Protein AF-A0A7X7K2G9-F1 (afdb_monomer_lite)

Radius of gyration: 39.32 Å; chains: 1; bounding box: 108×95×112 Å

Sequence (985 aa):
MSKYIATRAIRGANALVAEAEALLNRALAEKGPDTPVAFPNTAYHLPVTLGMLDLKVTTLGDLERSLAHAKRLLHPLPDDRLWVPYLGETLDSGMATLLAAEAIEGIRFAYGQQPEPYPGLELTGSTDYPDLADGGHLNGPIDDIQLRSWGIQLVDGRMPGFAAIVGAARSNEAAVSIVRELQRRNILIFLCGNVNGRCVIDQLREEGVEMGYDTYIVPFGRDTISAIYPMGFATRSALTFGGLKPGQWREILLYNKFRVFAFVLALGEVDDLKYAAAAGAISYGFPTIADTVIPEILPTGITRYEHVISMPWNEIEAENDTERAAKLVQRAIEVRGVKIKITEVPIPVAYGSAFEGEVVRRADMRVEFGGKNSRAFEYLHMAPMDQVEDNRIQIIGPDFDQVEDGGSMDLGIVIEVAGRKMQEDFEPVLERQVHYFVNGASGIQHIGQRDIAWIRISKAAAEKGFTLKHFGDILYARFHADFGAIVDKVQVKLITDPTLHAEWLAKARRAYDYRNQRLANLTDEAVDTFYDCTLCQSFAPTHVCVVSPQRLGLCGAYNWLDCKASHEINPTGPNQPIPKGKLIDPVKGYWEGTNETAVRNSQGTVQEVAMYSIMENPMTACGCFECIVMYIPEAEGVMVVSREDPSMTPAGMTFSTLAGMAGGGLQTPGVMGVGKYYLISPKFISADGGFKRIVWMSSFLKQSMADEFAAVAEREGIPDLIDRIADERSVTNVDELVAWMKEHDHPALHMGVMQAASGEVAVAAPAVQAAPAAPAAPKEAAPARPKEAQPPAPAPKAEAQPVQAPAESRAPGVQAAPAAPAPVKAAAAPADMDAVVQATADVVLGSIRRALEAALRELGGAVPTAPAAPAAPVAPAPVAETPIAAPVVEEAVEEAPVVTRPAPPAWSLEDEAGIEILKEKWTGKVREVTLGATAANGGTRTATVTVGGQNIMPFMQFEGALPHKPLIGIEIEDRRPDDWSPLLV

Structure (mmCIF, N/CA/C/O backbone):
data_AF-A0A7X7K2G9-F1
#
_entry.id   AF-A0A7X7K2G9-F1
#
loop_
_atom_site.group_PDB
_atom_site.id
_atom_site.type_symbol
_atom_site.label_atom_id
_atom_site.label_alt_id
_atom_site.label_comp_id
_atom_site.label_asym_id
_atom_site.label_entity_id
_atom_site.label_seq_id
_atom_site.pdbx_PDB_ins_code
_atom_site.Cartn_x
_atom_site.Cartn_y
_atom_site.Cartn_z
_atom_site.occupancy
_atom_site.B_iso_or_equiv
_atom_site.auth_seq_id
_atom_site.auth_comp_id
_atom_site.auth_asym_id
_atom_site.auth_atom_id
_atom_site.pdbx_PDB_model_num
ATOM 1 N N . MET A 1 1 ? 11.921 -15.738 -34.398 1.00 70.69 1 MET A N 1
ATOM 2 C CA . MET A 1 1 ? 12.848 -14.723 -33.845 1.00 70.69 1 MET A CA 1
ATOM 3 C C . MET A 1 1 ? 13.070 -13.685 -34.940 1.00 70.69 1 MET A C 1
ATOM 5 O O . MET A 1 1 ? 13.198 -14.102 -36.089 1.00 70.69 1 MET A O 1
ATOM 9 N N . SER A 1 2 ? 13.039 -12.383 -34.637 1.00 81.44 2 SER A N 1
ATOM 10 C CA . SER A 1 2 ? 13.100 -11.316 -35.654 1.00 81.44 2 SER A CA 1
ATOM 11 C C . SER A 1 2 ? 14.497 -10.694 -35.774 1.00 81.44 2 SER A C 1
ATOM 13 O O . SER A 1 2 ? 14.955 -10.032 -34.841 1.00 81.44 2 SER A O 1
ATOM 15 N N . LYS A 1 3 ? 15.153 -10.851 -36.940 1.00 86.44 3 LYS A N 1
ATOM 16 C CA . LYS A 1 3 ? 16.469 -10.230 -37.200 1.00 86.44 3 LYS A CA 1
ATOM 17 C C . LYS A 1 3 ? 16.363 -8.707 -37.117 1.00 86.44 3 LYS A C 1
ATOM 19 O O . LYS A 1 3 ? 17.243 -8.066 -36.561 1.00 86.44 3 LYS A O 1
ATOM 24 N N . TYR A 1 4 ? 15.271 -8.146 -37.638 1.00 89.75 4 TYR A N 1
ATOM 25 C CA . TYR A 1 4 ? 15.021 -6.708 -37.626 1.00 89.75 4 TYR A CA 1
ATOM 26 C C . TYR A 1 4 ? 15.063 -6.135 -36.203 1.00 89.75 4 TYR A C 1
ATOM 28 O O . TYR A 1 4 ? 15.768 -5.156 -35.970 1.00 89.75 4 TYR A O 1
ATOM 36 N N . ILE A 1 5 ? 14.379 -6.777 -35.245 1.00 90.81 5 ILE A N 1
ATOM 37 C CA . ILE A 1 5 ? 14.383 -6.328 -33.843 1.00 90.81 5 ILE A CA 1
ATOM 38 C C . ILE A 1 5 ? 15.795 -6.387 -33.266 1.00 90.81 5 ILE A C 1
ATOM 40 O O . ILE A 1 5 ? 16.246 -5.406 -32.687 1.00 90.81 5 ILE A O 1
ATOM 44 N N . ALA A 1 6 ? 16.513 -7.493 -33.470 1.00 91.06 6 ALA A N 1
ATOM 45 C CA . ALA A 1 6 ? 17.873 -7.644 -32.963 1.00 91.06 6 ALA A CA 1
ATOM 46 C C . ALA A 1 6 ? 18.832 -6.593 -33.533 1.00 91.06 6 ALA A C 1
ATOM 48 O O . ALA A 1 6 ? 19.530 -5.927 -32.776 1.00 91.06 6 ALA A O 1
ATOM 49 N N . THR A 1 7 ? 18.815 -6.361 -34.849 1.00 92.75 7 THR A N 1
ATOM 50 C CA . THR A 1 7 ? 19.620 -5.307 -35.478 1.00 92.75 7 THR A CA 1
ATOM 51 C C . THR A 1 7 ? 19.287 -3.921 -34.912 1.00 92.75 7 THR A C 1
ATOM 53 O O . THR A 1 7 ? 20.208 -3.156 -34.641 1.00 92.75 7 THR A O 1
ATOM 56 N N . ARG A 1 8 ? 18.003 -3.587 -34.703 1.00 94.62 8 ARG A N 1
ATOM 57 C CA . ARG A 1 8 ? 17.581 -2.285 -34.143 1.00 94.62 8 ARG A CA 1
ATOM 58 C C . ARG A 1 8 ? 18.002 -2.139 -32.675 1.00 94.62 8 ARG A C 1
ATOM 60 O O . ARG A 1 8 ? 18.602 -1.130 -32.324 1.00 94.62 8 ARG A O 1
ATOM 67 N N . ALA A 1 9 ? 17.756 -3.159 -31.852 1.00 94.88 9 ALA A N 1
ATOM 68 C CA . ALA A 1 9 ? 18.079 -3.170 -30.425 1.00 94.88 9 ALA A CA 1
ATOM 69 C C . ALA A 1 9 ? 19.593 -3.132 -30.164 1.00 94.88 9 ALA A C 1
ATOM 71 O O . ALA A 1 9 ? 20.058 -2.310 -29.381 1.00 94.88 9 ALA A O 1
ATOM 72 N N . ILE A 1 10 ? 20.380 -3.957 -30.863 1.00 95.44 10 ILE A N 1
ATOM 73 C CA . ILE A 1 10 ? 21.846 -3.969 -30.737 1.00 95.44 10 ILE A CA 1
ATOM 74 C C . ILE A 1 10 ? 22.432 -2.628 -31.212 1.00 95.44 10 ILE A C 1
ATOM 76 O O . ILE A 1 10 ? 23.343 -2.094 -30.577 1.00 95.44 10 ILE A O 1
ATOM 80 N N . ARG A 1 11 ? 21.891 -2.028 -32.285 1.00 96.31 11 ARG A N 1
ATOM 81 C CA . ARG A 1 11 ? 22.323 -0.701 -32.756 1.00 96.31 11 ARG A CA 1
ATOM 82 C C . ARG A 1 11 ? 21.995 0.408 -31.752 1.00 96.31 11 ARG A C 1
ATOM 84 O O . ARG A 1 11 ? 22.864 1.232 -31.479 1.00 96.31 11 ARG A O 1
ATOM 91 N N . GLY A 1 12 ? 20.791 0.396 -31.176 1.00 97.06 12 GLY A N 1
ATOM 92 C CA . GLY A 1 12 ? 20.381 1.329 -30.123 1.00 97.06 12 GLY A CA 1
ATOM 93 C C . GLY A 1 12 ? 21.234 1.204 -28.859 1.00 97.06 12 GLY A C 1
ATOM 94 O O . GLY A 1 12 ? 21.691 2.214 -28.333 1.00 97.06 12 GLY A O 1
ATOM 95 N N . ALA A 1 13 ? 21.538 -0.025 -28.433 1.00 97.69 13 ALA A N 1
ATOM 96 C CA . ALA A 1 13 ? 22.411 -0.301 -27.293 1.00 97.69 13 ALA A CA 1
ATOM 97 C C . ALA A 1 13 ? 23.830 0.253 -27.493 1.00 97.69 13 ALA A C 1
ATOM 99 O O . ALA A 1 13 ? 24.350 0.958 -26.630 1.00 97.69 13 ALA A O 1
ATOM 100 N N . ASN A 1 14 ? 24.442 -0.020 -28.653 1.00 97.25 14 ASN A N 1
ATOM 101 C CA . ASN A 1 14 ? 25.768 0.503 -28.996 1.00 97.25 14 ASN A CA 1
ATOM 102 C C . ASN A 1 14 ? 25.784 2.044 -29.001 1.00 97.25 14 ASN A C 1
ATOM 104 O O . ASN A 1 14 ? 26.723 2.646 -28.483 1.00 97.25 14 ASN A O 1
ATOM 108 N N . ALA A 1 15 ? 24.740 2.681 -29.545 1.00 97.81 15 ALA A N 1
ATOM 109 C CA . ALA A 1 15 ? 24.618 4.138 -29.559 1.00 97.81 15 ALA A CA 1
ATOM 110 C C . ALA A 1 15 ? 24.481 4.726 -28.142 1.00 97.81 15 ALA A C 1
ATOM 112 O O . ALA A 1 15 ? 25.234 5.634 -27.791 1.00 97.81 15 ALA A O 1
ATOM 113 N N . LEU A 1 16 ? 23.584 4.181 -27.309 1.00 98.19 16 LEU A N 1
ATOM 114 C CA . LEU A 1 16 ? 23.338 4.703 -25.960 1.00 98.19 16 LEU A CA 1
ATOM 115 C C . LEU A 1 16 ? 24.537 4.497 -25.022 1.00 98.19 16 LEU A C 1
ATOM 117 O O . LEU A 1 16 ? 24.853 5.386 -24.239 1.00 98.19 16 LEU A O 1
ATOM 121 N N . VAL A 1 17 ? 25.241 3.361 -25.105 1.00 98.31 17 VAL A N 1
ATOM 122 C CA . VAL A 1 17 ? 26.458 3.133 -24.301 1.00 98.31 17 VAL A CA 1
ATOM 123 C C . VAL A 1 17 ? 27.568 4.120 -24.686 1.00 98.31 17 VAL A C 1
ATOM 125 O O . VAL A 1 17 ? 28.258 4.629 -23.802 1.00 98.31 17 VAL A O 1
ATOM 128 N N . ALA A 1 18 ? 27.723 4.432 -25.977 1.00 97.94 18 ALA A N 1
ATOM 129 C CA . ALA A 1 18 ? 28.689 5.431 -26.439 1.00 97.94 18 ALA A CA 1
ATOM 130 C C . ALA A 1 18 ? 28.301 6.861 -26.013 1.00 97.94 18 ALA A C 1
ATOM 132 O O . ALA A 1 18 ? 29.167 7.649 -25.632 1.00 97.94 18 ALA A O 1
ATOM 133 N N . GLU A 1 19 ? 27.006 7.192 -26.022 1.00 98.00 19 GLU A N 1
ATOM 134 C CA . GLU A 1 19 ? 26.494 8.461 -25.495 1.00 98.00 19 GLU A CA 1
ATOM 135 C C . GLU A 1 19 ? 26.720 8.581 -23.981 1.00 98.00 19 GLU A C 1
ATOM 137 O O . GLU A 1 19 ? 27.249 9.594 -23.521 1.00 98.00 19 GLU A O 1
ATOM 142 N N . ALA A 1 20 ? 26.407 7.533 -23.212 1.00 98.06 20 ALA A N 1
ATOM 143 C CA . ALA A 1 20 ? 26.626 7.487 -21.768 1.00 98.06 20 ALA A CA 1
ATOM 144 C C . ALA A 1 20 ? 28.108 7.673 -21.405 1.00 98.06 20 ALA A C 1
ATOM 146 O O . ALA A 1 20 ? 28.427 8.408 -20.473 1.00 98.06 20 ALA A O 1
ATOM 147 N N . GLU A 1 21 ? 29.024 7.069 -22.168 1.00 97.81 21 GLU A N 1
ATOM 148 C CA . GLU A 1 21 ? 30.465 7.288 -22.015 1.00 97.81 21 GLU A CA 1
ATOM 149 C C . GLU A 1 21 ? 30.874 8.732 -22.339 1.00 97.81 21 GLU A C 1
ATOM 151 O O . GLU A 1 21 ? 31.622 9.346 -21.577 1.00 97.81 21 GLU A O 1
ATOM 156 N N . ALA A 1 22 ? 30.385 9.303 -23.442 1.00 98.19 22 ALA A N 1
ATOM 157 C CA . ALA A 1 22 ? 30.694 10.684 -23.811 1.00 98.19 22 ALA A CA 1
ATOM 158 C C . ALA A 1 22 ? 30.166 11.696 -22.775 1.00 98.19 22 ALA A C 1
ATOM 160 O O . ALA A 1 22 ? 30.837 12.691 -22.483 1.00 98.19 22 ALA A O 1
ATOM 161 N N . LEU A 1 23 ? 28.989 11.432 -22.198 1.00 97.81 23 LEU A N 1
ATOM 162 C CA . LEU A 1 23 ? 28.407 12.213 -21.108 1.00 97.81 23 LEU A CA 1
ATOM 163 C C . LEU A 1 23 ? 29.185 12.036 -19.801 1.00 97.81 23 LEU A C 1
ATOM 165 O O . LEU A 1 23 ? 29.468 13.037 -19.146 1.00 97.81 23 LEU A O 1
ATOM 169 N N . LEU A 1 24 ? 29.593 10.812 -19.447 1.00 98.12 24 LEU A N 1
ATOM 170 C CA . LEU A 1 24 ? 30.395 10.564 -18.248 1.00 98.12 24 LEU A CA 1
ATOM 171 C C . LEU A 1 24 ? 31.756 11.260 -18.338 1.00 98.12 24 LEU A C 1
ATOM 173 O O . LEU A 1 24 ? 32.126 11.989 -17.424 1.00 98.12 24 LEU A O 1
ATOM 177 N N . ASN A 1 25 ? 32.468 11.116 -19.457 1.00 98.00 25 ASN A N 1
ATOM 178 C CA . ASN A 1 25 ? 33.761 11.770 -19.673 1.00 98.00 25 ASN A CA 1
ATOM 179 C C . ASN A 1 25 ? 33.655 13.302 -19.569 1.00 98.00 25 ASN A C 1
ATOM 181 O O . ASN A 1 25 ? 34.541 13.949 -19.008 1.00 98.00 25 ASN A O 1
ATOM 185 N N . ARG A 1 26 ? 32.550 13.891 -20.052 1.00 98.06 26 ARG A N 1
ATOM 186 C CA . ARG A 1 26 ? 32.256 15.319 -19.865 1.00 98.06 26 ARG A CA 1
ATOM 187 C C . ARG A 1 26 ? 31.985 15.659 -18.397 1.00 98.06 26 ARG A C 1
ATOM 189 O O . ARG A 1 26 ? 32.577 16.602 -17.886 1.00 98.06 26 ARG A O 1
ATOM 196 N N . ALA A 1 27 ? 31.151 14.878 -17.713 1.00 97.44 27 ALA A N 1
ATOM 197 C CA . ALA A 1 27 ? 30.803 15.088 -16.309 1.00 97.44 27 ALA A CA 1
ATOM 198 C C . ALA A 1 27 ? 32.031 15.003 -15.384 1.00 97.44 27 ALA A C 1
ATOM 200 O O . ALA A 1 27 ? 32.219 15.859 -14.519 1.00 97.44 27 ALA A O 1
ATOM 201 N N . LEU A 1 28 ? 32.909 14.023 -15.619 1.00 97.69 28 LEU A N 1
ATOM 202 C CA . LEU A 1 28 ? 34.185 13.864 -14.920 1.00 97.69 28 LEU A CA 1
ATOM 203 C C . LEU A 1 28 ? 35.122 15.058 -15.155 1.00 97.69 28 LEU A C 1
ATOM 205 O O . LEU A 1 28 ? 35.773 15.506 -14.214 1.00 97.69 28 LEU A O 1
ATOM 209 N N . ALA A 1 29 ? 35.167 15.603 -16.374 1.00 97.31 29 ALA A N 1
ATOM 210 C CA . ALA A 1 29 ? 35.989 16.770 -16.699 1.00 97.31 29 ALA A CA 1
ATOM 211 C C . ALA A 1 29 ? 35.431 18.095 -16.141 1.00 97.31 29 ALA A C 1
ATOM 213 O O . ALA A 1 29 ? 36.207 18.969 -15.758 1.00 97.31 29 ALA A O 1
ATOM 214 N N . GLU A 1 30 ? 34.105 18.259 -16.101 1.00 97.50 30 GLU A N 1
ATOM 215 C CA . GLU A 1 30 ? 33.442 19.498 -15.666 1.00 97.50 30 GLU A CA 1
ATOM 216 C C . GLU A 1 30 ? 33.230 19.581 -14.149 1.00 97.50 30 GLU A C 1
ATOM 218 O O . GLU A 1 30 ? 33.365 20.664 -13.577 1.00 97.50 30 GLU A O 1
ATOM 223 N N . LYS A 1 31 ? 32.881 18.464 -13.495 1.00 95.81 31 LYS A N 1
ATOM 224 C CA . LYS A 1 31 ? 32.534 18.423 -12.062 1.00 95.81 31 LYS A CA 1
ATOM 225 C C . LYS A 1 31 ? 33.541 17.664 -11.194 1.00 95.81 31 LYS A C 1
ATOM 227 O O . LYS A 1 31 ? 33.632 17.933 -10.000 1.00 95.81 31 LYS A O 1
ATOM 232 N N . GLY A 1 32 ? 34.331 16.766 -11.783 1.00 96.81 32 GLY A N 1
ATOM 233 C CA . GLY A 1 32 ? 35.289 15.921 -11.069 1.00 96.81 32 GLY A CA 1
ATOM 234 C C . GLY A 1 32 ? 34.690 14.590 -10.582 1.00 96.81 32 GLY A C 1
ATOM 235 O O . GLY A 1 32 ? 33.474 14.487 -10.390 1.00 96.81 32 GLY A O 1
ATOM 236 N N . PRO A 1 33 ? 35.534 13.559 -10.370 1.00 96.62 33 PRO A N 1
ATOM 237 C CA . PRO A 1 33 ? 35.095 12.193 -10.076 1.00 96.62 33 PRO A CA 1
ATOM 238 C C . PRO A 1 33 ? 34.326 12.059 -8.761 1.00 96.62 33 PRO A C 1
ATOM 240 O O . PRO A 1 33 ? 33.377 11.283 -8.710 1.00 96.62 33 PRO A O 1
ATOM 243 N N . ASP A 1 34 ? 34.679 12.844 -7.740 1.00 97.12 34 ASP A N 1
ATOM 244 C CA . ASP A 1 34 ? 34.084 12.787 -6.396 1.00 97.12 34 ASP A CA 1
ATOM 245 C C . ASP A 1 34 ? 32.680 13.424 -6.305 1.00 97.12 34 ASP A C 1
ATOM 247 O O . ASP A 1 34 ? 32.084 13.468 -5.229 1.00 97.12 34 ASP A O 1
ATOM 251 N N . THR A 1 35 ? 32.138 13.942 -7.415 1.00 97.12 35 THR A N 1
ATOM 252 C CA . THR A 1 35 ? 30.792 14.536 -7.454 1.00 97.12 35 THR A CA 1
ATOM 253 C C . THR A 1 35 ? 29.742 13.490 -7.070 1.00 97.12 35 THR A C 1
ATOM 255 O O . THR A 1 35 ? 29.688 12.455 -7.740 1.00 97.12 35 THR A O 1
ATOM 258 N N . PRO A 1 36 ? 28.883 13.741 -6.062 1.00 92.62 36 PRO A N 1
ATOM 259 C CA . PRO A 1 36 ? 27.861 12.786 -5.649 1.00 92.62 36 PRO A CA 1
ATOM 260 C C . PRO A 1 36 ? 26.872 12.433 -6.765 1.00 92.62 36 PRO A C 1
ATOM 262 O O . PRO A 1 36 ? 26.419 13.299 -7.514 1.00 92.62 36 PRO A O 1
ATOM 265 N N . VAL A 1 37 ? 26.499 11.156 -6.823 1.00 92.94 37 VAL A N 1
ATOM 266 C CA . VAL A 1 37 ? 25.425 10.612 -7.662 1.00 92.94 37 VAL A CA 1
ATOM 267 C C . VAL A 1 37 ? 24.481 9.841 -6.748 1.00 92.94 37 VAL A C 1
ATOM 269 O O . VAL A 1 37 ? 24.882 8.861 -6.120 1.00 92.94 37 VAL A O 1
ATOM 272 N N . ALA A 1 38 ? 23.229 10.283 -6.672 1.00 87.12 38 ALA A N 1
ATOM 273 C CA . ALA A 1 38 ? 22.187 9.645 -5.880 1.00 87.12 38 ALA A CA 1
ATOM 274 C C . ALA A 1 38 ? 20.816 9.862 -6.529 1.00 87.12 38 ALA A C 1
ATOM 276 O O . ALA A 1 38 ? 20.551 10.923 -7.093 1.00 87.12 38 ALA A O 1
ATOM 277 N N . PHE A 1 39 ? 19.943 8.866 -6.406 1.00 87.56 39 PHE A N 1
ATOM 278 C CA . PHE A 1 39 ? 18.505 9.051 -6.574 1.00 87.56 39 PHE A CA 1
ATOM 279 C C . PHE A 1 39 ? 17.878 9.451 -5.222 1.00 87.56 39 PHE A C 1
ATOM 281 O O . PHE A 1 39 ? 18.406 9.074 -4.170 1.00 87.56 39 PHE A O 1
ATOM 288 N N . PRO A 1 40 ? 16.773 10.215 -5.223 1.00 77.50 40 PRO A N 1
ATOM 289 C CA . PRO A 1 40 ? 16.057 10.618 -4.012 1.00 77.50 40 PRO A CA 1
ATOM 290 C C . PRO A 1 40 ? 15.588 9.413 -3.191 1.00 77.50 40 PRO A C 1
ATOM 292 O O . PRO A 1 40 ? 15.119 8.418 -3.744 1.00 77.50 40 PRO A O 1
ATOM 295 N N . ASN A 1 41 ? 15.653 9.544 -1.863 1.00 75.12 41 ASN A N 1
ATOM 296 C CA . ASN A 1 41 ? 14.908 8.721 -0.903 1.00 75.12 41 ASN A CA 1
ATOM 297 C C . ASN A 1 41 ? 14.963 7.197 -1.159 1.00 75.12 41 ASN A C 1
ATOM 299 O O . ASN A 1 41 ? 13.980 6.481 -0.947 1.00 75.12 41 ASN A O 1
ATOM 303 N N . THR A 1 42 ? 16.121 6.687 -1.603 1.00 78.25 42 THR A N 1
ATOM 304 C CA . THR A 1 42 ? 16.354 5.254 -1.829 1.00 78.25 42 THR A CA 1
ATOM 305 C C . THR A 1 42 ? 17.622 4.747 -1.147 1.00 78.25 42 THR A C 1
ATOM 307 O O . THR A 1 42 ? 18.686 5.362 -1.212 1.00 78.25 42 THR A O 1
ATOM 310 N N . ALA A 1 43 ? 17.522 3.577 -0.516 1.00 75.88 43 ALA A N 1
ATOM 311 C CA . ALA A 1 43 ? 18.654 2.838 0.039 1.00 75.88 43 ALA A CA 1
ATOM 312 C C . ALA A 1 43 ? 19.397 2.004 -1.027 1.00 75.88 43 ALA A C 1
ATOM 314 O O . ALA A 1 43 ? 20.424 1.391 -0.733 1.00 75.88 43 ALA A O 1
ATOM 315 N N . TYR A 1 44 ? 18.885 1.965 -2.264 1.00 83.50 44 TYR A N 1
ATOM 316 C CA . TYR A 1 44 ? 19.359 1.086 -3.336 1.00 83.50 44 TYR A CA 1
ATOM 317 C C . TYR A 1 44 ? 20.238 1.788 -4.386 1.00 83.50 44 TYR A C 1
ATOM 319 O O . TYR A 1 44 ? 20.471 1.224 -5.453 1.00 83.50 44 TYR A O 1
ATOM 327 N N . HIS A 1 45 ? 20.782 2.972 -4.076 1.00 92.12 45 HIS A N 1
ATOM 328 C CA . HIS A 1 45 ? 21.697 3.721 -4.950 1.00 92.12 45 HIS A CA 1
ATOM 329 C C . HIS A 1 45 ? 21.104 3.935 -6.362 1.00 92.12 45 HIS A C 1
ATOM 331 O O . HIS A 1 45 ? 20.027 4.513 -6.492 1.00 92.12 45 HIS A O 1
ATOM 337 N N . LEU A 1 46 ? 21.793 3.456 -7.405 1.00 95.94 46 LEU A N 1
ATOM 338 C CA . LEU A 1 46 ? 21.255 3.247 -8.748 1.00 95.94 46 LEU A CA 1
ATOM 339 C C . LEU A 1 46 ? 20.744 1.792 -8.827 1.00 95.94 46 LEU A C 1
ATOM 341 O O . LEU A 1 46 ? 21.574 0.874 -8.854 1.00 95.94 46 LEU A O 1
ATOM 345 N N . PRO A 1 47 ? 19.420 1.536 -8.759 1.00 94.44 47 PRO A N 1
ATOM 346 C CA . PRO A 1 47 ? 18.938 0.217 -8.361 1.00 94.44 47 PRO A CA 1
ATOM 347 C C . PRO A 1 47 ? 19.167 -0.918 -9.358 1.00 94.44 47 PRO A C 1
ATOM 349 O O . PRO A 1 47 ? 19.382 -2.047 -8.914 1.00 94.44 47 PRO A O 1
ATOM 352 N N . VAL A 1 48 ? 19.139 -0.669 -10.670 1.00 97.69 48 VAL A N 1
ATOM 353 C CA . VAL A 1 48 ? 19.429 -1.696 -11.689 1.00 97.69 48 VAL A CA 1
ATOM 354 C C . VAL A 1 48 ? 20.908 -2.073 -11.637 1.00 97.69 48 VAL A C 1
ATOM 356 O O . VAL A 1 48 ? 21.242 -3.256 -11.580 1.00 97.69 48 VAL A O 1
ATOM 359 N N . THR A 1 49 ? 21.796 -1.086 -11.565 1.00 98.00 49 THR A N 1
ATOM 360 C CA . THR A 1 49 ? 23.246 -1.257 -11.414 1.00 98.00 49 THR A CA 1
ATOM 361 C C . THR A 1 49 ? 23.577 -2.021 -10.131 1.00 98.00 49 THR A C 1
ATOM 363 O O . THR A 1 49 ? 24.339 -2.989 -10.169 1.00 98.00 49 THR A O 1
ATOM 366 N N . LEU A 1 50 ? 22.957 -1.661 -9.002 1.00 96.38 50 LEU A N 1
ATOM 367 C CA . LEU A 1 50 ? 23.127 -2.372 -7.735 1.00 96.38 50 LEU A CA 1
ATOM 368 C C . LEU A 1 50 ? 22.593 -3.810 -7.815 1.00 96.38 50 LEU A C 1
ATOM 370 O O . LEU A 1 50 ? 23.301 -4.757 -7.472 1.00 96.38 50 LEU A O 1
ATOM 374 N N . GLY A 1 51 ? 21.356 -3.992 -8.283 1.00 95.38 51 GLY A N 1
ATOM 375 C CA . GLY A 1 51 ? 20.710 -5.301 -8.363 1.00 95.38 51 GLY A CA 1
ATOM 376 C C . GLY A 1 51 ? 21.451 -6.271 -9.281 1.00 95.38 51 GLY A C 1
ATOM 377 O O . GLY A 1 51 ? 21.682 -7.417 -8.901 1.00 95.38 51 GLY A O 1
ATOM 378 N N . MET A 1 52 ? 21.880 -5.812 -10.458 1.00 97.25 52 MET A N 1
ATOM 379 C CA . MET A 1 52 ? 22.562 -6.657 -11.440 1.00 97.25 52 MET A CA 1
ATOM 380 C C . MET A 1 52 ? 24.043 -6.899 -11.107 1.00 97.25 52 MET A C 1
ATOM 382 O O . MET A 1 52 ? 24.546 -7.982 -11.400 1.00 97.25 52 MET A O 1
ATOM 386 N N . LEU A 1 53 ? 24.753 -5.923 -10.519 1.00 97.12 53 LEU A N 1
ATOM 387 C CA . LEU A 1 53 ? 26.225 -5.945 -10.429 1.00 97.12 53 LEU A CA 1
ATOM 388 C C . LEU A 1 53 ? 26.812 -5.931 -9.002 1.00 97.12 53 LEU A C 1
ATOM 390 O O . LEU A 1 53 ? 28.031 -6.026 -8.882 1.00 97.12 53 LEU A O 1
ATOM 394 N N . ASP A 1 54 ? 26.000 -5.768 -7.948 1.00 96.56 54 ASP A N 1
ATOM 395 C CA . ASP A 1 54 ? 26.452 -5.414 -6.580 1.00 96.56 54 ASP A CA 1
ATOM 396 C C . ASP A 1 54 ? 27.366 -4.167 -6.553 1.00 96.56 54 ASP A C 1
ATOM 398 O O . ASP A 1 54 ? 28.298 -4.031 -5.759 1.00 96.56 54 ASP A O 1
ATOM 402 N N . LEU A 1 55 ? 27.115 -3.228 -7.472 1.00 96.50 55 LEU A N 1
ATOM 403 C CA . LEU A 1 55 ? 27.882 -1.994 -7.588 1.00 96.50 55 LEU A CA 1
ATOM 404 C C . LEU A 1 55 ? 27.117 -0.834 -6.944 1.00 96.50 55 LEU A C 1
ATOM 406 O O . LEU A 1 55 ? 26.169 -0.293 -7.510 1.00 96.50 55 LEU A O 1
ATOM 410 N N . LYS A 1 56 ? 27.575 -0.422 -5.760 1.00 93.94 56 LYS A N 1
ATOM 411 C CA . LYS A 1 56 ? 27.108 0.793 -5.085 1.00 93.94 56 LYS A CA 1
ATOM 412 C C . LYS A 1 56 ? 27.729 2.023 -5.739 1.00 93.94 56 LYS A C 1
ATOM 414 O O . LYS A 1 56 ? 28.859 2.384 -5.428 1.00 93.94 56 LYS A O 1
ATOM 419 N N . VAL A 1 57 ? 26.987 2.649 -6.645 1.00 94.44 57 VAL A N 1
ATOM 420 C CA . VAL A 1 57 ? 27.338 3.960 -7.202 1.00 94.44 57 VAL A CA 1
ATOM 421 C C . VAL A 1 57 ? 26.996 5.038 -6.176 1.00 94.44 57 VAL A C 1
ATOM 423 O O . VAL A 1 57 ? 25.870 5.095 -5.679 1.00 94.44 57 VAL A O 1
ATOM 426 N N . THR A 1 58 ? 27.973 5.878 -5.849 1.00 92.62 58 THR A N 1
ATOM 427 C CA . THR A 1 58 ? 27.796 7.059 -4.983 1.00 92.62 58 THR A CA 1
ATOM 428 C C . THR A 1 58 ? 28.377 8.337 -5.574 1.00 92.62 58 THR A C 1
ATOM 430 O O . THR A 1 58 ? 28.046 9.430 -5.119 1.00 92.62 58 THR A O 1
ATOM 433 N N . THR A 1 59 ? 29.235 8.210 -6.584 1.00 97.50 59 THR A N 1
ATOM 434 C CA . THR A 1 59 ? 29.956 9.306 -7.230 1.00 97.50 59 THR A CA 1
ATOM 435 C C . THR A 1 59 ? 29.965 9.138 -8.749 1.00 97.50 59 THR A C 1
ATOM 437 O O . THR A 1 59 ? 29.705 8.044 -9.261 1.00 97.50 59 THR A O 1
ATOM 440 N N . LEU A 1 60 ? 30.310 10.197 -9.489 1.00 97.31 60 LEU A N 1
ATOM 441 C CA . LEU A 1 60 ? 30.528 10.101 -10.938 1.00 97.31 60 LEU A CA 1
ATOM 442 C C . LEU A 1 60 ? 31.625 9.081 -11.282 1.00 97.31 60 LEU A C 1
ATOM 444 O O . LEU A 1 60 ? 31.461 8.322 -12.233 1.00 97.31 60 LEU A O 1
ATOM 448 N N . GLY A 1 61 ? 32.708 9.006 -10.501 1.00 96.06 61 GLY A N 1
ATOM 449 C CA . GLY A 1 61 ? 33.790 8.037 -10.727 1.00 96.06 61 GLY A CA 1
ATOM 450 C C . GLY A 1 61 ? 33.341 6.570 -10.653 1.00 96.06 61 GLY A C 1
ATOM 451 O O . GLY A 1 61 ? 33.863 5.723 -11.378 1.00 96.06 61 GLY A O 1
ATOM 452 N N . ASP A 1 62 ? 32.328 6.249 -9.842 1.00 96.44 62 ASP A N 1
ATOM 453 C CA . ASP A 1 62 ? 31.816 4.875 -9.728 1.00 96.44 62 ASP A CA 1
ATOM 454 C C . ASP A 1 62 ? 31.120 4.390 -11.019 1.00 96.44 62 ASP A C 1
ATOM 456 O O . ASP A 1 62 ? 31.110 3.186 -11.308 1.00 96.44 62 ASP A O 1
ATOM 460 N N . LEU A 1 63 ? 30.571 5.312 -11.826 1.00 97.31 63 LEU A N 1
ATOM 461 C CA . LEU A 1 63 ? 29.853 5.000 -13.070 1.00 97.31 63 LEU A CA 1
ATOM 462 C C . LEU A 1 63 ? 30.750 4.369 -14.142 1.00 97.31 63 LEU A C 1
ATOM 464 O O . LEU A 1 63 ? 30.253 3.579 -14.950 1.00 97.31 63 LEU A O 1
ATOM 468 N N . GLU A 1 64 ? 32.062 4.631 -14.119 1.00 97.19 64 GLU A N 1
ATOM 469 C CA . GLU A 1 64 ? 33.027 4.008 -15.037 1.00 97.19 64 GLU A CA 1
ATOM 470 C C . GLU A 1 64 ? 32.934 2.477 -14.993 1.00 97.19 64 GLU A C 1
ATOM 472 O O . GLU A 1 64 ? 33.006 1.808 -16.026 1.00 97.19 64 GLU A O 1
ATOM 477 N N . ARG A 1 65 ? 32.713 1.903 -13.802 1.00 96.69 65 ARG A N 1
ATOM 478 C CA . ARG A 1 65 ? 32.608 0.449 -13.605 1.00 96.69 65 ARG A CA 1
ATOM 479 C C . ARG A 1 65 ? 31.303 -0.119 -14.161 1.00 96.69 65 ARG A C 1
ATOM 481 O O . ARG A 1 65 ? 31.320 -1.229 -14.697 1.00 96.69 65 ARG A O 1
ATOM 488 N N . SER A 1 66 ? 30.204 0.635 -14.065 1.00 95.50 66 SER A N 1
ATOM 489 C CA . SER A 1 66 ? 28.910 0.250 -14.644 1.00 95.50 66 SER A CA 1
ATOM 490 C C . SER A 1 66 ? 28.982 0.267 -16.174 1.00 95.50 66 SER A C 1
ATOM 492 O O . SER A 1 66 ? 28.716 -0.750 -16.821 1.00 95.50 66 SER A O 1
ATOM 494 N N . LEU A 1 67 ? 29.486 1.358 -16.765 1.00 97.69 67 LEU A N 1
ATOM 495 C CA . LEU A 1 67 ? 29.654 1.466 -18.219 1.00 97.69 67 LEU A CA 1
ATOM 496 C C . LEU A 1 67 ? 30.686 0.472 -18.771 1.00 97.69 67 LEU A C 1
ATOM 498 O O . LEU A 1 67 ? 30.464 -0.116 -19.828 1.00 97.69 67 LEU A O 1
ATOM 502 N N . ALA A 1 68 ? 31.775 0.194 -18.047 1.00 97.81 68 ALA A N 1
ATOM 503 C CA . ALA A 1 68 ? 32.715 -0.864 -18.419 1.00 97.81 68 ALA A CA 1
ATOM 504 C C . ALA A 1 68 ? 32.073 -2.264 -18.405 1.00 97.81 68 ALA A C 1
ATOM 506 O O . ALA A 1 68 ? 32.501 -3.132 -19.166 1.00 97.81 68 ALA A O 1
ATOM 507 N N . HIS A 1 69 ? 31.048 -2.503 -17.576 1.00 97.19 69 HIS A N 1
ATOM 508 C CA . HIS A 1 69 ? 30.243 -3.720 -17.670 1.00 97.19 69 HIS A CA 1
ATOM 509 C C . HIS A 1 69 ? 29.308 -3.675 -18.883 1.00 97.19 69 HIS A C 1
ATOM 511 O O . HIS A 1 69 ? 29.318 -4.622 -19.666 1.00 97.19 69 HIS A O 1
ATOM 517 N N . ALA A 1 70 ? 28.573 -2.577 -19.087 1.00 97.44 70 ALA A N 1
ATOM 518 C CA . ALA A 1 70 ? 27.667 -2.407 -20.226 1.00 97.44 70 ALA A CA 1
ATOM 519 C C . ALA A 1 70 ? 28.373 -2.661 -21.572 1.00 97.44 70 ALA A C 1
ATOM 521 O O . ALA A 1 70 ? 27.878 -3.429 -22.392 1.00 97.44 70 ALA A O 1
ATOM 522 N N . LYS A 1 71 ? 29.590 -2.130 -21.761 1.00 97.75 71 LYS A N 1
ATOM 523 C CA . LYS A 1 71 ? 30.411 -2.376 -22.962 1.00 97.75 71 LYS A CA 1
ATOM 524 C C . LYS A 1 71 ? 30.736 -3.853 -23.213 1.00 97.75 71 LYS A C 1
ATOM 526 O O . LYS A 1 71 ? 30.853 -4.243 -24.368 1.00 97.75 71 LYS A O 1
ATOM 531 N N . ARG A 1 72 ? 30.890 -4.681 -22.170 1.00 97.38 72 ARG A N 1
ATOM 532 C CA . ARG A 1 72 ? 31.153 -6.131 -22.322 1.00 97.38 72 ARG A CA 1
ATOM 533 C C . ARG A 1 72 ? 29.923 -6.927 -22.759 1.00 97.38 72 ARG A C 1
ATOM 535 O O . ARG A 1 72 ? 30.082 -8.062 -23.191 1.00 97.38 72 ARG A O 1
ATOM 542 N N . LEU A 1 73 ? 28.732 -6.348 -22.619 1.00 96.19 73 LEU A N 1
ATOM 543 C CA . LEU A 1 73 ? 27.454 -6.927 -23.037 1.00 96.19 73 LEU A CA 1
ATOM 544 C C . LEU A 1 73 ? 27.020 -6.445 -24.436 1.00 96.19 73 LEU A C 1
ATOM 546 O O . LEU A 1 73 ? 25.978 -6.864 -24.933 1.00 96.19 73 LEU A O 1
ATOM 550 N N . LEU A 1 74 ? 27.796 -5.561 -25.076 1.00 95.56 74 LEU A N 1
ATOM 551 C CA . LEU A 1 74 ? 27.549 -5.142 -26.452 1.00 95.56 74 LEU A CA 1
ATOM 552 C C . LEU A 1 74 ? 28.012 -6.210 -27.442 1.00 95.56 74 LEU A C 1
ATOM 554 O O . LEU A 1 74 ? 29.138 -6.705 -27.375 1.00 95.56 74 LEU A O 1
ATOM 558 N N . HIS A 1 75 ? 27.152 -6.486 -28.416 1.00 92.38 75 HIS A N 1
ATOM 559 C CA . HIS A 1 75 ? 27.403 -7.434 -29.499 1.00 92.38 75 HIS A CA 1
ATOM 560 C C . HIS A 1 75 ? 27.465 -6.724 -30.864 1.00 92.38 75 HIS A C 1
ATOM 562 O O . HIS A 1 75 ? 26.956 -5.605 -31.004 1.00 92.38 75 HIS A O 1
ATOM 568 N N . PRO A 1 76 ? 28.097 -7.331 -31.888 1.00 89.69 76 PRO A N 1
ATOM 569 C CA . PRO A 1 76 ? 28.050 -6.826 -33.258 1.00 89.69 76 PRO A CA 1
ATOM 570 C C . PRO A 1 76 ? 26.646 -6.973 -33.869 1.00 89.69 76 PRO A C 1
ATOM 572 O O . PRO A 1 76 ? 25.833 -7.785 -33.432 1.00 89.69 76 PRO A O 1
ATOM 575 N N . LEU A 1 77 ? 26.357 -6.207 -34.925 1.00 89.31 77 LEU A N 1
ATOM 576 C CA . LEU A 1 77 ? 25.088 -6.336 -35.651 1.00 89.31 77 LEU A CA 1
ATOM 577 C C . LEU A 1 77 ? 25.003 -7.688 -36.397 1.00 89.31 77 LEU A C 1
ATOM 579 O O . LEU A 1 77 ? 25.998 -8.101 -36.995 1.00 89.31 77 LEU A O 1
ATOM 583 N N . PRO A 1 78 ? 23.824 -8.347 -36.446 1.00 86.06 78 PRO A N 1
ATOM 584 C CA . PRO A 1 78 ? 23.646 -9.599 -37.184 1.00 86.06 78 PRO A CA 1
ATOM 585 C C . PRO A 1 78 ? 23.930 -9.472 -38.691 1.00 86.06 78 PRO A C 1
ATOM 587 O O . PRO A 1 78 ? 23.344 -8.622 -39.365 1.00 86.06 78 PRO A O 1
ATOM 590 N N . ASP A 1 79 ? 24.765 -10.372 -39.222 1.00 81.38 79 ASP A N 1
ATOM 591 C CA . ASP A 1 79 ? 25.180 -10.435 -40.635 1.00 81.38 79 ASP A CA 1
ATOM 592 C C . ASP A 1 79 ? 23.998 -10.613 -41.617 1.00 81.38 79 ASP A C 1
ATOM 594 O O . ASP A 1 79 ? 22.929 -11.121 -41.266 1.00 81.38 79 ASP A O 1
ATOM 598 N N . ASP A 1 80 ? 24.171 -10.195 -42.874 1.00 77.81 80 ASP A N 1
ATOM 599 C CA . ASP A 1 80 ? 23.142 -10.243 -43.925 1.00 77.81 80 ASP A CA 1
ATOM 600 C C . ASP A 1 80 ? 22.938 -11.598 -44.607 1.00 77.81 80 ASP A C 1
ATOM 602 O O . ASP A 1 80 ? 21.926 -11.783 -45.286 1.00 77.81 80 ASP A O 1
ATOM 606 N N . ARG A 1 81 ? 23.844 -12.559 -44.425 1.00 71.88 81 ARG A N 1
ATOM 607 C CA . ARG A 1 81 ? 23.814 -13.855 -45.119 1.00 71.88 81 ARG A CA 1
ATOM 608 C C . ARG A 1 81 ? 23.810 -15.061 -44.192 1.00 71.88 81 ARG A C 1
ATOM 610 O O . ARG A 1 81 ? 23.178 -16.057 -44.535 1.00 71.88 81 ARG A O 1
ATOM 617 N N . LEU A 1 82 ? 24.516 -15.000 -43.065 1.00 64.38 82 LEU A N 1
ATOM 618 C CA . LEU A 1 82 ? 24.655 -16.123 -42.130 1.00 64.38 82 LEU A CA 1
ATOM 619 C C . LEU A 1 82 ? 24.591 -15.622 -40.682 1.00 64.38 82 LEU A C 1
ATOM 621 O O . LEU A 1 82 ? 25.617 -15.313 -40.083 1.00 64.38 82 LEU A O 1
ATOM 625 N N . TRP A 1 83 ? 23.387 -15.567 -40.110 1.00 59.91 83 TRP A N 1
ATOM 626 C CA . TRP A 1 83 ? 23.176 -15.197 -38.707 1.00 59.91 83 TRP A CA 1
ATOM 627 C C . TRP A 1 83 ? 22.734 -16.401 -37.858 1.00 59.91 83 TRP A C 1
ATOM 629 O O . TRP A 1 83 ? 21.943 -17.240 -38.290 1.00 59.91 83 TRP A O 1
ATOM 639 N N . VAL A 1 84 ? 23.254 -16.476 -36.633 1.00 60.12 84 VAL A N 1
ATOM 640 C CA . VAL A 1 84 ? 22.916 -17.486 -35.612 1.00 60.12 84 VAL A CA 1
ATOM 641 C C . VAL A 1 84 ? 21.767 -16.992 -34.707 1.00 60.12 84 VAL A C 1
ATOM 643 O O . VAL A 1 84 ? 21.314 -15.859 -34.879 1.00 60.12 84 VAL A O 1
ATOM 646 N N . PRO A 1 85 ? 21.222 -17.803 -33.774 1.00 59.59 85 PRO A N 1
ATOM 647 C CA . PRO A 1 85 ? 20.185 -17.344 -32.845 1.00 59.59 85 PRO A CA 1
ATOM 648 C C . PRO A 1 85 ? 20.696 -16.246 -31.893 1.00 59.59 85 PRO A C 1
ATOM 650 O O . PRO A 1 85 ? 21.423 -16.519 -30.945 1.00 59.59 85 PRO A O 1
ATOM 653 N N . TYR A 1 86 ? 20.256 -15.013 -32.129 1.00 70.69 86 TYR A N 1
ATOM 654 C CA . TYR A 1 86 ? 20.760 -13.778 -31.508 1.00 70.69 86 TYR A CA 1
ATOM 655 C C . TYR A 1 86 ? 19.952 -13.298 -30.288 1.00 70.69 86 TYR A C 1
ATOM 657 O O . TYR A 1 86 ? 20.160 -12.177 -29.830 1.00 70.69 86 TYR A O 1
ATOM 665 N N . LEU A 1 87 ? 18.990 -14.070 -29.756 1.00 82.06 87 LEU A N 1
ATOM 666 C CA . LEU A 1 87 ? 18.178 -13.590 -28.622 1.00 82.06 87 LEU A CA 1
ATOM 667 C C . LEU A 1 87 ? 19.051 -13.303 -27.393 1.00 82.06 87 LEU A C 1
ATOM 669 O O . LEU A 1 87 ? 18.873 -12.256 -26.794 1.00 82.06 87 LEU A O 1
ATOM 673 N N . GLY A 1 88 ? 20.024 -14.163 -27.068 1.00 87.50 88 GLY A N 1
ATOM 674 C CA . GLY A 1 88 ? 20.985 -13.888 -25.990 1.00 87.50 88 GLY A CA 1
ATOM 675 C C . GLY A 1 88 ? 21.731 -12.569 -26.214 1.00 87.50 88 GLY A C 1
ATOM 676 O O . GLY A 1 88 ? 21.639 -11.671 -25.392 1.00 87.50 88 GLY A O 1
ATOM 677 N N . GLU A 1 89 ? 22.340 -12.404 -27.389 1.00 91.31 89 GLU A N 1
ATOM 678 C CA . GLU A 1 89 ? 23.081 -11.195 -27.792 1.00 91.31 89 GLU A CA 1
ATOM 679 C C . GLU A 1 89 ? 22.212 -9.918 -27.762 1.00 91.31 89 GLU A C 1
ATOM 681 O O . GLU A 1 89 ? 22.667 -8.829 -27.401 1.00 91.31 89 GLU A O 1
ATOM 686 N N . THR A 1 90 ? 20.927 -10.057 -28.105 1.00 92.25 90 THR A N 1
ATOM 687 C CA . THR A 1 90 ? 19.928 -8.979 -28.060 1.00 92.25 90 THR A CA 1
ATOM 688 C C . THR A 1 90 ? 19.555 -8.616 -26.622 1.00 92.25 90 THR A C 1
ATOM 690 O O . THR A 1 90 ? 19.416 -7.436 -26.316 1.00 92.25 90 THR A O 1
ATOM 693 N N . LEU A 1 91 ? 19.406 -9.606 -25.735 1.00 93.75 91 LEU A N 1
ATOM 694 C CA . LEU A 1 91 ? 19.078 -9.405 -24.318 1.00 93.75 91 LEU A CA 1
ATOM 695 C C . LEU A 1 91 ? 20.272 -8.871 -23.514 1.00 93.75 91 LEU A C 1
ATOM 697 O O . LEU A 1 91 ? 20.076 -8.001 -22.666 1.00 93.75 91 LEU A O 1
ATOM 701 N N . ASP A 1 92 ? 21.493 -9.313 -23.827 1.00 95.38 92 ASP A N 1
ATOM 702 C CA . ASP A 1 92 ? 22.743 -8.741 -23.310 1.00 95.38 92 ASP A CA 1
ATOM 703 C C . ASP A 1 92 ? 22.844 -7.259 -23.698 1.00 95.38 92 ASP A C 1
ATOM 705 O O . ASP A 1 92 ? 23.012 -6.395 -22.837 1.00 95.38 92 ASP A O 1
ATOM 709 N N . SER A 1 93 ? 22.625 -6.941 -24.980 1.00 96.69 93 SER A N 1
ATOM 710 C CA . SER A 1 93 ? 22.593 -5.556 -25.473 1.00 96.69 93 SER A CA 1
ATOM 711 C C . SER A 1 93 ? 21.455 -4.745 -24.831 1.00 96.69 93 SER A C 1
ATOM 713 O O . SER A 1 93 ? 21.620 -3.566 -24.514 1.00 96.69 93 SER A O 1
ATOM 715 N N . GLY A 1 94 ? 20.309 -5.373 -24.560 1.00 96.94 94 GLY A N 1
ATOM 716 C CA . GLY A 1 94 ? 19.222 -4.782 -23.779 1.00 96.94 94 GLY A CA 1
ATOM 717 C C . GLY A 1 94 ? 19.640 -4.448 -22.344 1.00 96.94 94 GLY A C 1
ATOM 718 O O . GLY A 1 94 ? 19.370 -3.352 -21.862 1.00 96.94 94 GLY A O 1
ATOM 719 N N . MET A 1 95 ? 20.373 -5.339 -21.673 1.00 97.88 95 MET A N 1
ATOM 720 C CA . MET A 1 95 ? 20.920 -5.083 -20.336 1.00 97.88 95 MET A CA 1
ATOM 721 C C . MET A 1 95 ? 22.003 -3.991 -20.353 1.00 97.88 95 MET A C 1
ATOM 723 O O . MET A 1 95 ? 22.008 -3.124 -19.479 1.00 97.88 95 MET A O 1
ATOM 727 N N . ALA A 1 96 ? 22.860 -3.958 -21.380 1.00 98.19 96 ALA A N 1
ATOM 728 C CA . ALA A 1 96 ? 23.801 -2.858 -21.612 1.00 98.19 96 ALA A CA 1
ATOM 729 C C . ALA A 1 96 ? 23.077 -1.505 -21.730 1.00 98.19 96 ALA A C 1
ATOM 731 O O . ALA A 1 96 ? 23.527 -0.507 -21.169 1.00 98.19 96 ALA A O 1
ATOM 732 N N . THR A 1 97 ? 21.926 -1.496 -22.410 1.00 98.50 97 THR A N 1
ATOM 733 C CA . THR A 1 97 ? 21.065 -0.313 -22.565 1.00 98.50 97 THR A CA 1
ATOM 734 C C . THR A 1 97 ? 20.507 0.152 -21.223 1.00 98.50 97 THR A C 1
ATOM 736 O O . THR A 1 97 ? 20.539 1.347 -20.948 1.00 98.50 97 THR A O 1
ATOM 739 N N . LEU A 1 98 ? 20.051 -0.762 -20.356 1.00 98.38 98 LEU A N 1
ATOM 740 C CA . LEU A 1 98 ? 19.556 -0.395 -19.023 1.00 98.38 98 LEU A CA 1
ATOM 741 C C . LEU A 1 98 ? 20.663 0.203 -18.140 1.00 98.38 98 LEU A C 1
ATOM 743 O O . LEU A 1 98 ? 20.452 1.246 -17.526 1.00 98.38 98 LEU A O 1
ATOM 747 N N . LEU A 1 99 ? 21.854 -0.405 -18.118 1.00 98.44 99 LEU A N 1
ATOM 748 C CA . LEU A 1 99 ? 23.002 0.120 -17.364 1.00 98.44 99 LEU A CA 1
ATOM 749 C C . LEU A 1 99 ? 23.445 1.504 -17.875 1.00 98.44 99 LEU A C 1
ATOM 751 O O . LEU A 1 99 ? 23.751 2.389 -17.077 1.00 98.44 99 LEU A O 1
ATOM 755 N N . ALA A 1 100 ? 23.443 1.716 -19.196 1.00 98.56 100 ALA A N 1
ATOM 756 C CA . ALA A 1 100 ? 23.741 3.018 -19.794 1.00 98.56 100 ALA A CA 1
ATOM 757 C C . ALA A 1 100 ? 22.660 4.067 -19.490 1.00 98.56 100 ALA A C 1
ATOM 759 O O . ALA A 1 100 ? 22.995 5.198 -19.147 1.00 98.56 100 ALA A O 1
ATOM 760 N N . ALA A 1 101 ? 21.379 3.696 -19.561 1.00 98.44 101 ALA A N 1
ATOM 761 C CA . ALA A 1 101 ? 20.270 4.588 -19.237 1.00 98.44 101 ALA A CA 1
ATOM 762 C C . ALA A 1 101 ? 20.310 5.043 -17.770 1.00 98.44 101 ALA A C 1
ATOM 764 O O . ALA A 1 101 ? 20.161 6.231 -17.490 1.00 98.44 101 ALA A O 1
ATOM 765 N N . GLU A 1 102 ? 20.586 4.129 -16.836 1.00 98.25 102 GLU A N 1
ATOM 766 C CA . GLU A 1 102 ? 20.692 4.473 -15.414 1.00 98.25 102 GLU A CA 1
ATOM 767 C C . GLU A 1 102 ? 21.901 5.364 -15.117 1.00 98.25 102 GLU A C 1
ATOM 769 O O . GLU A 1 102 ? 21.799 6.297 -14.321 1.00 98.25 102 GLU A O 1
ATOM 774 N N . ALA A 1 103 ? 23.027 5.130 -15.798 1.00 98.31 103 ALA A N 1
ATOM 775 C CA . ALA A 1 103 ? 24.191 6.005 -15.715 1.00 98.31 103 ALA A CA 1
ATOM 776 C C . ALA A 1 103 ? 23.887 7.416 -16.251 1.00 98.31 103 ALA A C 1
ATOM 778 O O . ALA A 1 103 ? 24.287 8.397 -15.625 1.00 98.31 103 ALA A O 1
ATOM 779 N N . ILE A 1 104 ? 23.150 7.537 -17.364 1.00 98.50 104 ILE A N 1
ATOM 780 C CA . ILE A 1 104 ? 22.734 8.836 -17.920 1.00 98.50 104 ILE A CA 1
ATOM 781 C C . ILE A 1 104 ? 21.803 9.576 -16.953 1.00 98.50 104 ILE A C 1
ATOM 783 O O . ILE A 1 104 ? 22.038 10.755 -16.691 1.00 98.50 104 ILE A O 1
ATOM 787 N N . GLU A 1 105 ? 20.792 8.918 -16.380 1.00 97.94 105 GLU A N 1
ATOM 788 C CA . GLU A 1 105 ? 19.914 9.569 -15.395 1.00 97.94 105 GLU A CA 1
ATOM 789 C C . GLU A 1 105 ? 20.678 9.930 -14.108 1.00 97.94 105 GLU A C 1
ATOM 791 O O . GLU A 1 105 ? 20.498 11.026 -13.583 1.00 97.94 105 GLU A O 1
ATOM 796 N N . GLY A 1 106 ? 21.615 9.092 -13.645 1.00 96.69 106 GLY A N 1
ATOM 797 C CA . GLY A 1 106 ? 22.517 9.424 -12.533 1.00 96.69 106 GLY A CA 1
ATOM 798 C C . GLY A 1 106 ? 23.381 10.665 -12.803 1.00 96.69 106 GLY A C 1
ATOM 799 O O . GLY A 1 106 ? 23.515 11.531 -11.935 1.00 96.69 106 GLY A O 1
ATOM 800 N N . ILE A 1 107 ? 23.908 10.809 -14.025 1.00 98.06 107 ILE A N 1
ATOM 801 C CA . ILE A 1 107 ? 24.613 12.024 -14.469 1.00 98.06 107 ILE A CA 1
ATOM 802 C C . ILE A 1 107 ? 23.651 13.220 -14.486 1.00 98.06 107 ILE A C 1
ATOM 804 O O . ILE A 1 107 ? 23.986 14.276 -13.953 1.00 98.06 107 ILE A O 1
ATOM 808 N N . ARG A 1 108 ? 22.442 13.076 -15.041 1.00 97.12 108 ARG A N 1
ATOM 809 C CA . ARG A 1 108 ? 21.430 14.149 -15.082 1.00 97.12 108 ARG A CA 1
ATOM 810 C C . ARG A 1 108 ? 21.036 14.630 -13.684 1.00 97.12 108 ARG A C 1
ATOM 812 O O . ARG A 1 108 ? 20.962 15.841 -13.477 1.00 97.12 108 ARG A O 1
ATOM 819 N N . PHE A 1 109 ? 20.883 13.727 -12.714 1.00 93.44 109 PHE A N 1
ATOM 820 C CA . PHE A 1 109 ? 20.714 14.076 -11.298 1.00 93.44 109 PHE A CA 1
ATOM 821 C C . PHE A 1 109 ? 21.914 14.864 -10.756 1.00 93.44 109 PHE A C 1
ATOM 823 O O . PHE A 1 109 ? 21.727 15.940 -10.192 1.00 93.44 109 PHE A O 1
ATOM 830 N N . ALA A 1 110 ? 23.150 14.426 -11.020 1.00 94.38 110 ALA A N 1
ATOM 831 C CA . ALA A 1 110 ? 24.350 15.186 -10.649 1.00 94.38 110 ALA A CA 1
ATOM 832 C C . ALA A 1 110 ? 24.436 16.572 -11.331 1.00 94.38 110 ALA A C 1
ATOM 834 O O . ALA A 1 110 ? 25.123 17.467 -10.831 1.00 94.38 110 ALA A O 1
ATOM 835 N N . TYR A 1 111 ? 23.740 16.794 -12.454 1.00 95.00 111 TYR A N 1
ATOM 836 C CA . TYR A 1 111 ? 23.575 18.101 -13.107 1.00 95.00 111 TYR A CA 1
ATOM 837 C C . TYR A 1 111 ? 22.339 18.905 -12.660 1.00 95.00 111 TYR A C 1
ATOM 839 O O . TYR A 1 111 ? 22.223 20.054 -13.083 1.00 95.00 111 TYR A O 1
ATOM 847 N N . GLY A 1 112 ? 21.452 18.364 -11.817 1.00 91.25 112 GLY A N 1
ATOM 848 C CA . GLY A 1 112 ? 20.181 19.010 -11.456 1.00 91.25 112 GLY A CA 1
ATOM 849 C C . GLY A 1 112 ? 19.177 19.082 -12.616 1.00 91.25 112 GLY A C 1
ATOM 850 O O . GLY A 1 112 ? 18.349 19.984 -12.666 1.00 91.25 112 GLY A O 1
ATOM 851 N N . GLN A 1 113 ? 19.291 18.168 -13.586 1.00 93.06 113 GLN A N 1
ATOM 852 C CA . GLN A 1 113 ? 18.396 18.044 -14.747 1.00 93.06 113 GLN A CA 1
ATOM 853 C C . GLN A 1 113 ? 17.233 17.070 -14.496 1.00 93.06 113 GLN A C 1
ATOM 855 O O . GLN A 1 113 ? 16.297 17.024 -15.289 1.00 93.06 113 GLN A O 1
ATOM 860 N N . GLN A 1 114 ? 17.316 16.288 -13.417 1.00 91.38 114 GLN A N 1
ATOM 861 C CA . GLN A 1 114 ? 16.273 15.391 -12.929 1.00 91.38 114 GLN A CA 1
ATOM 862 C C . GLN A 1 114 ? 15.957 15.733 -11.456 1.00 91.38 114 GLN A C 1
ATOM 864 O O . GLN A 1 114 ? 16.890 16.106 -10.736 1.00 91.38 114 GLN A O 1
ATOM 869 N N . PRO A 1 115 ? 14.695 15.612 -10.992 1.00 91.44 115 PRO A N 1
ATOM 870 C CA . PRO A 1 115 ? 13.503 15.238 -11.762 1.00 91.44 115 PRO A CA 1
ATOM 871 C C . PRO A 1 115 ? 13.195 16.253 -12.870 1.00 91.44 115 PRO A C 1
ATOM 873 O O . PRO A 1 115 ? 13.424 17.449 -12.695 1.00 91.44 115 PRO A O 1
ATOM 876 N N . GLU A 1 116 ? 12.727 15.778 -14.026 1.00 93.19 116 GLU A N 1
ATOM 877 C CA . GLU A 1 116 ? 12.554 16.619 -15.213 1.00 93.19 116 GLU A CA 1
ATOM 878 C C . GLU A 1 116 ? 11.587 17.789 -14.919 1.00 93.19 116 GLU A C 1
ATOM 880 O O . GLU A 1 116 ? 10.409 17.545 -14.627 1.00 93.19 116 GLU A O 1
ATOM 885 N N . PRO A 1 117 ? 12.037 19.060 -15.007 1.00 92.19 117 PRO A N 1
ATOM 886 C CA . PRO A 1 117 ? 11.174 20.208 -14.755 1.00 92.19 117 PRO A CA 1
ATOM 887 C C . PRO A 1 117 ? 10.064 20.294 -15.800 1.00 92.19 117 PRO A C 1
ATOM 889 O O . PRO A 1 117 ? 10.322 20.291 -17.008 1.00 92.19 117 PRO A O 1
ATOM 892 N N . TYR A 1 118 ? 8.821 20.416 -15.344 1.00 91.81 118 TYR A N 1
ATOM 893 C CA . TYR A 1 118 ? 7.653 20.393 -16.215 1.00 91.81 118 TYR A CA 1
ATOM 894 C C . TYR A 1 118 ? 6.615 21.423 -15.724 1.00 91.81 118 TYR A C 1
ATOM 896 O O . TYR A 1 118 ? 5.727 21.102 -14.931 1.00 91.81 118 TYR A O 1
ATOM 904 N N . PRO A 1 119 ? 6.749 22.696 -16.158 1.00 89.94 119 PRO A N 1
ATOM 905 C CA . PRO A 1 119 ? 6.047 23.815 -15.539 1.00 89.94 119 PRO A CA 1
ATOM 906 C C . PRO A 1 119 ? 4.518 23.728 -15.569 1.00 89.94 119 PRO A C 1
ATOM 908 O O . PRO A 1 119 ? 3.911 23.554 -16.633 1.00 89.94 119 PRO A O 1
ATOM 911 N N . GLY A 1 120 ? 3.895 23.937 -14.407 1.00 84.56 120 GLY A N 1
ATOM 912 C CA . GLY A 1 120 ? 2.439 23.960 -14.233 1.00 84.56 120 GLY A CA 1
ATOM 913 C C . GLY A 1 120 ? 1.774 22.582 -14.317 1.00 84.56 120 GLY A C 1
ATOM 914 O O . GLY A 1 120 ? 0.665 22.474 -14.845 1.00 84.56 120 GLY A O 1
ATOM 915 N N . LEU A 1 121 ? 2.474 21.533 -13.885 1.00 88.06 121 LEU A N 1
ATOM 916 C CA . LEU A 1 121 ? 1.899 20.230 -13.555 1.00 88.06 121 LEU A CA 1
ATOM 917 C C . LEU A 1 121 ? 1.909 20.069 -12.034 1.00 88.06 121 LEU A C 1
ATOM 919 O O . LEU A 1 121 ? 2.944 20.265 -11.400 1.00 88.06 121 LEU A O 1
ATOM 923 N N . GLU A 1 122 ? 0.761 19.693 -11.484 1.00 86.56 122 GLU A N 1
ATOM 924 C CA . GLU A 1 122 ? 0.578 19.330 -10.080 1.00 86.56 122 GLU A CA 1
ATOM 925 C C . GLU A 1 122 ? 0.298 17.822 -10.025 1.00 86.56 122 GLU A C 1
ATOM 927 O O . GLU A 1 122 ? -0.442 17.304 -10.866 1.00 86.56 122 GLU A O 1
ATOM 932 N N . LEU A 1 123 ? 0.928 17.111 -9.084 1.00 87.69 123 LEU A N 1
ATOM 933 C CA . LEU A 1 123 ? 0.802 15.659 -8.932 1.00 87.69 123 LEU A CA 1
ATOM 934 C C . LEU A 1 123 ? 0.082 15.304 -7.627 1.00 87.69 123 LEU A C 1
ATOM 936 O O . LEU A 1 123 ? 0.374 15.863 -6.570 1.00 87.69 123 LEU A O 1
ATOM 940 N N . THR A 1 124 ? -0.822 14.327 -7.693 1.00 81.56 124 THR A N 1
ATOM 941 C CA . THR A 1 124 ? -1.498 13.722 -6.532 1.00 81.56 124 THR A CA 1
ATOM 942 C C . THR A 1 124 ? -0.580 12.720 -5.844 1.00 81.56 124 THR A C 1
ATOM 944 O O . THR A 1 124 ? -0.659 11.510 -6.056 1.00 81.56 124 THR A O 1
ATOM 947 N N . GLY A 1 125 ? 0.383 13.254 -5.095 1.00 80.62 125 GLY A N 1
ATOM 948 C CA . GLY A 1 125 ? 1.489 12.486 -4.537 1.00 80.62 125 GLY A CA 1
ATOM 949 C C . GLY A 1 125 ? 2.577 12.207 -5.578 1.00 80.62 125 GLY A C 1
ATOM 950 O O . GLY A 1 125 ? 2.305 11.833 -6.723 1.00 80.62 125 GLY A O 1
ATOM 951 N N . SER A 1 126 ? 3.825 12.398 -5.168 1.00 87.38 126 SER A N 1
ATOM 952 C CA . SER A 1 126 ? 5.027 12.144 -5.961 1.00 87.38 126 SER A CA 1
ATOM 953 C C . SER A 1 126 ? 6.202 11.830 -5.041 1.00 87.38 126 SER A C 1
ATOM 955 O O . SER A 1 126 ? 6.102 11.987 -3.822 1.00 87.38 126 SER A O 1
ATOM 957 N N . THR A 1 127 ? 7.341 11.445 -5.617 1.00 84.50 127 THR A N 1
ATOM 958 C CA . THR A 1 127 ? 8.618 11.487 -4.894 1.00 84.50 127 THR A CA 1
ATOM 959 C C . THR A 1 127 ? 8.833 12.904 -4.351 1.00 84.50 127 THR A C 1
ATOM 961 O O . THR A 1 127 ? 8.643 13.876 -5.086 1.00 84.50 127 THR A O 1
ATOM 964 N N . ASP A 1 128 ? 9.215 13.013 -3.078 1.00 78.38 128 ASP A N 1
ATOM 965 C CA . ASP A 1 128 ? 9.527 14.291 -2.431 1.00 78.38 128 ASP A CA 1
ATOM 966 C C . ASP A 1 128 ? 10.950 14.765 -2.780 1.00 78.38 128 ASP A C 1
ATOM 968 O O . ASP A 1 128 ? 11.910 13.987 -2.730 1.00 78.38 128 ASP A O 1
ATOM 972 N N . TYR A 1 129 ? 11.073 16.049 -3.120 1.00 82.44 129 TYR A N 1
ATOM 973 C CA . TYR A 1 129 ? 12.303 16.713 -3.556 1.00 82.44 129 TYR A CA 1
ATOM 974 C C . TYR A 1 129 ? 12.458 18.066 -2.835 1.00 82.44 129 TYR A C 1
ATOM 976 O O . TYR A 1 129 ? 12.189 19.111 -3.430 1.00 82.44 129 TYR A O 1
ATOM 984 N N . PRO A 1 130 ? 12.919 18.084 -1.570 1.00 70.25 130 PRO A N 1
ATOM 985 C CA . PRO A 1 130 ? 12.905 19.287 -0.729 1.00 70.25 130 PRO A CA 1
ATOM 986 C C . PRO A 1 130 ? 13.789 20.444 -1.230 1.00 70.25 130 PRO A C 1
ATOM 988 O O . PRO A 1 130 ? 13.579 21.586 -0.829 1.00 70.25 130 PRO A O 1
ATOM 991 N N . ASP A 1 131 ? 14.761 20.168 -2.105 1.00 72.00 131 ASP A N 1
ATOM 992 C CA . ASP A 1 131 ? 15.659 21.170 -2.701 1.00 72.00 131 ASP A CA 1
ATOM 993 C C . ASP A 1 131 ? 15.173 21.704 -4.070 1.00 72.00 131 ASP A C 1
ATOM 995 O O . ASP A 1 131 ? 15.861 22.514 -4.702 1.00 72.00 131 ASP A O 1
ATOM 999 N N . LEU A 1 132 ? 14.017 21.248 -4.570 1.00 76.19 132 LEU A N 1
ATOM 1000 C CA . LEU A 1 132 ? 13.482 21.658 -5.871 1.00 76.19 132 LEU A CA 1
ATOM 1001 C C . LEU A 1 132 ? 12.654 22.949 -5.750 1.00 76.19 132 LEU A C 1
ATOM 1003 O O . LEU A 1 132 ? 11.850 23.110 -4.838 1.00 76.19 132 LEU A O 1
ATOM 1007 N N . ALA A 1 133 ? 12.836 23.880 -6.687 1.00 65.94 133 ALA A N 1
ATOM 1008 C CA . ALA A 1 133 ? 12.092 25.139 -6.693 1.00 65.94 133 ALA A CA 1
ATOM 1009 C C . ALA A 1 133 ? 10.635 24.956 -7.163 1.00 65.94 133 ALA A C 1
ATOM 1011 O O . ALA A 1 133 ? 10.377 24.210 -8.111 1.00 65.94 133 ALA A O 1
ATOM 1012 N N . ASP A 1 134 ? 9.710 25.711 -6.560 1.00 64.00 134 ASP A N 1
ATOM 1013 C CA . ASP A 1 134 ? 8.293 25.742 -6.941 1.00 64.00 134 ASP A CA 1
ATOM 1014 C C . ASP A 1 134 ? 8.115 26.012 -8.447 1.00 64.00 134 ASP A C 1
ATOM 1016 O O . ASP A 1 134 ? 8.546 27.041 -8.977 1.00 64.00 134 ASP A O 1
ATOM 1020 N N . GLY A 1 135 ? 7.450 25.088 -9.147 1.00 70.56 135 GLY A N 1
ATOM 1021 C CA . GLY A 1 135 ? 7.233 25.200 -10.592 1.00 70.56 135 GLY A CA 1
ATOM 1022 C C . GLY A 1 135 ? 6.530 24.016 -11.260 1.00 70.56 135 GLY A C 1
ATOM 1023 O O . GLY A 1 135 ? 5.884 24.214 -12.288 1.00 70.56 135 GLY A O 1
ATOM 1024 N N . GLY A 1 136 ? 6.603 22.817 -10.674 1.00 85.38 136 GLY A N 1
ATOM 1025 C CA . GLY A 1 136 ? 6.055 21.578 -11.239 1.00 85.38 136 GLY A CA 1
ATOM 1026 C C . GLY A 1 136 ? 7.118 20.742 -11.962 1.00 85.38 136 GLY A C 1
ATOM 1027 O O . GLY A 1 136 ? 7.996 21.269 -12.652 1.00 85.38 136 GLY A O 1
ATOM 1028 N N . HIS A 1 137 ? 7.057 19.425 -11.777 1.00 92.69 137 HIS A N 1
ATOM 1029 C CA . HIS A 1 137 ? 8.052 18.465 -12.256 1.00 92.69 137 HIS A CA 1
ATOM 1030 C C . HIS A 1 137 ? 7.412 17.110 -12.571 1.00 92.69 137 HIS A C 1
ATOM 1032 O O . HIS A 1 137 ? 6.297 16.815 -12.140 1.00 92.69 137 HIS A O 1
ATOM 1038 N N . LEU A 1 138 ? 8.126 16.276 -13.325 1.00 94.69 138 LEU A N 1
ATOM 1039 C CA . LEU A 1 138 ? 7.798 14.855 -13.470 1.00 94.69 138 LEU A CA 1
ATOM 1040 C C . LEU A 1 138 ? 8.322 14.074 -12.257 1.00 94.69 138 LEU A C 1
ATOM 1042 O O . LEU A 1 138 ? 9.172 14.561 -11.514 1.00 94.69 138 LEU A O 1
ATOM 1046 N N . ASN A 1 139 ? 7.821 12.865 -12.013 1.00 94.19 139 ASN A N 1
ATOM 1047 C CA . ASN A 1 139 ? 8.111 12.148 -10.770 1.00 94.19 139 ASN A CA 1
ATOM 1048 C C . ASN A 1 139 ? 9.593 11.761 -10.624 1.00 94.19 139 ASN A C 1
ATOM 1050 O O . ASN A 1 139 ? 10.106 11.705 -9.507 1.00 94.19 139 ASN A O 1
ATOM 1054 N N . GLY A 1 140 ? 10.280 11.449 -11.730 1.00 92.19 140 GLY A N 1
ATOM 1055 C CA . GLY A 1 140 ? 11.567 10.755 -11.665 1.00 92.19 140 GLY A CA 1
ATOM 1056 C C . GLY A 1 140 ? 11.442 9.409 -10.921 1.00 92.19 140 GLY A C 1
ATOM 1057 O O . GLY A 1 140 ? 10.338 8.864 -10.816 1.00 92.19 140 GLY A O 1
ATOM 1058 N N . PRO A 1 141 ? 12.533 8.834 -10.389 1.00 91.69 141 PRO A N 1
ATOM 1059 C CA . PRO A 1 141 ? 12.479 7.554 -9.691 1.00 91.69 141 PRO A CA 1
ATOM 1060 C C . PRO A 1 141 ? 11.548 7.629 -8.471 1.00 91.69 141 PRO A C 1
ATOM 1062 O O . PRO A 1 141 ? 11.688 8.509 -7.625 1.00 91.69 141 PRO A O 1
ATOM 1065 N N . ILE A 1 142 ? 10.619 6.671 -8.371 1.00 90.62 142 ILE A N 1
ATOM 1066 C CA . ILE A 1 142 ? 9.773 6.465 -7.182 1.00 90.62 142 ILE A CA 1
ATOM 1067 C C . ILE A 1 142 ? 10.679 6.215 -5.972 1.00 90.62 142 ILE A C 1
ATOM 1069 O O . ILE A 1 142 ? 11.607 5.410 -6.077 1.00 90.62 142 ILE A O 1
ATOM 1073 N N . ASP A 1 143 ? 10.423 6.854 -4.839 1.00 81.94 143 ASP A N 1
ATOM 1074 C CA . ASP A 1 143 ? 11.144 6.638 -3.580 1.00 81.94 143 ASP A CA 1
ATOM 1075 C C . ASP A 1 143 ? 10.881 5.249 -2.953 1.00 81.94 143 ASP A C 1
ATOM 1077 O O . ASP A 1 143 ? 9.973 4.507 -3.340 1.00 81.94 143 ASP A O 1
ATOM 1081 N N . ASP A 1 144 ? 11.697 4.851 -1.974 1.00 75.25 144 ASP A N 1
ATOM 1082 C CA . ASP A 1 144 ? 11.535 3.540 -1.332 1.00 75.25 144 ASP A CA 1
ATOM 1083 C C . ASP A 1 144 ? 10.315 3.457 -0.396 1.00 75.25 144 ASP A C 1
ATOM 1085 O O . ASP A 1 144 ? 9.868 2.346 -0.100 1.00 75.25 144 ASP A O 1
ATOM 1089 N N . ILE A 1 145 ? 9.770 4.581 0.082 1.00 73.19 145 ILE A N 1
ATOM 1090 C CA . ILE A 1 145 ? 8.620 4.599 1.002 1.00 73.19 145 ILE A CA 1
ATOM 1091 C C . ILE A 1 145 ? 7.357 4.231 0.217 1.00 73.19 145 ILE A C 1
ATOM 1093 O O . ILE A 1 145 ? 6.640 3.297 0.595 1.00 73.19 145 ILE A O 1
ATOM 1097 N N . GLN A 1 146 ? 7.137 4.881 -0.927 1.00 80.88 146 GLN A N 1
ATOM 1098 C CA . GLN A 1 146 ? 6.023 4.590 -1.822 1.00 80.88 146 GLN A CA 1
ATOM 1099 C C . GLN A 1 146 ? 6.121 3.185 -2.426 1.00 80.88 146 GLN A C 1
ATOM 1101 O O . GLN A 1 146 ? 5.120 2.466 -2.482 1.00 80.88 146 GLN A O 1
ATOM 1106 N N . LEU A 1 147 ? 7.328 2.745 -2.808 1.00 80.50 147 LEU A N 1
ATOM 1107 C CA . LEU A 1 147 ? 7.568 1.366 -3.247 1.00 80.50 147 LEU A CA 1
ATOM 1108 C C . LEU A 1 147 ? 7.034 0.352 -2.224 1.00 80.50 147 LEU A C 1
ATOM 1110 O O . LEU A 1 147 ? 6.358 -0.603 -2.604 1.00 80.50 147 LEU A O 1
ATOM 1114 N N . ARG A 1 148 ? 7.331 0.544 -0.933 1.00 70.00 148 ARG A N 1
ATOM 1115 C CA . ARG A 1 148 ? 6.893 -0.361 0.144 1.00 70.00 148 ARG A CA 1
ATOM 1116 C C . ARG A 1 148 ? 5.390 -0.276 0.402 1.00 70.00 148 ARG A C 1
ATOM 1118 O O . ARG A 1 148 ? 4.781 -1.322 0.610 1.00 70.00 148 ARG A O 1
ATOM 1125 N N . SER A 1 149 ? 4.798 0.917 0.302 1.00 71.94 149 SER A N 1
ATOM 1126 C CA . SER A 1 149 ? 3.342 1.125 0.374 1.00 71.94 149 SER A CA 1
ATOM 1127 C C . SER A 1 149 ? 2.586 0.286 -0.672 1.00 71.94 149 SER A C 1
ATOM 1129 O O . SER A 1 149 ? 1.678 -0.479 -0.337 1.00 71.94 149 SER A O 1
ATOM 1131 N N . TRP A 1 150 ? 3.016 0.326 -1.939 1.00 77.12 150 TRP A N 1
ATOM 1132 C CA . TRP A 1 150 ? 2.425 -0.502 -3.003 1.00 77.12 150 TRP A CA 1
ATOM 1133 C C . TRP A 1 150 ? 2.863 -1.970 -2.979 1.00 77.12 150 TRP A C 1
ATOM 1135 O O . TRP A 1 150 ? 2.144 -2.832 -3.483 1.00 77.12 150 TRP A O 1
ATOM 1145 N N . GLY A 1 151 ? 4.011 -2.284 -2.375 1.00 62.50 151 GLY A N 1
ATOM 1146 C CA . GLY A 1 151 ? 4.557 -3.640 -2.296 1.00 62.50 151 GLY A CA 1
ATOM 1147 C C . GLY A 1 151 ? 3.587 -4.671 -1.725 1.00 62.50 151 GLY A C 1
ATOM 1148 O O . GLY A 1 151 ? 3.484 -5.778 -2.249 1.00 62.50 151 GLY A O 1
ATOM 1149 N N . ILE A 1 152 ? 2.817 -4.289 -0.704 1.00 64.25 152 ILE A N 1
ATOM 1150 C CA . ILE A 1 152 ? 1.791 -5.151 -0.097 1.00 64.25 152 ILE A CA 1
ATOM 1151 C C . I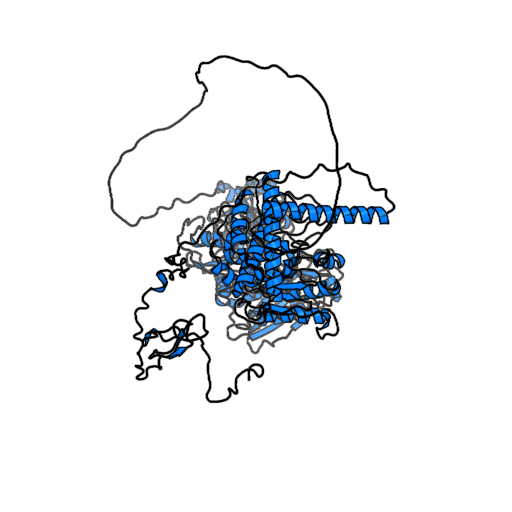LE A 1 152 ? 0.691 -5.484 -1.114 1.00 64.25 152 ILE A C 1
ATOM 1153 O O . ILE A 1 152 ? 0.312 -6.645 -1.244 1.00 64.25 152 ILE A O 1
ATOM 1157 N N . GLN A 1 153 ? 0.248 -4.494 -1.892 1.00 70.19 153 GLN A N 1
ATOM 1158 C CA . GLN A 1 153 ? -0.812 -4.644 -2.896 1.00 70.19 153 GLN A CA 1
ATOM 1159 C C . GLN A 1 153 ? -0.367 -5.477 -4.109 1.00 70.19 153 GLN A C 1
ATOM 1161 O O . GLN A 1 153 ? -1.172 -6.184 -4.716 1.00 70.19 153 GLN A O 1
ATOM 1166 N N . LEU A 1 154 ? 0.924 -5.411 -4.454 1.00 68.38 154 LEU A N 1
ATOM 1167 C CA . LEU A 1 154 ? 1.550 -6.260 -5.475 1.00 68.38 154 LEU A CA 1
ATOM 1168 C C . LEU A 1 154 ? 1.683 -7.723 -5.014 1.00 68.38 154 LEU A C 1
ATOM 1170 O O . LEU A 1 154 ? 1.662 -8.633 -5.842 1.00 68.38 154 LEU A O 1
ATOM 1174 N N . VAL A 1 155 ? 1.832 -7.960 -3.705 1.00 58.53 155 VAL A N 1
ATOM 1175 C CA . VAL A 1 155 ? 1.975 -9.306 -3.122 1.00 58.53 155 VAL A CA 1
ATOM 1176 C C . VAL A 1 155 ? 0.621 -9.965 -2.845 1.00 58.53 155 VAL A C 1
ATOM 1178 O 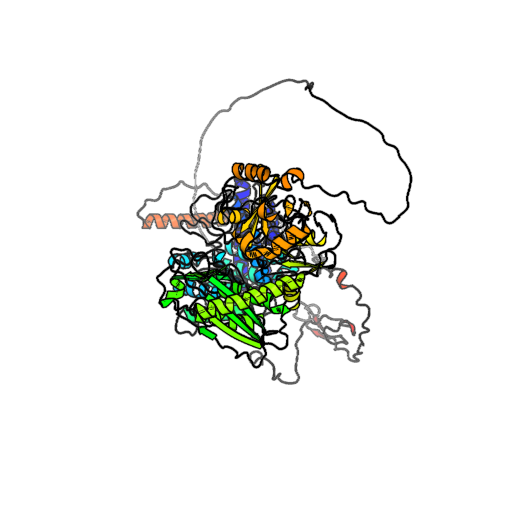O . VAL A 1 155 ? 0.477 -11.157 -3.125 1.00 58.53 155 VAL A O 1
ATOM 1181 N N . ASP A 1 156 ? -0.367 -9.223 -2.330 1.00 58.81 156 ASP A N 1
ATOM 1182 C CA . ASP A 1 156 ? -1.720 -9.742 -2.065 1.00 58.81 156 ASP A CA 1
ATOM 1183 C C . ASP A 1 156 ? -2.614 -9.797 -3.322 1.00 58.81 156 ASP A C 1
ATOM 1185 O O . ASP A 1 156 ? -3.603 -10.533 -3.360 1.00 58.81 156 ASP A O 1
ATOM 1189 N N . GLY A 1 157 ? -2.213 -9.092 -4.385 1.00 63.06 157 GLY A N 1
ATOM 1190 C CA . GLY A 1 157 ? -2.844 -9.118 -5.700 1.00 63.06 157 GLY A CA 1
ATOM 1191 C C . GLY A 1 157 ? -3.947 -8.081 -5.913 1.00 63.06 157 GLY A C 1
ATOM 1192 O O . GLY A 1 157 ? -4.587 -8.130 -6.967 1.00 63.06 157 GLY A O 1
ATOM 1193 N N . ARG A 1 158 ? -4.168 -7.139 -4.979 1.00 67.00 158 ARG A N 1
ATOM 1194 C CA . ARG A 1 158 ? -5.046 -5.969 -5.210 1.00 67.00 158 ARG A CA 1
ATOM 1195 C C . ARG A 1 158 ? -4.562 -5.117 -6.377 1.00 67.00 158 ARG A C 1
ATOM 1197 O O . ARG A 1 158 ? -5.380 -4.646 -7.162 1.00 67.00 158 ARG A O 1
ATOM 1204 N N . MET A 1 159 ? -3.242 -4.976 -6.497 1.00 76.56 159 MET A N 1
ATOM 1205 C CA . MET A 1 159 ? -2.548 -4.364 -7.624 1.00 76.56 159 MET A CA 1
ATOM 1206 C C . MET A 1 159 ? -1.918 -5.493 -8.454 1.00 76.56 159 MET A C 1
ATOM 1208 O O . MET A 1 159 ? -0.868 -6.011 -8.074 1.00 76.56 159 MET A O 1
ATOM 1212 N N . PRO A 1 160 ? -2.524 -5.934 -9.576 1.00 74.25 160 PRO A N 1
ATOM 1213 C CA . PRO A 1 160 ? -2.078 -7.151 -10.256 1.00 74.25 160 PRO A CA 1
ATOM 1214 C C . PRO A 1 160 ? -0.673 -7.054 -10.863 1.00 74.25 160 PRO A C 1
ATOM 1216 O O . PRO A 1 160 ? -0.063 -8.084 -11.132 1.00 74.25 160 PRO A O 1
ATOM 1219 N N . GLY A 1 161 ? -0.178 -5.840 -11.116 1.00 85.81 161 GLY A N 1
ATOM 1220 C CA . GLY A 1 161 ? 1.100 -5.545 -11.760 1.00 85.81 161 GLY A CA 1
ATOM 1221 C C . GLY A 1 161 ? 1.150 -4.091 -12.235 1.00 85.81 161 GLY A C 1
ATOM 1222 O O . GLY A 1 161 ? 0.349 -3.268 -11.788 1.00 85.81 161 GLY A O 1
ATOM 1223 N N . PHE A 1 162 ? 2.059 -3.781 -13.166 1.00 93.19 162 PHE A N 1
ATOM 1224 C CA . PHE A 1 162 ? 2.170 -2.444 -13.761 1.00 93.19 162 PHE A CA 1
ATOM 1225 C C . PHE A 1 162 ? 2.281 -2.459 -15.295 1.00 93.19 162 PHE A C 1
ATOM 1227 O O . PHE A 1 162 ? 2.784 -3.410 -15.890 1.00 93.19 162 PHE A O 1
ATOM 1234 N N . ALA A 1 163 ? 1.846 -1.382 -15.941 1.00 96.38 163 ALA A N 1
ATOM 1235 C CA . ALA A 1 163 ? 1.985 -1.146 -17.372 1.00 96.38 163 ALA A CA 1
ATOM 1236 C C . ALA A 1 163 ? 2.939 0.031 -17.611 1.00 96.38 163 ALA A C 1
ATOM 1238 O O . ALA A 1 163 ? 2.665 1.151 -17.183 1.00 96.38 163 ALA A O 1
ATOM 1239 N N . ALA A 1 164 ? 4.049 -0.215 -18.308 1.00 97.06 164 ALA A N 1
ATOM 1240 C CA . ALA A 1 164 ? 4.956 0.836 -18.762 1.00 97.06 164 ALA A CA 1
ATOM 1241 C C . ALA A 1 164 ? 4.532 1.311 -20.158 1.00 97.06 164 ALA A C 1
ATOM 1243 O O . ALA A 1 164 ? 4.733 0.604 -21.145 1.00 97.06 164 ALA A O 1
ATOM 1244 N N . ILE A 1 165 ? 3.921 2.491 -20.240 1.00 97.75 165 ILE A N 1
ATOM 1245 C CA . ILE A 1 165 ? 3.523 3.134 -21.492 1.00 97.75 165 ILE A CA 1
ATOM 1246 C C . ILE A 1 165 ? 4.699 3.974 -21.993 1.00 97.75 165 ILE A C 1
ATOM 1248 O O . ILE A 1 165 ? 5.117 4.913 -21.317 1.00 97.75 165 ILE A O 1
ATOM 1252 N N . VAL A 1 166 ? 5.223 3.632 -23.172 1.00 96.81 166 VAL A N 1
ATOM 1253 C CA . VAL A 1 166 ? 6.415 4.253 -23.766 1.00 96.81 166 VAL A CA 1
ATOM 1254 C C . VAL A 1 166 ? 6.055 4.922 -25.092 1.00 96.81 166 VAL A C 1
ATOM 1256 O O . VAL A 1 166 ? 5.794 4.229 -26.075 1.00 96.81 166 VAL A O 1
ATOM 1259 N N . GLY A 1 167 ? 6.092 6.256 -25.149 1.00 96.06 167 GLY A N 1
ATOM 1260 C CA . GLY A 1 167 ? 5.827 7.037 -26.363 1.00 96.06 167 GLY A CA 1
ATOM 1261 C C . GLY A 1 167 ? 4.555 7.885 -26.286 1.00 96.06 167 GLY A C 1
ATOM 1262 O O . GLY A 1 167 ? 4.311 8.562 -25.289 1.00 96.06 167 GLY A O 1
ATOM 1263 N N . ALA A 1 168 ? 3.764 7.892 -27.360 1.00 96.56 168 ALA A N 1
ATOM 1264 C CA . ALA A 1 168 ? 2.527 8.670 -27.458 1.00 96.56 168 ALA A CA 1
ATOM 1265 C C . ALA A 1 168 ? 1.445 7.896 -28.217 1.00 96.56 168 ALA A C 1
ATOM 1267 O O . ALA A 1 168 ? 1.717 7.310 -29.265 1.00 96.56 168 ALA A O 1
ATOM 1268 N N . ALA A 1 169 ? 0.214 7.927 -27.706 1.00 95.31 169 ALA A N 1
ATOM 1269 C CA . ALA A 1 169 ? -0.941 7.359 -28.393 1.00 95.31 169 ALA A CA 1
ATOM 1270 C C . ALA A 1 169 ? -1.302 8.202 -29.626 1.00 95.31 169 ALA A C 1
ATOM 1272 O O . ALA A 1 169 ? -1.015 9.401 -29.680 1.00 95.31 169 ALA A O 1
ATOM 1273 N N . ARG A 1 170 ? -2.023 7.615 -30.590 1.00 91.69 170 ARG A N 1
ATOM 1274 C CA . ARG A 1 170 ? -2.429 8.318 -31.824 1.00 91.69 170 ARG A CA 1
ATOM 1275 C C . ARG A 1 170 ? -3.224 9.617 -31.604 1.00 91.69 170 ARG A C 1
ATOM 1277 O O . ARG A 1 170 ? -3.219 10.482 -32.474 1.00 91.69 170 ARG A O 1
ATOM 1284 N N . SER A 1 171 ? -3.938 9.728 -30.483 1.00 93.69 171 SER A N 1
ATOM 1285 C CA . SER A 1 171 ? -4.732 10.894 -30.082 1.00 93.69 171 SER A CA 1
ATOM 1286 C C . SER A 1 171 ? -4.880 10.938 -28.558 1.00 93.69 171 SER A C 1
ATOM 1288 O O . SER A 1 171 ? -4.545 9.970 -27.866 1.00 93.69 171 SER A O 1
ATOM 1290 N N . ASN A 1 172 ? -5.368 12.057 -28.026 1.00 94.75 172 ASN A N 1
ATOM 1291 C CA . ASN A 1 172 ? -5.533 12.232 -26.584 1.00 94.75 172 ASN A CA 1
ATOM 1292 C C . ASN A 1 172 ? -6.636 11.327 -26.023 1.00 94.75 172 ASN A C 1
ATOM 1294 O O . ASN A 1 172 ? -6.451 10.688 -24.991 1.00 94.75 172 ASN A O 1
ATOM 1298 N N . GLU A 1 173 ? -7.745 11.181 -26.744 1.00 92.50 173 GLU A N 1
ATOM 1299 C CA . GLU A 1 173 ? -8.871 10.325 -26.365 1.00 92.50 173 GLU A CA 1
ATOM 1300 C C . GLU A 1 173 ? -8.446 8.852 -26.280 1.00 92.50 173 GLU A C 1
ATOM 1302 O O . GLU A 1 173 ? -8.882 8.125 -25.383 1.00 92.50 173 GLU A O 1
ATOM 1307 N N . ALA A 1 174 ? -7.543 8.418 -27.168 1.00 93.88 174 ALA A N 1
ATOM 1308 C CA . ALA A 1 174 ? -6.923 7.098 -27.108 1.00 93.88 174 ALA A CA 1
ATOM 1309 C C . ALA A 1 174 ? -6.017 6.950 -25.870 1.00 93.88 174 ALA A C 1
ATOM 1311 O O . ALA A 1 174 ? -6.138 5.954 -25.157 1.00 93.88 174 ALA A O 1
ATOM 1312 N N . ALA A 1 175 ? -5.172 7.945 -25.564 1.00 95.25 175 ALA A N 1
ATOM 1313 C CA . ALA A 1 175 ? -4.334 7.947 -24.358 1.00 95.25 175 ALA A CA 1
ATOM 1314 C C . ALA A 1 175 ? -5.173 7.831 -23.073 1.00 95.25 175 ALA A C 1
ATOM 1316 O O . ALA A 1 175 ? -4.932 6.940 -22.254 1.00 95.25 175 ALA A O 1
ATOM 1317 N N . VAL A 1 176 ? -6.204 8.673 -22.929 1.00 93.94 176 VAL A N 1
ATOM 1318 C CA . VAL A 1 176 ? -7.135 8.632 -21.790 1.00 93.94 176 VAL A CA 1
ATOM 1319 C C . VAL A 1 176 ? -7.835 7.275 -21.713 1.00 93.94 176 VAL A C 1
ATOM 1321 O O . VAL A 1 176 ? -7.900 6.685 -20.637 1.00 93.94 176 VAL A O 1
ATOM 1324 N N . SER A 1 177 ? -8.313 6.737 -22.839 1.00 93.06 177 SER A N 1
ATOM 1325 C CA . SER A 1 177 ? -9.014 5.446 -22.868 1.00 93.06 177 SER A CA 1
ATOM 1326 C C . SER A 1 177 ? -8.134 4.278 -22.408 1.00 93.06 177 SER A C 1
ATOM 1328 O O . SER A 1 177 ? -8.590 3.461 -21.608 1.00 93.06 177 SER A O 1
ATOM 1330 N N . ILE A 1 178 ? -6.871 4.214 -22.851 1.00 96.12 178 ILE A N 1
ATOM 1331 C CA . ILE A 1 178 ? -5.899 3.194 -22.410 1.00 96.12 178 ILE A CA 1
ATOM 1332 C C . ILE A 1 178 ? -5.664 3.304 -20.899 1.00 96.12 178 ILE A C 1
ATOM 1334 O O . ILE A 1 178 ? -5.737 2.307 -20.181 1.00 96.12 178 ILE A O 1
ATOM 1338 N N . VAL A 1 179 ? -5.418 4.520 -20.405 1.00 94.00 179 VAL A N 1
ATOM 1339 C CA . VAL A 1 179 ? -5.112 4.776 -18.991 1.00 94.00 179 VAL A CA 1
ATOM 1340 C C . VAL A 1 179 ? -6.297 4.449 -18.084 1.00 94.00 179 VAL A C 1
ATOM 1342 O O . VAL A 1 179 ? -6.130 3.726 -17.102 1.00 94.00 179 VAL A O 1
ATOM 1345 N N . ARG A 1 180 ? -7.512 4.899 -18.423 1.00 88.12 180 ARG A N 1
ATOM 1346 C CA . ARG A 1 180 ? -8.713 4.591 -17.627 1.00 88.12 180 ARG A CA 1
ATOM 1347 C C . ARG A 1 180 ? -9.026 3.094 -17.606 1.00 88.12 180 ARG A C 1
ATOM 1349 O O . ARG A 1 180 ? -9.481 2.590 -16.583 1.00 88.12 180 ARG A O 1
ATOM 1356 N N . GLU A 1 181 ? -8.761 2.369 -18.690 1.00 89.06 181 GLU A N 1
ATOM 1357 C CA . GLU A 1 181 ? -8.961 0.918 -18.732 1.00 89.06 181 GLU A CA 1
ATOM 1358 C C . GLU A 1 181 ? -7.947 0.145 -17.872 1.00 89.06 181 GLU A C 1
ATOM 1360 O O . GLU A 1 181 ? -8.314 -0.827 -17.209 1.00 89.06 181 GLU A O 1
ATOM 1365 N N . LEU A 1 182 ? -6.691 0.595 -17.822 1.00 91.06 182 LEU A N 1
ATOM 1366 C CA . LEU A 1 182 ? -5.682 0.052 -16.907 1.00 91.06 182 LEU A CA 1
ATOM 1367 C C . LEU A 1 182 ? -6.042 0.337 -15.435 1.00 91.06 182 LEU A C 1
ATOM 1369 O O . LEU A 1 182 ? -5.976 -0.575 -14.607 1.00 91.06 182 LEU A O 1
ATOM 1373 N N . GLN A 1 183 ? -6.515 1.551 -15.120 1.00 85.06 183 GLN A N 1
ATOM 1374 C CA . GLN A 1 183 ? -6.974 1.921 -13.771 1.00 85.06 183 GLN A CA 1
ATOM 1375 C C . GLN A 1 183 ? -8.169 1.081 -13.295 1.00 85.06 183 GLN A C 1
ATOM 1377 O O . GLN A 1 183 ? -8.138 0.576 -12.177 1.00 85.06 183 GLN A O 1
ATOM 1382 N N . ARG A 1 184 ? -9.189 0.850 -14.141 1.00 81.62 184 ARG A N 1
ATOM 1383 C CA . ARG A 1 184 ? -10.337 -0.043 -13.834 1.00 81.62 184 ARG A CA 1
ATOM 1384 C C . ARG A 1 184 ? -9.924 -1.460 -13.432 1.00 81.62 184 ARG A C 1
ATOM 1386 O O . ARG A 1 184 ? -10.701 -2.194 -12.831 1.00 81.62 184 ARG A O 1
ATOM 1393 N N . ARG A 1 185 ? -8.716 -1.864 -13.817 1.00 80.44 185 ARG A N 1
ATOM 1394 C CA . ARG A 1 185 ? -8.131 -3.183 -13.577 1.00 80.44 185 ARG A CA 1
ATOM 1395 C C . ARG A 1 185 ? -7.107 -3.173 -12.431 1.00 80.44 185 ARG A C 1
ATOM 1397 O O . ARG A 1 185 ? -6.419 -4.173 -12.239 1.00 80.44 185 ARG A O 1
ATOM 1404 N N . ASN A 1 186 ? -7.012 -2.061 -11.691 1.00 81.19 186 ASN A N 1
ATOM 1405 C CA . ASN A 1 186 ? -6.031 -1.772 -10.636 1.00 81.19 186 ASN A CA 1
ATOM 1406 C C . ASN A 1 186 ? -4.566 -1.975 -11.076 1.00 81.19 186 ASN A C 1
ATOM 1408 O O . ASN A 1 186 ? -3.705 -2.317 -10.265 1.00 81.19 186 ASN A O 1
ATOM 1412 N N . ILE A 1 187 ? -4.265 -1.797 -12.368 1.00 89.38 187 ILE A N 1
ATOM 1413 C CA . ILE A 1 187 ? -2.896 -1.896 -12.890 1.00 89.38 187 ILE A CA 1
ATOM 1414 C C . ILE A 1 187 ? -2.213 -0.543 -12.694 1.00 89.38 187 ILE A C 1
ATOM 1416 O O . ILE A 1 187 ? -2.729 0.476 -13.146 1.00 89.38 187 ILE A O 1
ATOM 1420 N N . LEU A 1 188 ? -1.046 -0.542 -12.048 1.00 92.12 188 LEU A N 1
ATOM 1421 C CA . LEU A 1 188 ? -0.221 0.653 -11.853 1.00 92.12 188 LEU A CA 1
ATOM 1422 C C . LEU A 1 188 ? 0.359 1.128 -13.193 1.00 92.12 188 LEU A C 1
ATOM 1424 O O . LEU A 1 188 ? 0.809 0.313 -13.995 1.00 92.12 188 LEU A O 1
ATOM 1428 N N . ILE A 1 189 ? 0.344 2.429 -13.469 1.00 96.81 189 ILE A N 1
ATOM 1429 C CA . ILE A 1 189 ? 0.654 2.972 -14.797 1.00 96.81 189 ILE A CA 1
ATOM 1430 C C . ILE A 1 189 ? 1.894 3.851 -14.713 1.00 96.81 189 ILE A C 1
ATOM 1432 O O . ILE A 1 189 ? 1.954 4.808 -13.946 1.00 96.81 189 ILE A O 1
ATOM 1436 N N . PHE A 1 190 ? 2.879 3.530 -15.541 1.00 97.44 190 PHE A N 1
ATOM 1437 C CA . PHE A 1 190 ? 4.153 4.227 -15.632 1.00 97.44 190 PHE A CA 1
ATOM 1438 C C . PHE A 1 190 ? 4.280 4.856 -17.016 1.00 97.44 190 PHE A C 1
ATOM 1440 O O . PHE A 1 190 ? 4.233 4.141 -18.015 1.00 97.44 190 PHE A O 1
ATOM 1447 N N . LEU A 1 191 ? 4.426 6.178 -17.090 1.00 97.75 191 LEU A N 1
ATOM 1448 C CA . LEU A 1 191 ? 4.445 6.915 -18.356 1.00 97.75 191 LEU A CA 1
ATOM 1449 C C . LEU A 1 191 ? 5.847 7.438 -18.662 1.00 97.75 191 LEU A C 1
ATOM 1451 O O . LEU A 1 191 ? 6.392 8.215 -17.876 1.00 97.75 191 LEU A O 1
ATOM 1455 N N . CYS A 1 192 ? 6.413 7.074 -19.809 1.00 95.88 192 CYS A N 1
ATOM 1456 C CA . CYS A 1 192 ? 7.665 7.653 -20.295 1.00 95.88 192 CYS A CA 1
ATOM 1457 C C . CYS A 1 192 ? 7.760 7.664 -21.829 1.00 95.88 192 CYS A C 1
ATOM 1459 O O . CYS A 1 192 ? 6.846 7.226 -22.526 1.00 95.88 192 CYS A O 1
ATOM 1461 N N . GLY A 1 193 ? 8.873 8.158 -22.378 1.00 93.62 193 GLY A N 1
ATOM 1462 C CA . GLY A 1 193 ? 9.121 8.162 -23.821 1.00 93.62 193 GLY A CA 1
ATOM 1463 C C . GLY A 1 193 ? 8.302 9.186 -24.605 1.00 93.62 193 GLY A C 1
ATOM 1464 O O . GLY A 1 193 ? 7.252 9.650 -24.179 1.00 93.62 193 GLY A O 1
ATOM 1465 N N . ASN A 1 194 ? 8.768 9.506 -25.811 1.00 94.88 194 ASN A N 1
ATOM 1466 C CA . ASN A 1 194 ? 8.043 10.349 -26.762 1.00 94.88 194 ASN A CA 1
ATOM 1467 C C . ASN A 1 194 ? 8.109 9.773 -28.180 1.00 94.88 194 ASN A C 1
ATOM 1469 O O . ASN A 1 194 ? 8.897 8.871 -28.487 1.00 94.88 194 ASN A O 1
ATOM 1473 N N . VAL A 1 195 ? 7.279 10.329 -29.053 1.00 92.81 195 VAL A N 1
ATOM 1474 C CA . VAL A 1 195 ? 7.340 10.155 -30.502 1.00 92.81 195 VAL A CA 1
ATOM 1475 C C . VAL A 1 195 ? 7.405 11.550 -31.107 1.00 92.81 195 VAL A C 1
ATOM 1477 O O . VAL A 1 195 ? 6.479 12.343 -30.951 1.00 92.81 195 VAL A O 1
ATOM 1480 N N . ASN A 1 196 ? 8.523 11.868 -31.766 1.00 87.81 196 ASN A N 1
ATOM 1481 C CA . ASN A 1 196 ? 8.769 13.174 -32.387 1.00 87.81 196 ASN A CA 1
ATOM 1482 C C . ASN A 1 196 ? 8.528 14.373 -31.439 1.00 87.81 196 ASN A C 1
ATOM 1484 O O . ASN A 1 196 ? 8.020 15.412 -31.854 1.00 87.81 196 ASN A O 1
ATOM 1488 N N . GLY A 1 197 ? 8.888 14.225 -30.156 1.00 88.12 197 GLY A N 1
ATOM 1489 C CA . GLY A 1 197 ? 8.777 15.277 -29.140 1.00 88.12 197 GLY A CA 1
ATOM 1490 C C . GLY A 1 197 ? 7.422 15.397 -28.430 1.00 88.12 197 GLY A C 1
ATOM 1491 O O . GLY A 1 197 ? 7.322 16.210 -27.517 1.00 88.12 197 GLY A O 1
ATOM 1492 N N . ARG A 1 198 ? 6.406 14.596 -28.788 1.00 93.06 198 ARG A N 1
ATOM 1493 C CA . ARG A 1 198 ? 5.130 14.489 -28.048 1.00 93.06 198 ARG A CA 1
ATOM 1494 C C . ARG A 1 198 ? 5.112 13.198 -27.230 1.00 93.06 198 ARG A C 1
ATOM 1496 O O . ARG A 1 198 ? 5.473 12.147 -27.762 1.00 93.06 198 ARG A O 1
ATOM 1503 N N . CYS A 1 199 ? 4.694 13.257 -25.968 1.00 93.94 199 CYS A N 1
ATOM 1504 C CA . CYS A 1 199 ? 4.564 12.081 -25.098 1.00 93.94 199 CYS A CA 1
ATOM 1505 C C . CYS A 1 199 ? 3.140 11.911 -24.557 1.00 93.94 199 CYS A C 1
ATOM 1507 O O . CYS A 1 199 ? 2.344 12.849 -24.553 1.00 93.94 199 CYS A O 1
ATOM 1509 N N . VAL A 1 200 ? 2.829 10.718 -24.047 1.00 95.88 200 VAL A N 1
ATOM 1510 C CA . VAL A 1 200 ? 1.536 10.422 -23.410 1.00 95.88 200 VAL A CA 1
ATOM 1511 C C . VAL A 1 200 ? 1.251 11.313 -22.186 1.00 95.88 200 VAL A C 1
ATOM 1513 O O . VAL A 1 200 ? 0.093 11.611 -21.914 1.00 95.88 200 VAL A O 1
ATOM 1516 N N . ILE A 1 201 ? 2.283 11.810 -21.490 1.00 96.56 201 ILE A N 1
ATOM 1517 C CA . ILE A 1 201 ? 2.132 12.737 -20.351 1.00 96.56 201 ILE A CA 1
ATOM 1518 C C . ILE A 1 201 ? 1.524 14.070 -20.821 1.00 96.56 201 ILE A C 1
ATOM 1520 O O . ILE A 1 201 ? 0.605 14.581 -20.181 1.00 96.56 201 ILE A O 1
ATOM 1524 N N . ASP A 1 202 ? 1.972 14.596 -21.970 1.00 95.31 202 ASP A N 1
ATOM 1525 C CA . ASP A 1 202 ? 1.391 15.806 -22.568 1.00 95.31 202 ASP A CA 1
ATOM 1526 C C . ASP A 1 202 ? -0.086 15.573 -22.924 1.00 95.31 202 ASP A C 1
ATOM 1528 O O . ASP A 1 202 ? -0.938 16.399 -22.610 1.00 95.31 202 ASP A O 1
ATOM 1532 N N . GLN A 1 203 ? -0.402 14.414 -23.516 1.00 95.69 203 GLN A N 1
ATOM 1533 C CA . GLN A 1 203 ? -1.765 14.055 -23.932 1.00 95.69 203 GLN A CA 1
ATOM 1534 C C . GLN A 1 203 ? -2.739 13.971 -22.753 1.00 95.69 203 GLN A C 1
ATOM 1536 O O . GLN A 1 203 ? -3.862 14.448 -22.850 1.00 95.69 203 GLN A O 1
ATOM 1541 N N . LEU A 1 204 ? -2.319 13.379 -21.633 1.00 95.12 204 LEU A N 1
ATOM 1542 C CA . LEU A 1 204 ? -3.154 13.269 -20.434 1.00 95.12 204 LEU A CA 1
ATOM 1543 C C . LEU A 1 204 ? -3.348 14.624 -19.747 1.00 95.12 204 LEU A C 1
ATOM 1545 O O . LEU A 1 204 ? -4.452 14.926 -19.292 1.00 95.12 204 LEU A O 1
ATOM 1549 N N . ARG A 1 205 ? -2.307 15.466 -19.718 1.00 92.62 205 ARG A N 1
ATOM 1550 C CA . ARG A 1 205 ? -2.402 16.830 -19.186 1.00 92.62 205 ARG A CA 1
ATOM 1551 C C . ARG A 1 205 ? -3.317 17.722 -20.020 1.00 92.62 205 ARG A C 1
ATOM 1553 O O . ARG A 1 205 ? -4.078 18.490 -19.439 1.00 92.62 205 ARG A O 1
ATOM 1560 N N . GLU A 1 206 ? -3.243 17.640 -21.349 1.00 92.88 206 GLU A N 1
ATOM 1561 C CA . GLU A 1 206 ? -4.123 18.390 -22.259 1.00 92.88 206 GLU A CA 1
ATOM 1562 C C . GLU A 1 206 ? -5.614 18.096 -21.977 1.00 92.88 206 GLU A C 1
ATOM 1564 O O . GLU A 1 206 ? -6.431 19.012 -22.030 1.00 92.88 206 GLU A O 1
ATOM 1569 N N . GLU A 1 207 ? -5.950 16.863 -21.576 1.00 90.88 207 GLU A N 1
ATOM 1570 C CA . GLU A 1 207 ? -7.310 16.433 -21.195 1.00 90.88 207 GLU A CA 1
ATOM 1571 C C . GLU A 1 207 ? -7.645 16.625 -19.701 1.00 90.88 207 GLU A C 1
ATOM 1573 O O . GLU A 1 207 ? -8.689 16.167 -19.232 1.00 90.88 207 GLU A O 1
ATOM 1578 N N . GLY A 1 208 ? -6.766 17.262 -18.919 1.00 86.75 208 GLY A N 1
ATOM 1579 C CA . GLY A 1 208 ? -6.979 17.482 -17.484 1.00 86.75 208 GLY A CA 1
ATOM 1580 C C . GLY A 1 208 ? -7.016 16.198 -16.645 1.00 86.75 208 GLY A C 1
ATOM 1581 O O . GLY A 1 208 ? -7.662 16.166 -15.598 1.00 86.75 208 GLY A O 1
ATOM 1582 N N . VAL A 1 209 ? -6.355 15.123 -17.090 1.00 88.25 209 VAL A N 1
ATOM 1583 C CA . VAL A 1 209 ? -6.219 13.900 -16.291 1.00 88.25 209 VAL A CA 1
ATOM 1584 C C . VAL A 1 209 ? -5.231 14.139 -15.156 1.00 88.25 209 VAL A C 1
ATOM 1586 O O . VAL A 1 209 ? -4.041 14.353 -15.374 1.00 88.25 209 VAL A O 1
ATOM 1589 N N . GLU A 1 210 ? -5.750 14.052 -13.938 1.00 86.06 210 GLU A N 1
ATOM 1590 C CA . GLU A 1 210 ? -4.978 14.031 -12.702 1.00 86.06 210 GLU A CA 1
ATOM 1591 C C . GLU A 1 210 ? -4.027 12.821 -12.672 1.00 86.06 210 GLU A C 1
ATOM 1593 O O . GLU A 1 210 ? -4.418 11.698 -13.005 1.00 86.06 210 GLU A O 1
ATOM 1598 N N . MET A 1 211 ? -2.766 13.074 -12.313 1.00 92.75 211 MET A N 1
ATOM 1599 C CA . MET A 1 211 ? -1.661 12.110 -12.306 1.00 92.75 211 MET A CA 1
ATOM 1600 C C . MET A 1 211 ? -0.926 12.184 -10.967 1.00 92.75 211 MET A C 1
ATOM 1602 O O . MET A 1 211 ? -0.921 13.235 -10.330 1.00 92.75 211 MET A O 1
ATOM 1606 N N . GLY A 1 212 ? -0.307 11.089 -10.540 1.00 90.56 212 GLY A N 1
ATOM 1607 C CA . GLY A 1 212 ? 0.371 10.971 -9.253 1.00 90.56 212 GLY A CA 1
ATOM 1608 C C . GLY A 1 212 ? 0.265 9.571 -8.652 1.00 90.56 212 GLY A C 1
ATOM 1609 O O . GLY A 1 212 ? -0.212 8.619 -9.282 1.00 90.56 212 GLY A O 1
ATOM 1610 N N . TYR A 1 213 ? 0.729 9.449 -7.414 1.00 87.00 213 TYR A N 1
ATOM 1611 C CA . TYR A 1 213 ? 0.660 8.224 -6.626 1.00 87.00 213 TYR A CA 1
ATOM 1612 C C . TYR A 1 213 ? -0.778 7.835 -6.262 1.00 87.00 213 TYR A C 1
ATOM 1614 O O . TYR A 1 213 ? -1.122 6.660 -6.386 1.00 87.00 213 TYR A O 1
ATOM 1622 N N . ASP A 1 214 ? -1.636 8.787 -5.898 1.00 79.19 214 ASP A N 1
ATOM 1623 C CA . ASP A 1 214 ? -3.015 8.497 -5.471 1.00 79.19 214 ASP A CA 1
ATOM 1624 C C . ASP A 1 214 ? -3.866 7.949 -6.629 1.00 79.19 214 ASP A C 1
ATOM 1626 O O . ASP A 1 214 ? -4.760 7.131 -6.437 1.00 79.19 214 ASP A O 1
ATOM 1630 N N . THR A 1 215 ? -3.542 8.340 -7.865 1.00 81.19 215 THR A N 1
ATOM 1631 C CA . THR A 1 215 ? -4.244 7.908 -9.086 1.00 81.19 215 THR A CA 1
ATOM 1632 C C . THR A 1 215 ? -3.612 6.689 -9.773 1.00 81.19 215 THR A C 1
ATOM 1634 O O . THR A 1 215 ? -4.143 6.218 -10.780 1.00 81.19 215 THR A O 1
ATOM 1637 N N . TYR A 1 216 ? -2.489 6.165 -9.267 1.00 89.75 216 TYR A N 1
ATOM 1638 C CA . TYR A 1 216 ? -1.657 5.135 -9.921 1.00 89.75 216 TYR A CA 1
ATOM 1639 C C . TYR A 1 216 ? -1.172 5.512 -11.338 1.00 89.75 216 TYR A C 1
ATOM 1641 O O . TYR A 1 216 ? -0.861 4.625 -12.136 1.00 89.75 216 TYR A O 1
ATOM 1649 N N . ILE A 1 217 ? -1.085 6.802 -11.676 1.00 95.31 217 ILE A N 1
ATOM 1650 C CA . ILE A 1 217 ? -0.554 7.272 -12.965 1.00 95.31 217 ILE A CA 1
ATOM 1651 C C . ILE A 1 217 ? 0.730 8.052 -12.692 1.00 95.31 217 ILE A C 1
ATOM 1653 O O . ILE A 1 217 ? 0.678 9.241 -12.400 1.00 95.31 217 ILE A O 1
ATOM 1657 N N . VAL A 1 218 ? 1.887 7.395 -12.786 1.00 96.62 218 VAL A N 1
ATOM 1658 C CA . VAL A 1 218 ? 3.192 7.995 -12.466 1.00 96.62 218 VAL A CA 1
ATOM 1659 C C . VAL A 1 218 ? 3.874 8.505 -13.745 1.00 96.62 218 VAL A C 1
ATOM 1661 O O . VAL A 1 218 ? 4.297 7.690 -14.575 1.00 96.62 218 VAL A O 1
ATOM 1664 N N . PRO A 1 219 ? 4.016 9.831 -13.935 1.00 96.62 219 PRO A N 1
ATOM 1665 C CA . PRO A 1 219 ? 4.718 10.393 -15.080 1.00 96.62 219 PRO A CA 1
ATOM 1666 C C . PRO A 1 219 ? 6.222 10.448 -14.798 1.00 96.62 219 PRO A C 1
ATOM 1668 O O . PRO A 1 219 ? 6.678 11.237 -13.977 1.00 96.62 219 PRO A O 1
ATOM 1671 N N . PHE A 1 220 ? 7.003 9.595 -15.459 1.00 95.88 220 PHE A N 1
ATOM 1672 C CA . PHE A 1 220 ? 8.420 9.403 -15.139 1.00 95.88 220 PHE A CA 1
ATOM 1673 C C . PHE A 1 220 ? 9.361 10.419 -15.792 1.00 95.88 220 PHE A C 1
ATOM 1675 O O . PHE A 1 220 ? 10.258 10.926 -15.122 1.00 95.88 220 PHE A O 1
ATOM 1682 N N . GLY A 1 221 ? 9.175 10.686 -17.084 1.00 94.62 221 GLY A N 1
ATOM 1683 C CA . GLY A 1 221 ? 10.068 11.510 -17.903 1.00 94.62 221 GLY A CA 1
ATOM 1684 C C . GLY A 1 221 ? 9.645 11.477 -19.370 1.00 94.62 221 GLY A C 1
ATOM 1685 O O . GLY A 1 221 ? 9.040 10.499 -19.810 1.00 94.62 221 GLY A O 1
ATOM 1686 N N . ARG A 1 222 ? 9.923 12.523 -20.151 1.00 94.88 222 ARG A N 1
ATOM 1687 C CA . ARG A 1 222 ? 9.451 12.611 -21.551 1.00 94.88 222 ARG A CA 1
ATOM 1688 C C . ARG A 1 222 ? 10.286 11.828 -22.553 1.00 94.88 222 ARG A C 1
ATOM 1690 O O . ARG A 1 222 ? 9.883 11.699 -23.707 1.00 94.88 222 ARG A O 1
ATOM 1697 N N . ASP A 1 223 ? 11.454 11.328 -22.173 1.00 94.12 223 ASP A N 1
ATOM 1698 C CA . ASP A 1 223 ? 12.300 10.534 -23.061 1.00 94.12 223 ASP A CA 1
ATOM 1699 C C . ASP A 1 223 ? 12.266 9.034 -22.737 1.00 94.12 223 ASP A C 1
ATOM 1701 O O . ASP A 1 223 ? 11.696 8.579 -21.743 1.00 94.12 223 ASP A O 1
ATOM 1705 N N . THR A 1 224 ? 12.814 8.243 -23.658 1.00 94.44 224 THR A N 1
ATOM 1706 C CA . THR A 1 224 ? 12.860 6.780 -23.541 1.00 94.44 224 THR A CA 1
ATOM 1707 C C . THR A 1 224 ? 13.898 6.322 -22.508 1.00 94.44 224 THR A C 1
ATOM 1709 O O . THR A 1 224 ? 13.820 5.190 -22.041 1.00 94.44 224 THR A O 1
ATOM 1712 N N . ILE A 1 225 ? 14.854 7.174 -22.115 1.00 96.56 225 ILE A N 1
ATOM 1713 C CA . ILE A 1 225 ? 15.876 6.849 -21.107 1.00 96.56 225 ILE A CA 1
ATOM 1714 C C . ILE A 1 225 ? 15.205 6.699 -19.738 1.00 96.56 225 ILE A C 1
ATOM 1716 O O . ILE A 1 225 ? 15.474 5.726 -19.033 1.00 96.56 225 ILE A O 1
ATOM 1720 N N . SER A 1 226 ? 14.213 7.541 -19.431 1.00 95.75 226 SER A N 1
ATOM 1721 C CA . SER A 1 226 ? 13.388 7.437 -18.218 1.00 95.75 226 SER A CA 1
ATOM 1722 C C . SER A 1 226 ? 12.560 6.139 -18.110 1.00 95.75 226 SER A C 1
ATOM 1724 O O . SER A 1 226 ? 11.999 5.854 -17.050 1.00 95.75 226 SER A O 1
ATOM 1726 N N . ALA A 1 227 ? 12.535 5.278 -19.141 1.00 95.25 227 ALA A N 1
ATOM 1727 C CA . ALA A 1 227 ? 12.075 3.886 -19.018 1.00 95.25 227 ALA A CA 1
ATOM 1728 C C . ALA A 1 227 ? 12.956 3.026 -18.087 1.00 95.25 227 ALA A C 1
ATOM 1730 O O . ALA A 1 227 ? 12.558 1.918 -17.720 1.00 95.25 227 ALA A O 1
ATOM 1731 N N . ILE A 1 228 ? 14.106 3.537 -17.636 1.00 97.31 228 ILE A N 1
ATOM 1732 C CA . ILE A 1 228 ? 14.901 2.914 -16.577 1.00 97.31 228 ILE A CA 1
ATOM 1733 C C . ILE A 1 228 ? 14.208 2.935 -15.209 1.00 97.31 228 ILE A C 1
ATOM 1735 O O . ILE A 1 228 ? 14.359 1.983 -14.446 1.00 97.31 228 ILE A O 1
ATOM 1739 N N . TYR A 1 229 ? 13.399 3.952 -14.889 1.00 96.75 229 TYR A N 1
ATOM 1740 C CA . TYR A 1 229 ? 12.748 4.049 -13.577 1.00 96.75 229 TYR A CA 1
ATOM 1741 C C . TYR A 1 229 ? 11.735 2.910 -13.302 1.00 96.75 229 TYR A C 1
ATOM 1743 O O . TYR A 1 229 ? 11.807 2.333 -12.212 1.00 96.75 229 TYR A O 1
ATOM 1751 N N . PRO A 1 230 ? 10.886 2.472 -14.263 1.00 95.12 230 PRO A N 1
ATOM 1752 C CA . PRO A 1 230 ? 10.146 1.205 -14.180 1.00 95.12 230 PRO A CA 1
ATOM 1753 C C . PRO A 1 230 ? 11.019 -0.018 -13.857 1.00 95.12 230 PRO A C 1
ATOM 1755 O O . PRO A 1 230 ? 10.644 -0.859 -13.037 1.00 95.12 230 PRO A O 1
ATOM 1758 N N . MET A 1 231 ? 12.203 -0.119 -14.469 1.00 96.75 231 MET A N 1
ATOM 1759 C CA . MET A 1 231 ? 13.121 -1.247 -14.266 1.00 96.75 231 MET A CA 1
ATOM 1760 C C . MET A 1 231 ? 13.816 -1.177 -12.899 1.00 96.75 231 MET A C 1
ATOM 1762 O O . MET A 1 231 ? 14.008 -2.204 -12.245 1.00 96.75 231 MET A O 1
ATOM 1766 N N . GLY A 1 232 ? 14.120 0.029 -12.413 1.00 94.88 232 GLY A N 1
ATOM 1767 C CA . GLY A 1 232 ? 14.599 0.276 -11.053 1.00 94.88 232 GLY A CA 1
ATOM 1768 C C . GLY A 1 232 ? 13.534 -0.001 -9.986 1.00 94.88 232 GLY A C 1
ATOM 1769 O O . GLY A 1 232 ? 13.861 -0.507 -8.914 1.00 94.88 232 GLY A O 1
ATOM 1770 N N . PHE A 1 233 ? 12.253 0.259 -10.268 1.00 93.44 233 PHE A N 1
ATOM 1771 C CA . PHE A 1 233 ? 11.129 -0.153 -9.414 1.00 93.44 233 PHE A CA 1
ATOM 1772 C C . PHE A 1 233 ? 11.022 -1.685 -9.346 1.00 93.44 233 PHE A C 1
ATOM 1774 O O . PHE A 1 233 ? 11.061 -2.262 -8.262 1.00 93.44 233 PHE A O 1
ATOM 1781 N N . ALA A 1 234 ? 11.001 -2.359 -10.500 1.00 92.75 234 ALA A N 1
ATOM 1782 C CA . ALA A 1 234 ? 10.986 -3.821 -10.610 1.00 92.75 234 ALA A CA 1
ATOM 1783 C C . ALA A 1 234 ? 12.182 -4.496 -9.902 1.00 92.75 234 ALA A C 1
ATOM 1785 O O . ALA A 1 234 ? 12.030 -5.486 -9.181 1.00 92.75 234 ALA A O 1
ATOM 1786 N N . THR A 1 235 ? 13.383 -3.932 -10.049 1.00 94.00 235 THR A N 1
ATOM 1787 C CA . THR A 1 235 ? 14.589 -4.424 -9.366 1.00 94.00 235 THR A CA 1
ATOM 1788 C C . THR A 1 235 ? 14.462 -4.297 -7.852 1.00 94.00 235 THR A C 1
ATOM 1790 O O . THR A 1 235 ? 14.688 -5.275 -7.137 1.00 94.00 235 THR A O 1
ATOM 1793 N N . ARG A 1 236 ? 14.026 -3.136 -7.344 1.00 89.62 236 ARG A N 1
ATOM 1794 C CA . ARG A 1 236 ? 13.833 -2.946 -5.900 1.00 89.62 236 ARG A CA 1
ATOM 1795 C C . ARG A 1 236 ? 12.712 -3.810 -5.339 1.00 89.62 236 ARG A C 1
ATOM 1797 O O . ARG A 1 236 ? 12.883 -4.319 -4.243 1.00 89.62 236 ARG A O 1
ATOM 1804 N N . SER A 1 237 ? 11.637 -4.092 -6.075 1.00 83.25 237 SER A N 1
ATOM 1805 C CA . SER A 1 237 ? 10.619 -5.058 -5.627 1.00 83.25 237 SER A CA 1
ATOM 1806 C C . SER A 1 237 ? 11.216 -6.437 -5.306 1.00 83.25 237 SER A C 1
ATOM 1808 O O . SER A 1 237 ? 10.835 -7.068 -4.320 1.00 83.25 237 SER A O 1
ATOM 1810 N N . ALA A 1 238 ? 12.205 -6.887 -6.084 1.00 82.50 238 ALA A N 1
ATOM 1811 C CA . ALA A 1 238 ? 12.911 -8.143 -5.833 1.00 82.50 238 ALA A CA 1
ATOM 1812 C C . ALA A 1 238 ? 13.873 -8.071 -4.629 1.00 82.50 238 ALA A C 1
ATOM 1814 O O . ALA A 1 238 ? 13.970 -9.032 -3.863 1.00 82.50 238 ALA A O 1
ATOM 1815 N N . LEU A 1 239 ? 14.556 -6.938 -4.437 1.00 78.75 239 LEU A N 1
ATOM 1816 C CA . LEU A 1 239 ? 15.461 -6.715 -3.300 1.00 78.75 239 LEU A CA 1
ATOM 1817 C C . LEU A 1 239 ? 14.693 -6.529 -1.974 1.00 78.75 239 LEU A C 1
ATOM 1819 O O . LEU A 1 239 ? 15.083 -7.086 -0.952 1.00 78.75 239 LEU A O 1
ATOM 1823 N N . THR A 1 240 ? 13.586 -5.782 -1.994 1.00 74.50 240 THR A N 1
ATOM 1824 C CA . THR A 1 240 ? 12.768 -5.439 -0.820 1.00 74.50 240 THR A CA 1
ATOM 1825 C C . THR A 1 240 ? 11.836 -6.581 -0.413 1.00 74.50 240 THR A C 1
ATOM 1827 O O . THR A 1 240 ? 11.884 -7.028 0.728 1.00 74.50 240 THR A O 1
ATOM 1830 N N . PHE A 1 241 ? 10.993 -7.082 -1.327 1.00 75.44 241 PHE A N 1
ATOM 1831 C CA . PHE A 1 241 ? 9.956 -8.079 -0.999 1.00 75.44 241 PHE A CA 1
ATOM 1832 C C . PHE A 1 241 ? 10.388 -9.513 -1.312 1.00 75.44 241 PHE A C 1
ATOM 1834 O O . PHE A 1 241 ? 9.896 -10.460 -0.703 1.00 75.44 241 PHE A O 1
ATOM 1841 N N . GLY A 1 242 ? 11.307 -9.694 -2.264 1.00 65.19 242 GLY A N 1
ATOM 1842 C CA . GLY A 1 242 ? 11.932 -10.991 -2.535 1.00 65.19 242 GLY A CA 1
ATOM 1843 C C . GLY A 1 242 ? 13.059 -11.356 -1.567 1.00 65.19 242 GLY A C 1
ATOM 1844 O O . GLY A 1 242 ? 13.495 -12.505 -1.574 1.00 65.19 242 GLY A O 1
ATOM 1845 N N . GLY A 1 243 ? 13.539 -10.405 -0.754 1.00 70.94 243 GLY A N 1
ATOM 1846 C CA . GLY A 1 243 ? 14.669 -10.602 0.162 1.00 70.94 243 GLY A CA 1
ATOM 1847 C C . GLY A 1 243 ? 15.991 -10.929 -0.543 1.00 70.94 243 GLY A C 1
ATOM 1848 O O . GLY A 1 243 ? 16.904 -11.477 0.080 1.00 70.94 243 GLY A O 1
ATOM 1849 N N . LEU A 1 244 ? 16.086 -10.646 -1.847 1.00 74.00 244 LEU A N 1
ATOM 1850 C CA . LEU A 1 244 ? 17.266 -10.941 -2.651 1.00 74.00 244 LEU A CA 1
ATOM 1851 C C . LEU A 1 244 ? 18.377 -9.927 -2.386 1.00 74.00 244 LEU A C 1
ATOM 1853 O O . LEU A 1 244 ? 18.135 -8.755 -2.096 1.00 74.00 244 LEU A O 1
ATOM 1857 N N . LYS A 1 245 ? 19.619 -10.385 -2.507 1.00 79.69 245 LYS A N 1
ATOM 1858 C CA . LYS A 1 245 ? 20.809 -9.555 -2.331 1.00 79.69 245 LYS A CA 1
ATOM 1859 C C . LYS A 1 245 ? 21.232 -8.934 -3.670 1.00 79.69 245 LYS A C 1
ATOM 1861 O O . LYS A 1 245 ? 21.061 -9.571 -4.712 1.00 79.69 245 LYS A O 1
ATOM 1866 N N . PRO A 1 246 ? 21.830 -7.731 -3.656 1.00 89.19 246 PRO A N 1
ATOM 1867 C CA . PRO A 1 246 ? 22.541 -7.179 -4.807 1.00 89.19 246 PRO A CA 1
ATOM 1868 C C . PRO A 1 246 ? 23.488 -8.198 -5.464 1.00 89.19 246 PRO A C 1
ATOM 1870 O O . PRO A 1 246 ? 24.059 -9.055 -4.789 1.00 89.19 246 PRO A O 1
ATOM 1873 N N . GLY A 1 247 ? 23.614 -8.142 -6.791 1.00 91.75 247 GLY A N 1
ATOM 1874 C CA . GLY A 1 247 ? 24.431 -9.072 -7.579 1.00 91.75 247 GLY A CA 1
ATOM 1875 C C . GLY A 1 247 ? 23.803 -10.450 -7.831 1.00 91.75 247 GLY A C 1
ATOM 1876 O O . GLY A 1 247 ? 24.292 -11.182 -8.693 1.00 91.75 247 GLY A O 1
ATOM 1877 N N . GLN A 1 248 ? 22.691 -10.810 -7.171 1.00 91.62 248 GLN A N 1
ATOM 1878 C CA . GLN A 1 248 ? 21.895 -12.012 -7.485 1.00 91.62 248 GLN A CA 1
ATOM 1879 C C . GLN A 1 248 ? 21.017 -11.788 -8.731 1.00 91.62 248 GLN A C 1
ATOM 1881 O O . GLN A 1 248 ? 19.794 -11.941 -8.706 1.00 91.62 248 GLN A O 1
ATOM 1886 N N . TRP A 1 249 ? 21.644 -11.359 -9.830 1.00 95.06 249 TRP A N 1
ATOM 1887 C CA . TRP A 1 249 ? 20.973 -10.891 -11.046 1.00 95.06 249 TRP A CA 1
ATOM 1888 C C . TRP A 1 249 ? 19.983 -11.921 -11.600 1.00 95.06 249 TRP A C 1
ATOM 1890 O O . TRP A 1 249 ? 18.863 -11.573 -11.965 1.00 95.06 249 TRP A O 1
ATOM 1900 N N . ARG A 1 250 ? 20.351 -13.208 -11.609 1.00 94.38 250 ARG A N 1
ATOM 1901 C CA . ARG A 1 250 ? 19.508 -14.282 -12.145 1.00 94.38 250 ARG A CA 1
ATOM 1902 C C . ARG A 1 250 ? 18.246 -14.457 -11.308 1.00 94.38 250 ARG A C 1
ATOM 1904 O O . ARG A 1 250 ? 17.152 -14.562 -11.858 1.00 94.38 250 ARG A O 1
ATOM 1911 N N . GLU A 1 251 ? 18.394 -14.477 -9.991 1.00 90.38 251 GLU A N 1
ATOM 1912 C CA . GLU A 1 251 ? 17.299 -14.598 -9.034 1.00 90.38 251 GLU A CA 1
ATOM 1913 C C . GLU A 1 251 ? 16.378 -13.372 -9.107 1.00 90.38 251 GLU A C 1
ATOM 1915 O O . GLU A 1 251 ? 15.160 -13.534 -9.085 1.00 90.38 251 GLU A O 1
ATOM 1920 N N . ILE A 1 252 ? 16.931 -12.167 -9.288 1.00 89.19 252 ILE A N 1
ATOM 1921 C CA . ILE A 1 252 ? 16.174 -10.912 -9.445 1.00 89.19 252 ILE A CA 1
ATOM 1922 C C . ILE A 1 252 ? 15.345 -10.911 -10.738 1.00 89.19 252 ILE A C 1
ATOM 1924 O O . ILE A 1 252 ? 14.165 -10.543 -10.710 1.00 89.19 252 ILE A O 1
ATOM 1928 N N . LEU A 1 253 ? 15.912 -11.356 -11.865 1.00 94.38 253 LEU A N 1
ATOM 1929 C CA . LEU A 1 253 ? 15.172 -11.482 -13.128 1.00 94.38 253 LEU A CA 1
ATOM 1930 C C . LEU A 1 253 ? 14.083 -12.567 -13.039 1.00 94.38 253 LEU A C 1
ATOM 1932 O O . LEU A 1 253 ? 12.958 -12.356 -13.495 1.00 94.38 253 LEU A O 1
ATOM 1936 N N . LEU A 1 254 ? 14.370 -13.706 -12.396 1.00 88.00 254 LEU A N 1
ATOM 1937 C CA . LEU A 1 254 ? 13.380 -14.767 -12.166 1.00 88.00 254 LEU A CA 1
ATOM 1938 C C . LEU A 1 254 ? 12.262 -14.326 -11.209 1.00 88.00 254 LEU A C 1
ATOM 1940 O O . LEU A 1 254 ? 11.095 -14.634 -11.462 1.00 88.00 254 LEU A O 1
ATOM 1944 N N . TYR A 1 255 ? 12.584 -13.579 -10.149 1.00 85.88 255 TYR A N 1
ATOM 1945 C CA . TYR A 1 255 ? 11.593 -12.981 -9.255 1.00 85.88 255 TYR A CA 1
ATOM 1946 C C . TYR A 1 255 ? 10.641 -12.090 -10.051 1.00 85.88 255 TYR A C 1
ATOM 1948 O O . TYR A 1 255 ? 9.430 -12.292 -10.006 1.00 85.88 255 TYR A O 1
ATOM 1956 N N . ASN A 1 256 ? 11.179 -11.168 -10.851 1.00 89.00 256 ASN A N 1
ATOM 1957 C CA . ASN A 1 256 ? 10.376 -10.266 -11.672 1.00 89.00 256 ASN A CA 1
ATOM 1958 C C . ASN A 1 256 ? 9.478 -11.020 -12.661 1.00 89.00 256 ASN A C 1
ATOM 1960 O O . ASN A 1 256 ? 8.264 -10.802 -12.682 1.00 89.00 256 ASN A O 1
ATOM 1964 N N . LYS A 1 257 ? 10.021 -12.014 -13.371 1.00 88.06 257 LYS A N 1
ATOM 1965 C CA . LYS A 1 257 ? 9.255 -12.880 -14.278 1.00 88.06 257 LYS A CA 1
ATOM 1966 C C . LYS A 1 257 ? 8.041 -13.537 -13.606 1.00 88.06 257 LYS A C 1
ATOM 1968 O O . LYS A 1 257 ? 6.975 -13.618 -14.229 1.00 88.06 257 LYS A O 1
ATOM 1973 N N . PHE A 1 258 ? 8.176 -14.009 -12.365 1.00 84.06 258 PHE A N 1
ATOM 1974 C CA . PHE A 1 258 ? 7.143 -14.805 -11.685 1.00 84.06 258 PHE A CA 1
ATOM 1975 C C . PHE A 1 258 ? 6.285 -14.050 -10.659 1.00 84.06 258 PHE A C 1
ATOM 1977 O O . PHE A 1 258 ? 5.221 -14.559 -10.304 1.00 84.06 258 PHE A O 1
ATOM 1984 N N . ARG A 1 259 ? 6.719 -12.881 -10.175 1.00 78.81 259 ARG A N 1
ATOM 1985 C CA . ARG A 1 259 ? 6.051 -12.116 -9.103 1.00 78.81 259 ARG A CA 1
ATOM 1986 C C . ARG A 1 259 ? 5.621 -10.710 -9.510 1.00 78.81 259 ARG A C 1
ATOM 1988 O O . ARG A 1 259 ? 4.633 -10.227 -8.978 1.00 78.81 259 ARG A O 1
ATOM 1995 N N . VAL A 1 260 ? 6.308 -10.071 -10.458 1.00 83.50 260 VAL A N 1
ATOM 1996 C CA . VAL A 1 260 ? 5.994 -8.704 -10.904 1.00 83.50 260 VAL A CA 1
ATOM 1997 C C . VAL A 1 260 ? 5.348 -8.783 -12.283 1.00 83.50 260 VAL A C 1
ATOM 1999 O O . VAL A 1 260 ? 6.034 -8.904 -13.299 1.00 83.50 260 VAL A O 1
ATOM 2002 N N . PHE A 1 261 ? 4.014 -8.768 -12.355 1.00 87.38 261 PHE A N 1
ATOM 2003 C CA . PHE A 1 261 ? 3.293 -8.952 -13.622 1.00 87.38 261 PHE A CA 1
ATOM 2004 C C . PHE A 1 261 ? 3.269 -7.686 -14.494 1.00 87.38 261 PHE A C 1
ATOM 2006 O O . PHE A 1 261 ? 2.209 -7.167 -14.829 1.00 87.38 261 PHE A O 1
ATOM 2013 N N . ALA A 1 262 ? 4.450 -7.201 -14.872 1.00 92.69 262 ALA A N 1
ATOM 2014 C CA . ALA A 1 262 ? 4.605 -6.015 -15.699 1.00 92.69 262 ALA A CA 1
ATOM 2015 C C . ALA A 1 262 ? 4.661 -6.302 -17.204 1.00 92.69 262 ALA A C 1
ATOM 2017 O O . ALA A 1 262 ? 5.173 -7.344 -17.621 1.00 92.69 262 ALA A O 1
ATOM 2018 N N . PHE A 1 263 ? 4.174 -5.356 -18.007 1.00 96.38 263 PHE A N 1
ATOM 2019 C CA . PHE A 1 263 ? 4.268 -5.348 -19.470 1.00 96.38 263 PHE A CA 1
ATOM 2020 C C . PHE A 1 263 ? 4.511 -3.932 -20.009 1.00 96.38 263 PHE A C 1
ATOM 2022 O O . PHE A 1 263 ? 4.236 -2.941 -19.331 1.00 96.38 263 PHE A O 1
ATOM 2029 N N . VAL A 1 264 ? 5.028 -3.844 -21.234 1.00 97.44 264 VAL A N 1
ATOM 2030 C CA . VAL A 1 264 ? 5.311 -2.583 -21.930 1.00 97.44 264 VAL A CA 1
ATOM 2031 C C . VAL A 1 264 ? 4.271 -2.357 -23.028 1.00 97.44 264 VAL A C 1
ATOM 2033 O O . VAL A 1 264 ? 4.041 -3.246 -23.848 1.00 97.44 264 VAL A O 1
ATOM 2036 N N . LEU A 1 265 ? 3.674 -1.165 -23.067 1.00 97.56 265 LEU A N 1
ATOM 2037 C CA . LEU A 1 265 ? 2.871 -0.663 -24.183 1.00 97.56 265 LEU A CA 1
ATOM 2038 C C . LEU A 1 265 ? 3.702 0.370 -24.952 1.00 97.56 265 LEU A C 1
ATOM 2040 O O . LEU A 1 265 ? 3.868 1.500 -24.496 1.00 97.56 265 LEU A O 1
ATOM 2044 N N . ALA A 1 266 ? 4.248 -0.016 -26.102 1.00 96.94 266 ALA A N 1
ATOM 2045 C CA . ALA A 1 266 ? 4.976 0.893 -26.983 1.00 96.94 266 ALA A CA 1
ATOM 2046 C C . ALA A 1 266 ? 3.977 1.608 -27.906 1.00 96.94 266 ALA A C 1
ATOM 2048 O O . ALA A 1 266 ? 3.361 0.964 -28.755 1.00 96.94 266 ALA A O 1
ATOM 2049 N N . LEU A 1 267 ? 3.803 2.919 -27.718 1.00 96.19 267 LEU A N 1
ATOM 2050 C CA . LEU A 1 267 ? 2.819 3.718 -28.449 1.00 96.19 267 LEU A CA 1
ATOM 2051 C C . LEU A 1 267 ? 3.493 4.643 -29.474 1.00 96.19 267 LEU A C 1
ATOM 2053 O O . LEU A 1 267 ? 4.379 5.437 -29.135 1.00 96.19 267 LEU A O 1
ATOM 2057 N N . GLY A 1 268 ? 3.057 4.534 -30.726 1.00 94.44 268 GLY A N 1
ATOM 2058 C CA . GLY A 1 268 ? 3.588 5.231 -31.891 1.00 94.44 268 GLY A CA 1
ATOM 2059 C C . GLY A 1 268 ? 4.890 4.625 -32.431 1.00 94.44 268 GLY A C 1
ATOM 2060 O O . GLY A 1 268 ? 5.089 3.409 -32.433 1.00 94.44 268 GLY A O 1
ATOM 2061 N N . GLU A 1 269 ? 5.771 5.467 -32.982 1.00 93.38 269 GLU A N 1
ATOM 2062 C CA . GLU A 1 269 ? 6.963 5.000 -33.702 1.00 93.38 269 GLU A CA 1
ATOM 2063 C C . GLU A 1 269 ? 8.012 4.364 -32.771 1.00 93.38 269 GLU A C 1
ATOM 2065 O O . GLU A 1 269 ? 8.502 4.987 -31.819 1.00 93.38 269 GLU A O 1
ATOM 2070 N N . VAL A 1 270 ? 8.409 3.129 -33.103 1.00 94.06 270 VAL A N 1
ATOM 2071 C CA . VAL A 1 270 ? 9.446 2.366 -32.396 1.00 94.06 270 VAL A CA 1
ATOM 2072 C C . VAL A 1 270 ? 10.820 2.588 -33.043 1.00 94.06 270 VAL A C 1
ATOM 2074 O O . VAL A 1 270 ? 11.199 1.943 -34.028 1.00 94.06 270 VAL A O 1
ATOM 2077 N N . ASP A 1 271 ? 11.572 3.530 -32.478 1.00 94.56 271 ASP A N 1
ATOM 2078 C CA . ASP A 1 271 ? 12.973 3.810 -32.806 1.00 94.56 271 ASP A CA 1
ATOM 2079 C C . ASP A 1 271 ? 13.954 2.770 -32.210 1.00 94.56 271 ASP A C 1
ATOM 2081 O O . ASP A 1 271 ? 13.566 1.857 -31.479 1.00 94.56 271 ASP A O 1
ATOM 2085 N N . ASP A 1 272 ? 15.243 2.888 -32.552 1.00 95.81 272 ASP A N 1
ATOM 2086 C CA . ASP A 1 272 ? 16.301 1.974 -32.088 1.00 95.81 272 ASP A CA 1
ATOM 2087 C C . ASP A 1 272 ? 16.431 1.933 -30.556 1.00 95.81 272 ASP A C 1
ATOM 2089 O O . ASP A 1 272 ? 16.690 0.869 -29.993 1.00 95.81 272 ASP A O 1
ATOM 2093 N N . LEU A 1 273 ? 16.243 3.072 -29.882 1.00 95.44 273 LEU A N 1
ATOM 2094 C CA . LEU A 1 273 ? 16.364 3.188 -28.430 1.00 95.44 273 LEU A CA 1
ATOM 2095 C C . LEU A 1 273 ? 15.177 2.511 -27.735 1.00 95.44 273 LEU A C 1
ATOM 2097 O O . LEU A 1 273 ? 15.382 1.777 -26.770 1.00 95.44 273 LEU A O 1
ATOM 2101 N N . LYS A 1 274 ? 13.954 2.657 -28.268 1.00 95.88 274 LYS A N 1
ATOM 2102 C CA . LYS A 1 274 ? 12.784 1.892 -27.803 1.00 95.88 274 LYS A CA 1
ATOM 2103 C C . LYS A 1 274 ? 12.983 0.385 -27.995 1.00 95.88 274 LYS A C 1
ATOM 2105 O O . LYS A 1 274 ? 12.702 -0.371 -27.069 1.00 95.88 274 LYS A O 1
ATOM 2110 N N . TYR A 1 275 ? 13.528 -0.066 -29.133 1.00 95.88 275 TYR A N 1
ATOM 2111 C CA . TYR A 1 275 ? 13.870 -1.486 -29.331 1.00 95.88 275 TYR A CA 1
ATOM 2112 C C . TYR A 1 275 ? 14.921 -1.990 -28.329 1.00 95.88 275 TYR A C 1
ATOM 2114 O O . TYR A 1 275 ? 14.795 -3.103 -27.816 1.00 95.88 275 TYR A O 1
ATOM 2122 N N . ALA A 1 276 ? 15.941 -1.183 -28.031 1.00 96.25 276 ALA A N 1
ATOM 2123 C CA . ALA A 1 276 ? 17.005 -1.531 -27.093 1.00 96.25 276 ALA A CA 1
ATOM 2124 C C . ALA A 1 276 ? 16.502 -1.592 -25.634 1.00 96.25 276 ALA A C 1
ATOM 2126 O O . ALA A 1 276 ? 16.759 -2.568 -24.927 1.00 96.25 276 ALA A O 1
ATOM 2127 N N . ALA A 1 277 ? 15.701 -0.612 -25.205 1.00 96.44 277 ALA A N 1
ATOM 2128 C CA . ALA A 1 277 ? 15.069 -0.601 -23.885 1.00 96.44 277 ALA A CA 1
ATOM 2129 C C . ALA A 1 277 ? 14.066 -1.759 -23.713 1.00 96.44 277 ALA A C 1
ATOM 2131 O O . ALA A 1 277 ? 14.073 -2.438 -22.684 1.00 96.44 277 ALA A O 1
ATOM 2132 N N . ALA A 1 278 ? 13.261 -2.054 -24.743 1.00 94.62 278 ALA A N 1
ATOM 2133 C CA . ALA A 1 278 ? 12.348 -3.198 -24.751 1.00 94.62 278 ALA A CA 1
ATOM 2134 C C . ALA A 1 278 ? 13.091 -4.541 -24.644 1.00 94.62 278 ALA A C 1
ATOM 2136 O O . ALA A 1 278 ? 12.647 -5.426 -23.915 1.00 94.62 278 ALA A O 1
ATOM 2137 N N . ALA A 1 279 ? 14.256 -4.693 -25.289 1.00 94.88 279 ALA A N 1
ATOM 2138 C CA . ALA A 1 279 ? 15.106 -5.871 -25.098 1.00 94.88 279 ALA A CA 1
ATOM 2139 C C . ALA A 1 279 ? 15.567 -6.022 -23.634 1.00 94.88 279 ALA A C 1
ATOM 2141 O O . ALA A 1 279 ? 15.559 -7.131 -23.101 1.00 94.88 279 ALA A O 1
ATOM 2142 N N . GLY A 1 280 ? 15.880 -4.914 -22.954 1.00 95.81 280 GLY A N 1
ATOM 2143 C CA . GLY A 1 280 ? 16.152 -4.901 -21.514 1.00 95.81 280 GLY A CA 1
ATOM 2144 C C . GLY A 1 280 ? 14.945 -5.333 -20.670 1.00 95.81 280 GLY A C 1
ATOM 2145 O O . GLY A 1 280 ? 15.094 -6.152 -19.763 1.00 95.81 280 GLY A O 1
ATOM 2146 N N . ALA A 1 281 ? 13.741 -4.853 -20.992 1.00 96.56 281 ALA A N 1
ATOM 2147 C CA . ALA A 1 281 ? 12.502 -5.253 -20.314 1.00 96.56 281 ALA A CA 1
ATOM 2148 C C . ALA A 1 281 ? 12.176 -6.749 -20.501 1.00 96.56 281 ALA A C 1
ATOM 2150 O O . ALA A 1 281 ? 11.779 -7.428 -19.548 1.00 96.56 281 ALA A O 1
ATOM 2151 N N . ILE A 1 282 ? 12.431 -7.302 -21.694 1.00 95.75 282 ILE A N 1
ATOM 2152 C CA . ILE A 1 282 ? 12.245 -8.733 -21.974 1.00 95.75 282 ILE A CA 1
ATOM 2153 C C . ILE A 1 282 ? 13.123 -9.596 -21.060 1.00 95.75 282 ILE A C 1
ATOM 2155 O O . ILE A 1 282 ? 12.650 -10.639 -20.608 1.00 95.75 282 ILE A O 1
ATOM 2159 N N . SER A 1 283 ? 14.341 -9.166 -20.705 1.00 94.44 283 SER A N 1
ATOM 2160 C CA . SER A 1 283 ? 15.218 -9.893 -19.765 1.00 94.44 283 SER A CA 1
ATOM 2161 C C . SER A 1 283 ? 14.594 -10.097 -18.376 1.00 94.44 283 SER A C 1
ATOM 2163 O O . SER A 1 283 ? 14.881 -11.098 -17.723 1.00 94.44 283 SER A O 1
ATOM 2165 N N . TYR A 1 284 ? 13.692 -9.208 -17.942 1.00 94.75 284 TYR A N 1
ATOM 2166 C CA . TYR A 1 284 ? 12.933 -9.320 -16.683 1.00 94.75 284 TYR A CA 1
ATOM 2167 C C . TYR A 1 284 ? 11.668 -10.189 -16.826 1.00 94.75 284 TYR A C 1
ATOM 2169 O O . TYR A 1 284 ? 10.920 -10.381 -15.867 1.00 94.75 284 TYR A O 1
ATOM 2177 N N . GLY A 1 285 ? 11.408 -10.725 -18.021 1.00 93.75 285 GLY A N 1
ATOM 2178 C CA . GLY A 1 285 ? 10.193 -11.465 -18.346 1.00 93.75 285 GLY A CA 1
ATOM 2179 C C . GLY A 1 285 ? 8.984 -10.574 -18.643 1.00 93.75 285 GLY A C 1
ATOM 2180 O O . GLY A 1 285 ? 7.854 -11.068 -18.572 1.00 93.75 285 GLY A O 1
ATOM 2181 N N . PHE A 1 286 ? 9.196 -9.295 -18.980 1.00 96.06 286 PHE A N 1
ATOM 2182 C CA . PHE A 1 286 ? 8.134 -8.348 -19.337 1.00 96.06 286 PHE A CA 1
ATOM 2183 C C . PHE A 1 286 ? 7.959 -8.293 -20.869 1.00 96.06 286 PHE A C 1
ATOM 2185 O O . PHE A 1 286 ? 8.915 -7.975 -21.577 1.00 96.06 286 PHE A O 1
ATOM 2192 N N . PRO A 1 287 ? 6.777 -8.632 -21.415 1.00 96.50 287 PRO A N 1
ATOM 2193 C CA . PRO A 1 287 ? 6.523 -8.579 -22.847 1.00 96.50 287 PRO A CA 1
ATOM 2194 C C . PRO A 1 287 ? 6.270 -7.141 -23.300 1.00 96.50 287 PRO A C 1
ATOM 2196 O O . PRO A 1 287 ? 5.818 -6.301 -22.519 1.00 96.50 287 PRO A O 1
ATOM 2199 N N . THR A 1 288 ? 6.522 -6.878 -24.580 1.00 96.19 288 THR A N 1
ATOM 2200 C CA . THR A 1 288 ? 6.226 -5.594 -25.229 1.00 96.19 288 THR A CA 1
ATOM 2201 C C . THR A 1 288 ? 5.109 -5.763 -26.251 1.00 96.19 288 THR A C 1
ATOM 2203 O O . THR A 1 288 ? 5.177 -6.636 -27.114 1.00 96.19 288 THR A O 1
ATOM 2206 N N . ILE A 1 289 ? 4.086 -4.918 -26.167 1.00 96.69 289 ILE A N 1
ATOM 2207 C CA . ILE A 1 289 ? 2.981 -4.848 -27.121 1.00 96.69 289 ILE A CA 1
ATOM 2208 C C . ILE A 1 289 ? 3.052 -3.470 -27.778 1.00 96.69 289 ILE A C 1
ATOM 2210 O O . ILE A 1 289 ? 3.087 -2.461 -27.074 1.00 96.69 289 ILE A O 1
ATOM 2214 N N . ALA A 1 290 ? 3.105 -3.421 -29.108 1.00 96.44 290 ALA A N 1
ATOM 2215 C CA . ALA A 1 290 ? 3.154 -2.171 -29.865 1.00 96.44 290 ALA A CA 1
ATOM 2216 C C . ALA A 1 290 ? 1.825 -1.882 -30.574 1.00 96.44 290 ALA A C 1
ATOM 2218 O O . ALA A 1 290 ? 1.238 -2.788 -31.167 1.00 96.44 290 ALA A O 1
ATOM 2219 N N . ASP A 1 291 ? 1.392 -0.619 -30.573 1.00 95.06 291 ASP A N 1
ATOM 2220 C CA . ASP A 1 291 ? 0.202 -0.151 -31.309 1.00 95.06 291 ASP A CA 1
ATOM 2221 C C . ASP A 1 291 ? 0.484 0.177 -32.794 1.00 95.06 291 ASP A C 1
ATOM 2223 O O . ASP A 1 291 ? -0.389 0.668 -33.516 1.00 95.06 291 ASP A O 1
ATOM 2227 N N . THR A 1 292 ? 1.701 -0.115 -33.263 1.00 94.25 292 THR A N 1
ATOM 2228 C CA . THR A 1 292 ? 2.164 0.052 -34.645 1.00 94.25 292 THR A CA 1
ATOM 2229 C C . THR A 1 292 ? 2.618 -1.273 -35.260 1.00 94.25 292 THR A C 1
ATOM 2231 O O . THR A 1 292 ? 2.924 -2.242 -34.560 1.00 94.25 292 THR A O 1
ATOM 2234 N N . VAL A 1 293 ? 2.659 -1.316 -36.599 1.00 93.69 293 VAL A N 1
ATOM 2235 C CA . VAL A 1 293 ? 3.115 -2.478 -37.379 1.00 93.69 293 VAL A CA 1
ATOM 2236 C C . VAL A 1 293 ? 4.617 -2.679 -37.175 1.00 93.69 293 VAL A C 1
ATOM 2238 O O . VAL A 1 293 ? 5.434 -1.947 -37.739 1.00 93.69 293 VAL A O 1
ATOM 2241 N N . ILE A 1 294 ? 4.984 -3.695 -36.396 1.00 92.56 294 ILE A N 1
ATOM 2242 C CA . ILE A 1 294 ? 6.373 -4.103 -36.156 1.00 92.56 294 ILE A CA 1
ATOM 2243 C C . ILE A 1 294 ? 6.508 -5.629 -36.278 1.00 92.56 294 ILE A C 1
ATOM 2245 O O . ILE A 1 294 ? 5.523 -6.350 -36.139 1.00 92.56 294 ILE A O 1
ATOM 2249 N N . PRO A 1 295 ? 7.713 -6.168 -36.531 1.00 89.88 295 PRO A N 1
ATOM 2250 C CA . PRO A 1 295 ? 7.936 -7.609 -36.459 1.00 89.88 295 PRO A CA 1
ATOM 2251 C C . PRO A 1 295 ? 7.701 -8.161 -35.048 1.00 89.88 295 PRO A C 1
ATOM 2253 O O . PRO A 1 295 ? 7.906 -7.461 -34.064 1.00 89.88 295 PRO A O 1
ATOM 2256 N N . GLU A 1 296 ? 7.379 -9.447 -34.942 1.00 89.06 296 GLU A N 1
ATOM 2257 C CA . GLU A 1 296 ? 7.053 -10.079 -33.659 1.00 89.06 296 GLU A CA 1
ATOM 2258 C C . GLU A 1 296 ? 8.141 -11.035 -33.148 1.00 89.06 296 GLU A C 1
ATOM 2260 O O . GLU A 1 296 ? 8.992 -11.547 -33.893 1.00 89.06 296 GLU A O 1
ATOM 2265 N N . ILE A 1 297 ? 8.086 -11.321 -31.847 1.00 87.81 297 ILE A N 1
ATOM 2266 C CA . ILE A 1 297 ? 8.867 -12.369 -31.189 1.00 87.81 297 ILE A CA 1
ATOM 2267 C C . ILE A 1 297 ? 7.887 -13.230 -30.386 1.00 87.81 297 ILE A C 1
ATOM 2269 O O . ILE A 1 297 ? 7.694 -13.046 -29.191 1.00 87.81 297 ILE A O 1
ATOM 2273 N N . LEU A 1 298 ? 7.266 -14.172 -31.096 1.00 85.25 298 LEU A N 1
ATOM 2274 C CA . LEU A 1 298 ? 6.295 -15.139 -30.574 1.00 85.25 298 LEU A CA 1
ATOM 2275 C C . LEU A 1 298 ? 6.864 -16.321 -29.748 1.00 85.25 298 LEU A C 1
ATOM 2277 O O . LEU A 1 298 ? 6.091 -16.899 -28.986 1.00 85.25 298 LEU A O 1
ATOM 2281 N N . PRO A 1 299 ? 8.145 -16.752 -29.869 1.00 79.44 299 PRO A N 1
ATOM 2282 C CA . PRO A 1 299 ? 8.687 -17.801 -29.002 1.00 79.44 299 PRO A CA 1
ATOM 2283 C C . PRO A 1 299 ? 8.533 -17.467 -27.517 1.00 79.44 299 PRO A C 1
ATOM 2285 O O . PRO A 1 299 ? 8.638 -16.311 -27.130 1.00 79.44 299 PRO A O 1
ATOM 2288 N N . THR A 1 300 ? 8.339 -18.483 -26.681 1.00 76.88 300 THR A N 1
ATOM 2289 C CA . THR A 1 300 ? 8.173 -18.305 -25.232 1.00 76.88 300 THR A CA 1
ATOM 2290 C C . THR A 1 300 ? 9.465 -18.634 -24.477 1.00 76.88 300 THR A C 1
ATOM 2292 O O . THR A 1 300 ? 10.435 -19.131 -25.056 1.00 76.88 300 THR A O 1
ATOM 2295 N N . GLY A 1 301 ? 9.510 -18.354 -23.170 1.00 80.25 301 GLY A N 1
ATOM 2296 C CA . GLY A 1 301 ? 10.527 -18.916 -22.269 1.00 80.25 301 GLY A CA 1
ATOM 2297 C C . GLY A 1 301 ? 11.275 -17.897 -21.411 1.00 80.25 301 GLY A C 1
ATOM 2298 O O . GLY A 1 301 ? 11.631 -18.228 -20.280 1.00 80.25 301 GLY A O 1
ATOM 2299 N N . ILE A 1 302 ? 11.444 -16.653 -21.874 1.00 86.56 302 ILE A N 1
ATOM 2300 C CA . ILE A 1 302 ? 11.915 -15.546 -21.011 1.00 86.56 302 ILE A CA 1
ATOM 2301 C C . ILE A 1 302 ? 10.701 -14.832 -20.412 1.00 86.56 302 ILE A C 1
ATOM 2303 O O . ILE A 1 302 ? 10.505 -14.895 -19.201 1.00 86.56 302 ILE A O 1
ATOM 2307 N N . THR A 1 303 ? 9.815 -14.290 -21.249 1.00 89.00 303 THR A N 1
ATOM 2308 C CA . THR A 1 303 ? 8.436 -13.956 -20.861 1.00 89.00 303 THR A CA 1
ATOM 2309 C C . THR A 1 303 ? 7.608 -15.230 -20.646 1.00 89.00 303 THR A C 1
ATOM 2311 O O . THR A 1 303 ? 8.076 -16.357 -20.858 1.00 89.00 303 THR A O 1
ATOM 2314 N N . ARG A 1 304 ? 6.376 -15.059 -20.152 1.00 82.50 304 ARG A N 1
ATOM 2315 C CA . ARG A 1 304 ? 5.445 -16.164 -19.886 1.00 82.50 304 ARG A CA 1
ATOM 2316 C C . ARG A 1 304 ? 4.894 -16.784 -21.173 1.00 82.50 304 ARG A C 1
ATOM 2318 O O . ARG A 1 304 ? 4.893 -18.007 -21.288 1.00 82.50 304 ARG A O 1
ATOM 2325 N N . TYR A 1 305 ? 4.447 -15.939 -22.095 1.00 88.38 305 TYR A N 1
ATOM 2326 C CA . TYR A 1 305 ? 4.009 -16.313 -23.435 1.00 88.38 305 TYR A CA 1
ATOM 2327 C C . TYR A 1 305 ? 4.925 -15.620 -24.453 1.00 88.38 305 TYR A C 1
ATOM 2329 O O . TYR A 1 305 ? 6.136 -15.813 -24.366 1.00 88.38 305 TYR A O 1
ATOM 2337 N N . GLU A 1 306 ? 4.398 -14.836 -25.387 1.00 91.38 306 GLU A N 1
ATOM 2338 C CA . GLU A 1 306 ? 5.168 -14.113 -26.402 1.00 91.38 306 GLU A CA 1
ATOM 2339 C C . GLU A 1 306 ? 6.093 -13.039 -25.773 1.00 91.38 306 GLU A C 1
ATOM 2341 O O . GLU A 1 306 ? 5.855 -12.564 -24.658 1.00 91.38 306 GLU A O 1
ATOM 2346 N N . HIS A 1 307 ? 7.183 -12.653 -26.451 1.00 90.06 307 HIS A N 1
ATOM 2347 C CA . HIS A 1 307 ? 8.071 -11.555 -26.018 1.00 90.06 307 HIS A CA 1
ATOM 2348 C C . HIS A 1 307 ? 7.669 -10.202 -26.609 1.00 90.06 307 HIS A C 1
ATOM 2350 O O . HIS A 1 307 ? 7.706 -9.193 -25.906 1.00 90.06 307 HIS A O 1
ATOM 2356 N N . VAL A 1 308 ? 7.326 -10.178 -27.901 1.00 93.06 308 VAL A N 1
ATOM 2357 C CA . VAL A 1 308 ? 6.947 -8.963 -28.641 1.00 93.06 308 VAL A CA 1
ATOM 2358 C C . VAL A 1 308 ? 5.756 -9.264 -29.538 1.00 93.06 308 VAL A C 1
ATOM 2360 O O . VAL A 1 308 ? 5.843 -10.188 -30.350 1.00 93.06 308 VAL A O 1
ATOM 2363 N N . ILE A 1 309 ? 4.699 -8.460 -29.416 1.00 93.69 309 ILE A N 1
ATOM 2364 C CA . ILE A 1 309 ? 3.489 -8.515 -30.248 1.00 93.69 309 ILE A CA 1
ATOM 2365 C C . ILE A 1 309 ? 3.248 -7.168 -30.926 1.00 93.69 309 ILE A C 1
ATOM 2367 O O . ILE A 1 309 ? 3.431 -6.112 -30.314 1.00 93.69 309 ILE A O 1
ATOM 2371 N N . SER A 1 310 ? 2.791 -7.216 -32.175 1.00 94.25 310 SER A N 1
ATOM 2372 C CA . SER A 1 310 ? 2.283 -6.055 -32.905 1.00 94.25 310 SER A CA 1
ATOM 2373 C C . SER A 1 310 ? 0.759 -6.120 -32.946 1.00 94.25 310 SER A C 1
ATOM 2375 O O . SER A 1 310 ? 0.180 -7.098 -33.411 1.00 94.25 310 SER A O 1
ATOM 2377 N N . MET A 1 311 ? 0.097 -5.079 -32.444 1.00 94.19 311 MET A N 1
ATOM 2378 C CA . MET A 1 311 ? -1.360 -4.944 -32.468 1.00 94.19 311 MET A CA 1
ATOM 2379 C C . MET A 1 311 ? -1.717 -3.548 -33.001 1.00 94.19 311 MET A C 1
ATOM 2381 O O . MET A 1 311 ? -2.057 -2.660 -32.216 1.00 94.19 311 MET A O 1
ATOM 2385 N N . PRO A 1 312 ? -1.591 -3.318 -34.325 1.00 93.44 312 PRO A N 1
ATOM 2386 C CA . PRO A 1 312 ? -1.708 -1.989 -34.911 1.00 93.44 312 PRO A CA 1
ATOM 2387 C C . PRO A 1 312 ? -3.064 -1.355 -34.593 1.00 93.44 312 PRO A C 1
ATOM 2389 O O . PRO A 1 312 ? -4.100 -1.938 -34.906 1.00 93.44 312 PRO A O 1
ATOM 2392 N N . TRP A 1 313 ? -3.090 -0.150 -34.011 1.00 91.94 313 TRP A N 1
ATOM 2393 C CA . TRP A 1 313 ? -4.322 0.442 -33.460 1.00 91.94 313 TRP A CA 1
ATOM 2394 C C . TRP A 1 313 ? -5.483 0.488 -34.464 1.00 91.94 313 TRP A C 1
ATOM 2396 O O . TRP A 1 313 ? -6.638 0.240 -34.124 1.00 91.94 313 TRP A O 1
ATOM 2406 N N . ASN A 1 314 ? -5.173 0.799 -35.724 1.00 89.75 314 ASN A N 1
ATOM 2407 C CA . ASN A 1 314 ? -6.162 0.927 -36.795 1.00 89.75 314 ASN A CA 1
ATOM 2408 C C . ASN A 1 314 ? -6.675 -0.426 -37.326 1.00 89.75 314 ASN A C 1
ATOM 2410 O O . ASN A 1 314 ? -7.665 -0.444 -38.052 1.00 89.75 314 ASN A O 1
ATOM 2414 N N . GLU A 1 315 ? -6.018 -1.533 -36.973 1.00 90.44 315 GLU A N 1
ATOM 2415 C CA . GLU A 1 315 ? -6.395 -2.909 -37.331 1.00 90.44 315 GLU A CA 1
ATOM 2416 C C . GLU A 1 315 ? -7.188 -3.599 -36.203 1.00 90.44 315 GLU A C 1
ATOM 2418 O O . GLU A 1 315 ? -7.725 -4.688 -36.396 1.00 90.44 315 GLU A O 1
ATOM 2423 N N . ILE A 1 316 ? -7.327 -2.955 -35.035 1.00 90.19 316 ILE A N 1
ATOM 2424 C CA . ILE A 1 316 ? -8.184 -3.435 -33.947 1.00 90.19 316 ILE A CA 1
ATOM 2425 C C . ILE A 1 316 ? -9.658 -3.247 -34.342 1.00 90.19 316 ILE A C 1
ATOM 2427 O O . ILE A 1 316 ? -10.190 -2.130 -34.323 1.00 90.19 316 ILE A O 1
ATOM 2431 N N . GLU A 1 317 ? -10.325 -4.359 -34.668 1.00 88.94 317 GLU A N 1
ATOM 2432 C CA . GLU A 1 317 ? -11.772 -4.420 -34.905 1.00 88.94 317 GLU A CA 1
ATOM 2433 C C . GLU A 1 317 ? -12.539 -3.945 -33.663 1.00 88.94 317 GLU A C 1
ATOM 2435 O O . GLU A 1 317 ? -12.535 -4.613 -32.627 1.00 88.94 317 GLU A O 1
ATOM 2440 N N . ALA A 1 318 ? -13.180 -2.781 -33.758 1.00 88.50 318 ALA A N 1
ATOM 2441 C CA . ALA A 1 318 ? -13.944 -2.126 -32.696 1.00 88.50 318 ALA A CA 1
ATOM 2442 C C . ALA A 1 318 ? -14.710 -0.924 -33.273 1.00 88.50 318 ALA A C 1
ATOM 2444 O O . ALA A 1 318 ? -14.284 -0.340 -34.276 1.00 88.50 318 ALA A O 1
ATOM 2445 N N . GLU A 1 319 ? -15.800 -0.513 -32.629 1.00 83.31 319 GLU A N 1
ATOM 2446 C CA . GLU A 1 319 ? -16.618 0.628 -33.056 1.00 83.31 319 GLU A CA 1
ATOM 2447 C C . GLU A 1 319 ? -15.966 1.972 -32.694 1.00 83.31 319 GLU A C 1
ATOM 2449 O O . GLU A 1 319 ? -15.969 2.911 -33.492 1.00 83.31 319 GLU A O 1
ATOM 2454 N N . ASN A 1 320 ? -15.355 2.065 -31.510 1.00 86.81 320 ASN A N 1
ATOM 2455 C CA . ASN A 1 320 ? -14.800 3.302 -30.953 1.00 86.81 320 ASN A CA 1
ATOM 2456 C C . ASN A 1 320 ? -13.443 3.079 -30.254 1.00 86.81 320 ASN A C 1
ATOM 2458 O O . ASN A 1 320 ? -13.013 1.947 -30.036 1.00 86.81 320 ASN A O 1
ATOM 2462 N N . ASP A 1 321 ? -12.750 4.168 -29.911 1.00 83.06 321 ASP A N 1
ATOM 2463 C CA . ASP A 1 321 ? -11.401 4.097 -29.330 1.00 83.06 321 ASP A CA 1
ATOM 2464 C C . ASP A 1 321 ? -11.366 3.588 -27.883 1.00 83.06 321 ASP A C 1
ATOM 2466 O O . ASP A 1 321 ? -10.365 2.996 -27.485 1.00 83.06 321 ASP A O 1
ATOM 2470 N N . THR A 1 322 ? -12.464 3.703 -27.130 1.00 84.56 322 THR A N 1
ATOM 2471 C CA . THR A 1 322 ? -12.598 3.079 -25.804 1.00 84.56 322 THR A CA 1
ATOM 2472 C C . THR A 1 322 ? -12.603 1.554 -25.914 1.00 84.56 322 THR A C 1
ATOM 2474 O O . THR A 1 322 ? -11.938 0.868 -25.141 1.00 84.56 322 THR A O 1
ATOM 2477 N N . GLU A 1 323 ? -13.300 1.004 -26.910 1.00 87.12 323 GLU A N 1
ATOM 2478 C CA . GLU A 1 323 ? -13.305 -0.436 -27.184 1.00 87.12 323 GLU A CA 1
ATOM 2479 C C . GLU A 1 323 ? -11.958 -0.917 -27.766 1.00 87.12 323 GLU A C 1
ATOM 2481 O O . GLU A 1 323 ? -11.486 -1.997 -27.400 1.00 87.12 323 GLU A O 1
ATOM 2486 N N . ARG A 1 324 ? -11.280 -0.109 -28.601 1.00 91.56 324 ARG A N 1
ATOM 2487 C CA . ARG A 1 324 ? -9.901 -0.409 -29.050 1.00 91.56 324 ARG A CA 1
ATOM 2488 C C . ARG A 1 324 ? -8.924 -0.464 -27.883 1.00 91.56 324 ARG A C 1
ATOM 2490 O O . ARG A 1 324 ? -8.170 -1.429 -27.779 1.00 91.56 324 ARG A O 1
ATOM 2497 N N . ALA A 1 325 ? -8.983 0.520 -26.984 1.00 91.06 325 ALA A N 1
ATOM 2498 C CA . ALA A 1 325 ? -8.194 0.540 -25.757 1.00 91.06 325 ALA A CA 1
ATOM 2499 C C . ALA A 1 325 ? -8.455 -0.710 -24.904 1.00 91.06 325 ALA A C 1
ATOM 2501 O O . ALA A 1 325 ? -7.503 -1.372 -24.493 1.00 91.06 325 ALA A O 1
ATOM 2502 N N . ALA A 1 326 ? -9.726 -1.085 -24.713 1.00 88.06 326 ALA A N 1
ATOM 2503 C CA . ALA A 1 326 ? -10.108 -2.303 -24.001 1.00 88.06 326 ALA A CA 1
ATOM 2504 C C . ALA A 1 326 ? -9.495 -3.566 -24.618 1.00 88.06 326 ALA A C 1
ATOM 2506 O O . ALA A 1 326 ? -8.915 -4.375 -23.895 1.00 88.06 326 ALA A O 1
ATOM 2507 N N . LYS A 1 327 ? -9.548 -3.717 -25.947 1.00 92.00 327 LYS A N 1
ATOM 2508 C CA . LYS A 1 327 ? -8.961 -4.866 -26.659 1.00 92.00 327 LYS A CA 1
ATOM 2509 C C . LYS A 1 327 ? -7.428 -4.883 -26.600 1.00 92.00 327 LYS A C 1
ATOM 2511 O O . LYS A 1 327 ? -6.857 -5.947 -26.369 1.00 92.00 327 LYS A O 1
ATOM 2516 N N . LEU A 1 328 ? -6.765 -3.731 -26.733 1.00 94.00 328 LEU A N 1
ATOM 2517 C CA . LEU A 1 328 ? -5.304 -3.614 -26.608 1.00 94.00 328 LEU A CA 1
ATOM 2518 C C . LEU A 1 328 ? -4.822 -3.972 -25.193 1.00 94.00 328 LEU A C 1
ATOM 2520 O O . LEU A 1 328 ? -3.919 -4.794 -25.026 1.00 94.00 328 LEU A O 1
ATOM 2524 N N . VAL A 1 329 ? -5.454 -3.391 -24.169 1.00 92.69 329 VAL A N 1
ATOM 2525 C CA . VAL A 1 329 ? -5.133 -3.643 -22.756 1.00 92.69 329 VAL A CA 1
ATOM 2526 C C . VAL A 1 329 ? -5.407 -5.106 -22.399 1.00 92.69 329 VAL A C 1
ATOM 2528 O O . VAL A 1 329 ? -4.535 -5.766 -21.833 1.00 92.69 329 VAL A O 1
ATOM 2531 N N . GLN A 1 330 ? -6.558 -5.651 -22.807 1.00 89.69 330 GLN A N 1
ATOM 2532 C CA . GLN A 1 330 ? -6.902 -7.067 -22.642 1.00 89.69 330 GLN A CA 1
ATOM 2533 C C . GLN A 1 330 ? -5.844 -7.996 -23.260 1.00 89.69 330 GLN A C 1
ATOM 2535 O O . GLN A 1 330 ? -5.398 -8.936 -22.598 1.00 89.69 330 GLN A O 1
ATOM 2540 N N . ARG A 1 331 ? -5.375 -7.712 -24.483 1.00 91.44 331 ARG A N 1
ATOM 2541 C CA . ARG A 1 331 ? -4.327 -8.520 -25.124 1.00 91.44 331 ARG A CA 1
ATOM 2542 C C . ARG A 1 331 ? -3.004 -8.451 -24.358 1.00 91.44 331 ARG A C 1
ATOM 2544 O O . ARG A 1 331 ? -2.374 -9.483 -24.146 1.00 91.44 331 ARG A O 1
ATOM 2551 N N . ALA A 1 332 ? -2.592 -7.275 -23.885 1.00 92.62 332 ALA A N 1
ATOM 2552 C CA . ALA A 1 332 ? -1.364 -7.131 -23.097 1.00 92.62 332 ALA A CA 1
ATOM 2553 C C . ALA A 1 332 ? -1.408 -7.921 -21.770 1.00 92.62 332 ALA A C 1
ATOM 2555 O O . ALA A 1 332 ? -0.439 -8.587 -21.391 1.00 92.62 332 ALA A O 1
ATOM 2556 N N . ILE A 1 333 ? -2.569 -7.917 -21.113 1.00 89.12 333 ILE A N 1
ATOM 2557 C CA . ILE A 1 333 ? -2.879 -8.687 -19.899 1.00 89.12 333 ILE A CA 1
ATOM 2558 C C . ILE A 1 333 ? -2.752 -10.197 -20.141 1.00 89.12 333 ILE A C 1
ATOM 2560 O O . ILE A 1 333 ? -2.106 -10.896 -19.352 1.00 89.12 333 ILE A O 1
ATOM 2564 N N . GLU A 1 334 ? -3.314 -10.700 -21.243 1.00 88.25 334 GLU A N 1
ATOM 2565 C CA . GLU A 1 334 ? -3.224 -12.110 -21.648 1.00 88.25 334 GLU A CA 1
ATOM 2566 C C . GLU A 1 334 ? -1.780 -12.549 -21.896 1.00 88.25 334 GLU A C 1
ATOM 2568 O O . GLU A 1 334 ? -1.344 -13.562 -21.349 1.00 88.25 334 GLU A O 1
ATOM 2573 N N . VAL A 1 335 ? -1.027 -11.757 -22.662 1.00 89.19 335 VAL A N 1
ATOM 2574 C CA . VAL A 1 335 ? 0.360 -12.036 -23.084 1.00 89.19 335 VAL A CA 1
ATOM 2575 C C . VAL A 1 335 ? 1.321 -12.023 -21.895 1.00 89.19 335 VAL A C 1
ATOM 2577 O O . VAL A 1 335 ? 2.229 -12.855 -21.795 1.00 89.19 335 VAL A O 1
ATOM 2580 N N . ARG A 1 336 ? 1.091 -11.144 -20.912 1.00 90.50 336 ARG A N 1
ATOM 2581 C CA . ARG A 1 336 ? 1.809 -11.213 -19.631 1.00 90.50 336 ARG A CA 1
ATOM 2582 C C . ARG A 1 336 ? 1.335 -12.373 -18.746 1.00 90.50 336 ARG A C 1
ATOM 2584 O O . ARG A 1 336 ? 2.085 -12.849 -17.880 1.00 90.50 336 ARG A O 1
ATOM 2591 N N . GLY A 1 337 ? 0.102 -12.825 -18.961 1.00 82.31 337 GLY A N 1
ATOM 2592 C CA . GLY A 1 337 ? -0.637 -13.769 -18.133 1.00 82.31 337 GLY A CA 1
ATOM 2593 C C . GLY A 1 337 ? -0.956 -13.207 -16.754 1.00 82.31 337 GLY A C 1
ATOM 2594 O O . GLY A 1 337 ? -0.790 -13.927 -15.762 1.00 82.31 337 GLY A O 1
ATOM 2595 N N . VAL A 1 338 ? -1.369 -11.936 -16.695 1.00 80.75 338 VAL A N 1
ATOM 2596 C CA . VAL A 1 338 ? -1.926 -11.316 -15.485 1.00 80.75 338 VAL A CA 1
ATOM 2597 C C . VAL A 1 338 ? -3.292 -11.949 -15.222 1.00 80.75 338 VAL A C 1
ATOM 2599 O O . VAL A 1 338 ? -4.192 -11.875 -16.057 1.00 80.75 338 VAL A O 1
ATOM 2602 N N . LYS A 1 339 ? -3.469 -12.589 -14.064 1.00 66.25 339 LYS A N 1
ATOM 2603 C CA . LYS A 1 339 ? -4.774 -13.126 -13.653 1.00 66.25 339 LYS A CA 1
ATOM 2604 C C . LYS A 1 339 ? -5.541 -12.066 -12.876 1.00 66.25 339 LYS A C 1
ATOM 2606 O O . LYS A 1 339 ? -5.483 -12.036 -11.652 1.00 66.25 339 LYS A O 1
ATOM 2611 N N . ILE A 1 340 ? -6.255 -11.206 -13.591 1.00 63.03 340 ILE A N 1
ATOM 2612 C CA . ILE A 1 340 ? -7.073 -10.169 -12.964 1.00 63.03 340 ILE A CA 1
ATOM 2613 C C . ILE A 1 340 ? -8.356 -10.812 -12.441 1.00 63.03 340 ILE A C 1
ATOM 2615 O O . ILE A 1 340 ? -9.162 -11.327 -13.215 1.00 63.03 340 ILE A O 1
ATOM 2619 N N . LYS A 1 341 ? -8.560 -10.761 -11.123 1.00 56.56 341 LYS A N 1
ATOM 2620 C CA . LYS A 1 341 ? -9.880 -10.973 -10.526 1.00 56.56 341 LYS A CA 1
ATOM 2621 C C . LYS A 1 341 ? -10.687 -9.683 -10.678 1.00 56.56 341 LYS A C 1
ATOM 2623 O O . LYS A 1 341 ? -10.768 -8.895 -9.740 1.00 56.56 341 LYS A O 1
ATOM 2628 N N . ILE A 1 342 ? -11.265 -9.454 -11.857 1.00 55.38 342 ILE A N 1
ATOM 2629 C CA . ILE A 1 342 ? -12.259 -8.386 -12.006 1.00 55.38 342 ILE A CA 1
ATOM 2630 C C . ILE A 1 342 ? -13.492 -8.834 -11.220 1.00 55.38 342 ILE A C 1
ATOM 2632 O O . ILE A 1 342 ? -14.233 -9.710 -11.659 1.00 55.38 342 ILE A O 1
ATOM 2636 N N . THR A 1 343 ? -13.680 -8.264 -10.031 1.00 61.91 343 THR A N 1
ATOM 2637 C CA . THR A 1 343 ? -14.990 -8.291 -9.381 1.00 61.91 343 THR A CA 1
ATOM 2638 C C . THR A 1 343 ? -15.791 -7.182 -10.037 1.00 61.91 343 THR A C 1
ATOM 2640 O O . THR A 1 343 ? -15.586 -6.015 -9.714 1.00 61.91 343 THR A O 1
ATOM 2643 N N . GLU A 1 344 ? -16.645 -7.520 -11.002 1.00 68.81 344 GLU A N 1
ATOM 2644 C CA . GLU A 1 344 ? -17.580 -6.543 -11.558 1.00 68.81 344 GLU A CA 1
ATOM 2645 C C . GLU A 1 344 ? -18.573 -6.148 -10.462 1.00 68.81 344 GLU A C 1
ATOM 2647 O O . GLU A 1 344 ? -19.434 -6.930 -10.061 1.00 68.81 344 GLU A O 1
ATOM 2652 N N . VAL A 1 345 ? -18.409 -4.934 -9.942 1.00 84.19 345 VAL A N 1
ATOM 2653 C CA . VAL A 1 345 ? -19.313 -4.334 -8.964 1.00 84.19 345 VAL A CA 1
ATOM 2654 C C . VAL A 1 345 ? -20.307 -3.467 -9.747 1.00 84.19 345 VAL A C 1
ATOM 2656 O O . VAL A 1 345 ? -19.873 -2.516 -10.400 1.00 84.19 345 VAL A O 1
ATOM 2659 N N . PRO A 1 346 ? -21.618 -3.785 -9.755 1.00 84.88 346 PRO A N 1
ATOM 2660 C CA . PRO A 1 346 ? -22.578 -3.176 -10.677 1.00 84.88 346 PRO A CA 1
ATOM 2661 C C . PRO A 1 346 ? -23.045 -1.800 -10.178 1.00 84.88 346 PRO A C 1
ATOM 2663 O O . PRO A 1 346 ? -24.176 -1.631 -9.724 1.00 84.88 346 PRO A O 1
ATOM 2666 N N . ILE A 1 347 ? -22.149 -0.814 -10.252 1.00 92.00 347 ILE A N 1
ATOM 2667 C CA . ILE A 1 347 ? -22.363 0.574 -9.823 1.00 92.00 347 ILE A CA 1
ATOM 2668 C C . ILE A 1 347 ? -21.988 1.562 -10.946 1.00 92.00 347 ILE A C 1
ATOM 2670 O O . ILE A 1 347 ? -21.181 1.227 -11.812 1.00 92.00 347 ILE A O 1
ATOM 2674 N N . PRO A 1 348 ? -22.539 2.790 -10.957 1.00 88.56 348 PRO A N 1
ATOM 2675 C CA . PRO A 1 348 ? -22.332 3.749 -12.049 1.00 88.56 348 PRO A CA 1
ATOM 2676 C C . PRO A 1 348 ? -21.059 4.607 -11.917 1.00 88.56 348 PRO A C 1
ATOM 2678 O O . PRO A 1 348 ? -20.804 5.482 -12.746 1.00 88.56 348 PRO A O 1
ATOM 2681 N N . VAL A 1 349 ? -20.259 4.383 -10.874 1.00 88.25 349 VAL A N 1
ATOM 2682 C CA . VAL A 1 349 ? -18.963 5.040 -10.649 1.00 88.25 349 VAL A CA 1
ATOM 2683 C C . VAL A 1 349 ? -17.823 4.045 -10.859 1.00 88.25 349 VAL A C 1
ATOM 2685 O O . VAL A 1 349 ? -18.039 2.836 -10.886 1.00 88.25 349 VAL A O 1
ATOM 2688 N N . ALA A 1 350 ? -16.596 4.541 -11.022 1.00 81.62 350 ALA A N 1
ATOM 2689 C CA . ALA A 1 350 ? -15.435 3.661 -11.081 1.00 81.62 350 ALA A CA 1
ATOM 2690 C C . ALA A 1 350 ? -15.228 2.962 -9.724 1.00 81.62 350 ALA A C 1
ATOM 2692 O O . ALA A 1 350 ? -15.430 3.577 -8.675 1.00 81.62 350 ALA A O 1
ATOM 2693 N N . TYR A 1 351 ? -14.828 1.689 -9.764 1.00 84.75 351 TYR A N 1
ATOM 2694 C CA . TYR A 1 351 ? -14.577 0.867 -8.583 1.00 84.75 351 TYR A CA 1
ATOM 2695 C C . TYR A 1 351 ? -13.172 0.255 -8.642 1.00 84.75 351 TYR A C 1
ATOM 2697 O O . TYR A 1 351 ? -12.782 -0.262 -9.690 1.00 84.75 351 TYR A O 1
ATOM 2705 N N . GLY A 1 352 ? -12.419 0.307 -7.544 1.00 73.81 352 GLY A N 1
ATOM 2706 C CA . GLY A 1 352 ? -11.031 -0.157 -7.469 1.00 73.81 352 GLY A CA 1
ATOM 2707 C C . GLY A 1 352 ? -10.297 0.351 -6.225 1.00 73.81 352 GLY A C 1
ATOM 2708 O O . GLY A 1 352 ? -10.724 1.318 -5.597 1.00 73.81 352 GLY A O 1
ATOM 2709 N N . SER A 1 353 ? -9.170 -0.277 -5.873 1.00 70.62 353 SER A N 1
ATOM 2710 C CA . SER A 1 353 ? -8.393 0.094 -4.675 1.00 70.62 353 SER A CA 1
ATOM 2711 C C . SER A 1 353 ? -7.747 1.480 -4.781 1.00 70.62 353 SER A C 1
ATOM 2713 O O . SER A 1 353 ? -7.460 2.102 -3.763 1.00 70.62 353 SER A O 1
ATOM 2715 N N . ALA A 1 354 ? -7.565 1.989 -6.004 1.00 64.19 354 ALA A N 1
ATOM 2716 C CA . ALA A 1 354 ? -7.066 3.339 -6.265 1.00 64.19 354 ALA A CA 1
ATOM 2717 C C . ALA A 1 354 ? -7.965 4.443 -5.671 1.00 64.19 354 ALA A C 1
ATOM 2719 O O . ALA A 1 354 ? -7.479 5.527 -5.373 1.00 64.19 354 ALA A O 1
ATOM 2720 N N . PHE A 1 355 ? -9.259 4.176 -5.465 1.00 75.50 355 PHE A N 1
ATOM 2721 C CA . PHE A 1 355 ? -10.197 5.167 -4.929 1.00 75.50 355 PHE A CA 1
ATOM 2722 C C . PHE A 1 355 ? -10.297 5.146 -3.395 1.00 75.50 355 PHE A C 1
ATOM 2724 O O . PHE A 1 355 ? -10.882 6.060 -2.819 1.00 75.50 355 PHE A O 1
ATOM 2731 N N . GLU A 1 356 ? -9.680 4.165 -2.713 1.00 69.88 356 GLU A N 1
ATOM 2732 C CA . GLU A 1 356 ? -9.842 3.969 -1.260 1.00 69.88 356 GLU A CA 1
ATOM 2733 C C . GLU A 1 356 ? -9.399 5.175 -0.406 1.00 69.88 356 GLU A C 1
ATOM 2735 O O . GLU A 1 356 ? -9.847 5.325 0.732 1.00 69.88 356 GLU A O 1
ATOM 2740 N N . GLY A 1 357 ? -8.508 6.018 -0.940 1.00 63.25 357 GLY A N 1
ATOM 2741 C CA . GLY A 1 357 ? -7.982 7.213 -0.277 1.00 63.25 357 GLY A CA 1
ATOM 2742 C C . GLY A 1 357 ? -8.742 8.515 -0.559 1.00 63.25 357 GLY A C 1
ATOM 2743 O O . GLY A 1 357 ? -8.354 9.551 -0.018 1.00 63.25 357 GLY A O 1
ATOM 2744 N N . GLU A 1 358 ? -9.790 8.513 -1.394 1.00 76.19 358 GLU A N 1
ATOM 2745 C CA . GLU A 1 358 ? -10.479 9.749 -1.789 1.00 76.19 358 GLU A CA 1
ATOM 2746 C C . GLU A 1 358 ? -11.113 10.488 -0.585 1.00 76.19 358 GLU A C 1
ATOM 2748 O O . GLU A 1 358 ? -11.848 9.931 0.236 1.00 76.19 358 GLU A O 1
ATOM 2753 N N . VAL A 1 359 ? -10.863 11.801 -0.489 1.00 77.19 359 VAL A N 1
ATOM 2754 C CA . VAL A 1 359 ? -11.394 12.652 0.590 1.00 77.19 359 VAL A CA 1
ATOM 2755 C C . VAL A 1 359 ? -12.498 13.568 0.072 1.00 77.19 359 VAL A C 1
ATOM 2757 O O . VAL A 1 359 ? -12.230 14.629 -0.492 1.00 77.19 359 VAL A O 1
ATOM 2760 N N . VAL A 1 360 ? -13.756 13.213 0.350 1.00 84.62 360 VAL A N 1
ATOM 2761 C CA . VAL A 1 360 ? -14.916 14.059 0.025 1.00 84.62 360 VAL A CA 1
ATOM 2762 C C . VAL A 1 360 ? -14.952 15.281 0.953 1.00 84.62 360 VAL A C 1
ATOM 2764 O O . VAL A 1 360 ? -15.340 15.206 2.126 1.00 84.62 360 VAL A O 1
ATOM 2767 N N . ARG A 1 361 ? -14.531 16.434 0.422 1.00 82.50 361 ARG A N 1
ATOM 2768 C CA . ARG A 1 361 ? -14.552 17.730 1.117 1.00 82.50 361 ARG A CA 1
ATOM 2769 C C . ARG A 1 361 ? -15.961 18.331 1.115 1.00 82.50 361 ARG A C 1
ATOM 2771 O O . ARG A 1 361 ? -16.796 18.028 0.271 1.00 82.50 361 ARG A O 1
ATOM 2778 N N . ARG A 1 362 ? -16.225 19.242 2.059 1.00 84.50 362 ARG A N 1
ATOM 2779 C CA . ARG A 1 362 ? -17.561 19.835 2.273 1.00 84.50 362 ARG A CA 1
ATOM 2780 C C . ARG A 1 362 ? -18.118 20.608 1.064 1.00 84.50 362 ARG A C 1
ATOM 2782 O O . ARG A 1 362 ? -19.332 20.715 0.945 1.00 84.50 362 ARG A O 1
ATOM 2789 N N . ALA A 1 363 ? -17.266 21.151 0.193 1.00 87.62 363 ALA A N 1
ATOM 2790 C CA . ALA A 1 363 ? -17.704 21.853 -1.019 1.00 87.62 363 ALA A CA 1
ATOM 2791 C C . ALA A 1 363 ? -18.322 20.893 -2.055 1.00 87.62 363 ALA A C 1
ATOM 2793 O O . ALA A 1 363 ? -19.325 21.216 -2.700 1.00 87.62 363 ALA A O 1
ATOM 2794 N N . ASP A 1 364 ? -17.756 19.690 -2.142 1.00 88.88 364 ASP A N 1
ATOM 2795 C CA . ASP A 1 364 ? -18.023 18.676 -3.168 1.00 88.88 364 ASP A CA 1
ATOM 2796 C C . ASP A 1 364 ? -19.009 17.600 -2.684 1.00 88.88 364 ASP A C 1
ATOM 2798 O O . ASP A 1 364 ? -19.405 16.714 -3.436 1.00 88.88 364 ASP A O 1
ATOM 2802 N N . MET A 1 365 ? -19.420 17.682 -1.418 1.00 94.38 365 MET A N 1
ATOM 2803 C CA . MET A 1 365 ? -20.316 16.752 -0.736 1.00 94.38 365 MET A CA 1
ATOM 2804 C C . MET A 1 365 ? -21.776 16.926 -1.181 1.00 94.38 365 MET A C 1
ATOM 2806 O O . MET A 1 365 ? -22.320 18.031 -1.137 1.00 94.38 365 MET A O 1
ATOM 2810 N N . ARG A 1 366 ? -22.429 15.820 -1.554 1.00 95.75 366 ARG A N 1
ATOM 2811 C CA . ARG A 1 366 ? -23.873 15.739 -1.832 1.00 95.75 366 ARG A CA 1
ATOM 2812 C C . ARG A 1 366 ? -24.681 15.477 -0.563 1.00 95.75 366 ARG A C 1
ATOM 2814 O O . ARG A 1 366 ? -25.699 16.134 -0.361 1.00 95.75 366 ARG A O 1
ATOM 2821 N N . VAL A 1 367 ? -24.235 14.528 0.262 1.00 96.31 367 VAL A N 1
ATOM 2822 C CA . VAL A 1 367 ? -24.869 14.128 1.530 1.00 96.31 367 VAL A CA 1
ATOM 2823 C C . VAL A 1 367 ? -23.835 13.503 2.479 1.00 96.31 367 VAL A C 1
ATOM 2825 O O . VAL A 1 367 ? -22.843 12.917 2.033 1.00 96.31 367 VAL A O 1
ATOM 2828 N N . GLU A 1 368 ? -24.072 13.647 3.782 1.00 95.44 368 GLU A N 1
ATOM 2829 C CA . GLU A 1 368 ? -23.302 13.058 4.883 1.00 95.44 368 GLU A CA 1
ATOM 2830 C C . GLU A 1 368 ? -24.189 12.138 5.741 1.00 95.44 368 GLU A C 1
ATOM 2832 O O . GLU A 1 368 ? -25.319 12.498 6.066 1.00 95.44 368 GLU A O 1
ATOM 2837 N N . PHE A 1 369 ? -23.669 10.982 6.152 1.00 95.62 369 PHE A N 1
ATOM 2838 C CA . PHE A 1 369 ? -24.320 10.071 7.095 1.00 95.62 369 PHE A CA 1
ATOM 2839 C C . PHE A 1 369 ? -23.425 9.857 8.314 1.00 95.62 369 PHE A C 1
ATOM 2841 O O . PHE A 1 369 ? -22.231 9.598 8.167 1.00 95.62 369 PHE A O 1
ATOM 2848 N N . GLY A 1 370 ? -23.985 9.959 9.519 1.00 89.44 370 GLY A N 1
ATOM 2849 C CA . GLY A 1 370 ? -23.207 9.970 10.761 1.00 89.44 370 GLY A CA 1
ATOM 2850 C C . GLY A 1 370 ? -22.613 11.348 11.083 1.00 89.44 370 GLY A C 1
ATOM 2851 O O . GLY A 1 370 ? -23.220 12.389 10.806 1.00 89.44 370 GLY A O 1
ATOM 2852 N N . GLY A 1 371 ? -21.426 11.367 11.693 1.00 81.81 371 GLY A N 1
ATOM 2853 C CA . GLY A 1 371 ? -20.743 12.607 12.071 1.00 81.81 371 GLY A CA 1
ATOM 2854 C C . GLY A 1 371 ? -21.500 13.423 13.131 1.00 81.81 371 GLY A C 1
ATOM 2855 O O . GLY A 1 371 ? -22.015 12.882 14.105 1.00 81.81 371 GLY A O 1
ATOM 2856 N N . LYS A 1 372 ? -21.534 14.754 12.970 1.00 78.88 372 LYS A N 1
ATOM 2857 C CA . LYS A 1 372 ? -22.083 15.678 13.986 1.00 78.88 372 LYS A CA 1
ATOM 2858 C C . LYS A 1 372 ? -23.611 15.812 13.956 1.00 78.88 372 LYS A C 1
ATOM 2860 O O . LYS A 1 372 ? -24.215 16.068 14.995 1.00 78.88 372 LYS A O 1
ATOM 2865 N N . ASN A 1 373 ? -24.219 15.702 12.775 1.00 84.38 373 ASN A N 1
ATOM 2866 C CA . ASN A 1 373 ? -25.617 16.091 12.541 1.00 84.38 373 ASN A CA 1
ATOM 2867 C C . ASN A 1 373 ? -26.558 14.899 12.294 1.00 84.38 373 ASN A C 1
ATOM 2869 O O . ASN A 1 373 ? -27.760 15.102 12.153 1.00 84.38 373 ASN A O 1
ATOM 2873 N N . SER A 1 374 ? -26.019 13.683 12.216 1.00 91.81 374 SER A N 1
ATOM 2874 C CA . SER A 1 374 ? -26.759 12.444 11.959 1.00 91.81 374 SER A CA 1
ATOM 2875 C C . SER A 1 374 ? -26.057 11.257 12.617 1.00 91.81 374 SER A C 1
ATOM 2877 O O . SER A 1 374 ? -24.962 11.397 13.168 1.00 91.81 374 SER A O 1
ATOM 2879 N N . ARG A 1 375 ? -26.672 10.078 12.578 1.00 91.19 375 ARG A N 1
ATOM 2880 C CA . ARG A 1 375 ? -26.133 8.825 13.114 1.00 91.19 375 ARG A CA 1
ATOM 2881 C C . ARG A 1 375 ? -26.083 7.766 12.022 1.00 91.19 375 ARG A C 1
ATOM 2883 O O . ARG A 1 375 ? -27.046 7.587 11.289 1.00 91.19 375 ARG A O 1
ATOM 2890 N N . ALA A 1 376 ? -24.961 7.063 11.925 1.00 95.56 376 ALA A N 1
ATOM 2891 C CA . ALA A 1 376 ? -24.819 5.944 11.011 1.00 95.56 376 ALA A CA 1
ATOM 2892 C C . ALA A 1 376 ? -24.153 4.760 11.708 1.00 95.56 376 ALA A C 1
ATOM 2894 O O . ALA A 1 376 ? -23.292 4.943 12.573 1.00 95.56 376 ALA A O 1
ATOM 2895 N N . PHE A 1 377 ? -24.570 3.551 11.339 1.00 96.19 377 PHE A N 1
ATOM 2896 C CA . PHE A 1 377 ? -23.994 2.320 11.864 1.00 96.19 377 PHE A CA 1
ATOM 2897 C C . PHE A 1 377 ? -23.895 1.222 10.801 1.00 96.19 377 PHE A C 1
ATOM 2899 O O . PHE A 1 377 ? -24.717 1.150 9.892 1.00 96.19 377 PHE A O 1
ATOM 2906 N N . GLU A 1 378 ? -22.917 0.337 10.955 1.00 96.88 378 GLU A N 1
ATOM 2907 C CA . GLU A 1 378 ? -22.694 -0.870 10.156 1.00 96.88 378 GLU A CA 1
ATOM 2908 C C . GLU A 1 378 ? -22.750 -2.097 11.075 1.00 96.88 378 GLU A C 1
ATOM 2910 O O . GLU A 1 378 ? -21.963 -2.204 12.007 1.00 96.88 378 GLU A O 1
ATOM 2915 N N . TYR A 1 379 ? -23.694 -3.011 10.848 1.00 97.25 379 TYR A N 1
ATOM 2916 C CA . TYR A 1 379 ? -23.878 -4.209 11.670 1.00 97.25 379 TYR A CA 1
ATOM 2917 C C . TYR A 1 379 ? -23.968 -5.448 10.787 1.00 97.25 379 TYR A C 1
ATOM 2919 O O . TYR A 1 379 ? -24.969 -5.653 10.094 1.00 97.25 379 TYR A O 1
ATOM 2927 N N . LEU A 1 380 ? -22.935 -6.286 10.830 1.00 96.69 380 LEU A N 1
ATOM 2928 C CA . LEU A 1 380 ? -22.920 -7.580 10.157 1.00 96.69 380 LEU A CA 1
ATOM 2929 C C . LEU A 1 380 ? -23.162 -8.685 11.177 1.00 96.69 380 LEU A C 1
ATOM 2931 O O . LEU A 1 380 ? -22.498 -8.728 12.211 1.00 96.69 380 LEU A O 1
ATOM 2935 N N . HIS A 1 381 ? -24.080 -9.602 10.879 1.00 96.00 381 HIS A N 1
ATOM 2936 C CA . HIS A 1 381 ? -24.279 -10.795 11.697 1.00 96.00 381 HIS A CA 1
ATOM 2937 C C . HIS A 1 381 ? -24.586 -12.037 10.864 1.00 96.00 381 HIS A C 1
ATOM 2939 O O . HIS A 1 381 ? -25.129 -11.971 9.755 1.00 96.00 381 HIS A O 1
ATOM 2945 N N . MET A 1 382 ? -24.252 -13.192 11.427 1.00 95.12 382 MET A N 1
ATOM 2946 C CA . MET A 1 382 ? -24.652 -14.481 10.899 1.00 95.12 382 MET A CA 1
ATOM 2947 C C . MET A 1 382 ? -26.158 -14.675 11.108 1.00 95.12 382 MET A C 1
ATOM 2949 O O . MET A 1 382 ? -26.728 -14.315 12.143 1.00 95.12 382 MET A O 1
ATOM 2953 N N . ALA A 1 383 ? -26.819 -15.269 10.122 1.00 94.06 383 ALA A N 1
ATOM 2954 C CA . ALA A 1 383 ? -28.209 -15.688 10.212 1.00 94.06 383 ALA A CA 1
ATOM 2955 C C . ALA A 1 383 ? -28.382 -17.117 9.662 1.00 94.06 383 ALA A C 1
ATOM 2957 O O . ALA A 1 383 ? -27.576 -17.575 8.845 1.00 94.06 383 ALA A O 1
ATOM 2958 N N . PRO A 1 384 ? -29.422 -17.856 10.094 1.00 93.81 384 PRO A N 1
ATOM 2959 C CA . PRO A 1 384 ? -29.719 -19.179 9.555 1.00 93.81 384 PRO A CA 1
ATOM 2960 C C . PRO A 1 384 ? -29.895 -19.169 8.029 1.00 93.81 384 PRO A C 1
ATOM 2962 O O . PRO A 1 384 ? -30.493 -18.260 7.454 1.00 93.81 384 PRO A O 1
ATOM 2965 N N . MET A 1 385 ? -29.385 -20.209 7.361 1.00 89.38 385 MET A N 1
ATOM 2966 C CA . MET A 1 385 ? -29.338 -20.323 5.892 1.00 89.38 385 MET A CA 1
ATOM 2967 C C . MET A 1 385 ? -30.719 -20.229 5.213 1.00 89.38 385 MET A C 1
ATOM 2969 O O . MET A 1 385 ? -30.809 -19.871 4.038 1.00 89.38 385 MET A O 1
ATOM 2973 N N . ASP A 1 386 ? -31.792 -20.563 5.926 1.00 92.56 386 ASP A N 1
ATOM 2974 C CA . ASP A 1 386 ? -33.193 -20.475 5.502 1.00 92.56 386 ASP A CA 1
ATOM 2975 C C . ASP A 1 386 ? -33.819 -19.081 5.704 1.00 92.56 386 ASP A C 1
ATOM 2977 O O . ASP A 1 386 ? -34.850 -18.790 5.103 1.00 92.56 386 ASP A O 1
ATOM 2981 N N . GLN A 1 387 ? -33.189 -18.213 6.500 1.00 91.31 387 GLN A N 1
ATOM 2982 C CA . GLN A 1 387 ? -33.647 -16.848 6.800 1.00 91.31 387 GLN A CA 1
ATOM 2983 C C . GLN A 1 387 ? -32.955 -15.774 5.943 1.00 91.31 387 GLN A C 1
ATOM 2985 O O . GLN A 1 387 ? -33.443 -14.647 5.868 1.00 91.31 387 GLN A O 1
ATOM 2990 N N . VAL A 1 388 ? -31.850 -16.121 5.270 1.00 92.38 388 VAL A N 1
ATOM 2991 C CA . VAL A 1 388 ? -31.134 -15.241 4.330 1.00 92.38 388 VAL A CA 1
ATOM 2992 C C . VAL A 1 388 ? -31.561 -15.533 2.890 1.00 92.38 388 VAL A C 1
ATOM 2994 O O . VAL A 1 388 ? -31.396 -16.651 2.387 1.00 92.38 388 VAL A O 1
ATOM 2997 N N . GLU A 1 389 ? -32.074 -14.515 2.204 1.00 92.88 389 GLU A N 1
ATOM 2998 C CA . GLU A 1 389 ? -32.320 -14.525 0.762 1.00 92.88 389 GLU A CA 1
ATOM 2999 C C . GLU A 1 389 ? -31.118 -13.881 0.060 1.00 92.88 389 GLU A C 1
ATOM 3001 O O . GLU A 1 389 ? -30.789 -12.725 0.310 1.00 92.88 389 GLU A O 1
ATOM 3006 N N . ASP A 1 390 ? -30.411 -14.651 -0.766 1.00 90.50 390 ASP A N 1
ATOM 3007 C CA . ASP A 1 390 ? -29.173 -14.173 -1.384 1.00 90.50 390 ASP A CA 1
ATOM 3008 C C . ASP A 1 390 ? -29.443 -13.071 -2.419 1.00 90.50 390 ASP A C 1
ATOM 3010 O O . ASP A 1 390 ? -30.439 -13.121 -3.144 1.00 90.50 390 ASP A O 1
ATOM 3014 N N . ASN A 1 391 ? -28.558 -12.073 -2.474 1.00 90.75 391 ASN A N 1
ATOM 3015 C CA . ASN A 1 391 ? -28.681 -10.871 -3.307 1.00 90.75 391 ASN A CA 1
ATOM 3016 C C . ASN A 1 391 ? -29.925 -10.006 -3.011 1.00 90.75 391 ASN A C 1
ATOM 3018 O O . ASN A 1 391 ? -30.374 -9.210 -3.840 1.00 90.75 391 ASN A O 1
ATOM 3022 N N . ARG A 1 392 ? -30.508 -10.132 -1.813 1.00 95.94 392 ARG A N 1
ATOM 3023 C CA . ARG A 1 392 ? -31.624 -9.282 -1.394 1.00 95.94 392 ARG A CA 1
ATOM 3024 C C . ARG A 1 392 ? -31.113 -7.974 -0.795 1.00 95.94 392 ARG A C 1
ATOM 3026 O O . ARG A 1 392 ? -30.699 -7.923 0.360 1.00 95.94 392 ARG A O 1
ATOM 3033 N N . ILE A 1 393 ? -31.203 -6.898 -1.571 1.00 96.69 393 ILE A N 1
ATOM 3034 C CA . ILE A 1 393 ? -30.887 -5.529 -1.139 1.00 96.69 393 ILE A CA 1
ATOM 3035 C C . ILE A 1 393 ? -32.196 -4.762 -0.918 1.00 96.69 393 ILE A C 1
ATOM 3037 O O . ILE A 1 393 ? -33.047 -4.706 -1.805 1.00 96.69 393 ILE A O 1
ATOM 3041 N N . GLN A 1 394 ? -32.374 -4.177 0.267 1.00 96.50 394 GLN A N 1
ATOM 3042 C CA . GLN A 1 394 ? -33.570 -3.412 0.646 1.00 96.50 394 GLN A CA 1
ATOM 3043 C C . GLN A 1 394 ? -33.187 -2.025 1.160 1.00 96.50 394 GLN A C 1
ATOM 3045 O O . GLN A 1 394 ? -32.347 -1.920 2.047 1.00 96.50 394 GLN A O 1
ATOM 3050 N N . ILE A 1 395 ? -33.856 -0.983 0.665 1.00 96.75 395 ILE A N 1
ATOM 3051 C CA . ILE A 1 395 ? -33.833 0.361 1.258 1.00 96.75 395 ILE A CA 1
ATOM 3052 C C . ILE A 1 395 ? -35.123 0.521 2.068 1.00 96.75 395 ILE A C 1
ATOM 3054 O O . ILE A 1 395 ? -36.207 0.229 1.558 1.00 96.75 395 ILE A O 1
ATOM 3058 N N . ILE A 1 396 ? -35.013 0.932 3.331 1.00 96.06 396 ILE A N 1
ATOM 3059 C CA . ILE A 1 396 ? -36.141 1.057 4.261 1.00 96.06 396 ILE A CA 1
ATOM 3060 C C . ILE A 1 396 ? -36.129 2.458 4.877 1.00 96.06 396 ILE A C 1
ATOM 3062 O O . ILE A 1 396 ? -35.452 2.704 5.875 1.00 96.06 396 ILE A O 1
ATOM 3066 N N . GLY A 1 397 ? -36.889 3.360 4.257 1.00 93.31 397 GLY A N 1
ATOM 3067 C CA . GLY A 1 397 ? -36.981 4.775 4.612 1.00 93.31 397 GLY A CA 1
ATOM 3068 C C . GLY A 1 397 ? -36.884 5.683 3.376 1.00 93.31 397 GLY A C 1
ATOM 3069 O O . GLY A 1 397 ? -36.991 5.189 2.251 1.00 93.31 397 GLY A O 1
ATOM 3070 N N . PRO A 1 398 ? -36.737 7.007 3.562 1.00 91.44 398 PRO A N 1
ATOM 3071 C CA . PRO A 1 398 ? -36.508 7.958 2.472 1.00 91.44 398 PRO A CA 1
ATOM 3072 C C . PRO A 1 398 ? -35.105 7.815 1.857 1.00 91.44 398 PRO A C 1
ATOM 3074 O O . PRO A 1 398 ? -34.151 7.469 2.551 1.00 91.44 398 PRO A O 1
ATOM 3077 N N . ASP A 1 399 ? -34.971 8.132 0.568 1.00 90.81 399 ASP A N 1
ATOM 3078 C CA . ASP A 1 399 ? -33.665 8.259 -0.098 1.00 90.81 399 ASP A CA 1
ATOM 3079 C C . ASP A 1 399 ? -33.108 9.691 0.050 1.00 90.81 399 ASP A C 1
ATOM 3081 O O . ASP A 1 399 ? -33.857 10.641 0.322 1.00 90.81 399 ASP A O 1
ATOM 3085 N N . PHE A 1 400 ? -31.801 9.873 -0.151 1.00 92.25 400 PHE A N 1
ATOM 3086 C CA . PHE A 1 400 ? -31.136 11.170 0.033 1.00 92.25 400 PHE A CA 1
ATOM 3087 C C . PHE A 1 400 ? -31.468 12.204 -1.055 1.00 92.25 400 PHE A C 1
ATOM 3089 O O . PHE A 1 400 ? -31.148 13.382 -0.893 1.00 92.25 400 PHE A O 1
ATOM 3096 N N . ASP A 1 401 ? -32.171 11.815 -2.122 1.00 88.25 401 ASP A N 1
ATOM 3097 C CA . ASP A 1 401 ? -32.741 12.725 -3.130 1.00 88.25 401 ASP A CA 1
ATOM 3098 C C . ASP A 1 401 ? -33.572 13.862 -2.510 1.00 88.25 401 ASP A C 1
ATOM 3100 O O . ASP A 1 401 ? -33.658 14.953 -3.067 1.00 88.25 401 ASP A O 1
ATOM 3104 N N . GLN A 1 402 ? -34.169 13.612 -1.339 1.00 83.62 402 GLN A N 1
ATOM 3105 C CA . GLN A 1 402 ? -35.005 14.563 -0.596 1.00 83.62 402 GLN A CA 1
ATOM 3106 C C . GLN A 1 402 ? -34.205 15.455 0.374 1.00 83.62 402 GLN A C 1
ATOM 3108 O O . GLN A 1 402 ? -34.773 16.356 0.991 1.00 83.62 402 GLN A O 1
ATOM 3113 N N . VAL A 1 403 ? -32.902 15.206 0.526 1.00 91.88 403 VAL A N 1
ATOM 3114 C CA . VAL A 1 403 ? -31.980 15.973 1.375 1.00 91.88 403 VAL A CA 1
ATOM 3115 C C . VAL A 1 403 ? -31.305 17.045 0.524 1.00 91.88 403 VAL A C 1
ATOM 3117 O O . VAL A 1 403 ? -30.811 16.742 -0.562 1.00 91.88 403 VAL A O 1
ATOM 3120 N N . GLU A 1 404 ? -31.250 18.284 1.017 1.00 92.12 404 GLU A N 1
ATOM 3121 C CA . GLU A 1 404 ? -30.544 19.387 0.348 1.00 92.12 404 GLU A CA 1
ATOM 3122 C C . GLU A 1 404 ? -29.045 19.085 0.148 1.00 92.12 404 GLU A C 1
ATOM 3124 O O . GLU A 1 404 ? -28.436 18.307 0.887 1.00 92.12 404 GLU A O 1
ATOM 3129 N N . ASP A 1 405 ? -28.435 19.718 -0.855 1.00 91.56 405 ASP A N 1
ATOM 3130 C CA . ASP A 1 405 ? -27.016 19.556 -1.180 1.00 91.56 405 ASP A CA 1
ATOM 3131 C C . ASP A 1 405 ? -26.104 19.905 0.008 1.00 91.56 405 ASP A C 1
ATOM 3133 O O . ASP A 1 405 ? -26.087 21.032 0.505 1.00 91.56 405 ASP A O 1
ATOM 3137 N N . GLY A 1 406 ? -25.311 18.927 0.450 1.00 91.06 406 GLY A N 1
ATOM 3138 C CA . GLY A 1 406 ? -24.439 19.055 1.618 1.00 91.06 406 GLY A CA 1
ATOM 3139 C C . GLY A 1 406 ? -25.158 18.900 2.966 1.00 91.06 406 GLY A C 1
ATOM 3140 O O . GLY A 1 406 ? -24.565 19.217 4.001 1.00 91.06 406 GLY A O 1
ATOM 3141 N N . GLY A 1 407 ? -26.409 18.428 2.965 1.00 93.75 407 GLY A N 1
ATOM 3142 C CA . GLY A 1 407 ? -27.160 18.044 4.160 1.00 93.75 407 GLY A CA 1
ATOM 3143 C C . GLY A 1 407 ? -26.710 16.713 4.778 1.00 93.75 407 GLY A C 1
ATOM 3144 O O . GLY A 1 407 ? -25.763 16.071 4.316 1.00 93.75 407 GLY A O 1
ATOM 3145 N N . SER A 1 408 ? -27.410 16.295 5.837 1.00 94.00 408 SER A N 1
ATOM 3146 C CA . SER A 1 408 ? -27.097 15.089 6.618 1.00 94.00 408 SER A CA 1
ATOM 3147 C C . SER A 1 408 ? -28.328 14.194 6.815 1.00 94.00 408 SER A C 1
ATOM 3149 O O . SER A 1 408 ? -29.446 14.707 6.888 1.00 94.00 408 SER A O 1
ATOM 3151 N N . MET A 1 409 ? -28.134 12.875 6.916 1.00 94.88 409 MET A N 1
ATOM 3152 C CA . MET A 1 409 ? -29.199 11.870 7.080 1.00 94.88 409 MET A CA 1
ATOM 3153 C C . MET A 1 409 ? -28.713 10.670 7.914 1.00 94.88 409 MET A C 1
ATOM 3155 O O . MET A 1 409 ? -27.536 10.324 7.880 1.00 94.88 409 MET A O 1
ATOM 3159 N N . ASP A 1 410 ? -29.608 10.021 8.662 1.00 95.62 410 ASP A N 1
ATOM 3160 C CA . ASP A 1 410 ? -29.284 8.793 9.405 1.00 95.62 410 ASP A CA 1
ATOM 3161 C C . ASP A 1 410 ? -29.198 7.569 8.469 1.00 95.62 410 ASP A C 1
ATOM 3163 O O . ASP A 1 410 ? -29.975 7.474 7.518 1.00 95.62 410 ASP A O 1
ATOM 3167 N N . LEU A 1 411 ? -28.286 6.621 8.731 1.00 97.62 411 LEU A N 1
ATOM 3168 C CA . LEU A 1 411 ? -28.110 5.416 7.897 1.00 97.62 411 LEU A CA 1
ATOM 3169 C C . LEU A 1 411 ? -27.630 4.187 8.685 1.00 97.62 411 LEU A C 1
ATOM 3171 O O . LEU A 1 411 ? -26.488 4.116 9.131 1.00 97.62 411 LEU A O 1
ATOM 3175 N N . GLY A 1 412 ? -28.475 3.161 8.757 1.00 97.81 412 GLY A N 1
ATOM 3176 C CA . GLY A 1 412 ? -28.112 1.833 9.251 1.00 97.81 412 GLY A CA 1
ATOM 3177 C C . GLY A 1 412 ? -27.830 0.863 8.108 1.00 97.81 412 GLY A C 1
ATOM 3178 O O . GLY A 1 412 ? -28.724 0.582 7.312 1.00 97.81 412 GLY A O 1
ATOM 3179 N N . ILE A 1 413 ? -26.621 0.314 8.040 1.00 98.25 413 ILE A N 1
ATOM 3180 C CA . ILE A 1 413 ? -26.219 -0.744 7.107 1.00 98.25 413 ILE A CA 1
ATOM 3181 C C . ILE A 1 413 ? -26.251 -2.071 7.871 1.00 98.25 413 ILE A C 1
ATOM 3183 O O . ILE A 1 413 ? -25.331 -2.386 8.621 1.00 98.25 413 ILE A O 1
ATOM 3187 N N . VAL A 1 414 ? -27.320 -2.853 7.709 1.00 98.06 414 VAL A N 1
ATOM 3188 C CA . VAL A 1 414 ? -27.456 -4.184 8.328 1.00 98.06 414 VAL A CA 1
ATOM 3189 C C . VAL A 1 414 ? -27.177 -5.258 7.283 1.00 98.06 414 VAL A C 1
ATOM 3191 O O . VAL A 1 414 ? -27.818 -5.282 6.230 1.00 98.06 414 VAL A O 1
ATOM 3194 N N . ILE A 1 415 ? -26.231 -6.148 7.579 1.00 98.12 415 ILE A N 1
ATOM 3195 C CA . ILE A 1 415 ? -25.733 -7.177 6.663 1.00 98.12 415 ILE A CA 1
ATOM 3196 C C . ILE A 1 415 ? -25.968 -8.547 7.301 1.00 98.12 415 ILE A C 1
ATOM 3198 O O . ILE A 1 415 ? -25.399 -8.877 8.340 1.00 98.12 415 ILE A O 1
ATOM 3202 N N . GLU A 1 416 ? -26.811 -9.352 6.670 1.00 97.75 416 GLU A N 1
ATOM 3203 C CA . GLU A 1 416 ? -27.121 -10.715 7.093 1.00 97.75 416 GLU A CA 1
ATOM 3204 C C . GLU A 1 416 ? -26.364 -11.690 6.193 1.00 97.75 416 GLU A C 1
ATOM 3206 O O . GLU A 1 416 ? -26.620 -11.764 4.987 1.00 97.75 416 GLU A O 1
ATOM 3211 N N . VAL A 1 417 ? -25.426 -12.437 6.777 1.00 96.38 417 VAL A N 1
ATOM 3212 C CA . VAL A 1 417 ? -24.628 -13.442 6.059 1.00 96.38 417 VAL A CA 1
ATOM 3213 C C . VAL A 1 417 ? -24.980 -14.855 6.509 1.00 96.38 417 VAL A C 1
ATOM 3215 O O . VAL A 1 417 ? -25.280 -15.103 7.677 1.00 96.38 417 VAL A O 1
ATOM 3218 N N . ALA A 1 418 ? -24.907 -15.812 5.590 1.00 93.38 418 ALA A N 1
ATOM 3219 C CA . ALA A 1 418 ? -25.004 -17.232 5.916 1.00 93.38 418 ALA A CA 1
ATOM 3220 C C . ALA A 1 418 ? -23.953 -18.026 5.142 1.00 93.38 418 ALA A C 1
ATOM 3222 O O . ALA A 1 418 ? -23.634 -17.703 4.000 1.00 93.38 418 ALA A O 1
ATOM 3223 N N . GLY A 1 419 ? -23.433 -19.096 5.740 1.00 90.06 419 GLY A N 1
ATOM 3224 C CA . GLY A 1 419 ? -22.514 -19.991 5.048 1.00 90.06 419 GLY A CA 1
ATOM 3225 C C . GLY A 1 419 ? -22.108 -21.205 5.871 1.00 90.06 419 GLY A C 1
ATOM 3226 O O . GLY A 1 419 ? -22.109 -21.164 7.097 1.00 90.06 419 GLY A O 1
ATOM 3227 N N . ARG A 1 420 ? -21.762 -22.313 5.210 1.00 87.75 420 ARG A N 1
ATOM 3228 C CA . ARG A 1 420 ? -21.450 -23.600 5.872 1.00 87.75 420 ARG A CA 1
ATOM 3229 C C . ARG A 1 420 ? -20.207 -23.569 6.758 1.00 87.75 420 ARG A C 1
ATOM 3231 O O . ARG A 1 420 ? -20.067 -24.437 7.614 1.00 87.75 420 ARG A O 1
ATOM 3238 N N . LYS A 1 421 ? -19.293 -22.628 6.512 1.00 86.25 421 LYS A N 1
ATOM 3239 C CA . LYS A 1 421 ? -18.100 -22.390 7.341 1.00 86.25 421 LYS A CA 1
ATOM 3240 C C . LYS A 1 421 ? -18.168 -21.072 8.115 1.00 86.25 421 LYS A C 1
ATOM 3242 O O . LYS A 1 421 ? -17.202 -20.749 8.798 1.00 86.25 421 LYS A O 1
ATOM 3247 N N . MET A 1 422 ? -19.257 -20.313 7.982 1.00 88.31 422 MET A N 1
ATOM 3248 C CA . MET A 1 422 ? -19.457 -19.077 8.731 1.00 88.31 422 MET A CA 1
ATOM 3249 C C . MET A 1 422 ? -19.595 -19.394 10.225 1.00 88.31 422 MET A C 1
ATOM 3251 O O . MET A 1 422 ? -20.155 -20.425 10.601 1.00 88.31 422 MET A O 1
ATOM 3255 N N . GLN A 1 423 ? -19.047 -18.521 11.064 1.00 87.94 423 GLN A N 1
ATOM 3256 C CA . GLN A 1 423 ? -19.050 -18.621 12.523 1.00 87.94 423 GLN A CA 1
ATOM 3257 C C . GLN A 1 423 ? -19.256 -17.217 13.098 1.00 87.94 423 GLN A C 1
ATOM 3259 O O . GLN A 1 423 ? -18.837 -16.245 12.473 1.00 87.94 423 GLN A O 1
ATOM 3264 N N . GLU A 1 424 ? -19.844 -17.098 14.290 1.00 87.75 424 GLU A N 1
ATOM 3265 C CA . GLU A 1 424 ? -20.035 -15.800 14.968 1.00 87.75 424 GLU A CA 1
ATOM 3266 C C . GLU A 1 424 ? -18.694 -15.055 15.161 1.00 87.75 424 GLU A C 1
ATOM 3268 O O . GLU A 1 424 ? -18.615 -13.839 15.017 1.00 87.75 424 GLU A O 1
ATOM 3273 N N . ASP A 1 425 ? -17.606 -15.803 15.367 1.00 83.12 425 ASP A N 1
ATOM 3274 C CA . ASP A 1 425 ? -16.213 -15.332 15.433 1.00 83.12 425 ASP A CA 1
ATOM 3275 C C . ASP A 1 425 ? -15.745 -14.561 14.186 1.00 83.12 425 ASP A C 1
ATOM 3277 O O . ASP A 1 425 ? -14.815 -13.760 14.263 1.00 83.12 425 ASP A O 1
ATOM 3281 N N . PHE A 1 426 ? -16.365 -14.798 13.028 1.00 87.69 426 PHE A N 1
ATOM 3282 C CA . PHE A 1 426 ? -15.995 -14.159 11.763 1.00 87.69 426 PHE A CA 1
ATOM 3283 C C . PHE A 1 426 ? -16.779 -12.868 11.502 1.00 87.69 426 PHE A C 1
ATOM 3285 O O . PHE A 1 426 ? -16.394 -12.093 10.625 1.00 87.69 426 PHE A O 1
ATOM 3292 N N . GLU A 1 427 ? -17.846 -12.601 12.264 1.00 91.19 427 GLU A N 1
ATOM 3293 C CA . GLU A 1 427 ? -18.659 -11.390 12.126 1.00 91.19 427 GLU A CA 1
ATOM 3294 C C . GLU A 1 427 ? -17.837 -10.091 12.205 1.00 91.19 427 GLU A C 1
ATOM 3296 O O . GLU A 1 427 ? -17.899 -9.331 11.242 1.00 91.19 427 GLU A O 1
ATOM 3301 N N . PRO A 1 428 ? -17.026 -9.815 13.252 1.00 86.44 428 PRO A N 1
ATOM 3302 C CA . PRO A 1 428 ? -16.258 -8.564 13.333 1.00 86.44 428 PRO A CA 1
ATOM 3303 C C . PRO A 1 428 ? -15.193 -8.427 12.230 1.00 86.44 428 PRO A C 1
ATOM 3305 O O . PRO A 1 428 ? -14.905 -7.316 11.780 1.00 86.44 428 PRO A O 1
ATOM 3308 N N . VAL A 1 429 ? -14.637 -9.547 11.751 1.00 85.94 429 VAL A N 1
ATOM 3309 C CA . VAL A 1 429 ? -13.650 -9.569 10.656 1.00 85.94 429 VAL A CA 1
ATOM 3310 C C . VAL A 1 429 ? -14.290 -9.147 9.332 1.00 85.94 429 VAL A C 1
ATOM 3312 O O . VAL A 1 429 ? -13.701 -8.366 8.581 1.00 85.94 429 VAL A O 1
ATOM 3315 N N . LEU A 1 430 ? -15.499 -9.649 9.060 1.00 90.56 430 LEU A N 1
ATOM 3316 C CA . LEU A 1 430 ? -16.295 -9.319 7.877 1.00 90.56 430 LEU A CA 1
ATOM 3317 C C . LEU A 1 430 ? -16.907 -7.913 7.979 1.00 90.56 430 LEU A C 1
ATOM 3319 O O . LEU A 1 430 ? -16.857 -7.164 7.007 1.00 90.56 430 LEU A O 1
ATOM 3323 N N . GLU A 1 431 ? -17.418 -7.521 9.150 1.00 93.12 431 GLU A N 1
ATOM 3324 C CA . GLU A 1 431 ? -17.988 -6.190 9.423 1.00 93.12 431 GLU A CA 1
ATOM 3325 C C . GLU A 1 431 ? -16.991 -5.082 9.062 1.00 93.12 431 GLU A C 1
ATOM 3327 O O . GLU A 1 431 ? -17.328 -4.151 8.336 1.00 93.12 431 GLU A O 1
ATOM 3332 N N . ARG A 1 432 ? -15.713 -5.239 9.433 1.00 85.25 432 ARG A N 1
ATOM 3333 C CA . ARG A 1 432 ? -14.665 -4.260 9.104 1.00 85.25 432 ARG A CA 1
ATOM 3334 C C . ARG A 1 432 ? -14.410 -4.088 7.603 1.00 85.25 432 ARG A C 1
ATOM 3336 O O . ARG A 1 432 ? -13.899 -3.042 7.200 1.00 85.25 432 ARG A O 1
ATOM 3343 N N . GLN A 1 433 ? -14.737 -5.080 6.772 1.00 88.25 433 GLN A N 1
ATOM 3344 C CA . GLN A 1 433 ? -14.521 -4.989 5.324 1.00 88.25 433 GLN A CA 1
ATOM 3345 C C . GLN A 1 433 ? -15.458 -3.980 4.662 1.00 88.25 433 GLN A C 1
ATOM 3347 O O . GLN A 1 433 ? -15.114 -3.472 3.599 1.00 88.25 433 GLN A O 1
ATOM 3352 N N . VAL A 1 434 ? -16.577 -3.615 5.305 1.00 94.19 434 VAL A N 1
ATOM 3353 C CA . VAL A 1 434 ? -17.483 -2.549 4.843 1.00 94.19 434 VAL A CA 1
ATOM 3354 C C . VAL A 1 434 ? -16.705 -1.261 4.558 1.00 94.19 434 VAL A C 1
ATOM 3356 O O . VAL A 1 434 ? -16.852 -0.692 3.480 1.00 94.19 434 VAL A O 1
ATOM 3359 N N . HIS A 1 435 ? -15.781 -0.868 5.442 1.00 88.62 435 HIS A N 1
ATOM 3360 C CA . HIS A 1 435 ? -14.923 0.304 5.237 1.00 88.62 435 HIS A CA 1
ATOM 3361 C C . HIS A 1 435 ? -14.087 0.231 3.948 1.00 88.62 435 HIS A C 1
ATOM 3363 O O . HIS A 1 435 ? -14.035 1.215 3.216 1.00 88.62 435 HIS A O 1
ATOM 3369 N N . TYR A 1 436 ? -13.466 -0.908 3.631 1.00 82.75 436 TYR A N 1
ATOM 3370 C CA . TYR A 1 436 ? -12.681 -1.063 2.395 1.00 82.75 436 TYR A CA 1
ATOM 3371 C C . TYR A 1 436 ? -13.577 -1.150 1.167 1.00 82.75 436 TYR A C 1
ATOM 3373 O O . TYR A 1 436 ? -13.361 -0.470 0.167 1.00 82.75 436 TYR A O 1
ATOM 3381 N N . PHE A 1 437 ? -14.623 -1.969 1.255 1.00 92.50 437 PHE A N 1
ATOM 3382 C CA . PHE A 1 437 ? -15.521 -2.224 0.144 1.00 92.50 437 PHE A CA 1
ATOM 3383 C C . PHE A 1 437 ? -16.234 -0.948 -0.297 1.00 92.50 437 PHE A C 1
ATOM 3385 O O . PHE A 1 437 ? -16.315 -0.709 -1.500 1.00 92.50 437 PHE A O 1
ATOM 3392 N N . VAL A 1 438 ? -16.684 -0.116 0.646 1.00 94.88 438 VAL A N 1
ATOM 3393 C CA . VAL A 1 438 ? -17.360 1.157 0.364 1.00 94.88 438 VAL A CA 1
ATOM 3394 C C . VAL A 1 438 ? -16.393 2.231 -0.148 1.00 94.88 438 VAL A C 1
ATOM 3396 O O . VAL A 1 438 ? -16.731 2.902 -1.119 1.00 94.88 438 VAL A O 1
ATOM 3399 N N . ASN A 1 439 ? -15.191 2.369 0.431 1.00 87.50 439 ASN A N 1
ATOM 3400 C CA . ASN A 1 439 ? -14.182 3.323 -0.064 1.00 87.50 439 ASN A CA 1
ATOM 3401 C C . ASN A 1 439 ? -13.635 2.960 -1.458 1.00 87.50 439 ASN A C 1
ATOM 3403 O O . ASN A 1 439 ? -13.155 3.831 -2.170 1.00 87.50 439 ASN A O 1
ATOM 3407 N N . GLY A 1 440 ? -13.741 1.701 -1.895 1.00 85.56 440 GLY A N 1
ATOM 3408 C CA . GLY A 1 440 ? -13.355 1.306 -3.253 1.00 85.56 440 GLY A CA 1
ATOM 3409 C C . GLY A 1 440 ? -14.180 1.955 -4.378 1.00 85.56 440 GLY A C 1
ATOM 3410 O O . GLY A 1 440 ? -13.847 1.760 -5.544 1.00 85.56 440 GLY A O 1
ATOM 3411 N N . ALA A 1 441 ? -15.255 2.695 -4.075 1.00 89.62 441 ALA A N 1
ATOM 3412 C CA . ALA A 1 441 ? -16.073 3.412 -5.054 1.00 89.62 441 ALA A CA 1
ATOM 3413 C C . ALA A 1 441 ? -15.675 4.897 -5.152 1.00 89.62 441 ALA A C 1
ATOM 3415 O O . ALA A 1 441 ? -15.785 5.640 -4.179 1.00 89.62 441 ALA A O 1
ATOM 3416 N N . SER A 1 442 ? -15.287 5.354 -6.347 1.00 86.62 442 SER A N 1
ATOM 3417 C CA . SER A 1 442 ? -14.895 6.754 -6.578 1.00 86.62 442 SER A CA 1
ATOM 3418 C C . SER A 1 442 ? -16.025 7.735 -6.241 1.00 86.62 442 SER A C 1
ATOM 3420 O O . SER A 1 442 ? -17.181 7.562 -6.644 1.00 86.62 442 SER A O 1
ATOM 3422 N N . GLY A 1 443 ? -15.672 8.792 -5.513 1.00 85.12 443 GLY A N 1
ATOM 3423 C CA . GLY A 1 443 ? -16.557 9.817 -4.980 1.00 85.12 443 GLY A CA 1
ATOM 3424 C C . GLY A 1 443 ? -17.241 9.456 -3.660 1.00 85.12 443 GLY A C 1
ATOM 3425 O O . GLY A 1 443 ? -18.132 10.200 -3.241 1.00 85.12 443 GLY A O 1
ATOM 3426 N N . ILE A 1 444 ? -16.857 8.354 -3.009 1.00 94.75 444 ILE A N 1
ATOM 3427 C CA . ILE A 1 444 ? -17.404 7.892 -1.727 1.00 94.75 444 ILE A CA 1
ATOM 3428 C C . ILE A 1 444 ? -16.298 7.888 -0.668 1.00 94.75 444 ILE 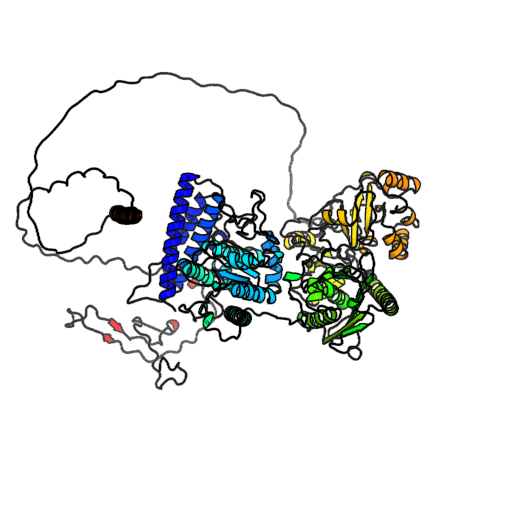A C 1
ATOM 3430 O O . ILE A 1 444 ? -15.200 7.410 -0.915 1.00 94.75 444 ILE A O 1
ATOM 3434 N N . GLN A 1 445 ? -16.601 8.385 0.532 1.00 90.62 445 GLN A N 1
ATOM 3435 C CA . GLN A 1 445 ? -15.704 8.314 1.690 1.00 90.62 445 GLN A CA 1
ATOM 3436 C C . GLN A 1 445 ? -16.417 7.619 2.853 1.00 90.62 445 GLN A C 1
ATOM 3438 O O . GLN A 1 445 ? -17.512 8.027 3.227 1.00 90.62 445 GLN A O 1
ATOM 3443 N N . HIS A 1 446 ? -15.778 6.622 3.465 1.00 92.38 446 HIS A N 1
ATOM 3444 C CA . HIS A 1 446 ? -16.235 5.895 4.651 1.00 92.38 446 HIS A CA 1
ATOM 3445 C C . HIS A 1 446 ? -15.151 5.887 5.733 1.00 92.38 446 HIS A C 1
ATOM 3447 O O . HIS A 1 446 ? -14.062 5.349 5.534 1.00 92.38 446 HIS A O 1
ATOM 3453 N N . ILE A 1 447 ? -15.444 6.411 6.919 1.00 85.38 447 ILE A N 1
ATOM 3454 C CA . ILE A 1 447 ? -14.538 6.446 8.077 1.00 85.38 447 ILE A CA 1
ATOM 3455 C C . ILE A 1 447 ? -15.291 5.932 9.312 1.00 85.38 447 ILE A C 1
ATOM 3457 O O . ILE A 1 447 ? -16.509 6.023 9.390 1.00 85.38 447 ILE A O 1
ATOM 3461 N N . GLY A 1 448 ? -14.569 5.394 10.295 1.00 83.69 448 GLY A N 1
ATOM 3462 C CA . GLY A 1 448 ? -15.166 4.833 11.508 1.00 83.69 448 GLY A CA 1
ATOM 3463 C C . GLY A 1 448 ? -15.463 3.344 11.361 1.00 83.69 448 GLY A C 1
ATOM 3464 O O . GLY A 1 448 ? -14.767 2.650 10.612 1.00 83.69 448 GLY A O 1
ATOM 3465 N N . GLN A 1 449 ? -16.426 2.871 12.153 1.00 84.12 449 GLN A N 1
ATOM 3466 C CA . GLN A 1 449 ? -16.857 1.473 12.256 1.00 84.12 449 GLN A CA 1
ATOM 3467 C C . GLN A 1 449 ? -18.127 1.358 13.123 1.00 84.12 449 GLN A C 1
ATOM 3469 O O . GLN A 1 449 ? -18.451 2.315 13.833 1.00 84.12 449 GLN A O 1
ATOM 3474 N N . ARG A 1 450 ? -18.740 0.168 13.205 1.00 89.75 450 ARG A N 1
ATOM 3475 C CA . ARG A 1 450 ? -19.797 -0.173 14.190 1.00 89.75 450 ARG A CA 1
ATOM 3476 C C . ARG A 1 450 ? -20.881 0.912 14.264 1.00 89.75 450 ARG A C 1
ATOM 3478 O O . ARG A 1 450 ? -21.513 1.173 13.254 1.00 89.75 450 ARG A O 1
ATOM 3485 N N . ASP A 1 451 ? -21.121 1.553 15.412 1.00 88.62 451 ASP A N 1
ATOM 3486 C CA . ASP A 1 451 ? -22.114 2.630 15.595 1.00 88.62 451 ASP A CA 1
ATOM 3487 C C . ASP A 1 451 ? -21.565 4.067 15.509 1.00 88.62 451 ASP A C 1
ATOM 3489 O O . ASP A 1 451 ? -22.273 5.024 15.830 1.00 88.62 451 ASP A O 1
ATOM 3493 N N . ILE A 1 452 ? -20.316 4.214 15.066 1.00 86.81 452 ILE A N 1
ATOM 3494 C CA . ILE A 1 452 ? -19.631 5.495 14.836 1.00 86.81 452 ILE A CA 1
ATOM 3495 C C . ILE A 1 452 ? -19.161 5.621 13.377 1.00 86.81 452 ILE A C 1
ATOM 3497 O O . ILE A 1 452 ? -18.142 6.254 13.087 1.00 86.81 452 ILE A O 1
ATOM 3501 N N . ALA A 1 453 ? -19.880 4.979 12.452 1.00 91.00 453 ALA A N 1
ATOM 3502 C CA . ALA A 1 453 ? -19.625 5.100 11.024 1.00 91.00 453 ALA A CA 1
ATOM 3503 C C . ALA A 1 453 ? -19.904 6.537 10.546 1.00 91.00 453 ALA A C 1
ATOM 3505 O O . ALA A 1 453 ? -20.810 7.221 11.030 1.00 91.00 453 ALA A O 1
ATOM 3506 N N . TRP A 1 454 ? -19.106 7.002 9.589 1.00 92.88 454 TRP A N 1
ATOM 3507 C CA . TRP A 1 454 ? -19.208 8.328 8.993 1.00 92.88 454 TRP A CA 1
ATOM 3508 C C . TRP A 1 454 ? -18.964 8.221 7.493 1.00 92.88 454 TRP A C 1
ATOM 3510 O O . TRP A 1 454 ? -17.868 7.865 7.058 1.00 92.88 454 TRP A O 1
ATOM 3520 N N . ILE A 1 455 ? -20.002 8.498 6.706 1.00 95.50 455 ILE A N 1
ATOM 3521 C CA . ILE A 1 455 ? -20.029 8.239 5.265 1.00 95.50 455 ILE A CA 1
ATOM 3522 C C . ILE A 1 455 ? -20.367 9.530 4.522 1.00 95.50 455 ILE A C 1
ATOM 3524 O O . ILE A 1 455 ? -21.245 10.282 4.942 1.00 95.50 455 ILE A O 1
ATOM 3528 N N . ARG A 1 456 ? -19.699 9.790 3.399 1.00 95.50 456 ARG A N 1
ATOM 3529 C CA . ARG A 1 456 ? -19.996 10.902 2.490 1.00 95.50 456 ARG A CA 1
ATOM 3530 C C . ARG A 1 456 ? -20.098 10.423 1.054 1.00 95.50 456 ARG A C 1
ATOM 3532 O O . ARG A 1 456 ? -19.323 9.576 0.622 1.00 95.50 456 ARG A O 1
ATOM 3539 N N . ILE A 1 457 ? -21.015 11.040 0.318 1.00 96.75 457 ILE A N 1
ATOM 3540 C CA . ILE A 1 457 ? -21.172 10.881 -1.132 1.00 96.75 457 ILE A CA 1
ATOM 3541 C C . ILE A 1 457 ? -20.857 12.230 -1.781 1.00 96.75 457 ILE A C 1
ATOM 3543 O O . ILE A 1 457 ? -21.343 13.265 -1.314 1.00 96.75 457 ILE A O 1
ATOM 3547 N N . SER A 1 458 ? -20.052 12.246 -2.842 1.00 95.62 458 SER A N 1
ATOM 3548 C CA . SER A 1 458 ? -19.769 13.454 -3.625 1.00 95.62 458 SER A CA 1
ATOM 3549 C C . SER A 1 458 ? -20.882 13.773 -4.632 1.00 95.62 458 SER A C 1
ATOM 3551 O O . SER A 1 458 ? -21.632 12.899 -5.073 1.00 95.62 458 SER A O 1
ATOM 3553 N N . LYS A 1 459 ? -20.967 15.039 -5.047 1.00 95.19 459 LYS A N 1
ATOM 3554 C CA . LYS A 1 459 ? -21.864 15.498 -6.120 1.00 95.19 459 LYS A CA 1
ATOM 3555 C C . LYS A 1 459 ? -21.592 14.755 -7.426 1.00 95.19 459 LYS A C 1
ATOM 3557 O O . LYS A 1 459 ? -22.520 14.226 -8.021 1.00 95.19 459 LYS A O 1
ATOM 3562 N N . ALA A 1 460 ? -20.320 14.595 -7.795 1.00 91.38 460 ALA A N 1
ATOM 3563 C CA . ALA A 1 460 ? -19.918 13.883 -9.007 1.00 91.38 460 ALA A CA 1
ATOM 3564 C C . ALA A 1 460 ? -20.306 12.388 -9.010 1.00 91.38 460 ALA A C 1
ATOM 3566 O O . ALA A 1 460 ? -20.552 11.827 -10.078 1.00 91.38 460 ALA A O 1
ATOM 3567 N N . ALA A 1 461 ? -20.368 11.727 -7.846 1.00 92.75 461 ALA A N 1
ATOM 3568 C CA . ALA A 1 461 ? -20.879 10.358 -7.740 1.00 92.75 461 ALA A CA 1
ATOM 3569 C C . ALA A 1 461 ? -22.408 10.310 -7.903 1.00 92.75 461 ALA A C 1
ATOM 3571 O O . ALA A 1 461 ? -22.926 9.487 -8.661 1.00 92.75 461 ALA A O 1
ATOM 3572 N N . ALA A 1 462 ? -23.130 11.222 -7.245 1.00 94.62 462 ALA A N 1
ATOM 3573 C CA . ALA A 1 462 ? -24.586 11.318 -7.348 1.00 94.62 462 ALA A CA 1
ATOM 3574 C C . ALA A 1 462 ? -25.056 11.698 -8.768 1.00 94.62 462 ALA A C 1
ATOM 3576 O O . ALA A 1 462 ? -25.984 11.086 -9.287 1.00 94.62 462 ALA A O 1
ATOM 3577 N N . GLU A 1 463 ? -24.371 12.625 -9.445 1.00 93.88 463 GLU A N 1
ATOM 3578 C CA . GLU A 1 463 ? -24.639 13.015 -10.842 1.00 93.88 463 GLU A CA 1
ATOM 3579 C C . GLU A 1 463 ? -24.458 11.858 -11.835 1.00 93.88 463 GLU A C 1
ATOM 3581 O O . GLU A 1 463 ? -25.187 11.766 -12.821 1.00 93.88 463 GLU A O 1
ATOM 3586 N N . LYS A 1 464 ? -23.524 10.936 -11.561 1.00 93.31 464 LYS A N 1
ATOM 3587 C CA . LYS A 1 464 ? -23.361 9.689 -12.329 1.00 93.31 464 LYS A CA 1
ATOM 3588 C C . LYS A 1 464 ? -24.466 8.663 -12.040 1.00 93.31 464 LYS A C 1
ATOM 3590 O O . LYS A 1 464 ? -24.571 7.679 -12.763 1.00 93.31 464 LYS A O 1
ATOM 3595 N N . GLY A 1 465 ? -25.300 8.889 -11.024 1.00 93.69 465 GLY A N 1
ATOM 3596 C CA . GLY A 1 465 ? -26.412 8.022 -10.632 1.00 93.69 465 GLY A CA 1
ATOM 3597 C C . GLY A 1 465 ? -26.124 7.112 -9.437 1.00 93.69 465 GLY A C 1
ATOM 3598 O O . GLY A 1 465 ? -26.837 6.125 -9.255 1.00 93.69 465 GLY A O 1
ATOM 3599 N N . PHE A 1 466 ? -25.088 7.384 -8.632 1.00 95.56 466 PHE A N 1
ATOM 3600 C CA . PHE A 1 466 ? -24.878 6.653 -7.378 1.00 95.56 466 PHE A CA 1
ATOM 3601 C C . PHE A 1 466 ? -26.029 6.940 -6.397 1.00 95.56 466 PHE A C 1
ATOM 3603 O O . PHE A 1 466 ? -26.486 8.071 -6.275 1.00 95.56 466 PHE A O 1
ATOM 3610 N N . THR A 1 467 ? -26.485 5.910 -5.685 1.00 94.62 467 THR A N 1
ATOM 3611 C CA . THR A 1 467 ? -27.657 5.916 -4.782 1.00 94.62 467 THR A CA 1
ATOM 3612 C C . THR A 1 467 ? -27.421 4.940 -3.635 1.00 94.62 467 THR A C 1
ATOM 3614 O O . THR A 1 467 ? -26.504 4.120 -3.723 1.00 94.62 467 THR A O 1
ATOM 3617 N N . LEU A 1 468 ? -28.266 4.956 -2.596 1.00 95.25 468 LEU A N 1
ATOM 3618 C CA . LEU A 1 468 ? -28.117 4.050 -1.449 1.00 95.25 468 LEU A CA 1
ATOM 3619 C C . LEU A 1 468 ? -27.994 2.576 -1.865 1.00 95.25 468 LEU A C 1
ATOM 3621 O O . LEU A 1 468 ? -27.130 1.877 -1.339 1.00 95.25 468 LEU A O 1
ATOM 3625 N N . LYS A 1 469 ? -28.791 2.109 -2.843 1.00 95.31 469 LYS A N 1
ATOM 3626 C CA . LYS A 1 469 ? -28.798 0.702 -3.300 1.00 95.31 469 LYS A CA 1
ATOM 3627 C C . LYS A 1 469 ? -27.388 0.180 -3.602 1.00 95.31 469 LYS A C 1
ATOM 3629 O O . LYS A 1 469 ? -27.071 -0.954 -3.246 1.00 95.31 469 LYS A O 1
ATOM 3634 N N . HIS A 1 470 ? -26.549 1.029 -4.188 1.00 96.69 470 HIS A N 1
ATOM 3635 C CA . HIS A 1 470 ? -25.206 0.680 -4.632 1.00 96.69 470 HIS A CA 1
ATOM 3636 C C . HIS A 1 470 ? -24.261 0.305 -3.478 1.00 96.69 470 HIS A C 1
ATOM 3638 O O . HIS A 1 470 ? -23.362 -0.503 -3.696 1.00 96.69 470 HIS A O 1
ATOM 3644 N N . PHE A 1 471 ? -24.499 0.764 -2.239 1.00 97.19 471 PHE A N 1
ATOM 3645 C CA . PHE A 1 471 ? -23.805 0.216 -1.063 1.00 97.19 471 PHE A CA 1
ATOM 3646 C C . PHE A 1 471 ? -24.099 -1.282 -0.889 1.00 97.19 471 PHE A C 1
ATOM 3648 O O . PHE A 1 471 ? -23.192 -2.067 -0.634 1.00 97.19 471 PHE A O 1
ATOM 3655 N N . GLY A 1 472 ? -25.353 -1.703 -1.080 1.00 96.25 472 GLY A N 1
ATOM 3656 C CA . GLY A 1 472 ? -25.732 -3.115 -1.044 1.00 96.25 472 GLY A CA 1
ATOM 3657 C C . GLY A 1 472 ? -25.105 -3.927 -2.178 1.00 96.25 472 GLY A C 1
ATOM 3658 O O . GLY A 1 472 ? -24.626 -5.030 -1.929 1.00 96.25 472 GLY A O 1
ATOM 3659 N N . ASP A 1 473 ? -25.051 -3.369 -3.392 1.00 95.62 473 ASP A N 1
ATOM 3660 C CA . ASP A 1 473 ? -24.437 -4.025 -4.558 1.00 95.62 473 ASP A CA 1
ATOM 3661 C C . ASP A 1 473 ? -22.922 -4.230 -4.372 1.00 95.62 473 ASP A C 1
ATOM 3663 O O . ASP A 1 473 ? -22.402 -5.312 -4.652 1.00 95.62 473 ASP A O 1
ATOM 3667 N N . ILE A 1 474 ? -22.229 -3.214 -3.839 1.00 96.06 474 ILE A N 1
ATOM 3668 C CA . ILE A 1 474 ? -20.816 -3.276 -3.433 1.00 96.06 474 ILE A CA 1
ATOM 3669 C C . ILE A 1 474 ? -20.601 -4.401 -2.421 1.00 96.06 474 ILE A C 1
ATOM 3671 O O . ILE A 1 474 ? -19.768 -5.283 -2.639 1.00 96.06 474 ILE A O 1
ATOM 3675 N N . LEU A 1 475 ? -21.354 -4.387 -1.318 1.00 96.81 475 LEU A N 1
ATOM 3676 C CA . LEU A 1 475 ? -21.167 -5.338 -0.224 1.00 96.81 475 LEU A CA 1
ATOM 3677 C C . LEU A 1 475 ? -21.449 -6.773 -0.680 1.00 96.81 475 LEU A C 1
ATOM 3679 O O . LEU A 1 475 ? -20.630 -7.656 -0.433 1.00 96.81 475 LEU A O 1
ATOM 3683 N N . TYR A 1 476 ? -22.544 -6.997 -1.411 1.00 94.12 476 TYR A N 1
ATOM 3684 C CA . TYR A 1 476 ? -22.870 -8.298 -1.996 1.00 94.12 476 TYR A CA 1
ATOM 3685 C C . TYR A 1 476 ? -21.728 -8.833 -2.875 1.00 94.12 476 TYR A C 1
ATOM 3687 O O . TYR A 1 476 ? -21.219 -9.931 -2.634 1.00 94.12 476 TYR A O 1
ATOM 3695 N N . ALA A 1 477 ? -21.286 -8.048 -3.863 1.00 91.06 477 ALA A N 1
ATOM 3696 C CA . ALA A 1 477 ? -20.269 -8.482 -4.818 1.00 91.06 477 ALA A CA 1
ATOM 3697 C C . ALA A 1 477 ? -18.918 -8.768 -4.141 1.00 91.06 477 ALA A C 1
ATOM 3699 O O . ALA A 1 477 ? -18.257 -9.759 -4.457 1.00 91.06 477 ALA A O 1
ATOM 3700 N N . ARG A 1 478 ? -18.503 -7.922 -3.190 1.00 90.56 478 ARG A N 1
ATOM 3701 C CA . ARG A 1 478 ? -17.182 -8.014 -2.553 1.00 90.56 478 ARG A CA 1
ATOM 3702 C C . ARG A 1 478 ? -17.109 -9.082 -1.459 1.00 90.56 478 ARG A C 1
ATOM 3704 O O . ARG A 1 478 ? -16.101 -9.785 -1.402 1.00 90.56 478 ARG A O 1
ATOM 3711 N N . PHE A 1 479 ? -18.167 -9.300 -0.668 1.00 91.88 479 PHE A N 1
ATOM 3712 C CA . PHE A 1 479 ? -18.202 -10.429 0.275 1.00 91.88 479 PHE A CA 1
ATOM 3713 C C . PHE A 1 479 ? -18.125 -11.778 -0.449 1.00 91.88 479 PHE A C 1
ATOM 3715 O O . PHE A 1 479 ? -17.353 -12.641 -0.035 1.00 91.88 479 PHE A O 1
ATOM 3722 N N . HIS A 1 480 ? -18.843 -11.949 -1.564 1.00 86.19 480 HIS A N 1
ATOM 3723 C CA . HIS A 1 480 ? -18.740 -13.165 -2.379 1.00 86.19 480 HIS A CA 1
ATOM 3724 C C . HIS A 1 480 ? -17.360 -13.319 -3.042 1.00 86.19 480 HIS A C 1
ATOM 3726 O O . HIS A 1 480 ? -16.798 -14.415 -3.038 1.00 86.19 480 HIS A O 1
ATOM 3732 N N . ALA A 1 481 ? -16.772 -12.239 -3.568 1.00 83.31 481 ALA A N 1
ATOM 3733 C CA . ALA A 1 481 ? -15.472 -12.293 -4.248 1.00 83.31 481 ALA A CA 1
ATOM 3734 C C . ALA A 1 481 ? -14.288 -12.625 -3.320 1.00 83.31 481 ALA A C 1
ATOM 3736 O O . ALA A 1 481 ? -13.413 -13.415 -3.696 1.00 83.31 481 ALA A O 1
ATOM 3737 N N . ASP A 1 482 ? -14.263 -12.035 -2.122 1.00 81.12 482 ASP A N 1
ATOM 3738 C CA . ASP A 1 482 ? -13.132 -12.152 -1.193 1.00 81.12 482 ASP A CA 1
ATOM 3739 C C . ASP A 1 482 ? -13.350 -13.253 -0.143 1.00 81.12 482 ASP A C 1
ATOM 3741 O O . ASP A 1 482 ? -12.392 -13.914 0.262 1.00 81.12 482 ASP A O 1
ATOM 3745 N N . PHE A 1 483 ? -14.604 -13.507 0.256 1.00 85.50 483 PHE A N 1
ATOM 3746 C CA . PHE A 1 483 ? -14.965 -14.415 1.354 1.00 85.50 483 PHE A CA 1
ATOM 3747 C C . PHE A 1 483 ? -15.916 -15.556 0.948 1.00 85.50 483 PHE A C 1
ATOM 3749 O O . PHE A 1 483 ? -16.370 -16.304 1.816 1.00 85.50 483 PHE A O 1
ATOM 3756 N N . GLY A 1 484 ? -16.147 -15.788 -0.351 1.00 82.00 484 GLY A N 1
ATOM 3757 C CA . GLY A 1 484 ? -17.006 -16.868 -0.879 1.00 82.00 484 GLY A CA 1
ATOM 3758 C C . GLY A 1 484 ? -16.582 -18.311 -0.540 1.00 82.00 484 GLY A C 1
ATOM 3759 O O . GLY A 1 484 ? -17.252 -19.269 -0.909 1.00 82.00 484 GLY A O 1
ATOM 3760 N N . ALA A 1 485 ? -15.466 -18.505 0.173 1.00 79.62 485 ALA A N 1
ATOM 3761 C CA . ALA A 1 485 ? -15.103 -19.789 0.784 1.00 79.62 485 ALA A CA 1
ATOM 3762 C C . ALA A 1 485 ? -15.798 -20.047 2.141 1.00 79.62 485 ALA A C 1
ATOM 3764 O O . ALA A 1 485 ? -15.675 -21.154 2.686 1.00 79.62 485 ALA A O 1
ATOM 3765 N N . ILE A 1 486 ? -16.455 -19.020 2.693 1.00 87.00 486 ILE A N 1
ATOM 3766 C CA . ILE A 1 486 ? -17.035 -18.946 4.043 1.00 87.00 486 ILE A CA 1
ATOM 3767 C C . ILE A 1 486 ? -18.475 -18.438 3.990 1.00 87.00 486 ILE A C 1
ATOM 3769 O O . ILE A 1 486 ? -19.338 -19.015 4.650 1.00 87.00 486 ILE A O 1
ATOM 3773 N N . VAL A 1 487 ? -18.714 -17.383 3.209 1.00 89.94 487 VAL A N 1
ATOM 3774 C CA . VAL A 1 487 ? -20.016 -16.752 2.988 1.00 89.94 487 VAL A CA 1
ATOM 3775 C C . VAL A 1 487 ? -20.655 -17.380 1.747 1.00 89.94 487 VAL A C 1
ATOM 3777 O O . VAL A 1 487 ? -20.143 -17.220 0.646 1.00 89.94 487 VAL A O 1
ATOM 3780 N N . ASP A 1 488 ? -21.760 -18.109 1.929 1.00 86.06 488 ASP A N 1
ATOM 3781 C CA . ASP A 1 488 ? -22.545 -18.708 0.835 1.00 86.06 488 ASP A CA 1
ATOM 3782 C C . ASP A 1 488 ? -23.718 -17.802 0.402 1.00 86.06 488 ASP A C 1
ATOM 3784 O O . ASP A 1 488 ? -24.256 -17.983 -0.690 1.00 86.06 488 ASP A O 1
ATOM 3788 N N . LYS A 1 489 ? -24.159 -16.871 1.265 1.00 91.88 489 LYS A N 1
ATOM 3789 C CA . LYS A 1 489 ? -25.244 -15.914 0.997 1.00 91.88 489 LYS A CA 1
ATOM 3790 C C . LYS A 1 489 ? -25.030 -14.565 1.680 1.00 91.88 489 LYS A C 1
ATOM 3792 O O . LYS A 1 489 ? -24.573 -14.534 2.826 1.00 91.88 489 LYS A O 1
ATOM 3797 N N . VAL A 1 490 ? -25.490 -13.488 1.038 1.00 96.12 490 VAL A N 1
ATOM 3798 C CA . VAL A 1 490 ? -25.508 -12.118 1.585 1.00 96.12 490 VAL A CA 1
ATOM 3799 C C . VAL A 1 490 ? -26.847 -11.424 1.308 1.00 96.12 490 VAL A C 1
ATOM 3801 O O . VAL A 1 490 ? -27.306 -11.364 0.166 1.00 96.12 490 VAL A O 1
ATOM 3804 N N . GLN A 1 491 ? -27.432 -10.837 2.353 1.00 96.88 491 GLN A N 1
ATOM 3805 C CA . GLN A 1 491 ? -28.597 -9.947 2.313 1.00 96.88 491 GLN A CA 1
ATOM 3806 C C . GLN A 1 491 ? -28.234 -8.609 2.974 1.00 96.88 491 GLN A C 1
ATOM 3808 O O . GLN A 1 491 ? -27.584 -8.593 4.018 1.00 96.88 491 GLN A O 1
ATOM 3813 N N . VAL A 1 492 ? -28.659 -7.481 2.393 1.00 97.94 492 VAL A N 1
ATOM 3814 C CA . VAL A 1 492 ? -28.341 -6.131 2.901 1.00 97.94 492 VAL A CA 1
ATOM 3815 C C . VAL A 1 492 ? -29.613 -5.306 3.089 1.00 97.94 492 VAL A C 1
ATOM 3817 O O . VAL A 1 492 ? -30.479 -5.243 2.212 1.00 97.94 492 VAL A O 1
ATOM 3820 N N . LYS A 1 493 ? -29.722 -4.636 4.237 1.00 98.12 493 LYS A N 1
ATOM 3821 C CA . LYS A 1 493 ? -30.776 -3.668 4.562 1.00 98.12 493 LYS A CA 1
ATOM 3822 C C . LYS A 1 493 ? -30.128 -2.314 4.839 1.00 98.12 493 LYS A C 1
ATOM 3824 O O . LYS A 1 493 ? -29.267 -2.203 5.705 1.00 98.12 493 LYS A O 1
ATOM 3829 N N . LEU A 1 494 ? -30.572 -1.297 4.115 1.00 97.94 494 LEU A N 1
ATOM 3830 C CA . LEU A 1 494 ? -30.134 0.089 4.216 1.00 97.94 494 LEU A CA 1
ATOM 3831 C C . LEU A 1 494 ? -31.286 0.882 4.832 1.00 97.94 494 LEU A C 1
ATOM 3833 O O . LEU A 1 494 ? -32.343 1.028 4.219 1.00 97.94 494 LEU A O 1
ATOM 3837 N N . ILE A 1 495 ? -31.124 1.303 6.080 1.00 97.81 495 ILE A N 1
ATOM 3838 C CA . ILE A 1 495 ? -32.213 1.776 6.936 1.00 97.81 495 ILE A CA 1
ATOM 3839 C C . ILE A 1 495 ? -32.046 3.272 7.185 1.00 97.81 495 ILE A C 1
ATOM 3841 O O . ILE A 1 495 ? -31.143 3.681 7.911 1.00 97.81 495 ILE A O 1
ATOM 3845 N N . THR A 1 496 ? -32.946 4.064 6.610 1.00 96.56 496 THR A N 1
ATOM 3846 C CA . THR A 1 496 ? -33.052 5.520 6.801 1.00 96.56 496 THR A CA 1
ATOM 3847 C C . THR A 1 496 ? -34.360 5.914 7.505 1.00 96.56 496 THR A C 1
ATOM 3849 O O . THR A 1 496 ? -34.549 7.076 7.860 1.00 96.56 496 THR A O 1
ATOM 3852 N N . ASP A 1 497 ? -35.277 4.963 7.745 1.00 95.88 497 ASP A N 1
ATOM 3853 C CA . ASP A 1 497 ? -36.450 5.171 8.601 1.00 95.88 497 ASP A CA 1
ATOM 3854 C C . ASP A 1 497 ? -36.014 5.410 10.062 1.00 95.88 497 ASP A C 1
ATOM 3856 O O . ASP A 1 497 ? -35.382 4.525 10.646 1.00 95.88 497 ASP A O 1
ATOM 3860 N N . PRO A 1 498 ? -36.376 6.542 10.699 1.00 92.62 498 PRO A N 1
ATOM 3861 C CA . PRO A 1 498 ? -35.886 6.878 12.038 1.00 92.62 498 PRO A CA 1
ATOM 3862 C C . PRO A 1 498 ? -36.273 5.881 13.140 1.00 92.62 498 PRO A C 1
ATOM 3864 O O . PRO A 1 498 ? -35.526 5.702 14.103 1.00 92.62 498 PRO A O 1
ATOM 3867 N N . THR A 1 499 ? -37.432 5.223 13.020 1.00 95.44 499 THR A N 1
ATOM 3868 C CA . THR A 1 499 ? -37.928 4.289 14.047 1.00 95.44 499 THR A CA 1
ATOM 3869 C C . THR A 1 499 ? -37.165 2.974 13.965 1.00 95.44 499 THR A C 1
ATOM 3871 O O . THR A 1 499 ? -36.652 2.475 14.970 1.00 95.44 499 THR A O 1
ATOM 3874 N N . LEU A 1 500 ? -37.049 2.432 12.752 1.00 95.75 500 LEU A N 1
ATOM 3875 C CA . LEU A 1 500 ? -36.342 1.186 12.492 1.00 95.75 500 LEU A CA 1
ATOM 3876 C C . LEU A 1 500 ? -34.825 1.355 12.674 1.00 95.75 500 LEU A C 1
ATOM 3878 O O . LEU A 1 500 ? -34.172 0.449 13.192 1.00 95.75 500 LEU A O 1
ATOM 3882 N N . HIS A 1 501 ? -34.274 2.522 12.326 1.00 95.88 501 HIS A N 1
ATOM 3883 C CA . HIS A 1 501 ? -32.880 2.885 12.585 1.00 95.88 501 HIS A CA 1
ATOM 3884 C C . HIS A 1 501 ? -32.554 2.801 14.085 1.00 95.88 501 HIS A C 1
ATOM 3886 O O . HIS A 1 501 ? -31.614 2.107 14.473 1.00 95.88 501 HIS A O 1
ATOM 3892 N N . ALA A 1 502 ? -33.377 3.416 14.944 1.00 92.88 502 ALA A N 1
ATOM 3893 C CA . ALA A 1 502 ? -33.201 3.353 16.396 1.00 92.88 502 ALA A CA 1
ATOM 3894 C C . ALA A 1 502 ? -33.331 1.921 16.959 1.00 92.88 502 ALA A C 1
ATOM 3896 O O . ALA A 1 502 ? -32.567 1.534 17.848 1.00 92.88 502 ALA A O 1
ATOM 3897 N N . GLU A 1 503 ? -34.258 1.112 16.432 1.00 96.12 503 GLU A N 1
ATOM 3898 C CA . GLU A 1 503 ? -34.429 -0.289 16.841 1.00 96.12 503 GLU A CA 1
ATOM 3899 C C . GLU A 1 503 ? -33.193 -1.145 16.511 1.00 96.12 503 GLU A C 1
ATOM 3901 O O . GLU A 1 503 ? -32.707 -1.901 17.362 1.00 96.12 503 GLU A O 1
ATOM 3906 N N . TRP A 1 504 ? -32.668 -1.030 15.288 1.00 96.75 504 TRP A N 1
ATOM 3907 C CA . TRP A 1 504 ? -31.500 -1.799 14.856 1.00 96.75 504 TRP A CA 1
ATOM 3908 C C . TRP A 1 504 ? -30.201 -1.306 15.480 1.00 96.75 504 TRP A C 1
ATOM 3910 O O . TRP A 1 504 ? -29.401 -2.146 15.883 1.00 96.75 504 TRP A O 1
ATOM 3920 N N . LEU A 1 505 ? -30.029 -0.000 15.690 1.00 93.44 505 LEU A N 1
ATOM 3921 C CA . LEU A 1 505 ? -28.903 0.542 16.454 1.00 93.44 505 LEU A CA 1
ATOM 3922 C C . LEU A 1 505 ? -28.853 -0.051 17.876 1.00 93.44 505 LEU A C 1
ATOM 3924 O O . LEU A 1 505 ? -27.791 -0.451 18.353 1.00 93.44 505 LEU A O 1
ATOM 3928 N N . ALA A 1 506 ? -30.005 -0.192 18.540 1.00 93.06 506 ALA A N 1
ATOM 3929 C CA . ALA A 1 506 ? -30.086 -0.823 19.859 1.00 93.06 506 ALA A CA 1
ATOM 3930 C C . ALA A 1 506 ? -29.813 -2.342 19.835 1.00 93.06 506 ALA A C 1
ATOM 3932 O O . ALA A 1 506 ? -29.346 -2.895 20.832 1.00 93.06 506 ALA A O 1
ATOM 3933 N N . LYS A 1 507 ? -30.103 -3.038 18.725 1.00 94.75 507 LYS A N 1
ATOM 3934 C CA . LYS A 1 507 ? -29.712 -4.448 18.519 1.00 94.75 507 LYS A CA 1
ATOM 3935 C C . LYS A 1 507 ? -28.205 -4.578 18.298 1.00 94.75 507 LYS A C 1
ATOM 3937 O O . LYS A 1 507 ? -27.576 -5.390 18.970 1.00 94.75 507 LYS A O 1
ATOM 3942 N N . ALA A 1 508 ? -27.655 -3.752 17.413 1.00 93.75 508 ALA A N 1
ATOM 3943 C CA . ALA A 1 508 ? -26.246 -3.721 17.052 1.00 93.75 508 ALA A CA 1
ATOM 3944 C C . ALA A 1 508 ? -25.357 -3.446 18.274 1.00 93.75 508 ALA A C 1
ATOM 3946 O O . ALA A 1 508 ? -24.448 -4.222 18.550 1.00 93.75 508 ALA A O 1
ATOM 3947 N N . ARG A 1 509 ? -25.697 -2.435 19.090 1.00 88.94 509 ARG A N 1
ATOM 3948 C CA . ARG A 1 509 ? -24.985 -2.131 20.346 1.00 88.94 509 ARG A CA 1
ATOM 3949 C C . ARG A 1 509 ? -24.878 -3.335 21.279 1.00 88.94 509 ARG A C 1
ATOM 3951 O O . ARG A 1 509 ? -23.767 -3.721 21.615 1.00 88.94 509 ARG A O 1
ATOM 3958 N N . ARG A 1 510 ? -25.991 -4.024 21.568 1.00 90.50 510 ARG A N 1
ATOM 3959 C CA . ARG A 1 510 ? -25.969 -5.249 22.395 1.00 90.50 510 ARG A CA 1
ATOM 3960 C C . ARG A 1 510 ? -25.069 -6.351 21.825 1.00 90.50 510 ARG A C 1
ATOM 3962 O O . ARG A 1 510 ? -24.466 -7.093 22.596 1.00 90.50 510 ARG A O 1
ATOM 3969 N N . ALA A 1 511 ? -24.988 -6.480 20.500 1.00 89.44 511 ALA A N 1
ATOM 3970 C CA . ALA A 1 511 ? -24.086 -7.432 19.858 1.00 89.44 511 ALA A CA 1
ATOM 3971 C C . ALA A 1 511 ? -22.615 -7.000 19.991 1.00 89.44 511 ALA A C 1
ATOM 3973 O O . ALA A 1 511 ? -21.768 -7.831 20.316 1.00 89.44 511 ALA A O 1
ATOM 3974 N N . TYR A 1 512 ? -22.305 -5.709 19.822 1.00 87.19 512 TYR A N 1
ATOM 3975 C CA . TYR A 1 512 ? -20.961 -5.176 20.067 1.00 87.19 512 TYR A CA 1
ATOM 3976 C C . TYR A 1 512 ? -20.533 -5.377 21.524 1.00 87.19 512 TYR A C 1
ATOM 3978 O O . TYR A 1 512 ? -19.433 -5.869 21.761 1.00 87.19 512 TYR A O 1
ATOM 3986 N N . ASP A 1 513 ? -21.407 -5.078 22.487 1.00 82.31 513 ASP A N 1
ATOM 3987 C CA . ASP A 1 513 ? -21.145 -5.255 23.919 1.00 82.31 513 ASP A CA 1
ATOM 3988 C C . ASP A 1 513 ? -20.817 -6.720 24.240 1.00 82.31 513 ASP A C 1
ATOM 3990 O O . ASP A 1 513 ? -19.816 -7.004 24.899 1.00 82.31 513 ASP A O 1
ATOM 3994 N N . TYR A 1 514 ? -21.592 -7.665 23.692 1.00 83.81 514 TYR A N 1
ATOM 3995 C CA . TYR A 1 514 ? -21.317 -9.099 23.812 1.00 83.81 514 TYR A CA 1
ATOM 3996 C C . TYR A 1 514 ? -19.963 -9.497 23.197 1.00 83.81 514 TYR A C 1
ATOM 3998 O O . TYR A 1 514 ? -19.173 -10.189 23.847 1.00 83.81 514 TYR A O 1
ATOM 4006 N N . ARG A 1 515 ? -19.653 -9.024 21.977 1.00 81.62 515 ARG A N 1
ATOM 4007 C CA . ARG A 1 515 ? -18.355 -9.259 21.309 1.00 81.62 515 ARG A CA 1
ATOM 4008 C C . ARG A 1 515 ? -17.190 -8.739 22.164 1.00 81.62 515 ARG A C 1
ATOM 4010 O O . ARG A 1 515 ? -16.206 -9.453 22.343 1.00 81.62 515 ARG A O 1
ATOM 4017 N N . ASN A 1 516 ? -17.321 -7.546 22.750 1.00 74.94 516 ASN A N 1
ATOM 4018 C CA . ASN A 1 516 ? -16.304 -6.944 23.619 1.00 74.94 516 ASN A CA 1
ATOM 4019 C C . ASN A 1 516 ? -16.131 -7.734 24.935 1.00 74.94 516 ASN A C 1
ATOM 4021 O O . ASN A 1 516 ? -15.005 -8.020 25.345 1.00 74.94 516 ASN A O 1
ATOM 4025 N N . GLN A 1 517 ? -17.230 -8.145 25.579 1.00 73.38 517 GLN A N 1
ATOM 4026 C CA . GLN A 1 517 ? -17.203 -8.918 26.832 1.00 73.38 517 GLN A CA 1
ATOM 4027 C C . GLN A 1 517 ? -16.578 -10.311 26.670 1.00 73.38 517 GLN A C 1
ATOM 4029 O O . GLN A 1 517 ? -16.001 -10.840 27.622 1.00 73.38 517 GLN A O 1
ATOM 4034 N N . ARG A 1 518 ? -16.632 -10.904 25.469 1.00 74.00 518 ARG A N 1
ATOM 4035 C CA . ARG A 1 518 ? -16.094 -12.249 25.190 1.00 74.00 518 ARG A CA 1
ATOM 4036 C C . ARG A 1 518 ? -14.585 -12.386 25.442 1.00 74.00 518 ARG A C 1
ATOM 4038 O O . ARG A 1 518 ? -14.104 -13.497 25.655 1.00 74.00 518 ARG A O 1
ATOM 4045 N N . LEU A 1 519 ? -13.852 -11.271 25.451 1.00 67.94 519 LEU A N 1
ATOM 4046 C CA . LEU A 1 519 ? -12.412 -11.203 25.726 1.00 67.94 519 LEU A CA 1
ATOM 4047 C C . LEU A 1 519 ? -12.063 -11.183 27.218 1.00 67.94 519 LEU A C 1
ATOM 4049 O O . LEU A 1 519 ? -10.921 -11.465 27.563 1.00 67.94 519 LEU A O 1
ATOM 4053 N N . ALA A 1 520 ? -13.010 -10.863 28.108 1.00 65.56 520 ALA A N 1
ATOM 4054 C CA . ALA A 1 520 ? -12.716 -10.507 29.502 1.00 65.56 520 ALA A CA 1
ATOM 4055 C C . ALA A 1 520 ? -11.995 -11.606 30.313 1.00 65.56 520 ALA A C 1
ATOM 4057 O O . ALA A 1 520 ? -11.335 -11.307 31.306 1.00 65.56 520 ALA A O 1
ATOM 4058 N N . ASN A 1 521 ? -12.094 -12.868 29.880 1.00 71.81 521 ASN A N 1
ATOM 4059 C CA . ASN A 1 521 ? -11.449 -14.021 30.516 1.00 71.81 521 ASN A CA 1
ATOM 4060 C C . ASN A 1 521 ? -10.072 -14.387 29.919 1.00 71.81 521 ASN A C 1
ATOM 4062 O O . ASN A 1 521 ? -9.460 -15.355 30.371 1.00 71.81 521 ASN A O 1
ATOM 4066 N N . LEU A 1 522 ? -9.592 -13.670 28.898 1.00 84.25 522 LEU A N 1
ATOM 4067 C CA . LEU A 1 522 ? -8.332 -13.948 28.207 1.00 84.25 522 LEU A CA 1
ATOM 4068 C C . LEU A 1 522 ? -7.295 -12.868 28.556 1.00 84.25 522 LEU A C 1
ATOM 4070 O O . LEU A 1 522 ? -7.541 -11.683 28.347 1.00 84.25 522 LEU A O 1
ATOM 4074 N N . THR A 1 523 ? -6.137 -13.263 29.093 1.00 91.50 523 THR A N 1
ATOM 4075 C CA . THR A 1 523 ? -5.077 -12.321 29.505 1.00 91.50 523 THR A CA 1
ATOM 4076 C C . THR A 1 523 ? -3.823 -12.432 28.646 1.00 91.50 523 THR A C 1
ATOM 4078 O O . THR A 1 523 ? -3.576 -13.454 27.999 1.00 91.50 523 THR A O 1
ATOM 4081 N N . ASP A 1 524 ? -2.997 -11.388 28.676 1.00 93.75 524 ASP A N 1
ATOM 4082 C CA . ASP A 1 524 ? -1.760 -11.313 27.896 1.00 93.75 524 ASP A CA 1
ATOM 4083 C C . ASP A 1 524 ? -0.704 -12.321 28.385 1.00 93.75 524 ASP A C 1
ATOM 4085 O O . ASP A 1 524 ? 0.162 -12.741 27.613 1.00 93.75 524 ASP A O 1
ATOM 4089 N N . GLU A 1 525 ? -0.786 -12.761 29.645 1.00 92.00 525 GLU A N 1
ATOM 4090 C CA . GLU A 1 525 ? 0.007 -13.864 30.203 1.00 92.00 525 GLU A CA 1
ATOM 4091 C C . GLU A 1 525 ? -0.486 -15.249 29.762 1.00 92.00 525 GLU A C 1
ATOM 4093 O O . GLU A 1 525 ? 0.329 -16.164 29.656 1.00 92.00 525 GLU A O 1
ATOM 4098 N N . ALA A 1 526 ? -1.792 -15.417 29.526 1.00 90.69 526 ALA A N 1
ATOM 4099 C CA . ALA A 1 526 ? -2.409 -16.716 29.243 1.00 90.69 526 ALA A CA 1
ATOM 4100 C C . ALA A 1 526 ? -2.202 -17.197 27.796 1.00 90.69 526 ALA A C 1
ATOM 4102 O O . ALA A 1 526 ? -2.249 -18.399 27.537 1.00 90.69 526 ALA A O 1
ATOM 4103 N N . VAL A 1 527 ? -1.971 -16.273 26.859 1.00 92.94 527 VAL A N 1
ATOM 4104 C CA . VAL A 1 527 ? -1.615 -16.579 25.463 1.00 92.94 527 VAL A CA 1
ATOM 4105 C C . VAL A 1 527 ? -0.095 -16.627 25.285 1.00 92.94 527 VAL A C 1
ATOM 4107 O O . VAL A 1 527 ? 0.638 -15.945 25.995 1.00 92.94 527 VAL A O 1
ATOM 4110 N N . ASP A 1 528 ? 0.406 -17.387 24.314 1.00 94.19 528 ASP A N 1
ATOM 4111 C CA . ASP A 1 528 ? 1.816 -17.381 23.876 1.00 94.19 528 ASP A CA 1
ATOM 4112 C C . ASP A 1 528 ? 2.058 -16.485 22.643 1.00 94.19 528 ASP A C 1
ATOM 4114 O O . ASP A 1 528 ? 3.196 -16.113 22.346 1.00 94.19 528 ASP A O 1
ATOM 4118 N N . THR A 1 529 ? 0.970 -16.098 21.976 1.00 96.06 529 THR A N 1
ATOM 4119 C CA . THR A 1 529 ? 0.940 -15.476 20.653 1.00 96.06 529 THR A CA 1
ATOM 4120 C C . THR A 1 529 ? 0.096 -14.203 20.692 1.00 96.06 529 THR A C 1
ATOM 4122 O O . THR A 1 529 ? -1.050 -14.225 21.143 1.00 96.06 529 THR A O 1
ATOM 4125 N N . PHE A 1 530 ? 0.643 -13.088 20.213 1.00 97.50 530 PHE A N 1
ATOM 4126 C CA . PHE A 1 530 ? -0.108 -11.878 19.853 1.00 97.50 530 PHE A CA 1
ATOM 4127 C C . PHE A 1 530 ? -0.352 -11.858 18.337 1.00 97.50 530 PHE A C 1
ATOM 4129 O O . PHE A 1 530 ? 0.040 -12.792 17.644 1.00 97.50 530 PHE A O 1
ATOM 4136 N N . TYR A 1 531 ? -0.989 -10.818 17.806 1.00 97.12 531 TYR A N 1
ATOM 4137 C CA . TYR A 1 531 ? -1.141 -10.641 16.358 1.00 97.12 531 TYR A CA 1
ATOM 4138 C C . TYR A 1 531 ? -0.701 -9.248 15.929 1.00 97.12 531 TYR A C 1
ATOM 4140 O O . TYR A 1 531 ? -0.869 -8.292 16.687 1.00 97.12 531 TYR A O 1
ATOM 4148 N N . ASP A 1 532 ? -0.166 -9.119 14.717 1.00 95.19 532 ASP A N 1
ATOM 4149 C CA . ASP A 1 532 ? -0.070 -7.815 14.065 1.00 95.19 532 ASP A CA 1
ATOM 4150 C C . ASP A 1 532 ? -1.366 -7.462 13.318 1.00 95.19 532 ASP A C 1
ATOM 4152 O O . ASP A 1 532 ? -2.276 -8.277 13.121 1.00 95.19 532 ASP A O 1
ATOM 4156 N N . CYS A 1 533 ? -1.471 -6.191 12.947 1.00 90.81 533 CYS A N 1
ATOM 4157 C CA . CYS A 1 533 ? -2.440 -5.700 11.988 1.00 90.81 533 CYS A CA 1
ATOM 4158 C C . CYS A 1 533 ? -1.780 -4.599 11.146 1.00 90.81 533 CYS A C 1
ATOM 4160 O O . CYS A 1 533 ? -1.517 -3.497 11.640 1.00 90.81 533 CYS A O 1
ATOM 4162 N N . THR A 1 534 ? -1.496 -4.908 9.879 1.00 87.88 534 THR A N 1
ATOM 4163 C CA . THR A 1 534 ? -0.903 -3.995 8.875 1.00 87.88 534 THR A CA 1
ATOM 4164 C C . THR A 1 534 ? -1.951 -3.372 7.946 1.00 87.88 534 THR A C 1
ATOM 4166 O O . THR A 1 534 ? -1.629 -2.609 7.043 1.00 87.88 534 THR A O 1
ATOM 4169 N N . LEU A 1 535 ? -3.232 -3.644 8.194 1.00 79.62 535 LEU A N 1
ATOM 4170 C CA . LEU A 1 535 ? -4.388 -3.255 7.377 1.00 79.62 535 LEU A CA 1
ATOM 4171 C C . LEU A 1 535 ? -4.517 -1.731 7.137 1.00 79.62 535 LEU A C 1
ATOM 4173 O O . LEU A 1 535 ? -5.021 -1.317 6.096 1.00 79.62 535 LEU A O 1
ATOM 4177 N N . CYS A 1 536 ? -4.011 -0.890 8.045 1.00 75.25 536 CYS A N 1
ATOM 4178 C CA . CYS A 1 536 ? -3.977 0.572 7.877 1.00 75.25 536 CYS A CA 1
ATOM 4179 C C . CYS A 1 536 ? -2.723 1.104 7.144 1.00 75.25 536 CYS A C 1
ATOM 4181 O O . CYS A 1 536 ? -2.577 2.319 7.003 1.00 75.25 536 CYS A O 1
ATOM 4183 N N . GLN A 1 537 ? -1.810 0.244 6.673 1.00 76.44 537 GLN A N 1
ATOM 4184 C CA . GLN A 1 537 ? -0.606 0.684 5.949 1.00 76.44 537 GLN A CA 1
ATOM 4185 C C . GLN A 1 537 ? -0.901 1.279 4.564 1.00 76.44 537 GLN A C 1
ATOM 4187 O O . GLN A 1 537 ? -0.033 1.942 4.008 1.00 76.44 537 GLN A O 1
ATOM 4192 N N . SER A 1 538 ? -2.131 1.142 4.051 1.00 60.41 538 SER A N 1
ATOM 4193 C CA . SER A 1 538 ? -2.586 1.837 2.839 1.00 60.41 538 SER A CA 1
ATOM 4194 C C . SER A 1 538 ? -2.530 3.367 2.947 1.00 60.41 538 SER A C 1
ATOM 4196 O O . SER A 1 538 ? -2.366 4.027 1.928 1.00 60.41 538 SER A O 1
ATOM 4198 N N . PHE A 1 539 ? -2.628 3.929 4.160 1.00 57.66 539 PHE A N 1
ATOM 4199 C CA . PHE A 1 539 ? -2.529 5.376 4.414 1.00 57.66 539 PHE A CA 1
ATOM 4200 C C . PHE A 1 539 ? -1.537 5.759 5.529 1.00 57.66 539 PHE A C 1
ATOM 4202 O O . PHE A 1 539 ? -1.249 6.937 5.721 1.00 57.66 539 PHE A O 1
ATOM 4209 N N . ALA A 1 540 ? -0.994 4.787 6.270 1.00 64.50 540 ALA A N 1
ATOM 4210 C CA . ALA A 1 540 ? 0.067 4.995 7.260 1.00 64.50 540 ALA A CA 1
ATOM 4211 C C . ALA A 1 540 ? 1.171 3.924 7.092 1.00 64.50 540 ALA A C 1
ATOM 4213 O O . ALA A 1 540 ? 1.206 2.969 7.872 1.00 64.50 540 ALA A O 1
ATOM 4214 N N . PRO A 1 541 ? 2.060 4.035 6.081 1.00 69.38 541 PRO A N 1
ATOM 4215 C CA . PRO A 1 541 ? 2.893 2.919 5.597 1.00 69.38 541 PRO A CA 1
ATOM 4216 C C . PRO A 1 541 ? 3.863 2.291 6.611 1.00 69.38 541 PRO A C 1
ATOM 4218 O O . PRO A 1 541 ? 4.304 1.159 6.422 1.00 69.38 541 PRO A O 1
ATOM 4221 N N . THR A 1 542 ? 4.209 3.015 7.675 1.00 79.88 542 THR A N 1
ATOM 4222 C CA . THR A 1 542 ? 5.103 2.578 8.764 1.00 79.88 542 THR A CA 1
ATOM 4223 C C . THR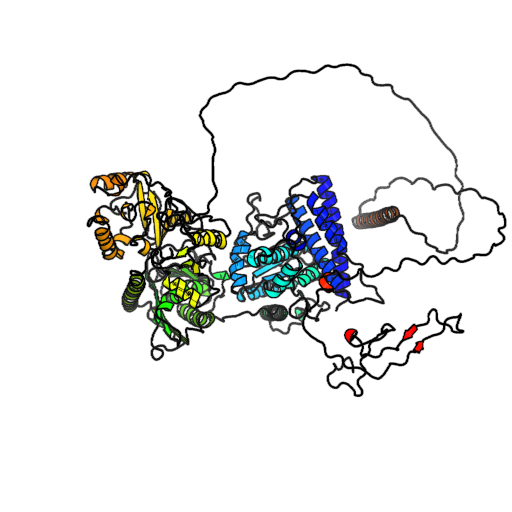 A 1 542 ? 4.351 2.114 10.016 1.00 79.88 542 THR A C 1
ATOM 4225 O O . THR A 1 542 ? 4.959 1.622 10.969 1.00 79.88 542 THR A O 1
ATOM 4228 N N . HIS A 1 543 ? 3.024 2.266 10.055 1.00 86.00 543 HIS A N 1
ATOM 4229 C CA . HIS A 1 543 ? 2.219 1.910 11.217 1.00 86.00 543 HIS A CA 1
ATOM 4230 C C . HIS A 1 543 ? 2.038 0.395 11.345 1.00 86.00 543 HIS A C 1
ATOM 4232 O O . HIS A 1 543 ? 1.749 -0.296 10.370 1.00 86.00 543 HIS A O 1
ATOM 4238 N N . VAL A 1 544 ? 2.136 -0.114 12.573 1.00 90.94 544 VAL A N 1
ATOM 4239 C CA . VAL A 1 544 ? 1.855 -1.513 12.909 1.00 90.94 544 VAL A CA 1
ATOM 4240 C C . VAL A 1 544 ? 1.058 -1.529 14.208 1.00 90.94 544 VAL A C 1
ATOM 4242 O O . VAL A 1 544 ? 1.550 -1.075 15.242 1.00 90.94 544 VAL A O 1
ATOM 4245 N N . CYS A 1 545 ? -0.161 -2.064 14.181 1.00 94.62 545 CYS A N 1
ATOM 4246 C CA . CYS A 1 545 ? -0.854 -2.423 15.415 1.00 94.62 545 CYS A CA 1
ATOM 4247 C C . CYS A 1 545 ? -0.327 -3.773 15.910 1.00 94.62 545 CYS A C 1
ATOM 4249 O O . CYS A 1 545 ? -0.319 -4.733 15.145 1.00 94.62 545 CYS A O 1
ATOM 4251 N N . VAL A 1 546 ? 0.043 -3.865 17.189 1.00 96.31 546 VAL A N 1
ATOM 4252 C CA . VAL A 1 546 ? 0.215 -5.144 17.896 1.00 96.31 546 VAL A CA 1
ATOM 4253 C C . VAL A 1 546 ? -1.010 -5.342 18.781 1.00 96.31 546 VAL A C 1
ATOM 4255 O O . VAL A 1 546 ? -1.320 -4.498 19.618 1.00 96.31 546 VAL A O 1
ATOM 4258 N N . VAL A 1 547 ? -1.734 -6.435 18.575 1.00 95.81 547 VAL A N 1
ATOM 4259 C CA . VAL A 1 547 ? -3.009 -6.718 19.236 1.00 95.81 547 VAL A CA 1
ATOM 4260 C C . VAL A 1 547 ? -2.829 -7.882 20.205 1.00 95.81 547 VAL A C 1
ATOM 4262 O O . VAL A 1 547 ? -2.413 -8.978 19.818 1.00 95.81 547 VAL A O 1
ATOM 4265 N N . SER A 1 548 ? -3.163 -7.642 21.471 1.00 95.06 548 SER A N 1
ATOM 4266 C CA . SER A 1 548 ? -3.168 -8.638 22.547 1.00 95.06 548 SER A CA 1
ATOM 4267 C C . SER A 1 548 ? -4.575 -8.775 23.148 1.00 95.06 548 SER A C 1
ATOM 4269 O O . SER A 1 548 ? -5.425 -7.908 22.912 1.00 95.06 548 SER A O 1
ATOM 4271 N N . PRO A 1 549 ? -4.871 -9.844 23.913 1.00 92.69 549 PRO A N 1
ATOM 4272 C CA . PRO A 1 549 ? -6.159 -9.993 24.595 1.00 92.69 549 PRO A CA 1
ATOM 4273 C C . PRO A 1 549 ? -6.582 -8.768 25.421 1.00 92.69 549 PRO A C 1
ATOM 4275 O O . PRO A 1 549 ? -7.759 -8.415 25.434 1.00 92.69 549 PRO A O 1
ATOM 4278 N N . GLN A 1 550 ? -5.626 -8.090 26.064 1.00 93.19 550 GLN A N 1
ATOM 4279 C CA . GLN A 1 550 ? -5.855 -6.937 26.940 1.00 93.19 550 GLN A CA 1
ATOM 4280 C C . GLN A 1 550 ? -5.481 -5.588 26.296 1.00 93.19 550 GLN A C 1
ATOM 4282 O O . GLN A 1 550 ? -5.647 -4.544 26.934 1.00 93.19 550 GLN A O 1
ATOM 4287 N N . ARG A 1 551 ? -5.028 -5.577 25.036 1.00 93.94 551 ARG A N 1
ATOM 4288 C CA . ARG A 1 551 ? -4.814 -4.378 24.211 1.00 93.94 551 ARG A CA 1
ATOM 4289 C C . ARG A 1 551 ? -5.370 -4.618 22.805 1.00 93.94 551 ARG A C 1
ATOM 4291 O O . ARG A 1 551 ? -4.658 -5.059 21.903 1.00 93.94 551 ARG A O 1
ATOM 4298 N N . LEU A 1 552 ? -6.659 -4.309 22.627 1.00 90.69 552 LEU A N 1
ATOM 4299 C CA . LEU A 1 552 ? -7.298 -4.306 21.309 1.00 90.69 552 LEU A CA 1
ATOM 4300 C C . LEU A 1 552 ? -6.640 -3.289 20.359 1.00 90.69 552 LEU A C 1
ATOM 4302 O O . LEU A 1 552 ? -6.023 -2.312 20.795 1.00 90.69 552 LEU A O 1
ATOM 4306 N N . GLY A 1 553 ? -6.812 -3.500 19.054 1.00 90.62 553 GLY A N 1
ATOM 4307 C CA . GLY A 1 553 ? -6.351 -2.571 18.031 1.00 90.62 553 GLY A CA 1
ATOM 4308 C C . GLY A 1 553 ? -6.983 -1.192 18.216 1.00 90.62 553 GLY A C 1
ATOM 4309 O O . GLY A 1 553 ? -8.173 -1.074 18.504 1.00 90.62 553 GLY A O 1
ATOM 4310 N N . LEU A 1 554 ? -6.188 -0.136 18.015 1.00 89.06 554 LEU A N 1
ATOM 4311 C CA . LEU A 1 554 ? -6.581 1.249 18.308 1.00 89.06 554 LEU A CA 1
ATOM 4312 C C . LEU A 1 554 ? -7.859 1.711 17.597 1.00 89.06 554 LEU A C 1
ATOM 4314 O O . LEU A 1 554 ? -8.499 2.646 18.063 1.00 89.06 554 LEU A O 1
ATOM 4318 N N . CYS A 1 555 ? -8.238 1.061 16.492 1.00 82.69 555 CYS A N 1
ATOM 4319 C CA . CYS A 1 555 ? -9.493 1.337 15.804 1.00 82.69 555 CYS A CA 1
ATOM 4320 C C . CYS A 1 555 ? -10.715 1.078 16.688 1.00 82.69 555 CYS A C 1
ATOM 4322 O O . CYS A 1 555 ? -11.694 1.787 16.536 1.00 82.69 555 CYS A O 1
ATOM 4324 N N . GLY A 1 556 ? -10.676 0.094 17.593 1.00 82.38 556 GLY A N 1
ATOM 4325 C CA . GLY A 1 556 ? -11.818 -0.387 18.380 1.00 82.38 556 GLY A CA 1
ATOM 4326 C C . GLY A 1 556 ? -12.574 -1.571 17.753 1.00 82.38 556 GLY A C 1
ATOM 4327 O O . GLY A 1 556 ? -13.233 -2.315 18.477 1.00 82.38 556 GLY A O 1
ATOM 4328 N N . ALA A 1 557 ? -12.452 -1.801 16.437 1.00 78.19 557 ALA A N 1
ATOM 4329 C CA . ALA A 1 557 ? -13.113 -2.921 15.760 1.00 78.19 557 ALA A CA 1
ATOM 4330 C C . ALA A 1 557 ? -12.401 -4.261 15.958 1.00 78.19 557 ALA A C 1
ATOM 4332 O O . ALA A 1 557 ? -13.099 -5.249 16.156 1.00 78.19 557 ALA A O 1
ATOM 4333 N N . TYR A 1 558 ? -11.062 -4.283 15.890 1.00 82.00 558 TYR A N 1
ATOM 4334 C CA . TYR A 1 558 ? -10.246 -5.504 15.916 1.00 82.00 558 TYR A CA 1
ATOM 4335 C C . TYR A 1 558 ? -9.683 -5.795 17.307 1.00 82.00 558 TYR A C 1
ATOM 4337 O O . TYR A 1 558 ? -8.847 -5.053 17.829 1.00 82.00 558 TYR A O 1
ATOM 4345 N N . ASN A 1 559 ? -10.084 -6.926 17.870 1.00 88.12 559 ASN A N 1
ATOM 4346 C CA . ASN A 1 559 ? -9.482 -7.540 19.046 1.00 88.12 559 ASN A CA 1
ATOM 4347 C C . ASN A 1 559 ? -8.597 -8.751 18.668 1.00 88.12 559 ASN A C 1
ATOM 4349 O O . ASN A 1 559 ? -8.423 -9.080 17.495 1.00 88.12 559 ASN A O 1
ATOM 4353 N N . TRP A 1 560 ? -8.011 -9.415 19.669 1.00 91.56 560 TRP A N 1
ATOM 4354 C CA . TRP A 1 560 ? -7.111 -10.558 19.467 1.00 91.56 560 TRP A CA 1
ATOM 4355 C C . TRP A 1 560 ? -7.778 -11.775 18.799 1.00 91.56 560 TRP A C 1
ATOM 4357 O O . TRP A 1 560 ? -7.163 -12.412 17.944 1.00 91.56 560 TRP A O 1
ATOM 4367 N N . LEU A 1 561 ? -9.035 -12.080 19.145 1.00 87.50 561 LEU A N 1
ATOM 4368 C CA . LEU A 1 561 ? -9.814 -13.147 18.506 1.00 87.50 561 LEU A CA 1
ATOM 4369 C C . LEU A 1 561 ? -10.112 -12.804 17.044 1.00 87.50 561 LEU A C 1
ATOM 4371 O O . LEU A 1 561 ? -9.979 -13.676 16.192 1.00 87.50 561 LEU A O 1
ATOM 4375 N N . ASP A 1 562 ? -10.426 -11.543 16.738 1.00 86.56 562 ASP A N 1
ATOM 4376 C CA . ASP A 1 562 ? -10.687 -11.098 15.362 1.00 86.56 562 ASP A CA 1
ATOM 4377 C C . ASP A 1 562 ? -9.421 -11.200 14.499 1.00 86.56 562 ASP A C 1
ATOM 4379 O O . ASP A 1 562 ? -9.476 -11.642 13.353 1.00 86.56 562 ASP A O 1
ATOM 4383 N N . CYS A 1 563 ? -8.253 -10.848 15.051 1.00 90.06 563 CYS A N 1
ATOM 4384 C CA . CYS A 1 563 ? -6.972 -10.996 14.353 1.00 90.06 563 CYS A CA 1
ATOM 4385 C C . CYS A 1 563 ? -6.648 -12.473 14.082 1.00 90.06 563 CYS A C 1
ATOM 4387 O O . CYS A 1 563 ? -6.237 -12.824 12.973 1.00 90.06 563 CYS A O 1
ATOM 4389 N N . LYS A 1 564 ? -6.889 -13.346 15.070 1.00 89.69 564 LYS A N 1
ATOM 4390 C CA . LYS A 1 564 ? -6.762 -14.800 14.920 1.00 89.69 564 LYS A CA 1
ATOM 4391 C C . LYS A 1 564 ? -7.700 -15.339 13.838 1.00 89.69 564 LYS A C 1
ATOM 4393 O O . LYS A 1 564 ? -7.245 -16.038 12.937 1.00 89.69 564 LYS A O 1
ATOM 4398 N N . ALA A 1 565 ? -8.982 -14.986 13.902 1.00 85.75 565 ALA A N 1
ATOM 4399 C CA . ALA A 1 565 ? -9.981 -15.365 12.911 1.00 85.75 565 ALA A CA 1
ATOM 4400 C C . ALA A 1 565 ? -9.590 -14.872 11.510 1.00 85.75 565 ALA A C 1
ATOM 4402 O O . ALA A 1 565 ? -9.609 -15.645 10.559 1.00 85.75 565 ALA A O 1
ATOM 4403 N N . SER A 1 566 ? -9.148 -13.620 11.377 1.00 85.94 566 SER A N 1
ATOM 4404 C CA . SER A 1 566 ? -8.686 -13.060 10.103 1.00 85.94 566 SER A CA 1
ATOM 4405 C C . SER A 1 566 ? -7.517 -13.852 9.501 1.00 85.94 566 SER A C 1
ATOM 4407 O O . SER A 1 566 ? -7.533 -14.126 8.300 1.00 85.94 566 SER A O 1
ATOM 4409 N N . HIS A 1 567 ? -6.569 -14.303 10.329 1.00 87.94 567 HIS A N 1
ATOM 4410 C CA . HIS A 1 567 ? -5.477 -15.179 9.897 1.00 87.94 567 HIS A CA 1
ATOM 4411 C C . HIS A 1 567 ? -5.955 -16.591 9.502 1.00 87.94 567 HIS A C 1
ATOM 4413 O O . HIS A 1 567 ? -5.485 -17.145 8.511 1.00 87.94 567 HIS A O 1
ATOM 4419 N N . GLU A 1 568 ? -6.914 -17.176 10.229 1.00 84.88 568 GLU A N 1
ATOM 4420 C CA . GLU A 1 568 ? -7.516 -18.475 9.875 1.00 84.88 568 GLU A CA 1
ATOM 4421 C C . GLU A 1 568 ? -8.306 -18.415 8.553 1.00 84.88 568 GLU A C 1
ATOM 4423 O O . GLU A 1 568 ? -8.315 -19.384 7.790 1.00 84.88 568 GLU A O 1
ATOM 4428 N N . ILE A 1 569 ? -8.931 -17.271 8.255 1.00 80.75 569 ILE A N 1
ATOM 4429 C CA . ILE A 1 569 ? -9.631 -17.000 6.991 1.00 80.75 569 ILE A CA 1
ATOM 4430 C C . ILE A 1 569 ? -8.638 -16.804 5.837 1.00 80.75 569 ILE A C 1
ATOM 4432 O O . ILE A 1 569 ? -8.818 -17.374 4.758 1.00 80.75 569 ILE A O 1
ATOM 4436 N N . ASN A 1 570 ? -7.598 -15.993 6.048 1.00 78.81 570 ASN A N 1
ATOM 4437 C CA . ASN A 1 570 ? -6.574 -15.685 5.055 1.00 78.81 570 ASN A CA 1
ATOM 4438 C C . ASN A 1 570 ? -5.179 -15.669 5.710 1.00 78.81 570 ASN A C 1
ATOM 4440 O O . ASN A 1 570 ? -4.753 -14.625 6.211 1.00 78.81 570 ASN A O 1
ATOM 4444 N N . PRO A 1 571 ? -4.415 -16.777 5.636 1.00 83.44 571 PRO A N 1
ATOM 4445 C CA . PRO A 1 571 ? -3.066 -16.852 6.205 1.00 83.44 571 PRO A CA 1
ATOM 4446 C C . PRO A 1 571 ? -2.059 -15.876 5.580 1.00 83.44 571 PRO A C 1
ATOM 4448 O O . PRO A 1 571 ? -1.024 -15.593 6.172 1.00 83.44 571 PRO A O 1
ATOM 4451 N N . THR A 1 572 ? -2.353 -15.342 4.390 1.00 78.94 572 THR A N 1
ATOM 4452 C CA . THR A 1 572 ? -1.580 -14.285 3.709 1.00 78.94 572 THR A CA 1
ATOM 4453 C C . THR A 1 572 ? -2.173 -12.883 3.905 1.00 78.94 572 THR A C 1
ATOM 4455 O O . THR A 1 572 ? -1.767 -11.942 3.230 1.00 78.94 572 THR A O 1
ATOM 4458 N N . GLY A 1 573 ? -3.156 -12.739 4.796 1.00 77.75 573 GLY A N 1
ATOM 4459 C CA . GLY A 1 573 ? -3.830 -11.480 5.097 1.00 77.75 573 GLY A CA 1
ATOM 4460 C C . GLY A 1 573 ? -3.007 -10.525 5.974 1.00 77.75 573 GLY A C 1
ATOM 4461 O O . GLY A 1 573 ? -1.896 -10.853 6.398 1.00 77.75 573 GLY A O 1
ATOM 4462 N N . PRO A 1 574 ? -3.567 -9.345 6.297 1.00 83.44 574 PRO A N 1
ATOM 4463 C CA . PRO A 1 574 ? -2.878 -8.280 7.032 1.00 83.44 574 PRO A CA 1
ATOM 4464 C C . PRO A 1 574 ? -2.745 -8.542 8.543 1.00 83.44 574 PRO A C 1
ATOM 4466 O O . PRO A 1 574 ? -2.327 -7.649 9.277 1.00 83.44 574 PRO A O 1
ATOM 4469 N N . ASN A 1 575 ? -3.140 -9.729 9.010 1.00 92.00 575 ASN A N 1
ATOM 4470 C CA . ASN A 1 575 ? -3.031 -10.168 10.394 1.00 92.00 575 ASN A CA 1
ATOM 4471 C C . ASN A 1 575 ? -2.180 -11.432 10.451 1.00 92.00 575 ASN A C 1
ATOM 4473 O O . ASN A 1 575 ? -2.582 -12.492 9.963 1.00 92.00 575 ASN A O 1
ATOM 4477 N N . GLN A 1 576 ? -0.997 -11.315 11.042 1.00 94.69 576 GLN A N 1
ATOM 4478 C CA . GLN A 1 576 ? -0.039 -12.400 11.200 1.00 94.69 576 GLN A CA 1
ATOM 4479 C C . GLN A 1 576 ? 0.203 -12.687 12.687 1.00 94.69 576 GLN A C 1
ATOM 4481 O O . GLN A 1 576 ? 0.201 -11.763 13.507 1.00 94.69 576 GLN A O 1
ATOM 4486 N N . PRO A 1 577 ? 0.393 -13.961 13.070 1.00 96.88 577 PRO A N 1
ATOM 4487 C CA . PRO A 1 577 ? 0.718 -14.319 14.441 1.00 96.88 577 PRO A CA 1
ATOM 4488 C C . PRO A 1 577 ? 2.117 -13.815 14.811 1.00 96.88 577 PRO A C 1
ATOM 4490 O O . PRO A 1 577 ? 3.083 -13.984 14.066 1.00 96.88 577 PRO A O 1
ATOM 4493 N N . ILE A 1 578 ? 2.224 -13.254 16.011 1.00 97.38 578 ILE A N 1
ATOM 4494 C CA . ILE A 1 578 ? 3.465 -12.849 16.665 1.00 97.38 578 ILE A CA 1
ATOM 4495 C C . ILE A 1 578 ? 3.707 -13.816 17.830 1.00 97.38 578 ILE A C 1
ATOM 4497 O O . ILE A 1 578 ? 3.134 -13.624 18.909 1.00 97.38 578 ILE A O 1
ATOM 4501 N N . PRO A 1 579 ? 4.553 -14.847 17.673 1.00 96.56 579 PRO A N 1
ATOM 4502 C CA . PRO A 1 579 ? 5.065 -15.592 18.815 1.00 96.56 579 PRO A CA 1
ATOM 4503 C C . PRO A 1 579 ? 5.784 -14.611 19.745 1.00 96.56 579 PRO A C 1
ATOM 4505 O O . PRO A 1 579 ? 6.670 -13.885 19.295 1.00 96.56 579 PRO A O 1
ATOM 4508 N N . LYS A 1 580 ? 5.432 -14.562 21.035 1.00 93.88 580 LYS A N 1
ATOM 4509 C CA . LYS A 1 580 ? 6.016 -13.560 21.949 1.00 93.88 580 LYS A CA 1
ATOM 4510 C C . LYS A 1 580 ? 7.543 -13.673 22.094 1.00 93.88 580 LYS A C 1
ATOM 4512 O O . LYS A 1 580 ? 8.197 -12.682 22.397 1.00 93.88 580 LYS A O 1
ATOM 4517 N N . GLY A 1 581 ? 8.127 -14.851 21.866 1.00 93.25 581 GLY A N 1
ATOM 4518 C CA . GLY A 1 581 ? 9.572 -15.058 22.013 1.00 93.25 581 GLY A CA 1
ATOM 4519 C C . GLY A 1 581 ? 10.045 -14.760 23.439 1.00 93.25 581 GLY A C 1
ATOM 4520 O O . GLY A 1 581 ? 9.315 -14.992 24.412 1.00 93.25 581 GLY A O 1
ATOM 4521 N N . LYS A 1 582 ? 11.265 -14.240 23.590 1.00 94.62 582 LYS A N 1
ATOM 4522 C CA . LYS A 1 582 ? 11.786 -13.835 24.899 1.00 94.62 582 LYS A CA 1
ATOM 4523 C C . LYS A 1 582 ? 11.064 -12.592 25.440 1.00 94.62 582 LYS A C 1
ATOM 4525 O O . LYS A 1 582 ? 11.013 -11.549 24.794 1.00 94.62 582 LYS A O 1
ATOM 4530 N N . LEU A 1 583 ? 10.582 -12.679 26.681 1.00 94.19 583 LEU A N 1
ATOM 4531 C CA . LEU A 1 583 ? 10.157 -11.519 27.470 1.00 94.19 583 LEU A CA 1
ATOM 4532 C C . LEU A 1 583 ? 11.390 -10.706 27.902 1.00 94.19 583 LEU A C 1
ATOM 4534 O O . LEU A 1 583 ? 12.297 -11.251 28.537 1.00 94.19 583 LEU A O 1
ATOM 4538 N N . ILE A 1 584 ? 11.417 -9.421 27.547 1.00 95.69 584 ILE A N 1
ATOM 4539 C CA . ILE A 1 584 ? 12.528 -8.495 27.813 1.00 95.69 584 ILE A CA 1
ATOM 4540 C C . ILE A 1 584 ? 12.230 -7.645 29.054 1.00 95.69 584 ILE A C 1
ATOM 4542 O O . ILE A 1 584 ? 13.067 -7.587 29.949 1.00 95.69 584 ILE A O 1
ATOM 4546 N N . ASP A 1 585 ? 11.035 -7.049 29.144 1.00 94.38 585 ASP A N 1
ATOM 4547 C CA . ASP A 1 585 ? 10.586 -6.259 30.302 1.00 94.38 585 ASP A CA 1
ATOM 4548 C C . ASP A 1 585 ? 9.113 -6.600 30.632 1.00 94.38 585 ASP A C 1
ATOM 4550 O O . ASP A 1 585 ? 8.234 -6.344 29.801 1.00 94.38 585 ASP A O 1
ATOM 4554 N N . PRO A 1 586 ? 8.811 -7.182 31.813 1.00 92.12 586 PRO A N 1
ATOM 4555 C CA . PRO A 1 586 ? 7.447 -7.539 32.222 1.00 92.12 586 PRO A CA 1
ATOM 4556 C C . PRO A 1 586 ? 6.567 -6.341 32.603 1.00 92.12 586 PRO A C 1
ATOM 4558 O O . PRO A 1 586 ? 5.344 -6.476 32.610 1.00 92.12 586 PRO A O 1
ATOM 4561 N N . VAL A 1 587 ? 7.163 -5.197 32.953 1.00 93.31 587 VAL A N 1
ATOM 4562 C CA . VAL A 1 587 ? 6.460 -3.990 33.412 1.00 93.31 587 VAL A CA 1
ATOM 4563 C C . VAL A 1 587 ? 6.017 -3.162 32.213 1.00 93.31 587 VAL A C 1
ATOM 4565 O O . VAL A 1 587 ? 4.836 -2.842 32.095 1.00 93.31 587 VAL A O 1
ATOM 4568 N N . LYS A 1 588 ? 6.943 -2.869 31.292 1.00 93.31 588 LYS A N 1
ATOM 4569 C CA . LYS A 1 588 ? 6.662 -2.127 30.047 1.00 93.31 588 LYS A CA 1
ATOM 4570 C C . LYS A 1 588 ? 6.007 -2.990 28.971 1.00 93.31 588 LYS A C 1
ATOM 4572 O O . LYS A 1 588 ? 5.369 -2.458 28.064 1.00 93.31 588 LYS A O 1
ATOM 4577 N N . GLY A 1 589 ? 6.150 -4.312 29.078 1.00 95.25 589 GLY A N 1
ATOM 4578 C CA . GLY A 1 589 ? 5.671 -5.257 28.078 1.00 95.25 589 GLY A CA 1
ATOM 4579 C C . GLY A 1 589 ? 6.512 -5.199 26.808 1.00 95.25 589 GLY A C 1
ATOM 4580 O O . GLY A 1 589 ? 5.970 -4.952 25.733 1.00 95.25 589 GLY A O 1
ATOM 4581 N N . TYR A 1 590 ? 7.826 -5.400 26.945 1.00 96.25 590 TYR A N 1
ATOM 4582 C CA . TYR A 1 590 ? 8.715 -5.630 25.805 1.00 96.25 590 TYR A CA 1
ATOM 4583 C C . TYR A 1 590 ? 8.906 -7.122 25.570 1.00 96.25 590 TYR A C 1
ATOM 4585 O O . TYR A 1 590 ? 9.296 -7.866 26.477 1.00 96.25 590 TYR A O 1
ATOM 4593 N N . TRP A 1 591 ? 8.721 -7.530 24.321 1.00 96.50 591 TRP A N 1
ATOM 4594 C CA . TRP A 1 591 ? 8.983 -8.873 23.832 1.00 96.50 591 TRP A CA 1
ATOM 4595 C C . TRP A 1 591 ? 9.867 -8.822 22.593 1.00 96.50 591 TRP A C 1
ATOM 4597 O O . TRP A 1 591 ? 9.751 -7.928 21.756 1.00 96.50 591 TRP A O 1
ATOM 4607 N N . GLU A 1 592 ? 10.719 -9.830 22.454 1.00 96.69 592 GLU A N 1
ATOM 4608 C CA . GLU A 1 592 ? 11.535 -10.056 21.262 1.00 96.69 592 GLU A CA 1
ATOM 4609 C C . GLU A 1 592 ? 10.655 -10.097 20.004 1.00 96.69 592 GLU A C 1
ATOM 4611 O O . GLU A 1 592 ? 10.852 -9.299 19.092 1.00 96.69 592 GLU A O 1
ATOM 4616 N N . GLY A 1 593 ? 9.585 -10.903 20.012 1.00 95.81 593 GLY A N 1
ATOM 4617 C CA . GLY A 1 593 ? 8.683 -11.024 18.864 1.00 95.81 593 GLY A CA 1
ATOM 4618 C C . GLY A 1 593 ? 7.908 -9.744 18.523 1.00 95.81 593 GLY A C 1
ATOM 4619 O O . GLY A 1 593 ? 7.644 -9.488 17.345 1.00 95.81 593 GLY A O 1
ATOM 4620 N N . THR A 1 594 ? 7.564 -8.905 19.513 1.00 95.38 594 THR A N 1
ATOM 4621 C CA . THR A 1 594 ? 6.891 -7.619 19.243 1.00 95.38 594 THR A CA 1
ATOM 4622 C C . THR A 1 594 ? 7.852 -6.604 18.640 1.00 95.38 594 THR A C 1
ATOM 4624 O O . THR A 1 594 ? 7.467 -5.908 17.704 1.00 95.38 594 THR A O 1
ATOM 4627 N N . ASN A 1 595 ? 9.100 -6.555 19.114 1.00 96.31 595 ASN A N 1
ATOM 4628 C CA . ASN A 1 595 ? 10.123 -5.655 18.579 1.00 96.31 595 ASN A CA 1
ATOM 4629 C C . ASN A 1 595 ? 10.565 -6.093 17.170 1.00 96.31 595 ASN A C 1
ATOM 4631 O O . ASN A 1 595 ? 10.572 -5.274 16.255 1.00 96.31 595 ASN A O 1
ATOM 4635 N N . GLU A 1 596 ? 10.820 -7.387 16.942 1.00 95.44 596 GLU A N 1
ATOM 4636 C CA . GLU A 1 596 ? 11.128 -7.928 15.607 1.00 95.44 596 GLU A CA 1
ATOM 4637 C C . GLU A 1 596 ? 10.004 -7.661 14.596 1.00 95.44 596 GLU A C 1
ATOM 4639 O O . GLU A 1 596 ? 10.263 -7.251 13.462 1.00 95.44 596 GLU A O 1
ATOM 4644 N N . THR A 1 597 ? 8.745 -7.854 15.005 1.00 93.50 597 THR A N 1
ATOM 4645 C CA . THR A 1 597 ? 7.583 -7.574 14.149 1.00 93.50 597 THR A CA 1
ATOM 4646 C C . THR A 1 597 ? 7.433 -6.081 13.876 1.00 93.50 597 THR A C 1
ATOM 4648 O O . THR A 1 597 ? 7.149 -5.701 12.739 1.00 93.50 597 THR A O 1
ATOM 4651 N N . ALA A 1 598 ? 7.668 -5.228 14.878 1.00 92.75 598 ALA A N 1
ATOM 4652 C CA . ALA A 1 598 ? 7.661 -3.783 14.698 1.00 92.75 598 ALA A CA 1
ATOM 4653 C C . ALA A 1 598 ? 8.739 -3.345 13.697 1.00 92.75 598 ALA A C 1
ATOM 4655 O O . ALA A 1 598 ? 8.400 -2.673 12.726 1.00 92.75 598 ALA A O 1
ATOM 4656 N N . VAL A 1 599 ? 9.990 -3.797 13.839 1.00 92.31 599 VAL A N 1
ATOM 4657 C CA . VAL A 1 599 ? 11.080 -3.512 12.884 1.00 92.31 599 VAL A CA 1
ATOM 4658 C C . VAL A 1 599 ? 10.716 -3.983 11.477 1.00 92.31 599 VAL A C 1
ATOM 4660 O O . VAL A 1 599 ? 10.783 -3.199 10.529 1.00 92.31 599 VAL A O 1
ATOM 4663 N N . ARG A 1 600 ? 10.291 -5.244 11.333 1.00 87.62 600 ARG A N 1
ATOM 4664 C CA . ARG A 1 600 ? 9.957 -5.853 10.036 1.00 87.62 600 ARG A CA 1
ATOM 4665 C C . ARG A 1 600 ? 8.831 -5.105 9.325 1.00 87.62 600 ARG A C 1
ATOM 4667 O O . ARG A 1 600 ? 8.981 -4.737 8.163 1.00 87.62 600 ARG A O 1
ATOM 4674 N N . ASN A 1 601 ? 7.714 -4.882 10.013 1.00 87.81 601 ASN A N 1
ATOM 4675 C CA . ASN A 1 601 ? 6.496 -4.371 9.390 1.00 87.81 601 ASN A CA 1
ATOM 4676 C C . ASN A 1 601 ? 6.461 -2.830 9.322 1.00 87.81 601 ASN A C 1
ATOM 4678 O O . ASN A 1 601 ? 5.765 -2.295 8.467 1.00 87.81 601 ASN A O 1
ATOM 4682 N N . SER A 1 602 ? 7.216 -2.108 10.164 1.00 83.38 602 SER A N 1
ATOM 4683 C CA . SER A 1 602 ? 7.371 -0.640 10.072 1.00 83.38 602 SER A CA 1
ATOM 4684 C C . SER A 1 602 ? 8.452 -0.196 9.085 1.00 83.38 602 SER A C 1
ATOM 4686 O O . SER A 1 602 ? 8.763 0.990 9.003 1.00 83.38 602 SER A O 1
ATOM 4688 N N . GLN A 1 603 ? 9.049 -1.128 8.333 1.00 81.25 603 GLN A N 1
ATOM 4689 C CA . GLN A 1 603 ? 10.155 -0.837 7.413 1.00 81.25 603 GLN A CA 1
ATOM 4690 C C . GLN A 1 603 ? 11.422 -0.322 8.137 1.00 81.25 603 GLN A C 1
ATOM 4692 O O . GLN A 1 603 ? 12.230 0.407 7.560 1.00 81.25 603 GLN A O 1
ATOM 4697 N N . GLY A 1 604 ? 11.590 -0.692 9.411 1.00 84.19 604 GLY A N 1
ATOM 4698 C CA . GLY A 1 604 ? 12.700 -0.290 10.273 1.00 84.19 604 GLY A CA 1
ATOM 4699 C C . GLY A 1 604 ? 12.551 1.071 10.959 1.00 84.19 604 GLY A C 1
ATOM 4700 O O . GLY A 1 604 ? 13.474 1.470 11.669 1.00 84.19 604 GLY A O 1
ATOM 4701 N N . THR A 1 605 ? 11.435 1.794 10.803 1.00 81.62 605 THR A N 1
ATOM 4702 C CA . THR A 1 605 ? 11.261 3.095 11.482 1.00 81.62 605 THR A CA 1
ATOM 4703 C C . THR A 1 605 ? 10.921 2.953 12.965 1.00 81.62 605 THR A C 1
ATOM 4705 O O . THR A 1 605 ? 11.227 3.849 13.746 1.00 81.62 605 THR A O 1
ATOM 4708 N N . VAL A 1 606 ? 10.313 1.832 13.363 1.00 89.56 606 VAL A N 1
ATOM 4709 C CA . VAL A 1 606 ? 10.019 1.472 14.756 1.00 89.56 606 VAL A CA 1
ATOM 4710 C C . VAL A 1 606 ? 10.977 0.367 15.183 1.00 89.56 606 VAL A C 1
ATOM 4712 O O . VAL A 1 606 ? 10.973 -0.712 14.596 1.00 89.56 606 VAL A O 1
ATOM 4715 N N . GLN A 1 607 ? 11.796 0.633 16.200 1.00 91.56 607 GLN A N 1
ATOM 4716 C CA . GLN A 1 607 ? 12.784 -0.329 16.707 1.00 91.56 607 GLN A CA 1
ATOM 4717 C C . GLN A 1 607 ? 12.221 -1.207 17.830 1.00 91.56 607 GLN A C 1
ATOM 4719 O O . GLN A 1 607 ? 12.476 -2.407 17.877 1.00 91.56 607 GLN A O 1
ATOM 4724 N N . GLU A 1 608 ? 11.427 -0.615 18.721 1.00 93.69 608 GLU A N 1
ATOM 4725 C CA . GLU A 1 608 ? 10.854 -1.280 19.890 1.00 93.69 608 GLU A CA 1
ATOM 4726 C C . GLU A 1 608 ? 9.437 -0.755 20.147 1.00 93.69 608 GLU A C 1
ATOM 4728 O O . GLU A 1 608 ? 9.120 0.387 19.799 1.00 93.69 608 GLU A O 1
ATOM 4733 N N . VAL A 1 609 ? 8.579 -1.573 20.762 1.00 94.56 609 VAL A N 1
ATOM 4734 C CA . VAL A 1 609 ? 7.209 -1.179 21.132 1.00 94.56 609 VAL A CA 1
ATOM 4735 C C . VAL A 1 609 ? 6.910 -1.606 22.563 1.00 94.56 609 VAL A C 1
ATOM 4737 O O . VAL A 1 609 ? 6.857 -2.798 22.860 1.00 94.56 609 VAL A O 1
ATOM 4740 N N . ALA A 1 610 ? 6.658 -0.632 23.437 1.00 95.75 610 ALA A N 1
ATOM 4741 C CA . ALA A 1 610 ? 6.156 -0.884 24.779 1.00 95.75 610 ALA A CA 1
ATOM 4742 C C . ALA A 1 610 ? 4.647 -1.165 24.722 1.00 95.75 610 ALA A C 1
ATOM 4744 O O . ALA A 1 610 ? 3.834 -0.313 24.333 1.00 95.75 610 ALA A O 1
ATOM 4745 N N . MET A 1 611 ? 4.239 -2.363 25.138 1.00 95.75 611 MET A N 1
ATOM 4746 C CA . MET A 1 611 ? 2.818 -2.717 25.177 1.00 95.75 611 MET A CA 1
ATOM 4747 C C . MET A 1 611 ? 2.055 -2.006 26.300 1.00 95.75 611 MET A C 1
ATOM 4749 O O . MET A 1 611 ? 0.842 -1.839 26.166 1.00 95.75 611 MET A O 1
ATOM 4753 N N . TYR A 1 612 ? 2.730 -1.540 27.356 1.00 96.69 612 TYR A N 1
ATOM 4754 C CA . TYR A 1 612 ? 2.089 -1.019 28.572 1.00 96.69 612 TYR A CA 1
ATOM 4755 C C . TYR A 1 612 ? 2.582 0.367 29.030 1.00 96.69 612 TYR A C 1
ATOM 4757 O O . TYR A 1 612 ? 2.250 0.770 30.145 1.00 96.69 612 TYR A O 1
ATOM 4765 N N . SER A 1 613 ? 3.335 1.105 28.202 1.00 95.56 613 SER A N 1
ATOM 4766 C CA . SER A 1 613 ? 3.732 2.500 28.473 1.00 95.56 613 SER A CA 1
ATOM 4767 C C . SER A 1 613 ? 3.304 3.445 27.341 1.00 95.56 613 SER A C 1
ATOM 4769 O O . SER A 1 613 ? 3.278 3.055 26.171 1.00 95.56 613 SER A O 1
ATOM 4771 N N . ILE A 1 614 ? 2.957 4.685 27.695 1.00 95.06 614 ILE A N 1
ATOM 4772 C CA . ILE A 1 614 ? 2.828 5.832 26.782 1.00 95.06 614 ILE A CA 1
ATOM 4773 C C . ILE A 1 614 ? 4.105 6.689 26.760 1.00 95.06 614 ILE A C 1
ATOM 4775 O O . ILE A 1 614 ? 4.361 7.388 25.780 1.00 95.06 614 ILE A O 1
ATOM 4779 N N . MET A 1 615 ? 4.912 6.642 27.825 1.00 94.56 615 MET A N 1
ATOM 4780 C CA . MET A 1 615 ? 6.072 7.524 28.021 1.00 94.56 615 MET A CA 1
ATOM 4781 C C . MET A 1 615 ? 7.342 7.050 27.306 1.00 94.56 615 MET A C 1
ATOM 4783 O O . MET A 1 615 ? 8.232 7.859 27.055 1.00 94.56 615 MET A O 1
ATOM 4787 N N . GLU A 1 616 ? 7.436 5.768 26.955 1.00 92.44 616 GLU A N 1
ATOM 4788 C CA . GLU A 1 616 ? 8.574 5.197 26.231 1.00 92.44 616 GLU A CA 1
ATOM 4789 C C . GLU A 1 616 ? 8.094 4.281 25.113 1.00 92.44 616 GLU A C 1
ATOM 4791 O O . GLU A 1 616 ? 7.225 3.442 25.338 1.00 92.44 616 GLU A O 1
ATOM 4796 N N . ASN A 1 617 ? 8.672 4.457 23.919 1.00 93.25 617 ASN A N 1
ATOM 4797 C CA . ASN A 1 617 ? 8.428 3.648 22.723 1.00 93.25 617 ASN A CA 1
ATOM 4798 C C . ASN A 1 617 ? 6.952 3.225 22.541 1.00 93.25 617 ASN A C 1
ATOM 4800 O O . ASN A 1 617 ? 6.678 2.035 22.335 1.00 93.25 617 ASN A O 1
ATOM 4804 N N . PRO A 1 618 ? 5.975 4.156 22.628 1.00 94.00 618 PRO A N 1
ATOM 4805 C CA . PRO A 1 618 ? 4.576 3.797 22.467 1.00 94.00 618 PRO A CA 1
ATOM 4806 C C . PRO A 1 618 ? 4.345 3.217 21.072 1.00 94.00 618 PRO A C 1
ATOM 4808 O O . PRO A 1 618 ? 5.029 3.556 20.103 1.00 94.00 618 PRO A O 1
ATOM 4811 N N . MET A 1 619 ? 3.351 2.343 20.956 1.00 94.25 619 MET A N 1
ATOM 4812 C CA . MET A 1 619 ? 2.875 1.879 19.655 1.00 94.25 619 MET A CA 1
ATOM 4813 C C . MET A 1 619 ? 2.462 3.073 18.794 1.00 94.25 619 MET A C 1
ATOM 4815 O O . MET A 1 619 ? 1.754 3.964 19.267 1.00 94.25 619 MET A O 1
ATOM 4819 N N . THR A 1 620 ? 2.882 3.065 17.532 1.00 90.50 620 THR A N 1
ATOM 4820 C CA . THR A 1 620 ? 2.494 4.095 16.568 1.00 90.50 620 THR A CA 1
ATOM 4821 C C . THR A 1 620 ? 0.984 4.089 16.349 1.00 90.50 620 THR A C 1
ATOM 4823 O O . THR A 1 620 ? 0.320 3.077 16.588 1.00 90.50 620 THR A O 1
ATOM 4826 N N . ALA A 1 621 ? 0.424 5.186 15.842 1.00 83.88 621 ALA A N 1
ATOM 4827 C CA . ALA A 1 621 ? -0.981 5.233 15.457 1.00 83.88 621 ALA A CA 1
ATOM 4828 C C . ALA A 1 621 ? -1.157 5.696 14.004 1.00 83.88 621 ALA A C 1
ATOM 4830 O O . ALA A 1 621 ? -0.424 6.546 13.508 1.00 83.88 621 ALA A O 1
ATOM 4831 N N . CYS A 1 622 ? -2.134 5.120 13.301 1.00 75.44 622 CYS A N 1
ATOM 4832 C CA . CYS A 1 622 ? -2.427 5.470 11.909 1.00 75.44 622 CYS A CA 1
ATOM 4833 C C . CYS A 1 622 ? -3.343 6.697 11.790 1.00 75.44 622 CYS A C 1
ATOM 4835 O O . CYS A 1 622 ? -2.958 7.689 11.183 1.00 75.44 622 CYS A O 1
ATOM 4837 N N . GLY A 1 623 ? -4.545 6.640 12.376 1.00 68.50 623 GLY A N 1
ATOM 4838 C CA . GLY A 1 623 ? -5.549 7.714 12.275 1.00 68.50 623 GLY A CA 1
ATOM 4839 C C . GLY A 1 623 ? -6.999 7.286 12.541 1.00 68.50 623 GLY A C 1
ATOM 4840 O O . GLY A 1 623 ? -7.882 8.129 12.697 1.00 68.50 623 GLY A O 1
ATOM 4841 N N . CYS A 1 624 ? -7.278 5.981 12.630 1.00 75.62 624 CYS A N 1
ATOM 4842 C CA . CYS A 1 624 ? -8.622 5.443 12.876 1.00 75.62 624 CYS A CA 1
ATOM 4843 C C . CYS A 1 624 ? -8.991 5.270 14.366 1.00 75.62 624 CYS A C 1
ATOM 4845 O O . CYS A 1 624 ? -10.008 4.654 14.659 1.00 75.62 624 CYS A O 1
ATOM 4847 N N . PHE A 1 625 ? -8.210 5.822 15.304 1.00 83.50 625 PHE A N 1
ATOM 4848 C CA . PHE A 1 625 ? -8.450 5.686 16.749 1.00 83.50 625 PHE A CA 1
ATOM 4849 C C . PHE A 1 625 ? -9.766 6.321 17.232 1.00 83.50 625 PHE A C 1
ATOM 4851 O O . PHE A 1 625 ? -10.139 7.412 16.784 1.00 83.50 625 PHE A O 1
ATOM 4858 N N . GLU A 1 626 ? -10.452 5.665 18.172 1.00 84.44 626 GLU A N 1
ATOM 4859 C CA . GLU A 1 626 ? -11.667 6.197 18.817 1.00 84.44 626 GLU A CA 1
ATOM 4860 C C . GLU A 1 626 ? -11.340 7.312 19.815 1.00 84.44 626 GLU A C 1
ATOM 4862 O O . GLU A 1 626 ? -12.105 8.266 19.953 1.00 84.44 626 GLU A O 1
ATOM 4867 N N . CYS A 1 627 ? -10.205 7.205 20.507 1.00 92.12 627 CYS A N 1
ATOM 4868 C CA . CYS A 1 627 ? -9.760 8.160 21.516 1.00 92.12 627 CYS A CA 1
ATOM 4869 C C . CYS A 1 627 ? -8.269 8.481 21.365 1.00 92.12 627 CYS A C 1
ATOM 4871 O O . CYS A 1 627 ? -7.488 7.664 20.874 1.00 92.12 627 CYS A O 1
ATOM 4873 N N . ILE A 1 628 ? -7.864 9.658 21.838 1.00 92.81 628 ILE A N 1
ATOM 4874 C CA . ILE A 1 628 ? -6.455 10.036 21.995 1.00 92.81 628 ILE A CA 1
ATOM 4875 C C . ILE A 1 628 ? -6.173 10.188 23.485 1.00 92.81 628 ILE A C 1
ATOM 4877 O O . ILE A 1 628 ? -6.892 10.901 24.186 1.00 92.81 628 ILE A O 1
ATOM 4881 N N . VAL A 1 629 ? -5.116 9.527 23.948 1.00 96.81 629 VAL A N 1
ATOM 4882 C CA . VAL A 1 629 ? -4.519 9.714 25.272 1.00 96.81 629 VAL A CA 1
ATOM 4883 C C . VAL A 1 629 ? -3.318 10.641 25.109 1.00 96.81 629 VAL A C 1
ATOM 4885 O O . VAL A 1 629 ? -2.473 10.389 24.249 1.00 96.81 629 VAL A O 1
ATOM 4888 N N . MET A 1 630 ? -3.230 11.698 25.915 1.00 95.31 630 MET A N 1
ATOM 4889 C CA . MET A 1 630 ? -2.105 12.639 25.898 1.00 95.31 630 MET A CA 1
ATOM 4890 C C . MET A 1 630 ? -1.646 12.982 27.315 1.00 95.31 630 MET A C 1
ATOM 4892 O O . MET A 1 630 ? -2.463 13.291 28.176 1.00 95.31 630 MET A O 1
ATOM 4896 N N . TYR A 1 631 ? -0.338 12.958 27.540 1.00 95.69 631 TYR A N 1
ATOM 4897 C CA . TYR A 1 631 ? 0.324 13.368 28.773 1.00 95.69 631 TYR A CA 1
ATOM 4898 C C . TYR A 1 631 ? 0.253 14.888 28.987 1.00 95.69 631 TYR A C 1
ATOM 4900 O O . TYR A 1 631 ? 0.502 15.664 28.064 1.00 95.69 631 TYR A O 1
ATOM 4908 N N . ILE A 1 632 ? -0.066 15.297 30.217 1.00 95.31 632 ILE A N 1
ATOM 4909 C CA . ILE A 1 632 ? -0.121 16.685 30.688 1.00 95.31 632 ILE A CA 1
ATOM 4910 C C . ILE A 1 632 ? 0.923 16.840 31.810 1.00 95.31 632 ILE A C 1
ATOM 4912 O O . ILE A 1 632 ? 0.663 16.401 32.937 1.00 95.31 632 ILE A O 1
ATOM 4916 N N . PRO A 1 633 ? 2.101 17.435 31.531 1.00 93.12 633 PRO A N 1
ATOM 4917 C CA . PRO A 1 633 ? 3.207 17.515 32.487 1.00 93.12 633 PRO A CA 1
ATOM 4918 C C . PRO A 1 633 ? 2.847 18.187 33.814 1.00 93.12 633 PRO A C 1
ATOM 4920 O O . PRO A 1 633 ? 3.196 17.690 34.878 1.00 93.12 633 PRO A O 1
ATOM 4923 N N . GLU A 1 634 ? 2.097 19.285 33.774 1.00 92.88 634 GLU A N 1
ATOM 4924 C CA . GLU A 1 634 ? 1.716 20.075 34.950 1.00 92.88 634 GLU A CA 1
ATOM 4925 C C . GLU A 1 634 ? 0.777 19.321 35.907 1.00 92.88 634 GLU A C 1
ATOM 4927 O O . GLU A 1 634 ? 0.658 19.683 37.080 1.00 92.88 634 GLU A O 1
ATOM 4932 N N . ALA A 1 635 ? 0.119 18.272 35.405 1.00 93.88 635 ALA A N 1
ATOM 4933 C CA . ALA A 1 635 ? -0.776 17.396 36.150 1.00 93.88 635 ALA A CA 1
ATOM 4934 C C . ALA A 1 635 ? -0.131 16.048 36.531 1.00 93.88 635 ALA A C 1
ATOM 4936 O O . ALA A 1 635 ? -0.738 15.294 37.291 1.00 93.88 635 ALA A O 1
ATOM 4937 N N . GLU A 1 636 ? 1.057 15.719 36.001 1.00 94.81 636 GLU A N 1
ATOM 4938 C CA . GLU A 1 636 ? 1.689 14.391 36.118 1.00 94.81 636 GLU A CA 1
ATOM 4939 C C . GLU A 1 636 ? 0.700 13.246 35.802 1.00 94.81 636 GLU A C 1
ATOM 4941 O O . GLU A 1 636 ? 0.601 12.230 36.500 1.00 94.81 636 GLU A O 1
ATOM 4946 N N . GLY A 1 637 ? -0.094 13.444 34.749 1.00 96.38 637 GLY A N 1
ATOM 4947 C CA . GLY A 1 637 ? -1.205 12.578 34.367 1.00 96.38 637 GLY A CA 1
ATOM 4948 C C . GLY A 1 637 ? -1.525 12.679 32.880 1.00 96.38 637 GLY A C 1
ATOM 4949 O O . GLY A 1 637 ? -0.852 13.378 32.128 1.00 96.38 637 GLY A O 1
ATOM 4950 N N . VAL A 1 638 ? -2.564 11.975 32.441 1.00 97.44 638 VAL A N 1
ATOM 4951 C CA . VAL A 1 638 ? -3.018 11.952 31.046 1.00 97.44 638 VAL A CA 1
ATOM 4952 C C . VAL A 1 638 ? -4.441 12.484 30.913 1.00 97.44 638 VAL A C 1
ATOM 4954 O O . VAL A 1 638 ? -5.293 12.260 31.771 1.00 97.44 638 VAL A O 1
ATOM 4957 N N . MET A 1 639 ? -4.726 13.159 29.807 1.00 96.94 639 MET A N 1
ATOM 4958 C CA . MET A 1 639 ? -6.087 13.439 29.362 1.00 96.94 639 MET A CA 1
ATOM 4959 C C . MET A 1 639 ? -6.527 12.421 28.305 1.00 96.94 639 MET A C 1
ATOM 4961 O O . MET A 1 639 ? -5.693 11.904 27.557 1.00 96.94 639 MET A O 1
ATOM 4965 N N . VAL A 1 640 ? -7.832 12.153 28.220 1.00 97.31 640 VAL A N 1
ATOM 4966 C CA . VAL A 1 640 ? -8.427 11.266 27.208 1.00 97.31 640 VAL A CA 1
ATOM 4967 C C . VAL A 1 640 ? -9.565 11.977 26.479 1.00 97.31 640 VAL A C 1
ATOM 4969 O O . VAL A 1 640 ? -10.583 12.308 27.084 1.00 97.31 640 VAL A O 1
ATOM 4972 N N . VAL A 1 641 ? -9.413 12.181 25.170 1.00 92.88 641 VAL A N 1
ATOM 4973 C CA . VAL A 1 641 ? -10.419 12.840 24.321 1.00 92.88 641 VAL A CA 1
ATOM 4974 C C . VAL A 1 641 ? -11.005 11.871 23.293 1.00 92.88 641 VAL A C 1
ATOM 4976 O O . VAL A 1 641 ? -10.268 11.127 22.641 1.00 92.88 641 VAL A O 1
ATOM 4979 N N . SER A 1 642 ? -12.333 11.873 23.149 1.00 87.44 642 SER A N 1
ATOM 4980 C CA . SER A 1 642 ? -13.059 11.058 22.161 1.00 87.44 642 SER A CA 1
ATOM 4981 C C . SER A 1 642 ? -13.127 11.731 20.789 1.00 87.44 642 SER A C 1
ATOM 4983 O O . SER A 1 642 ? -13.253 12.949 20.695 1.00 87.44 642 SER A O 1
ATOM 4985 N N . ARG A 1 643 ? -13.155 10.927 19.719 1.00 80.44 643 ARG A N 1
ATOM 4986 C CA . ARG A 1 643 ? -13.453 11.362 18.343 1.00 80.44 643 ARG A CA 1
ATOM 4987 C C . ARG A 1 643 ? -14.792 12.094 18.219 1.00 80.44 643 ARG A C 1
ATOM 4989 O O . ARG A 1 643 ? -14.930 12.971 17.371 1.00 80.44 643 ARG A O 1
ATOM 4996 N N . GLU A 1 644 ? -15.771 11.718 19.038 1.00 75.69 644 GLU A N 1
ATOM 4997 C CA . GLU A 1 644 ? -17.114 12.314 19.037 1.00 75.69 644 GLU A CA 1
ATOM 4998 C C . GLU A 1 644 ? -17.200 13.633 19.824 1.00 75.69 644 GLU A C 1
ATOM 5000 O O . GLU A 1 644 ? -18.236 14.295 19.778 1.00 75.69 644 GLU A O 1
ATOM 5005 N N . ASP A 1 645 ? -16.134 14.034 20.524 1.00 77.62 645 ASP A N 1
ATOM 5006 C CA . ASP A 1 645 ? -16.087 15.272 21.300 1.00 77.62 645 ASP A CA 1
ATOM 5007 C C . ASP A 1 645 ? -15.454 16.422 20.482 1.00 77.62 645 ASP A C 1
ATOM 5009 O O . ASP A 1 645 ? -14.251 16.407 20.206 1.00 77.62 645 ASP A O 1
ATOM 5013 N N . PRO A 1 646 ? -16.236 17.441 20.071 1.00 72.81 646 PRO A N 1
ATOM 5014 C CA . PRO A 1 646 ? -15.730 18.588 19.320 1.00 72.81 646 PRO A CA 1
ATOM 5015 C C . PRO A 1 646 ? -15.110 19.674 20.219 1.00 72.81 646 PRO A C 1
ATOM 5017 O O . PRO A 1 646 ? -14.759 20.743 19.711 1.00 72.81 646 PRO A O 1
ATOM 5020 N N . SER A 1 647 ? -15.060 19.460 21.535 1.00 77.94 647 SER A N 1
ATOM 5021 C CA . SER A 1 647 ? -14.686 20.476 22.522 1.00 77.94 647 SER A CA 1
ATOM 5022 C C . SER A 1 647 ? -13.180 20.747 22.552 1.00 77.94 647 SER A C 1
ATOM 5024 O O . SER A 1 647 ? -12.363 20.014 21.987 1.00 77.94 647 SER A O 1
ATOM 5026 N N . MET A 1 648 ? -12.801 21.841 23.216 1.00 81.31 648 MET A N 1
ATOM 5027 C CA . MET A 1 648 ? -11.398 22.142 23.485 1.00 81.31 648 MET A CA 1
ATOM 5028 C C . MET A 1 648 ? -10.915 21.331 24.690 1.00 81.31 648 MET A C 1
ATOM 5030 O O . MET A 1 648 ? -11.593 21.289 25.715 1.00 81.31 648 MET A O 1
ATOM 5034 N N . THR A 1 649 ? -9.743 20.711 24.574 1.00 91.38 649 THR A N 1
ATOM 5035 C CA . THR A 1 649 ? -9.096 20.003 25.690 1.00 91.38 649 THR A CA 1
ATOM 5036 C C . THR A 1 649 ? -8.194 20.945 26.502 1.00 91.38 649 THR A C 1
ATOM 5038 O O . THR A 1 649 ? -7.768 21.976 25.969 1.00 91.38 649 THR A O 1
ATOM 5041 N N . PRO A 1 650 ? -7.802 20.586 27.744 1.00 90.50 650 PRO A N 1
ATOM 5042 C CA . PRO A 1 650 ? -6.860 21.369 28.547 1.00 90.50 650 PRO A CA 1
ATOM 5043 C C . PRO A 1 650 ? -5.524 21.673 27.857 1.00 90.50 650 PRO A C 1
ATOM 5045 O O . PRO A 1 650 ? -4.916 22.695 28.157 1.00 90.50 650 PRO A O 1
ATOM 5048 N N . ALA A 1 651 ? -5.096 20.844 26.896 1.00 87.00 651 ALA A N 1
ATOM 5049 C CA . ALA A 1 651 ? -3.899 21.073 26.080 1.00 87.00 651 ALA A CA 1
ATOM 5050 C C . ALA A 1 651 ? -4.067 22.164 24.994 1.00 87.00 651 ALA A C 1
ATOM 5052 O O . ALA A 1 651 ? -3.195 22.315 24.139 1.00 87.00 651 ALA A O 1
ATOM 5053 N N . GLY A 1 652 ? -5.189 22.894 24.969 1.00 82.50 652 GLY A N 1
ATOM 5054 C CA . GLY A 1 652 ? -5.453 23.958 23.991 1.00 82.50 652 GLY A CA 1
ATOM 5055 C C . GLY A 1 652 ? -5.702 23.453 22.565 1.00 82.50 652 GLY A C 1
ATOM 5056 O O . GLY A 1 652 ? -5.587 24.219 21.608 1.00 82.50 652 GLY A O 1
ATOM 5057 N N . MET A 1 653 ? -6.027 22.166 22.413 1.00 83.44 653 MET A N 1
ATOM 5058 C CA . MET A 1 653 ? -6.239 21.500 21.126 1.00 83.44 653 MET A CA 1
ATOM 5059 C C . MET A 1 653 ? -7.555 20.715 21.102 1.00 83.44 653 MET A C 1
ATOM 5061 O O . MET A 1 653 ? -8.019 20.218 22.127 1.00 83.44 653 MET A O 1
ATOM 5065 N N . THR A 1 654 ? -8.147 20.571 19.915 1.00 79.81 654 THR A N 1
ATOM 5066 C CA . THR A 1 654 ? -9.311 19.690 19.689 1.00 79.81 654 THR A CA 1
ATOM 5067 C C . THR A 1 654 ? -8.853 18.275 19.328 1.00 79.81 654 THR A C 1
ATOM 5069 O O . THR A 1 654 ? -7.702 18.091 18.917 1.00 79.81 654 THR A O 1
ATOM 5072 N N . PHE A 1 655 ? -9.756 17.285 19.364 1.00 79.69 655 PHE A N 1
ATOM 5073 C CA . PHE A 1 655 ? -9.468 15.935 18.852 1.00 79.69 655 PHE A CA 1
ATOM 5074 C C . PHE A 1 655 ? -8.872 15.959 17.435 1.00 79.69 655 PHE A C 1
ATOM 5076 O O . PHE A 1 655 ? -7.902 15.260 17.163 1.00 79.69 655 PHE A O 1
ATOM 5083 N N . SER A 1 656 ? -9.412 16.789 16.532 1.00 68.25 656 SER A N 1
ATOM 5084 C CA . SER A 1 656 ? -8.947 16.855 15.136 1.00 68.25 656 SER A CA 1
ATOM 5085 C C . SER A 1 656 ? -7.511 17.377 15.019 1.00 68.25 656 SER A C 1
ATOM 5087 O O . SER A 1 656 ? -6.747 16.895 14.189 1.00 68.25 656 SER A O 1
ATOM 5089 N N . THR A 1 657 ? -7.127 18.330 15.873 1.00 72.75 657 THR A N 1
ATOM 5090 C CA . THR A 1 657 ? -5.756 18.857 15.940 1.00 72.75 657 THR A CA 1
ATOM 5091 C C . THR A 1 657 ? -4.792 17.798 16.479 1.00 72.75 657 THR A C 1
ATOM 5093 O O . THR A 1 657 ? -3.756 17.535 15.873 1.00 72.75 657 THR A O 1
ATOM 5096 N N . LEU A 1 658 ? -5.171 17.135 17.576 1.00 77.81 658 LEU A N 1
ATOM 5097 C CA . LEU A 1 658 ? -4.385 16.068 18.198 1.00 77.81 658 LEU A CA 1
ATOM 5098 C C . LEU A 1 658 ? -4.231 14.849 17.279 1.00 77.81 658 LEU A C 1
ATOM 5100 O O . LEU A 1 658 ? -3.170 14.230 17.252 1.00 77.81 658 LEU A O 1
ATOM 5104 N N . ALA A 1 659 ? -5.253 14.522 16.484 1.00 71.62 659 ALA A N 1
ATOM 5105 C CA . ALA A 1 659 ? -5.208 13.407 15.543 1.00 71.62 659 ALA A CA 1
ATOM 5106 C C . ALA A 1 659 ? -4.111 13.586 14.481 1.00 71.62 659 ALA A C 1
ATOM 5108 O O . ALA A 1 659 ? -3.456 12.610 14.120 1.00 71.62 659 ALA A O 1
ATOM 5109 N N . GLY A 1 660 ? -3.863 14.826 14.040 1.00 65.19 660 GLY A N 1
ATOM 5110 C CA . GLY A 1 660 ? -2.761 15.158 13.132 1.00 65.19 660 GLY A CA 1
ATOM 5111 C C . GLY A 1 660 ? -1.367 15.026 13.759 1.00 65.19 660 GLY A C 1
ATOM 5112 O O . GLY A 1 660 ? -0.405 14.805 13.035 1.00 65.19 660 GLY A O 1
ATOM 5113 N N . MET A 1 661 ? -1.251 15.116 15.089 1.00 71.56 661 MET A N 1
ATOM 5114 C CA . MET A 1 661 ? 0.008 14.902 15.824 1.00 71.56 661 MET A CA 1
ATOM 5115 C C . MET A 1 661 ? 0.239 13.436 16.221 1.00 71.56 661 MET A C 1
ATOM 5117 O O . MET A 1 661 ? 1.380 13.011 16.387 1.00 71.56 661 MET A O 1
ATOM 5121 N N . ALA A 1 662 ? -0.841 12.678 16.426 1.00 73.38 662 ALA A N 1
ATOM 5122 C CA . ALA A 1 662 ? -0.794 11.285 16.868 1.00 73.38 662 ALA A CA 1
ATOM 5123 C C . ALA A 1 662 ? -0.754 10.272 15.708 1.00 73.38 662 ALA A C 1
ATOM 5125 O O . ALA A 1 662 ? -0.293 9.150 15.898 1.00 73.38 662 ALA A O 1
ATOM 5126 N N . GLY A 1 663 ? -1.298 10.630 14.540 1.00 71.88 663 GLY A N 1
ATOM 5127 C CA . GLY A 1 663 ? -1.421 9.750 13.376 1.00 71.88 663 GLY A CA 1
ATOM 5128 C C . GLY A 1 663 ? -0.143 9.588 12.542 1.00 71.88 663 GLY A C 1
ATOM 5129 O O . GLY A 1 663 ? 0.947 10.010 12.920 1.00 71.88 663 GLY A O 1
ATOM 5130 N N . GLY A 1 664 ? -0.292 8.970 11.367 1.00 64.81 664 GLY A N 1
ATOM 5131 C CA . GLY A 1 664 ? 0.770 8.872 10.355 1.00 64.81 664 GLY A CA 1
ATOM 5132 C C . GLY A 1 664 ? 1.847 7.807 10.601 1.00 64.81 664 GLY A C 1
ATOM 5133 O O . GLY A 1 664 ? 2.787 7.715 9.820 1.00 64.81 664 GLY A O 1
ATOM 5134 N N . GLY A 1 665 ? 1.727 6.976 11.641 1.00 74.25 665 GLY A N 1
ATOM 5135 C CA . GLY A 1 665 ? 2.692 5.905 11.922 1.00 74.25 665 GLY A CA 1
ATOM 5136 C C . GLY A 1 665 ? 3.950 6.354 12.676 1.00 74.25 665 GLY A C 1
ATOM 5137 O O . GLY A 1 665 ? 4.952 5.642 12.660 1.00 74.25 665 GLY A O 1
ATOM 5138 N N . LEU A 1 666 ? 3.901 7.499 13.360 1.00 77.81 666 LEU A N 1
ATOM 5139 C CA . LEU A 1 666 ? 4.983 8.005 14.211 1.00 77.81 666 LEU A CA 1
ATOM 5140 C C . LEU A 1 666 ? 4.914 7.419 15.634 1.00 77.81 666 LEU A C 1
ATOM 5142 O O . LEU A 1 666 ? 3.828 7.116 16.134 1.00 77.81 666 LEU A O 1
ATOM 5146 N N . GLN A 1 667 ? 6.068 7.261 16.297 1.00 87.31 667 GLN A N 1
ATOM 5147 C CA . GLN A 1 667 ? 6.128 7.031 17.747 1.00 87.31 667 GLN A CA 1
ATOM 5148 C C . GLN A 1 667 ? 6.236 8.384 18.447 1.00 87.31 667 GLN A C 1
ATOM 5150 O O . GLN A 1 667 ? 7.260 9.057 18.333 1.00 87.31 667 GLN A O 1
ATOM 5155 N N . THR A 1 668 ? 5.200 8.760 19.193 1.00 88.19 668 THR A N 1
ATOM 5156 C CA . THR A 1 668 ? 5.128 10.054 19.882 1.00 88.19 668 THR A CA 1
ATOM 5157 C C . THR A 1 668 ? 5.040 9.820 21.393 1.00 88.19 668 THR A C 1
ATOM 5159 O O . THR A 1 668 ? 3.937 9.671 21.914 1.00 88.19 668 THR A O 1
ATOM 5162 N N . PRO A 1 669 ? 6.168 9.744 22.128 1.00 92.62 669 PRO A N 1
ATOM 5163 C CA . PRO A 1 669 ? 6.162 9.624 23.586 1.00 92.62 669 PRO A CA 1
ATOM 5164 C C . PRO A 1 669 ? 5.235 10.648 24.250 1.00 92.62 669 PRO A C 1
ATOM 5166 O O . PRO A 1 669 ? 5.290 11.841 23.952 1.00 92.62 669 PRO A O 1
ATOM 5169 N N . GLY A 1 670 ? 4.357 10.171 25.130 1.00 91.50 670 GLY A N 1
ATOM 5170 C CA . GLY A 1 670 ? 3.315 10.977 25.766 1.00 91.50 670 GLY A CA 1
ATOM 5171 C C . GLY A 1 670 ? 2.024 11.148 24.952 1.00 91.50 670 GLY A C 1
ATOM 5172 O O . GLY A 1 670 ? 1.088 11.737 25.483 1.00 91.50 670 GLY A O 1
ATOM 5173 N N . VAL A 1 671 ? 1.909 10.632 23.721 1.00 92.50 671 VAL A N 1
ATOM 5174 C CA . VAL A 1 671 ? 0.670 10.680 22.914 1.00 92.50 671 VAL A CA 1
ATOM 5175 C C . VAL A 1 671 ? 0.377 9.316 22.283 1.00 92.50 671 VAL A C 1
ATOM 5177 O O . VAL A 1 671 ? 1.233 8.709 21.648 1.00 92.50 671 VAL A O 1
ATOM 5180 N N . MET A 1 672 ? -0.853 8.818 22.427 1.00 93.31 672 MET A N 1
ATOM 5181 C CA . MET A 1 672 ? -1.246 7.501 21.915 1.00 93.31 672 MET A CA 1
ATOM 5182 C C . MET A 1 672 ? -2.709 7.479 21.464 1.00 93.31 672 MET A C 1
ATOM 5184 O O . MET A 1 672 ? -3.612 7.824 22.225 1.00 93.31 672 MET A O 1
ATOM 5188 N N . GLY A 1 673 ? -2.954 7.005 20.240 1.00 91.50 673 GLY A N 1
ATOM 5189 C CA . GLY A 1 673 ? -4.298 6.661 19.770 1.00 91.50 673 GLY A CA 1
ATOM 5190 C C . GLY A 1 673 ? -4.746 5.300 20.312 1.00 91.50 673 GLY A C 1
ATOM 5191 O O . GLY A 1 673 ? -3.983 4.335 20.258 1.00 91.50 673 GLY A O 1
ATOM 5192 N N . VAL A 1 674 ? -5.977 5.206 20.822 1.00 94.50 674 VAL A N 1
ATOM 5193 C CA . VAL A 1 674 ? -6.531 3.988 21.443 1.00 94.50 674 VAL A CA 1
ATOM 5194 C C . VAL A 1 674 ? -7.992 3.749 21.048 1.00 94.50 674 VAL A C 1
ATOM 5196 O O . VAL A 1 674 ? -8.722 4.688 20.726 1.00 94.50 674 VAL A O 1
ATOM 5199 N N . GLY A 1 675 ? -8.430 2.489 21.126 1.00 90.06 675 GLY A N 1
ATOM 5200 C CA . GLY A 1 675 ? -9.853 2.139 21.150 1.00 90.06 675 GLY A CA 1
ATOM 5201 C C . GLY A 1 675 ? -10.411 2.341 22.560 1.00 90.06 675 GLY A C 1
ATOM 5202 O O . GLY A 1 675 ? -9.687 2.136 23.540 1.00 90.06 675 GLY A O 1
ATOM 5203 N N . LYS A 1 676 ? -11.683 2.722 22.696 1.00 89.38 676 LYS A N 1
ATOM 5204 C CA . LYS A 1 676 ? -12.277 3.136 23.984 1.00 89.38 676 LYS A CA 1
ATOM 5205 C C . LYS A 1 676 ? -12.236 2.029 25.045 1.00 89.38 676 LYS A C 1
ATOM 5207 O O . LYS A 1 676 ? -11.911 2.285 26.201 1.00 89.38 676 LYS A O 1
ATOM 5212 N N . TYR A 1 677 ? -12.414 0.772 24.635 1.00 89.88 677 TYR A N 1
ATOM 5213 C CA . TYR A 1 677 ? -12.310 -0.393 25.522 1.00 89.88 677 TYR A CA 1
ATOM 5214 C C . TYR A 1 677 ? -10.880 -0.712 25.995 1.00 89.88 677 TYR A C 1
ATOM 5216 O O . TYR A 1 677 ? -10.717 -1.521 26.906 1.00 89.88 677 TYR A O 1
ATOM 5224 N N . TYR A 1 678 ? -9.833 -0.068 25.459 1.00 94.19 678 TYR A N 1
ATOM 5225 C CA . TYR A 1 678 ? -8.492 -0.212 26.033 1.00 94.19 678 TYR A CA 1
ATOM 5226 C C . TYR A 1 678 ? -8.400 0.521 27.371 1.00 94.19 678 TYR A C 1
ATOM 5228 O O . TYR A 1 678 ? -7.721 0.033 28.263 1.00 94.19 678 TYR A O 1
ATOM 5236 N N . LEU A 1 679 ? -9.132 1.629 27.549 1.00 95.19 679 LEU A N 1
ATOM 5237 C CA . LEU A 1 679 ? -9.136 2.425 28.783 1.00 95.19 679 LEU A CA 1
ATOM 5238 C C . LEU A 1 679 ? -9.515 1.579 30.008 1.00 95.19 679 LEU A C 1
ATOM 5240 O O . LEU A 1 679 ? -8.931 1.733 31.075 1.00 95.19 679 LEU A O 1
ATOM 5244 N N . ILE A 1 680 ? -10.456 0.644 29.850 1.00 93.12 680 ILE A N 1
ATOM 5245 C CA . ILE A 1 680 ? -10.922 -0.219 30.945 1.00 93.12 680 ILE A CA 1
ATOM 5246 C C . ILE A 1 680 ? -10.005 -1.424 31.210 1.00 93.12 680 ILE A C 1
ATOM 5248 O O . ILE A 1 680 ? -10.195 -2.139 32.196 1.00 93.12 680 ILE A O 1
ATOM 5252 N N . SER A 1 681 ? -8.986 -1.651 30.377 1.00 93.44 681 SER A N 1
ATOM 5253 C CA . SER A 1 681 ? -8.060 -2.776 30.515 1.00 93.44 681 SER A CA 1
ATOM 5254 C C . SER A 1 681 ? -7.209 -2.683 31.792 1.00 93.44 681 SER A C 1
ATOM 5256 O O . SER A 1 681 ? -6.687 -1.610 32.101 1.00 93.44 681 SER A O 1
ATOM 5258 N N . PRO A 1 682 ? -6.947 -3.801 32.499 1.00 93.31 682 PRO A N 1
ATOM 5259 C CA . PRO A 1 682 ? -5.918 -3.860 33.544 1.00 93.31 682 PRO A CA 1
ATOM 5260 C C . PRO A 1 682 ? -4.496 -3.549 33.040 1.00 93.31 682 PRO A C 1
ATOM 5262 O O . PRO A 1 682 ? -3.608 -3.287 33.847 1.00 93.31 682 PRO A O 1
ATOM 5265 N N . LYS A 1 683 ? -4.270 -3.600 31.718 1.00 95.31 683 LYS A N 1
ATOM 5266 C CA . LYS A 1 683 ? -2.994 -3.287 31.054 1.00 95.31 683 LYS A CA 1
ATOM 5267 C C . LYS A 1 683 ? -2.907 -1.860 30.507 1.00 95.31 683 LYS A C 1
ATOM 5269 O O . LYS A 1 683 ? -1.848 -1.473 30.018 1.00 95.31 683 LYS A O 1
ATOM 5274 N N . PHE A 1 684 ? -3.986 -1.077 30.590 1.00 97.06 684 PHE A N 1
ATOM 5275 C CA . PHE A 1 684 ? -4.014 0.310 30.123 1.00 97.06 684 PHE A CA 1
ATOM 5276 C C . PHE A 1 684 ? -2.893 1.122 30.775 1.00 97.06 684 PHE A C 1
ATOM 5278 O O . PHE A 1 684 ? -2.970 1.365 31.972 1.00 97.06 684 PHE A O 1
ATOM 5285 N N . ILE A 1 685 ? -1.857 1.503 30.013 1.00 96.44 685 ILE A N 1
ATOM 5286 C CA . ILE A 1 685 ? -0.658 2.237 30.482 1.00 96.44 685 ILE A CA 1
ATOM 5287 C C . ILE A 1 685 ? -0.146 1.781 31.867 1.00 96.44 685 ILE A C 1
ATOM 5289 O O . ILE A 1 685 ? 0.227 2.594 32.719 1.00 96.44 685 ILE A O 1
ATOM 5293 N N . SER A 1 686 ? -0.177 0.468 32.136 1.00 95.81 686 SER A N 1
ATOM 5294 C CA . SER A 1 686 ? 0.047 -0.054 33.490 1.00 95.81 686 SER A CA 1
ATOM 5295 C C . SER A 1 686 ? 1.467 0.186 34.010 1.00 95.81 686 SER A C 1
ATOM 5297 O O . SER A 1 686 ? 1.656 0.221 35.223 1.00 95.81 686 SER A O 1
ATOM 5299 N N . ALA A 1 687 ? 2.445 0.405 33.122 1.00 94.81 687 ALA A N 1
ATOM 5300 C CA . ALA A 1 687 ? 3.804 0.795 33.498 1.00 94.81 687 ALA A CA 1
ATOM 5301 C C . ALA A 1 687 ? 3.877 2.218 34.084 1.00 94.81 687 ALA A C 1
ATOM 5303 O O . ALA A 1 687 ? 4.708 2.478 34.951 1.00 94.81 687 ALA A O 1
ATOM 5304 N N . ASP A 1 688 ? 2.990 3.123 33.655 1.00 94.69 688 ASP A N 1
ATOM 5305 C CA . ASP A 1 688 ? 3.048 4.548 34.013 1.00 94.69 688 ASP A CA 1
ATOM 5306 C C . ASP A 1 688 ? 2.073 4.927 35.151 1.00 94.69 688 ASP A C 1
ATOM 5308 O O . ASP A 1 688 ? 2.044 6.073 35.611 1.00 94.69 688 ASP A O 1
ATOM 5312 N N . GLY A 1 689 ? 1.276 3.965 35.635 1.00 92.88 689 GLY A N 1
ATOM 5313 C CA . GLY A 1 689 ? 0.339 4.128 36.757 1.00 92.88 689 GLY A CA 1
ATOM 5314 C C . GLY A 1 689 ? -1.125 3.793 36.452 1.00 92.88 689 GLY A C 1
ATOM 5315 O O . GLY A 1 689 ? -1.968 3.862 37.350 1.00 92.88 689 GLY A O 1
ATOM 5316 N N . GLY A 1 690 ? -1.437 3.395 35.220 1.00 95.19 690 GLY A N 1
ATOM 5317 C CA . GLY A 1 690 ? -2.760 2.905 34.853 1.00 95.19 690 GLY A CA 1
ATOM 5318 C C . GLY A 1 690 ? -3.858 3.968 34.814 1.00 95.19 690 GLY A C 1
ATOM 5319 O O . GLY A 1 690 ? -3.601 5.163 34.680 1.00 95.19 690 GLY A O 1
ATOM 5320 N N . PHE A 1 691 ? -5.110 3.528 34.970 1.00 96.81 691 PHE A N 1
ATOM 5321 C CA . PHE A 1 691 ? -6.296 4.391 34.877 1.00 96.81 691 PHE A CA 1
ATOM 5322 C C . PHE A 1 691 ? -6.278 5.576 35.861 1.00 96.81 691 PHE A C 1
ATOM 5324 O O . PHE A 1 691 ? -6.771 6.651 35.538 1.00 96.81 691 PHE A O 1
ATOM 5331 N N . LYS A 1 692 ? -5.625 5.431 37.024 1.00 96.56 692 LYS A N 1
ATOM 5332 C CA . LYS A 1 692 ? -5.449 6.502 38.028 1.00 96.56 692 LYS A CA 1
ATOM 5333 C C . LYS A 1 692 ? -4.623 7.700 37.540 1.00 96.56 692 LYS A C 1
ATOM 5335 O O . LYS A 1 692 ? -4.630 8.738 38.201 1.00 96.56 692 LYS A O 1
ATOM 5340 N N . ARG A 1 693 ? -3.915 7.575 36.409 1.00 97.19 693 ARG A N 1
ATOM 5341 C CA . ARG A 1 693 ? -3.255 8.703 35.734 1.00 97.19 693 ARG A CA 1
ATOM 5342 C C . ARG A 1 693 ? -4.205 9.538 34.884 1.00 97.19 693 ARG A C 1
ATOM 5344 O O . ARG A 1 693 ? -3.814 10.644 34.534 1.00 97.19 693 ARG A O 1
ATOM 5351 N N . ILE A 1 694 ? -5.403 9.063 34.533 1.00 98.00 694 ILE A N 1
ATOM 5352 C CA . ILE A 1 694 ? -6.363 9.893 33.795 1.00 98.00 694 ILE A CA 1
ATOM 5353 C C . ILE A 1 694 ? -6.801 11.029 34.716 1.00 98.00 694 ILE A C 1
ATOM 5355 O O . ILE A 1 694 ? -7.328 10.754 35.781 1.00 98.00 694 ILE A O 1
ATOM 5359 N N . VAL A 1 695 ? -6.565 12.279 34.320 1.00 97.94 695 VAL A N 1
ATOM 5360 C CA . VAL A 1 695 ? -6.917 13.491 35.090 1.00 97.94 695 VAL A CA 1
ATOM 5361 C C . VAL A 1 695 ? -8.047 14.290 34.441 1.00 97.94 695 VAL A C 1
ATOM 5363 O O . VAL A 1 695 ? -8.755 15.027 35.122 1.00 97.94 695 VAL A O 1
ATOM 5366 N N . TRP A 1 696 ? -8.247 14.118 33.132 1.00 98.19 696 TRP A N 1
ATOM 5367 C CA . TRP A 1 696 ? -9.320 14.734 32.353 1.00 98.19 696 TRP A CA 1
ATOM 5368 C C . TRP A 1 696 ? -9.847 13.737 31.320 1.00 98.19 696 TRP A C 1
ATOM 5370 O O . TRP A 1 696 ? -9.063 13.023 30.690 1.00 98.19 696 TRP A O 1
ATOM 5380 N N . MET A 1 697 ? -11.160 13.685 31.119 1.00 97.44 697 MET A N 1
ATOM 5381 C CA . MET A 1 697 ? -11.798 12.803 30.144 1.00 97.44 697 MET A CA 1
ATOM 5382 C C . MET A 1 697 ? -13.031 13.472 29.538 1.00 97.44 697 MET A C 1
ATOM 5384 O O . MET A 1 697 ? -13.861 13.974 30.290 1.00 97.44 697 MET A O 1
ATOM 5388 N N . SER A 1 698 ? -13.205 13.400 28.212 1.00 92.81 698 SER A N 1
ATOM 5389 C CA . SER A 1 698 ? -14.445 13.821 27.536 1.00 92.81 698 SER A CA 1
ATOM 5390 C C . SER A 1 698 ? -15.682 13.284 28.260 1.00 92.81 698 SER A C 1
ATOM 5392 O O . SER A 1 698 ? -15.822 12.066 28.426 1.00 92.81 698 SER A O 1
ATOM 5394 N N . SER A 1 699 ? -16.632 14.148 28.624 1.00 92.94 699 SER A N 1
ATOM 5395 C CA . SER A 1 699 ? -17.843 13.731 29.346 1.00 92.94 699 SER A CA 1
ATOM 5396 C C . SER A 1 699 ? -18.681 12.708 28.568 1.00 92.94 699 SER A C 1
ATOM 5398 O O . SER A 1 699 ? -19.368 11.879 29.165 1.00 92.94 699 SER A O 1
ATOM 5400 N N . PHE A 1 700 ? -18.577 12.714 27.235 1.00 85.56 700 PHE A N 1
ATOM 5401 C CA . PHE A 1 700 ? -19.161 11.699 26.364 1.00 85.56 700 PHE A CA 1
ATOM 5402 C C . PHE A 1 700 ? -18.676 10.283 26.709 1.00 85.56 700 PHE A C 1
ATOM 5404 O O . PHE A 1 700 ? -19.482 9.356 26.734 1.00 85.56 700 PHE A O 1
ATOM 5411 N N . LEU A 1 701 ? -17.386 10.098 27.020 1.00 89.94 701 LEU A N 1
ATOM 5412 C CA . LEU A 1 701 ? -16.845 8.800 27.445 1.00 89.94 701 LEU A CA 1
ATOM 5413 C C . LEU A 1 701 ? -17.400 8.414 28.816 1.00 89.94 701 LEU A C 1
ATOM 5415 O O . LEU A 1 701 ? -17.934 7.317 28.958 1.00 89.94 701 LEU A O 1
ATOM 5419 N N . LYS A 1 702 ? -17.375 9.336 29.790 1.00 93.56 702 LYS A N 1
ATOM 5420 C CA . LYS A 1 702 ? -17.963 9.112 31.124 1.00 93.56 702 LYS A CA 1
ATOM 5421 C C . LYS A 1 702 ? -19.430 8.667 31.056 1.00 93.56 702 LYS A C 1
ATOM 5423 O O . LYS A 1 702 ? -19.862 7.869 31.875 1.00 93.56 702 LYS A O 1
ATOM 5428 N N . GLN A 1 703 ? -20.196 9.189 30.094 1.00 90.19 703 GLN A N 1
ATOM 5429 C CA . GLN A 1 703 ? -21.611 8.856 29.901 1.00 90.19 703 GLN A CA 1
ATOM 5430 C C . GLN A 1 703 ? -21.839 7.574 29.089 1.00 90.19 703 GLN A C 1
ATOM 5432 O O . GLN A 1 703 ? -22.778 6.841 29.380 1.00 90.19 703 GLN A O 1
ATOM 5437 N N . SER A 1 704 ? -21.019 7.310 28.067 1.00 81.94 704 SER A N 1
ATOM 5438 C CA . SER A 1 704 ? -21.182 6.148 27.176 1.00 81.94 704 SER A CA 1
ATOM 5439 C C . SER A 1 704 ? -20.574 4.852 27.715 1.00 81.94 704 SER A C 1
ATOM 5441 O O . SER A 1 704 ? -20.955 3.790 27.237 1.00 81.94 704 SER A O 1
ATOM 5443 N N . MET A 1 705 ? -19.674 4.935 28.700 1.00 89.88 705 MET A N 1
ATOM 5444 C CA . MET A 1 705 ? -19.023 3.794 29.361 1.00 89.88 705 MET A CA 1
ATOM 5445 C C . MET A 1 705 ? -19.158 3.873 30.895 1.00 89.88 705 MET A C 1
ATOM 5447 O O . MET A 1 705 ? -18.223 3.572 31.638 1.00 89.88 705 MET A O 1
ATOM 5451 N N . ALA A 1 706 ? -20.296 4.383 31.381 1.00 90.56 706 ALA A N 1
ATOM 5452 C CA . ALA A 1 706 ? -20.499 4.697 32.796 1.00 90.56 706 ALA A CA 1
ATOM 5453 C C . ALA A 1 706 ? -20.371 3.459 33.705 1.00 90.56 706 ALA A C 1
ATOM 5455 O O . ALA A 1 706 ? -19.689 3.515 34.729 1.00 90.56 706 ALA A O 1
ATOM 5456 N N . ASP A 1 707 ? -20.982 2.339 33.308 1.00 89.62 707 ASP A N 1
ATOM 5457 C CA . ASP A 1 707 ? -20.967 1.092 34.078 1.00 89.62 707 ASP A CA 1
ATOM 5458 C C . ASP A 1 707 ? -19.569 0.448 34.061 1.00 89.62 707 ASP A C 1
ATOM 5460 O O . ASP A 1 707 ? -19.075 -0.022 35.091 1.00 89.62 707 ASP A O 1
ATOM 5464 N N . GLU A 1 708 ? -18.877 0.473 32.917 1.00 90.62 708 GLU A N 1
ATOM 5465 C CA . GLU A 1 708 ? -17.521 -0.065 32.799 1.00 90.62 708 GLU A CA 1
ATOM 5466 C C . GLU A 1 708 ? -16.497 0.775 33.571 1.00 90.62 708 GLU A C 1
ATOM 5468 O O . GLU A 1 708 ? -15.607 0.220 34.217 1.00 90.62 708 GLU A O 1
ATOM 5473 N N . PHE A 1 709 ? -16.625 2.105 33.563 1.00 95.00 709 PHE A N 1
ATOM 5474 C CA . PHE A 1 709 ? -15.766 2.979 34.362 1.00 95.00 709 PHE A CA 1
ATOM 5475 C C . PHE A 1 709 ? -16.070 2.904 35.863 1.00 95.00 709 PHE A C 1
ATOM 5477 O O . PHE A 1 709 ? -15.133 2.985 36.658 1.00 95.00 709 PHE A O 1
ATOM 5484 N N . ALA A 1 710 ? -17.319 2.657 36.271 1.00 93.00 710 ALA A N 1
ATOM 5485 C CA . ALA A 1 710 ? -17.640 2.338 37.664 1.00 93.00 710 ALA A CA 1
ATOM 5486 C C . ALA A 1 710 ? -16.957 1.031 38.118 1.00 93.00 710 ALA A C 1
ATOM 5488 O O . ALA A 1 710 ? -16.345 0.993 39.187 1.00 93.00 710 ALA A O 1
ATOM 5489 N N . ALA A 1 711 ? -16.960 -0.010 37.277 1.00 92.38 711 ALA A N 1
ATOM 5490 C CA . ALA A 1 711 ? -16.238 -1.257 37.554 1.00 92.38 711 ALA A CA 1
ATOM 5491 C C . ALA A 1 711 ? -14.706 -1.063 37.613 1.00 92.38 711 ALA A C 1
ATOM 5493 O O . ALA A 1 711 ? -14.022 -1.705 38.414 1.00 92.38 711 ALA A O 1
ATOM 5494 N N . VAL A 1 712 ? -14.146 -0.149 36.809 1.00 93.94 712 VAL A N 1
ATOM 5495 C CA . VAL A 1 712 ? -12.731 0.254 36.920 1.00 93.94 712 VAL A CA 1
ATOM 5496 C C . VAL A 1 712 ? -12.462 0.995 38.231 1.00 93.94 712 VAL A C 1
ATOM 5498 O O . VAL A 1 712 ? -11.483 0.683 38.903 1.00 93.94 712 VAL A O 1
ATOM 5501 N N . ALA A 1 713 ? -13.321 1.933 38.630 1.00 94.31 713 ALA A N 1
ATOM 5502 C CA . ALA A 1 713 ? -13.196 2.675 39.885 1.00 94.31 713 ALA A CA 1
ATOM 5503 C C . ALA A 1 713 ? -13.217 1.740 41.114 1.00 94.31 713 ALA A C 1
ATOM 5505 O O . ALA A 1 713 ? -12.379 1.869 42.012 1.00 94.31 713 ALA A O 1
ATOM 5506 N N . GLU A 1 714 ? -14.097 0.732 41.110 1.00 94.62 714 GLU A N 1
ATOM 5507 C CA . GLU A 1 714 ? -14.118 -0.340 42.114 1.00 94.62 714 GLU A CA 1
ATOM 5508 C C . GLU A 1 714 ? -12.817 -1.164 42.100 1.00 94.62 714 GLU A C 1
ATOM 5510 O O . GLU A 1 714 ? -12.204 -1.360 43.152 1.00 94.62 714 GLU A O 1
ATOM 5515 N N . ARG A 1 715 ? -12.333 -1.579 40.918 1.00 93.69 715 ARG A N 1
ATOM 5516 C CA . ARG A 1 715 ? -11.070 -2.329 40.759 1.00 93.69 715 ARG A CA 1
ATOM 5517 C C . ARG A 1 715 ? -9.846 -1.561 41.268 1.00 93.69 715 ARG A C 1
ATOM 5519 O O . ARG A 1 715 ? -8.962 -2.161 41.875 1.00 93.69 715 ARG A O 1
ATOM 5526 N N . GLU A 1 716 ? -9.773 -0.256 41.013 1.00 93.25 716 GLU A N 1
ATOM 5527 C CA . GLU A 1 716 ? -8.679 0.603 41.488 1.00 93.25 716 GLU A CA 1
ATOM 5528 C C . GLU A 1 716 ? -8.782 0.939 42.989 1.00 93.25 716 GLU A C 1
ATOM 5530 O O . GLU A 1 716 ? -7.842 1.511 43.547 1.00 93.25 716 GLU A O 1
ATOM 5535 N N . GLY A 1 717 ? -9.889 0.574 43.650 1.00 94.31 717 GLY A N 1
ATOM 5536 C CA . GLY A 1 717 ? -10.136 0.818 45.073 1.00 94.31 717 GLY A CA 1
ATOM 5537 C C . GLY A 1 717 ? -10.560 2.251 45.409 1.00 94.31 717 GLY A C 1
ATOM 5538 O O . GLY A 1 717 ? -10.454 2.655 46.567 1.00 94.31 717 GLY A O 1
ATOM 5539 N N . ILE A 1 718 ? -11.019 3.024 44.419 1.00 94.00 718 ILE A N 1
ATOM 5540 C CA . ILE A 1 718 ? -11.416 4.434 44.553 1.00 94.00 718 ILE A CA 1
ATOM 5541 C C . ILE A 1 718 ? -12.791 4.602 43.875 1.00 94.00 718 ILE A C 1
ATOM 5543 O O . ILE A 1 718 ? -12.843 4.971 42.704 1.00 94.00 718 ILE A O 1
ATOM 5547 N N . PRO A 1 719 ? -13.915 4.306 44.559 1.00 92.12 719 PRO A N 1
ATOM 5548 C CA . PRO A 1 719 ? -15.240 4.270 43.925 1.00 92.12 719 PRO A CA 1
ATOM 5549 C C . PRO A 1 719 ? -15.696 5.598 43.301 1.00 92.12 719 PRO A C 1
ATOM 5551 O O . PRO A 1 719 ? -16.464 5.591 42.347 1.00 92.12 719 PRO A O 1
ATOM 5554 N N . ASP A 1 720 ? -15.208 6.727 43.816 1.00 93.88 720 ASP A N 1
ATOM 5555 C CA . ASP A 1 720 ? -15.496 8.087 43.347 1.00 93.88 720 ASP A CA 1
ATOM 5556 C C . ASP A 1 720 ? -14.476 8.609 42.310 1.00 93.88 720 ASP A C 1
ATOM 5558 O O . ASP A 1 720 ? -14.480 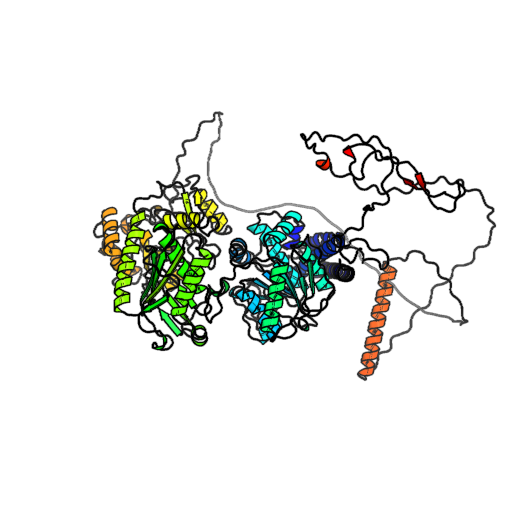9.789 41.966 1.00 93.88 720 ASP A O 1
ATOM 5562 N N . LEU A 1 721 ? -13.594 7.749 41.780 1.00 95.75 721 LEU A N 1
ATOM 5563 C CA . LEU A 1 721 ? -12.520 8.150 40.857 1.00 95.75 721 LEU A CA 1
ATOM 5564 C C . LEU A 1 721 ? -13.030 8.898 39.616 1.00 95.75 721 LEU A C 1
ATOM 5566 O O . LEU A 1 721 ? -12.396 9.854 39.177 1.00 95.75 721 LEU A O 1
ATOM 5570 N N . ILE A 1 722 ? -14.178 8.494 39.066 1.00 96.12 722 ILE A N 1
ATOM 5571 C CA . ILE A 1 722 ? -14.738 9.088 37.839 1.00 96.12 722 ILE A CA 1
ATOM 5572 C C . ILE A 1 722 ? -15.242 10.521 38.072 1.00 96.12 722 ILE A C 1
ATOM 5574 O O . ILE A 1 722 ? -15.165 11.352 37.164 1.00 96.12 722 ILE A O 1
ATOM 5578 N N . ASP A 1 723 ? -15.678 10.825 39.298 1.00 95.38 723 ASP A N 1
ATOM 5579 C CA . ASP A 1 723 ? -16.091 12.168 39.714 1.00 95.38 723 ASP A CA 1
ATOM 5580 C C . ASP A 1 723 ? -14.878 13.077 39.980 1.00 95.38 723 ASP A C 1
ATOM 5582 O O . ASP A 1 723 ? -14.949 14.286 39.759 1.00 95.38 723 ASP A O 1
ATOM 5586 N N . ARG A 1 724 ? -13.735 12.506 40.396 1.00 96.88 724 ARG A N 1
ATOM 5587 C CA . ARG A 1 724 ? -12.472 13.252 40.569 1.00 96.88 724 ARG A CA 1
ATOM 5588 C C . ARG A 1 724 ? -11.816 13.631 39.240 1.00 96.88 724 ARG A C 1
ATOM 5590 O O . ARG A 1 724 ? -11.108 14.636 39.185 1.00 96.88 724 ARG A O 1
ATOM 5597 N N . ILE A 1 725 ? -12.031 12.851 38.181 1.00 97.69 725 ILE A N 1
ATOM 5598 C CA . ILE A 1 725 ? -11.538 13.142 36.827 1.00 97.69 725 ILE A CA 1
ATOM 5599 C C . ILE A 1 725 ? -12.283 14.362 36.266 1.00 97.69 725 ILE A C 1
ATOM 5601 O O . ILE A 1 725 ? -13.511 14.399 36.267 1.00 97.69 725 ILE A O 1
ATOM 5605 N N . ALA A 1 726 ? -11.567 15.356 35.743 1.00 97.25 726 ALA A N 1
ATOM 5606 C CA . ALA A 1 726 ? -12.175 16.531 35.115 1.00 97.25 726 ALA A CA 1
ATOM 5607 C C . ALA A 1 726 ? -12.815 16.208 33.745 1.00 97.25 726 ALA A C 1
ATOM 5609 O O . ALA A 1 726 ? -12.532 15.173 33.142 1.00 97.25 726 ALA A O 1
ATOM 5610 N N . ASP A 1 727 ? -13.667 17.095 33.233 1.00 96.31 727 ASP A N 1
ATOM 5611 C CA . ASP A 1 727 ? -14.198 17.044 31.861 1.00 96.31 727 ASP A CA 1
ATOM 5612 C C . ASP A 1 727 ? -14.443 18.458 31.303 1.00 96.31 727 ASP A C 1
ATOM 5614 O O . ASP A 1 727 ? -14.208 19.458 31.991 1.00 96.31 727 ASP A O 1
ATOM 5618 N N . GLU A 1 728 ? -14.888 18.555 30.045 1.00 92.62 728 GLU A N 1
ATOM 5619 C CA . GLU A 1 728 ? -15.020 19.817 29.305 1.00 92.62 728 GLU A CA 1
ATOM 5620 C C . GLU A 1 728 ? -16.048 20.796 29.896 1.00 92.62 728 GLU A C 1
ATOM 5622 O O . GLU A 1 728 ? -16.078 21.967 29.515 1.00 92.62 728 GLU A O 1
ATOM 5627 N N . ARG A 1 729 ? -16.900 20.331 30.818 1.00 91.44 729 ARG A N 1
ATOM 5628 C CA . ARG A 1 729 ? -17.957 21.133 31.459 1.00 91.44 729 ARG A CA 1
ATOM 5629 C C . ARG A 1 729 ? -17.430 21.931 32.646 1.00 91.44 729 ARG A C 1
ATOM 5631 O O . ARG A 1 729 ? -18.032 22.942 33.005 1.00 91.44 729 ARG A O 1
ATOM 5638 N N . SER A 1 730 ? -16.328 21.468 33.236 1.00 90.94 730 SER A N 1
ATOM 5639 C CA . SER A 1 730 ? -15.719 22.034 34.443 1.00 90.94 730 SER A CA 1
ATOM 5640 C C . SER A 1 730 ? -14.329 22.623 34.203 1.00 90.94 730 SER A C 1
ATOM 5642 O O . SER A 1 730 ? -13.941 23.546 34.912 1.00 90.94 730 SER A O 1
ATOM 5644 N N . VAL A 1 731 ? -13.568 22.079 33.245 1.00 92.44 731 VAL A N 1
ATOM 5645 C CA . VAL A 1 731 ? -12.145 22.390 33.043 1.00 92.44 731 VAL A CA 1
ATOM 5646 C C . VAL A 1 731 ? -11.811 22.445 31.554 1.00 92.44 731 VAL A C 1
ATOM 5648 O O . VAL A 1 731 ? -11.984 21.462 30.828 1.00 92.44 731 VAL A O 1
ATOM 5651 N N . THR A 1 732 ? -11.255 23.576 31.119 1.00 86.44 732 THR A N 1
ATOM 5652 C CA . THR A 1 732 ? -10.911 23.854 29.712 1.00 86.44 732 THR A CA 1
ATOM 5653 C C . THR A 1 732 ? -9.438 24.202 29.478 1.00 86.44 732 THR A C 1
ATOM 5655 O O . THR A 1 732 ? -9.001 24.254 28.330 1.00 86.44 732 THR A O 1
ATOM 5658 N N . ASN A 1 733 ? -8.654 24.416 30.539 1.00 92.06 733 ASN A N 1
ATOM 5659 C CA . ASN A 1 733 ? -7.216 24.698 30.473 1.00 92.06 733 ASN A CA 1
ATOM 5660 C C . ASN A 1 733 ? -6.437 24.013 31.613 1.00 92.06 733 ASN A C 1
ATOM 5662 O O . ASN A 1 733 ? -7.017 23.447 32.539 1.00 92.06 733 ASN A O 1
ATOM 5666 N N . VAL A 1 734 ? -5.104 24.041 31.521 1.00 93.38 734 VAL A N 1
ATOM 5667 C CA . VAL A 1 734 ? -4.201 23.356 32.463 1.00 93.38 734 VAL A CA 1
ATOM 5668 C C . VAL A 1 734 ? -4.256 23.941 33.883 1.00 93.38 734 VAL A C 1
ATOM 5670 O O . VAL A 1 734 ? -4.227 23.178 34.847 1.00 93.38 734 VAL A O 1
ATOM 5673 N N . ASP A 1 735 ? -4.386 25.262 34.039 1.00 93.00 735 ASP A N 1
ATOM 5674 C CA . ASP A 1 735 ? -4.449 25.896 35.366 1.00 93.00 735 ASP A CA 1
ATOM 5675 C C . ASP A 1 735 ? -5.724 25.483 36.124 1.00 93.00 735 ASP A C 1
ATOM 5677 O O . ASP A 1 735 ? -5.666 25.118 37.303 1.00 93.00 735 ASP A O 1
ATOM 5681 N N . GLU A 1 736 ? -6.868 25.461 35.428 1.00 95.25 736 GLU A N 1
ATOM 5682 C CA . GLU A 1 736 ? -8.135 24.906 35.926 1.00 95.25 736 GLU A CA 1
ATOM 5683 C C . GLU A 1 736 ? -8.006 23.420 36.286 1.00 95.25 736 GLU A C 1
ATOM 5685 O O . GLU A 1 736 ? -8.497 23.002 37.334 1.00 95.25 736 GLU A O 1
ATOM 5690 N N . LEU A 1 737 ? -7.308 22.623 35.467 1.00 96.12 737 LEU A N 1
ATOM 5691 C CA . LEU A 1 737 ? -7.109 21.190 35.707 1.00 96.12 737 LEU A CA 1
ATOM 5692 C C . LEU A 1 737 ? -6.315 20.934 36.993 1.00 96.12 737 LEU A C 1
ATOM 5694 O O . LEU A 1 737 ? -6.724 20.139 37.840 1.00 96.12 737 LEU A O 1
ATOM 5698 N N . VAL A 1 738 ? -5.204 21.649 37.175 1.00 95.31 738 VAL A N 1
ATOM 5699 C CA . VAL A 1 738 ? -4.352 21.536 38.367 1.00 95.31 738 VAL A CA 1
ATOM 5700 C C . VAL A 1 738 ? -5.071 22.042 39.626 1.00 95.31 738 VAL A C 1
ATOM 5702 O O . VAL A 1 738 ? -4.806 21.540 40.723 1.00 95.31 738 VAL A O 1
ATOM 5705 N N . ALA A 1 739 ? -5.982 23.012 39.501 1.00 96.06 739 ALA A N 1
ATOM 5706 C CA . ALA A 1 739 ? -6.851 23.441 40.597 1.00 96.06 739 ALA A CA 1
ATOM 5707 C C . ALA A 1 739 ? -7.902 22.370 40.943 1.00 96.06 739 ALA A C 1
ATOM 5709 O O . ALA A 1 739 ? -7.977 21.947 42.099 1.00 96.06 739 ALA A O 1
ATOM 5710 N N . TRP A 1 740 ? -8.632 21.869 39.941 1.00 97.38 740 TRP A N 1
ATOM 5711 C CA . TRP A 1 740 ? -9.650 20.822 40.081 1.00 97.38 740 TRP A CA 1
ATOM 5712 C C . TRP A 1 740 ? -9.097 19.568 40.761 1.00 97.38 740 TRP A C 1
ATOM 5714 O O . TRP A 1 740 ? -9.688 19.066 41.717 1.00 97.38 740 TRP A O 1
ATOM 5724 N N . MET A 1 741 ? -7.924 19.097 40.324 1.00 96.81 741 MET A N 1
ATOM 5725 C CA . MET A 1 741 ? -7.263 17.923 40.901 1.00 96.81 741 MET A CA 1
ATOM 5726 C C . MET A 1 741 ? -6.961 18.077 42.394 1.00 96.81 741 MET A C 1
ATOM 5728 O O . MET A 1 741 ? -7.033 17.095 43.129 1.00 96.81 741 MET A O 1
ATOM 5732 N N . LYS A 1 742 ? -6.610 19.287 42.850 1.00 96.19 742 LYS A N 1
ATOM 5733 C CA . LYS A 1 742 ? -6.324 19.574 44.267 1.00 96.19 742 LYS A CA 1
ATOM 5734 C C . LYS A 1 742 ? -7.597 19.676 45.098 1.00 96.19 742 LYS A C 1
ATOM 5736 O O . LYS A 1 742 ? -7.592 19.255 46.248 1.00 96.19 742 LYS A O 1
ATOM 5741 N N . GLU A 1 743 ? -8.666 20.224 44.525 1.00 96.88 743 GLU A N 1
ATOM 5742 C CA . GLU A 1 743 ? -9.983 20.300 45.167 1.00 96.88 743 GLU A CA 1
ATOM 5743 C C . GLU A 1 743 ? -10.600 18.906 45.367 1.00 96.88 743 GLU A C 1
ATOM 5745 O O . GLU A 1 743 ? -11.140 18.621 46.433 1.00 96.88 743 GLU A O 1
ATOM 5750 N N . HIS A 1 744 ? -10.440 18.019 44.381 1.00 96.31 744 HIS A N 1
ATOM 5751 C CA . HIS A 1 744 ? -11.011 16.668 44.375 1.00 96.31 744 HIS A CA 1
ATOM 5752 C C . HIS A 1 744 ? -10.044 15.573 44.873 1.00 96.31 744 HIS A C 1
ATOM 5754 O O . HIS A 1 744 ? -10.358 14.391 44.759 1.00 96.31 744 HIS A O 1
ATOM 5760 N N . ASP A 1 745 ? -8.871 15.939 45.410 1.00 95.25 745 ASP A N 1
ATOM 5761 C CA . ASP A 1 745 ? -7.813 15.017 45.872 1.00 95.25 745 ASP A CA 1
ATOM 5762 C C . ASP A 1 745 ? -7.528 13.879 44.867 1.00 95.25 745 ASP A C 1
ATOM 5764 O O . ASP A 1 745 ? -7.697 12.685 45.138 1.00 95.25 745 ASP A O 1
ATOM 5768 N N . HIS A 1 746 ? -7.169 14.256 43.639 1.00 97.38 746 HIS A N 1
ATOM 5769 C CA . HIS A 1 746 ? -6.977 13.310 42.544 1.00 97.38 746 HIS A CA 1
ATOM 5770 C C . HIS A 1 746 ? -5.748 12.406 42.783 1.00 97.38 746 HIS A C 1
ATOM 5772 O O . HIS A 1 746 ? -4.659 12.931 43.036 1.00 97.38 746 HIS A O 1
ATOM 5778 N N . PRO A 1 747 ? -5.844 11.065 42.633 1.00 95.25 747 PRO A N 1
ATOM 5779 C CA . PRO A 1 747 ? -4.767 10.140 43.009 1.00 95.25 747 PRO A CA 1
ATOM 5780 C C . PRO A 1 747 ? -3.427 10.408 42.312 1.00 95.25 747 PRO A C 1
ATOM 5782 O O . PRO A 1 747 ? -2.383 10.219 42.934 1.00 95.25 747 PRO A O 1
ATOM 5785 N N . ALA A 1 748 ? -3.438 10.900 41.067 1.00 95.12 748 ALA A N 1
ATOM 5786 C CA . ALA A 1 748 ? -2.225 11.267 40.327 1.00 95.12 748 ALA A CA 1
ATOM 5787 C C . ALA A 1 748 ? -1.296 12.238 41.093 1.00 95.12 748 ALA A C 1
ATOM 5789 O O . ALA A 1 748 ? -0.077 12.110 40.984 1.00 95.12 748 ALA A O 1
ATOM 5790 N N . LEU A 1 749 ? -1.841 13.125 41.944 1.00 93.38 749 LEU A N 1
ATOM 5791 C CA . LEU A 1 749 ? -1.058 14.043 42.791 1.00 93.38 749 LEU A CA 1
ATOM 5792 C C . LEU A 1 749 ? -0.086 13.317 43.738 1.00 93.38 749 LEU A C 1
ATOM 5794 O O . LEU A 1 749 ? 0.942 13.875 44.119 1.00 93.38 749 LEU A O 1
ATOM 5798 N N . HIS A 1 750 ? -0.401 12.074 44.107 1.00 93.75 750 HIS A N 1
ATOM 5799 C CA . HIS A 1 750 ? 0.350 11.266 45.071 1.00 93.75 750 HIS A CA 1
ATOM 5800 C C . HIS A 1 750 ? 1.222 10.189 44.406 1.00 93.75 750 HIS A C 1
ATOM 5802 O O . HIS A 1 750 ? 1.930 9.457 45.095 1.00 93.75 750 HIS A O 1
ATOM 5808 N N . MET A 1 751 ? 1.182 10.074 43.073 1.00 90.38 751 MET A N 1
ATOM 5809 C CA . MET A 1 751 ? 1.851 9.007 42.309 1.00 90.38 751 MET A CA 1
ATOM 5810 C C . MET A 1 751 ? 3.260 9.376 41.815 1.00 90.38 751 MET A C 1
ATOM 5812 O O . MET A 1 751 ? 3.945 8.534 41.236 1.00 90.38 751 MET A O 1
ATOM 5816 N N . GLY A 1 752 ? 3.710 10.614 42.045 1.00 87.94 752 GLY A N 1
ATOM 5817 C CA . GLY A 1 752 ? 5.009 11.106 41.578 1.00 87.94 752 GLY A CA 1
ATOM 5818 C C . GLY A 1 752 ? 5.093 11.255 40.054 1.00 87.94 752 GLY A C 1
ATOM 5819 O O . GLY A 1 752 ? 4.109 11.049 39.342 1.00 87.94 752 GLY A O 1
ATOM 5820 N N . VAL A 1 753 ? 6.279 11.620 39.562 1.00 87.69 753 VAL A N 1
ATOM 5821 C CA . VAL A 1 753 ? 6.503 11.971 38.149 1.00 87.69 753 VAL A CA 1
ATOM 5822 C C . VAL A 1 753 ? 6.251 10.777 37.219 1.00 87.69 753 VAL A C 1
ATOM 5824 O O . VAL A 1 753 ? 6.691 9.664 37.519 1.00 87.69 753 VAL A O 1
ATOM 5827 N N . MET A 1 754 ? 5.597 10.992 36.075 1.00 86.75 754 MET A N 1
ATOM 5828 C CA . MET A 1 754 ? 5.500 9.988 35.006 1.00 86.75 754 MET A CA 1
ATOM 5829 C C . MET A 1 754 ? 6.855 9.834 34.294 1.00 86.75 754 MET A C 1
ATOM 5831 O O . MET A 1 754 ? 7.143 10.503 33.305 1.00 86.75 754 MET A O 1
ATOM 5835 N N . GLN A 1 755 ? 7.710 8.943 34.806 1.00 69.31 755 GLN A N 1
ATOM 5836 C CA . GLN A 1 755 ? 8.999 8.587 34.195 1.00 69.31 755 GLN A CA 1
ATOM 5837 C C . GLN A 1 755 ? 9.019 7.130 33.736 1.00 69.31 755 GLN A C 1
ATOM 5839 O O . GLN A 1 755 ? 8.549 6.237 34.440 1.00 69.31 755 GLN A O 1
ATOM 5844 N N . ALA A 1 756 ? 9.646 6.881 32.587 1.00 54.72 756 ALA A N 1
ATOM 5845 C CA . ALA A 1 756 ? 9.824 5.545 32.036 1.00 54.72 756 ALA A CA 1
ATOM 5846 C C . ALA A 1 756 ? 10.909 4.746 32.787 1.00 54.72 756 ALA A C 1
ATOM 5848 O O . ALA A 1 756 ? 12.056 4.638 32.354 1.00 54.72 756 ALA A O 1
ATOM 5849 N N . ALA A 1 757 ? 10.554 4.159 33.929 1.00 48.94 757 ALA A N 1
ATOM 5850 C CA . ALA A 1 757 ? 11.464 3.325 34.711 1.00 48.94 757 ALA A CA 1
ATOM 5851 C C . ALA A 1 757 ? 11.725 1.975 34.013 1.00 48.94 757 ALA A C 1
ATOM 5853 O O . ALA A 1 757 ? 10.826 1.143 33.915 1.00 48.94 757 ALA A O 1
ATOM 5854 N N . SER A 1 758 ? 12.946 1.738 33.523 1.00 43.75 758 SER A N 1
ATOM 5855 C CA . SER A 1 758 ? 13.381 0.415 33.048 1.00 43.75 758 SER A CA 1
ATOM 5856 C C . SER A 1 758 ? 13.517 -0.570 34.213 1.00 43.75 758 SER A C 1
ATOM 5858 O O . SER A 1 758 ? 14.172 -0.272 35.212 1.00 43.75 758 SER A O 1
ATOM 5860 N N . GLY A 1 759 ? 12.911 -1.755 34.092 1.00 40.03 759 GLY A N 1
ATOM 5861 C CA . GLY A 1 759 ? 13.018 -2.791 35.119 1.00 40.03 759 GLY A CA 1
ATOM 5862 C C . GLY A 1 759 ? 14.354 -3.538 35.061 1.00 40.03 759 GLY A C 1
ATOM 5863 O O . GLY A 1 759 ? 14.738 -4.052 34.012 1.00 40.03 759 GLY A O 1
ATOM 5864 N N . GLU A 1 760 ? 15.053 -3.673 36.193 1.00 27.86 760 GLU A N 1
ATOM 5865 C CA . GLU A 1 760 ? 16.175 -4.617 36.295 1.00 27.86 760 GLU A CA 1
ATOM 5866 C C . GLU A 1 760 ? 15.654 -6.064 36.297 1.00 27.86 760 GLU A C 1
ATOM 5868 O O . GLU A 1 760 ? 14.970 -6.497 37.228 1.00 27.86 760 GLU A O 1
ATOM 5873 N N . VAL A 1 761 ? 16.012 -6.849 35.276 1.00 34.16 761 VAL A N 1
ATOM 5874 C CA . VAL A 1 761 ? 15.680 -8.280 35.229 1.00 34.16 761 VAL A CA 1
ATOM 5875 C C . VAL A 1 761 ? 16.777 -9.105 35.900 1.00 34.16 761 VAL A C 1
ATOM 5877 O O . VAL A 1 761 ? 17.863 -9.304 35.353 1.00 34.16 761 VAL A O 1
ATOM 5880 N N . ALA A 1 762 ? 16.461 -9.674 37.063 1.00 32.25 762 ALA A N 1
ATOM 5881 C CA . ALA A 1 762 ? 17.276 -10.704 37.699 1.00 32.25 762 ALA A CA 1
ATOM 5882 C C . ALA A 1 762 ? 17.170 -12.036 36.925 1.00 32.25 762 ALA A C 1
ATOM 5884 O O . ALA A 1 762 ? 16.330 -12.887 37.221 1.00 32.25 762 ALA A O 1
ATOM 5885 N N . VAL A 1 763 ? 18.026 -12.230 35.916 1.00 32.56 763 VAL A N 1
ATOM 5886 C CA . VAL A 1 763 ? 18.083 -13.482 35.144 1.00 32.56 763 VAL A CA 1
ATOM 5887 C C . VAL A 1 763 ? 18.800 -14.573 35.946 1.00 32.56 763 VAL A C 1
ATOM 5889 O O . VAL A 1 763 ? 20.006 -14.499 36.185 1.00 32.56 763 VAL A O 1
ATOM 5892 N N . ALA A 1 764 ? 18.079 -15.637 36.303 1.00 30.05 764 ALA A N 1
ATOM 5893 C CA . ALA A 1 764 ? 18.688 -16.872 36.787 1.00 30.05 764 ALA A CA 1
ATOM 5894 C C . ALA A 1 764 ? 19.416 -17.581 35.627 1.00 30.05 764 ALA A C 1
ATOM 5896 O O . ALA A 1 764 ? 18.785 -18.145 34.733 1.00 30.05 764 ALA A O 1
ATOM 5897 N N . ALA A 1 765 ? 20.749 -17.529 35.621 1.00 27.55 765 ALA A N 1
ATOM 5898 C CA . ALA A 1 765 ? 21.565 -18.119 34.562 1.00 27.55 765 ALA A CA 1
ATOM 5899 C C . ALA A 1 765 ? 21.609 -19.664 34.638 1.00 27.55 765 ALA A C 1
ATOM 5901 O O . ALA A 1 765 ? 21.761 -20.213 35.734 1.00 27.55 765 ALA A O 1
ATOM 5902 N N . PRO A 1 766 ? 21.576 -20.389 33.500 1.00 31.38 766 PRO A N 1
ATOM 5903 C CA . PRO A 1 766 ? 21.951 -21.798 33.461 1.00 31.38 766 PRO A CA 1
ATOM 5904 C C . PRO A 1 766 ? 23.465 -21.940 33.667 1.00 31.38 766 PRO A C 1
ATOM 5906 O O . PRO A 1 766 ? 24.259 -21.190 33.099 1.00 31.38 766 PRO A O 1
ATOM 5909 N N . ALA A 1 767 ? 23.880 -22.916 34.472 1.00 29.19 767 ALA A N 1
ATOM 5910 C CA . ALA A 1 767 ? 25.282 -23.089 34.831 1.00 29.19 767 ALA A CA 1
ATOM 5911 C C . ALA A 1 767 ? 26.130 -23.665 33.681 1.00 29.19 767 ALA A C 1
ATOM 5913 O O . ALA A 1 767 ? 25.909 -24.794 33.245 1.00 29.19 767 ALA A O 1
ATOM 5914 N N . VAL A 1 768 ? 27.187 -22.945 33.294 1.00 31.27 768 VAL A N 1
ATOM 5915 C CA . VAL A 1 768 ? 28.365 -23.508 32.615 1.00 31.27 768 VAL A CA 1
ATOM 5916 C C . VAL A 1 768 ? 29.611 -23.041 33.369 1.00 31.27 768 VAL A C 1
ATOM 5918 O O . VAL A 1 768 ? 29.779 -21.855 33.641 1.00 31.27 768 VAL A O 1
ATOM 5921 N N . GLN A 1 769 ? 30.463 -23.985 33.768 1.00 28.22 769 GLN A N 1
ATOM 5922 C CA . GLN A 1 769 ? 31.638 -23.719 34.598 1.00 28.22 769 GLN A CA 1
ATOM 5923 C C . GLN A 1 769 ? 32.853 -23.296 33.762 1.00 28.22 769 GLN A C 1
ATOM 5925 O O . GLN A 1 769 ? 33.291 -24.060 32.906 1.00 28.22 769 GLN A O 1
ATOM 5930 N N . ALA A 1 770 ? 33.476 -22.169 34.117 1.00 28.06 770 ALA A N 1
ATOM 5931 C CA . ALA A 1 770 ? 34.935 -22.002 34.122 1.00 28.06 770 ALA A CA 1
ATOM 5932 C C . ALA A 1 770 ? 35.329 -20.782 34.980 1.00 28.06 770 ALA A C 1
ATOM 5934 O O . ALA A 1 770 ? 34.727 -19.717 34.876 1.00 28.06 770 ALA A O 1
ATOM 5935 N N . ALA A 1 771 ? 36.343 -20.934 35.831 1.00 27.06 771 ALA A N 1
ATOM 5936 C CA . ALA A 1 771 ? 36.917 -19.896 36.699 1.00 27.06 771 ALA A CA 1
ATOM 5937 C C . ALA A 1 771 ? 38.418 -20.224 36.931 1.00 27.06 771 ALA A C 1
ATOM 5939 O O . ALA A 1 771 ? 38.796 -21.354 36.602 1.00 27.06 771 ALA A O 1
ATOM 5940 N N . PRO A 1 772 ? 39.271 -19.355 37.534 1.00 36.47 772 PRO A N 1
ATOM 5941 C CA . PRO A 1 772 ? 38.975 -18.042 38.140 1.00 36.47 772 PRO A CA 1
ATOM 5942 C C . PRO A 1 772 ? 40.002 -16.888 37.897 1.00 36.47 772 PRO A C 1
ATOM 5944 O O . PRO A 1 772 ? 41.125 -17.115 37.470 1.00 36.47 772 PRO A O 1
ATOM 5947 N N . ALA A 1 773 ? 39.606 -15.678 38.340 1.00 29.28 773 ALA A N 1
ATOM 5948 C CA . ALA A 1 773 ? 40.403 -14.568 38.930 1.00 29.28 773 ALA A CA 1
ATOM 5949 C C . ALA A 1 773 ? 41.533 -13.871 38.106 1.00 29.28 773 ALA A C 1
ATOM 5951 O O . ALA A 1 773 ? 42.469 -14.522 37.666 1.00 29.28 773 ALA A O 1
ATOM 5952 N N . ALA A 1 774 ? 41.511 -12.551 37.822 1.00 28.17 774 ALA A N 1
ATOM 5953 C CA . ALA A 1 774 ? 41.416 -11.330 38.679 1.00 28.17 774 ALA A CA 1
ATOM 5954 C C . ALA A 1 774 ? 42.798 -10.841 39.213 1.00 28.17 774 ALA A C 1
ATOM 5956 O O . ALA A 1 774 ? 43.690 -11.678 39.337 1.00 28.17 774 ALA A O 1
ATOM 5957 N N . PRO A 1 775 ? 43.018 -9.538 39.550 1.00 32.94 775 PRO A N 1
ATOM 5958 C CA . PRO A 1 775 ? 42.026 -8.476 39.794 1.00 32.94 775 PRO A CA 1
ATOM 5959 C C . PRO A 1 775 ? 42.263 -7.114 39.092 1.00 32.94 775 PRO A C 1
ATOM 5961 O O . PRO A 1 775 ? 43.312 -6.844 38.516 1.00 32.94 775 PRO A O 1
ATOM 5964 N N . ALA A 1 776 ? 41.284 -6.216 39.240 1.00 34.03 776 ALA A N 1
ATOM 5965 C CA . ALA A 1 776 ? 41.377 -4.777 38.970 1.00 34.03 776 ALA A CA 1
ATOM 5966 C C . ALA A 1 776 ? 40.956 -3.977 40.220 1.00 34.03 776 ALA A C 1
ATOM 5968 O O . ALA A 1 776 ? 40.183 -4.517 41.010 1.00 34.03 776 ALA A O 1
ATOM 5969 N N . ALA A 1 777 ? 41.432 -2.726 40.372 1.00 30.53 777 ALA A N 1
ATOM 5970 C CA . ALA A 1 777 ? 40.842 -1.606 41.149 1.00 30.53 777 ALA A CA 1
ATOM 5971 C C . ALA A 1 777 ? 41.874 -0.449 41.344 1.00 30.53 777 ALA A C 1
ATOM 5973 O O . ALA A 1 777 ? 43.072 -0.730 41.331 1.00 30.53 777 ALA A O 1
ATOM 5974 N N . PRO A 1 778 ? 41.475 0.798 41.700 1.00 39.62 778 PRO A N 1
ATOM 5975 C CA . PRO A 1 778 ? 40.396 1.608 41.097 1.00 39.62 778 PRO A CA 1
ATOM 5976 C C . PRO A 1 778 ? 40.685 3.153 41.049 1.00 39.62 778 PRO A C 1
ATOM 5978 O O . PRO A 1 778 ? 41.713 3.608 41.540 1.00 39.62 778 PRO A O 1
ATOM 5981 N N . LYS A 1 779 ? 39.674 3.934 40.600 1.00 27.45 779 LYS A N 1
ATOM 5982 C CA . LYS A 1 779 ? 39.304 5.344 40.954 1.00 27.45 779 LYS A CA 1
ATOM 5983 C C . LYS A 1 779 ? 39.650 6.567 40.062 1.00 27.45 779 LYS A C 1
ATOM 5985 O O . LYS A 1 779 ? 40.759 7.077 40.059 1.00 27.45 779 LYS A O 1
ATOM 5990 N N . GLU A 1 780 ? 38.571 7.085 39.452 1.00 26.02 780 GLU A N 1
ATOM 5991 C CA . GLU A 1 780 ? 37.956 8.434 39.594 1.00 26.02 780 GLU A CA 1
ATOM 5992 C C . GLU A 1 780 ? 38.696 9.775 39.320 1.00 26.02 780 GLU A C 1
ATOM 5994 O O . GLU A 1 780 ? 39.577 10.195 40.061 1.00 26.02 780 GLU A O 1
ATOM 5999 N N . ALA A 1 781 ? 38.055 10.538 38.412 1.00 25.86 781 ALA A N 1
ATOM 6000 C CA . ALA A 1 781 ? 37.701 11.975 38.480 1.00 25.86 781 ALA A CA 1
ATOM 6001 C C . ALA A 1 781 ? 38.661 13.095 37.978 1.00 25.86 781 ALA A C 1
ATOM 6003 O O . ALA A 1 781 ? 39.881 12.999 37.987 1.00 25.86 781 ALA A O 1
ATOM 6004 N N . ALA A 1 782 ? 38.017 14.163 37.472 1.00 32.44 782 ALA A N 1
ATOM 6005 C CA . ALA A 1 782 ? 38.505 15.302 36.658 1.00 32.44 782 ALA A CA 1
ATOM 6006 C C . ALA A 1 782 ? 39.012 16.510 37.526 1.00 32.44 782 ALA A C 1
ATOM 6008 O O . ALA A 1 782 ? 39.004 16.329 38.745 1.00 32.44 782 ALA A O 1
ATOM 6009 N N . PRO A 1 783 ? 39.384 17.739 37.025 1.00 36.12 783 PRO A N 1
ATOM 6010 C CA . PRO A 1 783 ? 39.150 18.348 35.686 1.00 36.12 783 PRO A CA 1
ATOM 6011 C C . PRO A 1 783 ? 40.204 19.346 35.069 1.00 36.12 783 PRO A C 1
ATOM 6013 O O . PRO A 1 783 ? 41.169 19.752 35.702 1.00 36.12 783 PRO A O 1
ATOM 6016 N N . ALA A 1 784 ? 39.882 19.847 33.853 1.00 28.12 784 ALA A N 1
ATOM 6017 C CA . ALA A 1 784 ? 40.274 21.132 33.199 1.00 28.12 784 ALA A CA 1
ATOM 6018 C C . ALA A 1 784 ? 41.671 21.347 32.516 1.00 28.12 784 ALA A C 1
ATOM 6020 O O . ALA A 1 784 ? 42.661 20.698 32.822 1.00 28.12 784 ALA A O 1
ATOM 6021 N N . ARG A 1 785 ? 41.700 22.261 31.511 1.00 39.75 785 ARG A N 1
ATOM 6022 C CA . ARG A 1 785 ? 42.754 22.516 30.471 1.00 39.75 785 ARG A CA 1
ATOM 6023 C C . ARG A 1 785 ? 43.871 23.510 30.891 1.00 39.75 785 ARG A C 1
ATOM 6025 O O . ARG A 1 785 ? 43.610 24.333 31.766 1.00 39.75 785 ARG A O 1
ATOM 6032 N N . PRO A 1 786 ? 45.052 23.542 30.212 1.00 30.95 786 PRO A N 1
ATOM 6033 C CA . PRO A 1 786 ? 45.314 24.526 29.120 1.00 30.95 786 PRO A CA 1
ATOM 6034 C C . PRO A 1 786 ? 46.204 24.019 27.931 1.00 30.95 786 PRO A C 1
ATOM 6036 O O . PRO A 1 786 ? 46.425 22.821 27.795 1.00 30.95 786 PRO A O 1
ATOM 6039 N N . LYS A 1 787 ? 46.638 24.920 27.018 1.00 32.06 787 LYS A N 1
ATOM 6040 C CA . LYS A 1 787 ? 47.274 24.671 25.688 1.00 32.06 787 LYS A CA 1
ATOM 6041 C C . LYS A 1 787 ? 48.833 24.701 25.625 1.00 32.06 787 LYS A C 1
ATOM 6043 O O . LYS A 1 787 ? 49.450 25.299 26.498 1.00 32.06 787 LYS A O 1
ATOM 6048 N N . GLU A 1 788 ? 49.354 24.253 24.452 1.00 29.88 788 GLU A N 1
ATOM 6049 C CA . GLU A 1 788 ? 50.592 24.667 23.702 1.00 29.88 788 GLU A CA 1
ATOM 6050 C C . GLU A 1 788 ? 51.967 24.063 24.147 1.00 29.88 788 GLU A C 1
ATOM 6052 O O . GLU A 1 788 ? 52.089 23.645 25.291 1.00 29.88 788 GLU A O 1
ATOM 6057 N N . ALA A 1 789 ? 53.030 23.875 23.318 1.00 27.58 789 ALA A N 1
ATOM 6058 C CA . ALA A 1 789 ? 53.379 24.294 21.929 1.00 27.58 789 ALA A CA 1
ATOM 6059 C C . ALA A 1 789 ? 54.351 23.310 21.163 1.00 27.58 789 ALA A C 1
ATOM 6061 O O . ALA A 1 789 ? 54.762 22.294 21.715 1.00 27.58 789 ALA A O 1
ATOM 6062 N N . GLN A 1 790 ? 54.754 23.631 19.910 1.00 34.53 790 GLN A N 1
ATOM 6063 C CA . GLN A 1 790 ? 55.870 23.024 19.110 1.00 34.53 790 GLN A CA 1
ATOM 6064 C C . GLN A 1 790 ? 57.266 23.609 19.464 1.00 34.53 790 GLN A C 1
ATOM 6066 O O . GLN A 1 790 ? 57.302 24.661 20.107 1.00 34.53 790 GLN A O 1
ATOM 6071 N N . PRO A 1 791 ? 58.415 22.991 19.060 1.00 37.34 791 PRO A N 1
ATOM 6072 C CA . PRO A 1 791 ? 59.321 23.570 18.006 1.00 37.34 791 PRO A CA 1
ATOM 6073 C C . PRO A 1 791 ? 60.283 22.535 17.296 1.00 37.34 791 PRO A C 1
ATOM 6075 O O . PRO A 1 791 ? 60.167 21.347 17.589 1.00 37.34 791 PRO A O 1
ATOM 6078 N N . PRO A 1 792 ? 61.348 22.899 16.515 1.00 41.62 792 PRO A N 1
ATOM 6079 C CA . PRO A 1 792 ? 61.489 23.805 15.344 1.00 41.62 792 PRO A CA 1
ATOM 6080 C C . PRO A 1 792 ? 62.299 23.201 14.131 1.00 41.62 792 PRO A C 1
ATOM 6082 O O . PRO A 1 792 ? 62.646 22.025 14.122 1.00 41.62 792 PRO A O 1
ATOM 6085 N N . ALA A 1 793 ? 62.647 24.027 13.120 1.00 33.38 793 ALA A N 1
ATOM 6086 C CA . ALA A 1 793 ? 63.372 23.686 11.865 1.00 33.38 793 ALA A CA 1
ATOM 6087 C C . ALA A 1 793 ? 64.764 24.376 11.699 1.00 33.38 793 ALA A C 1
ATOM 6089 O O . ALA A 1 793 ? 65.177 25.120 12.591 1.00 33.38 793 ALA A O 1
ATOM 6090 N N . PRO A 1 794 ? 65.475 24.191 10.555 1.00 35.50 794 PRO A N 1
ATOM 6091 C CA . PRO A 1 794 ? 66.264 25.289 9.945 1.00 35.50 794 PRO A CA 1
ATOM 6092 C C . PRO A 1 794 ? 66.222 25.391 8.384 1.00 35.50 794 PRO A C 1
ATOM 6094 O O . PRO A 1 794 ? 65.769 24.483 7.695 1.00 35.50 794 PRO A O 1
ATOM 6097 N N . ALA A 1 795 ? 66.736 26.508 7.831 1.00 30.03 795 ALA A N 1
ATOM 6098 C CA . ALA A 1 795 ? 66.866 26.888 6.392 1.00 30.03 795 ALA A CA 1
ATOM 6099 C C . ALA A 1 795 ? 68.242 27.620 6.165 1.00 30.03 795 ALA A C 1
ATOM 6101 O O . ALA A 1 795 ? 69.040 27.515 7.102 1.00 30.03 795 ALA A O 1
ATOM 6102 N N . PRO A 1 796 ? 68.590 28.415 5.093 1.00 46.06 796 PRO A N 1
ATOM 6103 C CA . PRO A 1 796 ? 67.924 28.804 3.810 1.00 46.06 796 PRO A CA 1
ATOM 6104 C C . PRO A 1 796 ? 68.858 28.975 2.534 1.00 46.06 796 PRO A C 1
ATOM 6106 O O . PRO A 1 796 ? 70.036 28.637 2.597 1.00 46.06 796 PRO A O 1
ATOM 6109 N N . LYS A 1 797 ? 68.348 29.640 1.451 1.00 26.16 797 LYS A N 1
ATOM 6110 C CA . LYS A 1 797 ? 69.007 30.318 0.260 1.00 26.16 797 LYS A CA 1
ATOM 6111 C C . LYS A 1 797 ? 69.232 29.513 -1.055 1.00 26.16 797 LYS A C 1
ATOM 6113 O O . LYS A 1 797 ? 69.536 28.334 -0.966 1.00 26.16 797 LYS A O 1
ATOM 6118 N N . ALA A 1 798 ? 69.161 30.066 -2.293 1.00 26.69 798 ALA A N 1
ATOM 6119 C CA . ALA A 1 798 ? 68.810 31.413 -2.844 1.00 26.69 798 ALA A CA 1
ATOM 6120 C C . ALA A 1 798 ? 68.378 31.372 -4.359 1.00 26.69 798 ALA A C 1
ATOM 6122 O O . ALA A 1 798 ? 68.306 30.296 -4.944 1.00 26.69 798 ALA A O 1
ATOM 6123 N N . GLU A 1 799 ? 68.069 32.536 -4.965 1.00 25.36 799 GLU A N 1
ATOM 6124 C CA . GLU A 1 799 ? 67.336 32.786 -6.241 1.00 25.36 799 GLU A CA 1
ATOM 6125 C C . GLU A 1 799 ? 68.182 32.915 -7.542 1.00 25.36 799 GLU A C 1
ATOM 6127 O O . GLU A 1 799 ? 69.371 33.215 -7.457 1.00 25.36 799 GLU A O 1
ATOM 6132 N N . ALA A 1 800 ? 67.536 32.843 -8.734 1.00 24.61 800 ALA A N 1
ATOM 6133 C CA . ALA A 1 800 ? 67.788 33.718 -9.914 1.00 24.61 800 ALA A CA 1
ATOM 6134 C C . ALA A 1 800 ? 66.761 33.560 -11.083 1.00 24.61 800 ALA A C 1
ATOM 6136 O O . ALA A 1 800 ? 66.317 32.457 -11.390 1.00 24.61 800 ALA A O 1
ATOM 6137 N N . GLN A 1 801 ? 66.462 34.664 -11.791 1.00 24.64 801 GLN A N 1
ATOM 6138 C CA . GLN A 1 801 ? 65.845 34.778 -13.142 1.00 24.64 801 GLN A CA 1
ATOM 6139 C C . GLN A 1 801 ? 66.647 35.856 -13.956 1.00 24.64 801 GLN A C 1
ATOM 6141 O O . GLN A 1 801 ? 67.677 36.304 -13.452 1.00 24.64 801 GLN A O 1
ATOM 6146 N N . PRO A 1 802 ? 66.189 36.410 -15.108 1.00 46.03 802 PRO A N 1
ATOM 6147 C CA . PRO A 1 802 ? 66.129 35.846 -16.474 1.00 46.03 802 PRO A CA 1
ATOM 6148 C C . PRO A 1 802 ? 66.858 36.733 -17.535 1.00 46.03 802 PRO A C 1
ATOM 6150 O O . PRO A 1 802 ? 67.233 37.862 -17.232 1.00 46.03 802 PRO A O 1
ATOM 6153 N N . VAL A 1 803 ? 66.980 36.307 -18.812 1.00 26.16 803 VAL A N 1
ATOM 6154 C CA . VAL A 1 803 ? 67.341 37.202 -19.957 1.00 26.16 803 VAL A CA 1
ATOM 6155 C C . VAL A 1 803 ? 66.602 36.810 -21.262 1.00 26.16 803 VAL A C 1
ATOM 6157 O O . VAL A 1 803 ? 66.248 35.649 -21.449 1.00 26.16 803 VAL A O 1
ATOM 6160 N N . GLN A 1 804 ? 66.337 37.793 -22.138 1.00 24.50 804 GLN A N 1
ATOM 6161 C CA . GLN A 1 804 ? 65.470 37.750 -23.337 1.00 24.50 804 GLN A CA 1
ATOM 6162 C C . GLN A 1 804 ? 66.208 37.526 -24.692 1.00 24.50 804 GLN A C 1
ATOM 6164 O O . GLN A 1 804 ? 67.434 37.491 -24.747 1.00 24.50 804 GLN A O 1
ATOM 6169 N N . ALA A 1 805 ? 65.428 37.393 -25.782 1.00 27.44 805 ALA A N 1
ATOM 6170 C CA . ALA A 1 805 ? 65.831 37.231 -27.200 1.00 27.44 805 ALA A CA 1
ATOM 6171 C C . ALA A 1 805 ? 66.416 38.516 -27.862 1.00 27.44 805 ALA A C 1
ATOM 6173 O O . ALA A 1 805 ? 66.494 39.536 -27.172 1.00 27.44 805 ALA A O 1
ATOM 6174 N N . PRO A 1 806 ? 66.810 38.521 -29.172 1.00 33.50 806 PRO A N 1
ATOM 6175 C CA . PRO A 1 806 ? 65.836 38.915 -30.229 1.00 33.50 806 PRO A CA 1
ATOM 6176 C C . PRO A 1 806 ? 66.064 38.468 -31.724 1.00 33.50 806 PRO A C 1
ATOM 6178 O O . PRO A 1 806 ? 67.167 38.130 -32.134 1.00 33.50 806 PRO A O 1
ATOM 6181 N N . ALA A 1 807 ? 64.996 38.632 -32.536 1.00 23.84 807 ALA A N 1
ATOM 6182 C CA . ALA A 1 807 ? 64.909 39.174 -33.928 1.00 23.84 807 ALA A CA 1
ATOM 6183 C C . ALA A 1 807 ? 65.315 38.428 -35.258 1.00 23.84 807 ALA A C 1
ATOM 6185 O O . ALA A 1 807 ? 66.480 38.223 -35.563 1.00 23.84 807 ALA A O 1
ATOM 6186 N N . GLU A 1 808 ? 64.286 38.270 -36.127 1.00 25.02 808 GLU A N 1
ATOM 6187 C CA . GLU A 1 808 ? 64.143 38.723 -37.553 1.00 25.02 808 GLU A CA 1
ATOM 6188 C C . GLU A 1 808 ? 64.654 37.987 -38.846 1.00 25.02 808 GLU A C 1
ATOM 6190 O O . GLU A 1 808 ? 65.841 37.918 -39.142 1.00 25.02 808 GLU A O 1
ATOM 6195 N N . SER A 1 809 ? 63.682 37.721 -39.760 1.00 24.23 809 SER A N 1
ATOM 6196 C CA . SER A 1 809 ? 63.604 38.126 -41.208 1.00 24.23 809 SER A CA 1
ATOM 6197 C C . SER A 1 809 ? 63.624 37.119 -42.416 1.00 24.23 809 SER A C 1
ATOM 6199 O O . SER A 1 809 ? 64.643 36.577 -42.815 1.00 24.23 809 SER A O 1
ATOM 6201 N N . ARG A 1 810 ? 62.444 37.010 -43.077 1.00 24.45 810 ARG A N 1
ATOM 6202 C CA . ARG A 1 810 ? 62.068 37.024 -44.537 1.00 24.45 810 ARG A CA 1
ATOM 6203 C C . ARG A 1 810 ? 62.764 36.200 -45.678 1.00 24.45 810 ARG A C 1
ATOM 6205 O O . ARG A 1 810 ? 63.761 36.645 -46.225 1.00 24.45 810 ARG A O 1
ATOM 6212 N N . ALA A 1 811 ? 61.961 35.281 -46.268 1.00 23.97 811 ALA A N 1
ATOM 6213 C CA . ALA A 1 811 ? 61.522 35.193 -47.704 1.00 23.97 811 ALA A CA 1
ATOM 6214 C C . ALA A 1 811 ? 62.521 34.786 -48.852 1.00 23.97 811 ALA A C 1
ATOM 6216 O O . ALA A 1 811 ? 63.720 34.740 -48.617 1.00 23.97 811 ALA A O 1
ATOM 6217 N N . PRO A 1 812 ? 62.083 34.593 -50.134 1.00 37.41 812 PRO A N 1
ATOM 6218 C CA . PRO A 1 812 ? 61.106 33.607 -50.682 1.00 37.41 812 PRO A CA 1
ATOM 6219 C C . PRO A 1 812 ? 61.553 32.916 -52.024 1.00 37.41 812 PRO A C 1
ATOM 6221 O O . PRO A 1 812 ? 62.548 33.331 -52.610 1.00 37.41 812 PRO A O 1
ATOM 6224 N N . GLY A 1 813 ? 60.767 31.987 -52.625 1.00 25.23 813 GLY A N 1
ATOM 6225 C CA . GLY A 1 813 ? 60.837 31.786 -54.102 1.00 25.23 813 GLY A CA 1
ATOM 6226 C C . GLY A 1 813 ? 60.296 30.515 -54.815 1.00 25.23 813 GLY A C 1
ATOM 6227 O O . GLY A 1 813 ? 60.907 29.460 -54.734 1.00 25.23 813 GLY A O 1
ATOM 6228 N N . VAL A 1 814 ? 59.298 30.733 -55.698 1.00 26.89 814 VAL A N 1
ATOM 6229 C CA . VAL A 1 814 ? 59.038 30.092 -57.029 1.00 26.89 814 VAL A CA 1
ATOM 6230 C C . VAL A 1 814 ? 58.345 28.703 -57.132 1.00 26.89 814 VAL A C 1
ATOM 6232 O O . VAL A 1 814 ? 58.652 27.752 -56.428 1.00 26.89 814 VAL A O 1
ATOM 6235 N N . GLN A 1 815 ? 57.390 28.616 -58.079 1.00 24.81 815 GLN A N 1
ATOM 6236 C CA . GLN A 1 815 ? 56.501 27.484 -58.414 1.00 24.81 815 GLN A CA 1
ATOM 6237 C C . GLN A 1 815 ? 56.810 26.872 -59.802 1.00 24.81 815 GLN A C 1
ATOM 6239 O O . GLN A 1 815 ? 57.350 27.559 -60.668 1.00 24.81 815 GLN A O 1
ATOM 6244 N N . ALA A 1 816 ? 56.321 25.651 -60.068 1.00 26.62 816 ALA A N 1
ATOM 6245 C CA . ALA A 1 816 ? 56.037 25.132 -61.417 1.00 26.62 816 ALA A CA 1
ATOM 6246 C C . ALA A 1 816 ? 54.836 24.152 -61.390 1.00 26.62 816 ALA A C 1
ATOM 6248 O O . ALA A 1 816 ? 54.510 23.616 -60.332 1.00 26.62 816 ALA A O 1
ATOM 6249 N N . ALA A 1 817 ? 54.153 23.963 -62.528 1.00 27.52 817 ALA A N 1
ATOM 6250 C CA . ALA A 1 817 ? 52.825 23.325 -62.628 1.00 27.52 817 ALA A CA 1
ATOM 6251 C C . ALA A 1 817 ? 52.784 22.174 -63.697 1.00 27.52 817 ALA A C 1
ATOM 6253 O O . ALA A 1 817 ? 53.845 21.618 -63.969 1.00 27.52 817 ALA A O 1
ATOM 6254 N N . PRO A 1 818 ? 51.633 21.687 -64.229 1.00 44.06 818 PRO A N 1
ATOM 6255 C CA . PRO A 1 818 ? 51.134 20.341 -63.891 1.00 44.06 818 PRO A CA 1
ATOM 6256 C C . PRO A 1 818 ? 50.830 19.406 -65.095 1.00 44.06 818 PRO A C 1
ATOM 6258 O O . PRO A 1 818 ? 50.800 19.843 -66.243 1.00 44.06 818 PRO A O 1
ATOM 6261 N N . ALA A 1 819 ? 50.499 18.129 -64.833 1.00 26.38 819 ALA A N 1
ATOM 6262 C CA . ALA A 1 819 ? 49.840 17.218 -65.791 1.00 26.38 819 ALA A CA 1
ATOM 6263 C C . ALA A 1 819 ? 49.060 16.077 -65.085 1.00 26.38 819 ALA A C 1
ATOM 6265 O O . ALA A 1 819 ? 49.320 15.773 -63.924 1.00 26.38 819 ALA A O 1
ATOM 6266 N N . ALA A 1 820 ? 48.101 15.458 -65.785 1.00 26.52 820 ALA A N 1
ATOM 6267 C CA . ALA A 1 820 ? 47.122 14.467 -65.290 1.00 26.52 820 ALA A CA 1
ATOM 6268 C C . ALA A 1 820 ? 47.011 13.257 -66.274 1.00 26.52 820 ALA A C 1
ATOM 6270 O O . ALA A 1 820 ? 47.730 13.264 -67.272 1.00 26.52 820 ALA A O 1
ATOM 6271 N N . PRO A 1 821 ? 46.057 12.301 -66.146 1.00 43.34 821 PRO A N 1
ATOM 6272 C CA . PRO A 1 821 ? 45.840 11.334 -65.050 1.00 43.34 821 PRO A CA 1
ATOM 6273 C C . PRO A 1 821 ? 45.668 9.852 -65.536 1.00 43.34 821 PRO A C 1
ATOM 6275 O O . PRO A 1 821 ? 45.791 9.576 -66.725 1.00 43.34 821 PRO A O 1
ATOM 6278 N N . ALA A 1 822 ? 45.239 8.958 -64.615 1.00 25.11 822 ALA A N 1
ATOM 6279 C CA . ALA A 1 822 ? 44.631 7.606 -64.790 1.00 25.11 822 ALA A CA 1
ATOM 6280 C C . ALA A 1 822 ? 45.556 6.352 -64.729 1.00 25.11 822 ALA A C 1
ATOM 6282 O O . ALA A 1 822 ? 46.723 6.447 -65.095 1.00 25.11 822 ALA A O 1
ATOM 6283 N N . PRO A 1 823 ? 45.042 5.139 -64.383 1.00 30.02 823 PRO A N 1
ATOM 6284 C CA . PRO A 1 823 ? 43.961 4.818 -63.431 1.00 30.02 823 PRO A CA 1
ATOM 6285 C C . PRO A 1 823 ? 44.283 3.695 -62.397 1.00 30.02 823 PRO A C 1
ATOM 6287 O O . PRO A 1 823 ? 44.990 2.735 -62.675 1.00 30.02 823 PRO A O 1
ATOM 6290 N N . VAL A 1 824 ? 43.649 3.813 -61.222 1.00 32.97 824 VAL A N 1
ATOM 6291 C CA . VAL A 1 824 ? 43.229 2.799 -60.215 1.00 32.97 824 VAL A CA 1
ATOM 6292 C C . VAL A 1 824 ? 43.830 1.373 -60.233 1.00 32.97 824 VAL A C 1
ATOM 6294 O O . VAL A 1 824 ? 43.542 0.573 -61.123 1.00 32.97 824 VAL A O 1
ATOM 6297 N N . LYS A 1 825 ? 44.407 0.964 -59.089 1.00 23.83 825 LYS A N 1
ATOM 6298 C CA . LYS A 1 825 ? 44.148 -0.350 -58.453 1.00 23.83 825 LYS A CA 1
ATOM 6299 C C . LYS A 1 825 ? 44.307 -0.257 -56.930 1.00 23.83 825 LYS A C 1
ATOM 6301 O O . LYS A 1 825 ? 45.198 0.433 -56.451 1.00 23.83 825 LYS A O 1
ATOM 6306 N N . ALA A 1 826 ? 43.422 -0.922 -56.188 1.00 28.69 826 ALA A N 1
ATOM 6307 C CA . ALA A 1 826 ? 43.362 -0.863 -54.728 1.00 28.69 826 ALA A CA 1
ATOM 6308 C C . ALA A 1 826 ? 44.055 -2.067 -54.068 1.00 28.69 826 ALA A C 1
ATOM 6310 O O . ALA A 1 826 ? 43.925 -3.193 -54.546 1.00 28.69 826 ALA A O 1
ATOM 6311 N N . ALA A 1 827 ? 44.719 -1.822 -52.939 1.00 27.34 827 ALA A N 1
ATOM 6312 C CA . ALA A 1 827 ? 45.100 -2.819 -51.941 1.00 27.34 827 ALA A CA 1
ATOM 6313 C C . ALA A 1 827 ? 45.162 -2.124 -50.572 1.00 27.34 827 ALA A C 1
ATOM 6315 O O . ALA A 1 827 ? 45.625 -0.987 -50.487 1.00 27.34 827 ALA A O 1
ATOM 6316 N N . ALA A 1 828 ? 44.660 -2.780 -49.526 1.00 27.94 828 ALA A N 1
ATOM 6317 C CA . ALA A 1 828 ? 44.559 -2.216 -48.182 1.00 27.94 828 ALA A CA 1
ATOM 6318 C C . ALA A 1 828 ? 45.601 -2.822 -47.229 1.00 27.94 828 ALA A C 1
ATOM 6320 O O . ALA A 1 828 ? 45.940 -3.999 -47.330 1.00 27.94 828 ALA A O 1
ATOM 6321 N N . ALA A 1 829 ? 46.041 -2.009 -46.273 1.00 30.91 829 ALA A N 1
ATOM 6322 C CA . ALA A 1 829 ? 46.741 -2.383 -45.046 1.00 30.91 829 ALA A CA 1
ATOM 6323 C C . ALA A 1 829 ? 46.116 -1.545 -43.903 1.00 30.91 829 ALA A C 1
ATOM 6325 O O . ALA A 1 829 ? 45.485 -0.526 -44.207 1.00 30.91 829 ALA A O 1
ATOM 6326 N N . PRO A 1 830 ? 46.180 -1.975 -42.629 1.00 34.34 830 PRO A N 1
ATOM 6327 C CA . PRO A 1 830 ? 45.289 -1.458 -41.590 1.00 34.34 830 PRO A CA 1
ATOM 6328 C C . PRO A 1 830 ? 45.562 0.016 -41.278 1.00 34.34 830 PRO A C 1
ATOM 6330 O O . PRO A 1 830 ? 46.709 0.422 -41.104 1.00 34.34 830 PRO A O 1
ATOM 6333 N N . ALA A 1 831 ? 44.491 0.808 -41.214 1.00 35.38 831 ALA A N 1
ATOM 6334 C CA . ALA A 1 831 ? 44.562 2.225 -40.888 1.00 35.38 831 ALA A CA 1
ATOM 6335 C C . ALA A 1 831 ? 44.591 2.442 -39.370 1.00 35.38 831 ALA A C 1
ATOM 6337 O O . ALA A 1 831 ? 43.873 1.776 -38.625 1.00 35.38 831 ALA A O 1
ATOM 6338 N N . ASP A 1 832 ? 45.395 3.415 -38.950 1.00 46.38 832 ASP A N 1
ATOM 6339 C CA . ASP A 1 832 ? 45.369 3.993 -37.609 1.00 46.38 832 ASP A CA 1
ATOM 6340 C C . ASP A 1 832 ? 43.960 4.529 -37.299 1.00 46.38 832 ASP A C 1
ATOM 6342 O O . ASP A 1 832 ? 43.392 5.304 -38.076 1.00 46.38 832 ASP A O 1
ATOM 6346 N N . MET A 1 833 ? 43.369 4.071 -36.195 1.00 41.12 833 MET A N 1
ATOM 6347 C CA . MET A 1 833 ? 41.959 4.316 -35.897 1.00 41.12 833 MET A CA 1
ATOM 6348 C C . MET A 1 833 ? 41.701 5.786 -35.539 1.00 41.12 833 MET A C 1
ATOM 6350 O O . MET A 1 833 ? 40.659 6.320 -35.920 1.00 41.12 833 MET A O 1
ATOM 6354 N N . ASP A 1 834 ? 42.675 6.468 -34.930 1.00 38.41 834 ASP A N 1
ATOM 6355 C CA . ASP A 1 834 ? 42.586 7.904 -34.638 1.00 38.41 834 ASP A CA 1
ATOM 6356 C C . ASP A 1 834 ? 42.596 8.725 -35.937 1.00 38.41 834 ASP A C 1
ATOM 6358 O O . ASP A 1 834 ? 41.817 9.665 -36.097 1.00 38.41 834 ASP A O 1
ATOM 6362 N N . ALA A 1 835 ? 43.387 8.318 -36.937 1.00 40.41 835 ALA A N 1
ATOM 6363 C CA . ALA A 1 835 ? 43.383 8.959 -38.253 1.00 40.41 835 ALA A CA 1
ATOM 6364 C C . ALA A 1 835 ? 42.039 8.786 -38.990 1.00 40.41 835 ALA A C 1
ATOM 6366 O O . ALA A 1 835 ? 41.605 9.692 -39.707 1.00 40.41 835 ALA A O 1
ATOM 6367 N N . VAL A 1 836 ? 41.352 7.652 -38.796 1.00 50.03 836 VAL A N 1
ATOM 6368 C CA . VAL A 1 836 ? 39.995 7.424 -39.325 1.00 50.03 836 VAL A CA 1
ATOM 6369 C C . VAL A 1 836 ? 38.966 8.293 -38.594 1.00 50.03 836 VAL A C 1
ATOM 6371 O O . VAL A 1 836 ? 38.092 8.870 -39.247 1.00 50.03 836 VAL A O 1
ATOM 6374 N N . VAL A 1 837 ? 39.080 8.449 -37.272 1.00 43.88 837 VAL A N 1
ATOM 6375 C CA . VAL A 1 837 ? 38.200 9.318 -36.470 1.00 43.88 837 VAL A CA 1
ATOM 6376 C C . VAL A 1 837 ? 38.369 10.789 -36.863 1.00 43.88 837 VAL A C 1
ATOM 6378 O O . VAL A 1 837 ? 37.369 11.432 -37.192 1.00 43.88 837 VAL A O 1
ATOM 6381 N N . GLN A 1 838 ? 39.602 11.303 -36.950 1.00 45.59 838 GLN A N 1
ATOM 6382 C CA . GLN A 1 838 ? 39.888 12.664 -37.431 1.00 45.59 838 GLN A CA 1
ATOM 6383 C C . GLN A 1 838 ? 39.328 12.902 -38.844 1.00 45.59 838 GLN A C 1
ATOM 6385 O O . GLN A 1 838 ? 38.600 13.869 -39.069 1.00 45.59 838 GLN A O 1
ATOM 6390 N N . ALA A 1 839 ? 39.608 12.000 -39.794 1.00 46.56 839 ALA A N 1
ATOM 6391 C CA . ALA A 1 839 ? 39.126 12.133 -41.170 1.00 46.56 839 ALA A CA 1
ATOM 6392 C C . ALA A 1 839 ? 37.589 12.101 -41.262 1.00 46.56 839 ALA A C 1
ATOM 6394 O O . ALA A 1 839 ? 36.997 12.821 -42.068 1.00 46.56 839 ALA A O 1
ATOM 6395 N N . THR A 1 840 ? 36.929 11.303 -40.420 1.00 47.59 840 THR A N 1
ATOM 6396 C CA . THR A 1 840 ? 35.461 11.248 -40.361 1.00 47.59 840 THR A CA 1
ATOM 6397 C C . THR A 1 840 ? 34.885 12.527 -39.750 1.00 47.59 840 THR A C 1
ATOM 6399 O O . THR A 1 840 ? 33.913 13.068 -40.282 1.00 47.59 840 THR A O 1
ATOM 6402 N N . ALA A 1 841 ? 35.511 13.066 -38.698 1.00 45.94 841 ALA A N 1
ATOM 6403 C CA . ALA A 1 841 ? 35.125 14.339 -38.093 1.00 45.94 841 ALA A CA 1
ATOM 6404 C C . ALA A 1 841 ? 35.229 15.506 -39.092 1.00 45.94 841 ALA A C 1
ATOM 6406 O O . ALA A 1 841 ? 34.274 16.269 -39.230 1.00 45.94 841 ALA A O 1
ATOM 6407 N N . ASP A 1 842 ? 36.317 15.600 -39.863 1.00 47.00 842 ASP A N 1
ATOM 6408 C CA . ASP A 1 842 ? 36.489 16.635 -40.895 1.00 47.00 842 ASP A CA 1
ATOM 6409 C C . ASP A 1 842 ? 35.476 16.505 -42.048 1.00 47.00 842 ASP A C 1
ATOM 6411 O O . ASP A 1 842 ? 34.983 17.510 -42.574 1.00 47.00 842 ASP A O 1
ATOM 6415 N N . VAL A 1 843 ? 35.102 15.279 -42.432 1.00 54.53 843 VAL A N 1
ATOM 6416 C CA . VAL A 1 843 ? 34.055 15.036 -43.443 1.00 54.53 843 VAL A CA 1
ATOM 6417 C C . VAL A 1 843 ? 32.673 15.464 -42.937 1.00 54.53 843 VAL A C 1
ATOM 6419 O O . VAL A 1 843 ? 31.924 16.094 -43.694 1.00 54.53 843 VAL A O 1
ATOM 6422 N N . VAL A 1 844 ? 32.347 15.174 -41.673 1.00 51.50 844 VAL A N 1
ATOM 6423 C CA . VAL A 1 844 ? 31.077 15.558 -41.028 1.00 51.50 844 VAL A CA 1
ATOM 6424 C C . VAL A 1 844 ? 31.011 17.069 -40.788 1.00 51.50 844 VAL A C 1
ATOM 6426 O O . VAL A 1 844 ? 30.050 17.713 -41.200 1.00 51.50 844 VAL A O 1
ATOM 6429 N N . LEU A 1 845 ? 32.053 17.684 -40.228 1.00 51.62 845 LEU A N 1
ATOM 6430 C CA . LEU A 1 845 ? 32.134 19.142 -40.063 1.00 51.62 845 LEU A CA 1
ATOM 6431 C C . LEU A 1 845 ? 32.099 19.862 -41.420 1.00 51.62 845 LEU A C 1
ATOM 6433 O O . LEU A 1 845 ? 31.436 20.890 -41.571 1.00 51.62 845 LEU A O 1
ATOM 6437 N N . GLY A 1 846 ? 32.735 19.288 -42.444 1.00 52.56 846 GLY A N 1
ATOM 6438 C CA . GLY A 1 846 ? 32.650 19.765 -43.820 1.00 52.56 846 GLY A CA 1
ATOM 6439 C C . GLY A 1 846 ? 31.247 19.652 -44.428 1.00 52.56 846 GLY A C 1
ATOM 6440 O O . GLY A 1 846 ? 30.868 20.517 -45.221 1.00 52.56 846 GLY A O 1
ATOM 6441 N N . SER A 1 847 ? 30.459 18.625 -44.087 1.00 54.12 847 SER A N 1
ATOM 6442 C CA . SER A 1 847 ? 29.072 18.491 -44.563 1.00 54.12 847 SER A CA 1
ATOM 6443 C C . SER A 1 847 ? 28.141 19.483 -43.862 1.00 54.12 847 SER A C 1
ATOM 6445 O O . SER A 1 847 ? 27.388 20.178 -44.545 1.00 54.12 847 SER A O 1
ATOM 6447 N N . ILE A 1 848 ? 28.283 19.645 -42.542 1.00 54.75 848 ILE A N 1
ATOM 6448 C CA . ILE A 1 848 ? 27.564 20.634 -41.725 1.00 54.75 848 ILE A CA 1
ATOM 6449 C C . ILE A 1 848 ? 27.847 22.052 -42.232 1.00 54.75 848 ILE A C 1
ATOM 6451 O O . ILE A 1 848 ? 26.919 22.831 -42.449 1.00 54.75 848 ILE A O 1
ATOM 6455 N N . ARG A 1 849 ? 29.114 22.376 -42.520 1.00 55.84 849 ARG A N 1
ATOM 6456 C CA . ARG A 1 849 ? 29.502 23.669 -43.098 1.00 55.84 849 ARG A CA 1
ATOM 6457 C C . ARG A 1 849 ? 28.852 23.923 -44.461 1.00 55.84 849 ARG A C 1
ATOM 6459 O O . ARG A 1 849 ? 28.335 25.012 -44.681 1.00 55.84 849 ARG A O 1
ATOM 6466 N N . ARG A 1 850 ? 28.826 22.928 -45.357 1.00 64.19 850 ARG A N 1
ATOM 6467 C CA . ARG A 1 850 ? 28.156 23.050 -46.668 1.00 64.19 850 ARG A CA 1
ATOM 6468 C C . ARG A 1 850 ? 26.637 23.201 -46.538 1.00 64.19 850 ARG A C 1
ATOM 6470 O O . ARG A 1 850 ? 26.051 23.956 -47.307 1.00 64.19 850 ARG A O 1
ATOM 6477 N N . ALA A 1 851 ? 26.012 22.536 -45.566 1.00 60.34 851 ALA A N 1
ATOM 6478 C CA . ALA A 1 851 ? 24.587 22.693 -45.271 1.00 60.34 851 ALA A CA 1
ATOM 6479 C C . ALA A 1 851 ? 24.266 24.101 -44.729 1.00 60.34 851 ALA A C 1
ATOM 6481 O O . ALA A 1 851 ? 23.322 24.735 -45.195 1.00 60.34 851 ALA A O 1
ATOM 6482 N N . LEU A 1 852 ? 25.097 24.635 -43.828 1.00 51.97 852 LEU A N 1
ATOM 6483 C CA . LEU A 1 852 ? 25.002 26.016 -43.335 1.00 51.97 852 LEU A CA 1
ATOM 6484 C C . LEU A 1 852 ? 25.222 27.057 -44.443 1.00 51.97 852 LEU A C 1
ATOM 6486 O O . LEU A 1 852 ? 24.465 28.020 -44.535 1.00 51.97 852 LEU A O 1
ATOM 6490 N N . GLU A 1 853 ? 26.212 26.861 -45.318 1.00 55.31 853 GLU A N 1
ATOM 6491 C CA . GLU A 1 853 ? 26.467 27.738 -46.473 1.00 55.31 853 GLU A CA 1
ATOM 6492 C C . GLU A 1 853 ? 25.332 27.685 -47.521 1.00 55.31 853 GLU A C 1
ATOM 6494 O O . GLU A 1 853 ? 25.092 28.680 -48.210 1.00 55.31 853 GLU A O 1
ATOM 6499 N N . ALA A 1 854 ? 24.605 26.565 -47.627 1.00 60.81 854 ALA A N 1
ATOM 6500 C CA . ALA A 1 854 ? 23.395 26.452 -48.445 1.00 60.81 854 ALA A CA 1
ATOM 6501 C C . ALA A 1 854 ? 22.194 27.169 -47.798 1.00 60.81 854 ALA A C 1
ATOM 6503 O O . ALA A 1 854 ? 21.578 28.018 -48.442 1.00 60.81 854 ALA A O 1
ATOM 6504 N N . ALA A 1 855 ? 21.925 26.916 -46.513 1.00 58.75 855 ALA A N 1
ATOM 6505 C CA . ALA A 1 855 ? 20.838 27.559 -45.767 1.00 58.75 855 ALA A CA 1
ATOM 6506 C C . ALA A 1 855 ? 20.999 29.091 -45.694 1.00 58.75 855 ALA A C 1
ATOM 6508 O O . ALA A 1 855 ? 20.036 29.834 -45.878 1.00 58.75 855 ALA A O 1
ATOM 6509 N N . LEU A 1 856 ? 22.229 29.589 -45.514 1.00 54.03 856 LEU A N 1
ATOM 6510 C CA . LEU A 1 856 ? 22.527 31.027 -45.549 1.00 54.03 856 LEU A CA 1
ATOM 6511 C C . LEU A 1 856 ? 22.233 31.664 -46.915 1.00 54.03 856 LEU A C 1
ATOM 6513 O O . LEU A 1 856 ? 21.848 32.830 -46.959 1.00 54.03 856 LEU A O 1
ATOM 6517 N N . ARG A 1 857 ? 22.372 30.918 -48.021 1.00 57.50 857 ARG A N 1
ATOM 6518 C CA . ARG A 1 857 ? 22.027 31.404 -49.368 1.00 57.50 857 ARG A CA 1
ATOM 6519 C C . ARG A 1 857 ? 20.524 31.418 -49.626 1.00 57.50 857 ARG A C 1
ATOM 6521 O O . ARG A 1 857 ? 20.051 32.372 -50.236 1.00 57.50 857 ARG A O 1
ATOM 6528 N N . GLU A 1 858 ? 19.777 30.423 -49.149 1.00 58.22 858 GLU A N 1
ATOM 6529 C CA . GLU A 1 858 ? 18.305 30.425 -49.239 1.00 58.22 858 GLU A CA 1
ATOM 6530 C C . GLU A 1 858 ? 17.675 31.549 -48.401 1.00 58.22 858 GLU A C 1
ATOM 6532 O O . GLU A 1 858 ? 16.676 32.138 -48.805 1.00 58.22 858 GLU A O 1
ATOM 6537 N N . LEU A 1 859 ? 18.312 31.918 -47.285 1.00 60.59 859 LEU A N 1
ATOM 6538 C CA . LEU A 1 859 ? 17.911 33.034 -46.420 1.00 60.59 859 LEU A CA 1
ATOM 6539 C C . LEU A 1 859 ? 18.466 34.410 -46.861 1.00 60.59 859 LEU A C 1
ATOM 6541 O O . LEU A 1 859 ? 18.280 35.402 -46.158 1.00 60.59 859 LEU A O 1
ATOM 6545 N N . GLY A 1 860 ? 19.145 34.498 -48.013 1.00 56.03 860 GLY A N 1
ATOM 6546 C CA . GLY A 1 860 ? 19.624 35.764 -48.593 1.00 56.03 860 GLY A CA 1
ATOM 6547 C C . GLY A 1 860 ? 20.854 36.398 -47.921 1.00 56.03 860 GLY A C 1
ATOM 6548 O O . GLY A 1 860 ? 21.151 37.566 -48.173 1.00 56.03 860 GLY A O 1
ATOM 6549 N N . GLY A 1 861 ? 21.579 35.658 -47.078 1.00 57.84 861 GLY A N 1
ATOM 6550 C CA . GLY A 1 861 ? 22.788 36.113 -46.385 1.00 57.84 861 GLY A CA 1
ATOM 6551 C C . GLY A 1 861 ? 24.080 35.959 -47.204 1.00 57.84 861 GLY A C 1
ATOM 6552 O O . GLY A 1 861 ? 24.229 35.052 -48.023 1.00 57.84 861 GLY A O 1
ATOM 6553 N N . ALA A 1 862 ? 25.058 36.838 -46.958 1.00 46.94 862 ALA A N 1
ATOM 6554 C CA . ALA A 1 862 ? 26.382 36.771 -47.583 1.00 46.94 862 ALA A CA 1
ATOM 6555 C C . ALA A 1 862 ? 27.360 35.882 -46.784 1.00 46.94 862 ALA A C 1
ATOM 6557 O O . ALA A 1 862 ? 27.423 35.959 -45.558 1.00 46.94 862 ALA A O 1
ATOM 6558 N N . VAL A 1 863 ? 28.157 35.066 -47.485 1.00 51.44 863 VAL A N 1
ATOM 6559 C CA . VAL A 1 863 ? 29.106 34.106 -46.885 1.00 51.44 863 VAL A CA 1
ATOM 6560 C C . VAL A 1 863 ? 30.507 34.735 -46.717 1.00 51.44 863 VAL A C 1
ATOM 6562 O O . VAL A 1 863 ? 31.015 35.299 -47.690 1.00 51.44 863 VAL A O 1
ATOM 6565 N N . PRO A 1 864 ? 31.177 34.623 -45.549 1.00 43.41 864 PRO A N 1
ATOM 6566 C CA . PRO A 1 864 ? 32.538 35.138 -45.353 1.00 43.41 864 PRO A CA 1
ATOM 6567 C C . PRO A 1 864 ? 33.621 34.294 -46.050 1.00 43.41 864 PRO A C 1
ATOM 6569 O O . PRO A 1 864 ? 33.621 33.066 -45.971 1.00 43.41 864 PRO A O 1
ATOM 6572 N N . THR A 1 865 ? 34.608 34.946 -46.669 1.00 37.34 865 THR A N 1
ATOM 6573 C CA . THR A 1 865 ? 35.785 34.290 -47.273 1.00 37.34 865 THR A CA 1
ATOM 6574 C C . THR A 1 865 ? 36.910 34.047 -46.260 1.00 37.34 865 THR A C 1
ATOM 6576 O O . THR A 1 865 ? 37.321 34.977 -45.568 1.00 37.34 865 THR A O 1
ATOM 6579 N N . ALA A 1 866 ? 37.466 32.831 -46.239 1.00 34.91 866 ALA A N 1
ATOM 6580 C CA . 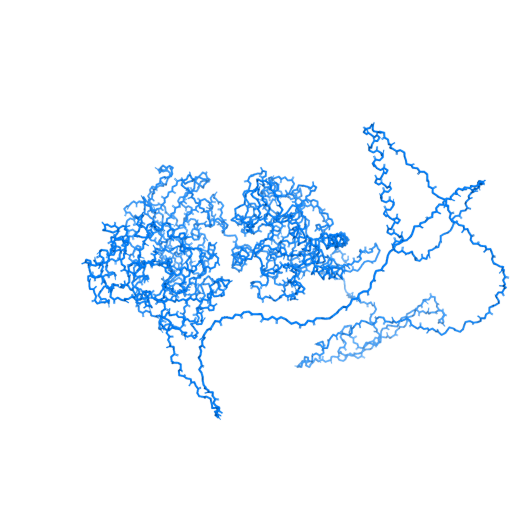ALA A 1 866 ? 38.608 32.420 -45.407 1.00 34.91 866 ALA A CA 1
ATOM 6581 C C . ALA A 1 866 ? 39.875 32.133 -46.264 1.00 34.91 866 ALA A C 1
ATOM 6583 O O . ALA A 1 866 ? 39.736 31.895 -47.467 1.00 34.91 866 ALA A O 1
ATOM 6584 N N . PRO A 1 867 ? 41.101 32.192 -45.696 1.00 34.84 867 PRO A N 1
ATOM 6585 C CA . PRO A 1 867 ? 42.356 32.228 -46.464 1.00 34.84 867 PRO A CA 1
ATOM 6586 C C . PRO A 1 867 ? 42.874 30.856 -46.949 1.00 34.84 867 PRO A C 1
ATOM 6588 O O . PRO A 1 867 ? 42.372 29.803 -46.567 1.00 34.84 867 PRO A O 1
ATOM 6591 N N . ALA A 1 868 ? 43.893 30.891 -47.818 1.00 31.19 868 ALA A N 1
ATOM 6592 C CA . ALA A 1 868 ? 44.424 29.741 -48.559 1.00 31.19 868 ALA A CA 1
ATOM 6593 C C . ALA A 1 868 ? 45.289 28.757 -47.734 1.00 31.19 868 ALA A C 1
ATOM 6595 O O . ALA A 1 868 ? 45.935 29.136 -46.759 1.00 31.19 868 ALA A O 1
ATOM 6596 N N . ALA A 1 869 ? 45.327 27.497 -48.184 1.00 32.34 869 ALA A N 1
ATOM 6597 C CA . ALA A 1 869 ? 45.985 26.363 -47.523 1.00 32.34 869 ALA A CA 1
ATOM 6598 C C . ALA A 1 869 ? 47.491 26.194 -47.868 1.00 32.34 869 ALA A C 1
ATOM 6600 O O . ALA A 1 869 ? 47.925 26.634 -48.937 1.00 32.34 869 ALA A O 1
ATOM 6601 N N . PRO A 1 870 ? 48.289 25.531 -47.000 1.00 33.72 870 PRO A N 1
ATOM 6602 C CA . PRO A 1 870 ? 49.698 25.200 -47.251 1.00 33.72 870 PRO A CA 1
ATOM 6603 C C . PRO A 1 870 ? 49.897 23.959 -48.153 1.00 33.72 870 PRO A C 1
ATOM 6605 O O . PRO A 1 870 ? 48.964 23.211 -48.434 1.00 33.72 870 PRO A O 1
ATOM 6608 N N . ALA A 1 871 ? 51.134 23.761 -48.628 1.00 31.78 871 ALA A N 1
ATOM 6609 C CA . ALA A 1 871 ? 51.500 22.791 -49.668 1.00 31.78 871 ALA A CA 1
ATOM 6610 C C . ALA A 1 871 ? 51.855 21.371 -49.160 1.00 31.78 871 ALA A C 1
ATOM 6612 O O . ALA A 1 871 ? 52.142 21.163 -47.984 1.00 31.78 871 ALA A O 1
ATOM 6613 N N . ALA A 1 872 ? 51.854 20.404 -50.086 1.00 34.38 872 ALA A N 1
ATOM 6614 C CA . ALA A 1 872 ? 52.047 18.970 -49.842 1.00 34.38 872 ALA A CA 1
ATOM 6615 C C . ALA A 1 872 ? 53.513 18.543 -49.556 1.00 34.38 872 ALA A C 1
ATOM 6617 O O . ALA A 1 872 ? 54.444 19.216 -50.009 1.00 34.38 872 ALA A O 1
ATOM 6618 N N . PRO A 1 873 ? 53.734 17.407 -48.854 1.00 33.62 873 PRO A N 1
ATOM 6619 C CA . PRO A 1 873 ? 55.064 16.873 -48.549 1.00 33.62 873 PRO A CA 1
ATOM 6620 C C . PRO A 1 873 ? 55.753 16.157 -49.731 1.00 33.62 873 PRO A C 1
ATOM 6622 O O . PRO A 1 873 ? 55.139 15.793 -50.732 1.00 33.62 873 PRO A O 1
ATOM 6625 N N . VAL A 1 874 ? 57.069 15.970 -49.584 1.00 31.92 874 VAL A N 1
ATOM 6626 C CA . VAL A 1 874 ? 58.033 15.547 -50.618 1.00 31.92 874 VAL A CA 1
ATOM 6627 C C . VAL A 1 874 ? 58.113 14.017 -50.771 1.00 31.92 874 VAL A C 1
ATOM 6629 O O . VAL A 1 874 ? 58.035 13.285 -49.789 1.00 31.92 874 VAL A O 1
ATOM 6632 N N . ALA A 1 875 ? 58.330 13.535 -52.001 1.00 31.73 875 ALA A N 1
ATOM 6633 C CA . ALA A 1 875 ? 58.544 12.116 -52.304 1.00 31.73 875 ALA A CA 1
ATOM 6634 C C . ALA A 1 875 ? 59.985 11.638 -51.985 1.00 31.73 875 ALA A C 1
ATOM 6636 O O . ALA A 1 875 ? 60.936 12.385 -52.232 1.00 31.73 875 ALA A O 1
ATOM 6637 N N . PRO A 1 876 ? 60.182 10.397 -51.494 1.00 34.41 876 PRO A N 1
ATOM 6638 C CA . PRO A 1 876 ? 61.511 9.828 -51.266 1.00 34.41 876 PRO A CA 1
ATOM 6639 C C . PRO A 1 876 ? 62.233 9.430 -52.570 1.00 34.41 876 PRO A C 1
ATOM 6641 O O . PRO A 1 876 ? 61.614 9.147 -53.595 1.00 34.41 876 PRO A O 1
ATOM 6644 N N . ALA A 1 877 ? 63.567 9.411 -52.507 1.00 32.47 877 ALA A N 1
ATOM 6645 C CA . ALA A 1 877 ? 64.481 9.149 -53.624 1.00 32.47 877 ALA A CA 1
ATOM 6646 C C . ALA A 1 877 ? 64.607 7.643 -53.982 1.00 32.47 877 ALA A C 1
ATOM 6648 O O . ALA A 1 877 ? 64.300 6.791 -53.146 1.00 32.47 877 ALA A O 1
ATOM 6649 N N . PRO A 1 878 ? 65.073 7.288 -55.200 1.00 30.33 878 PRO A N 1
ATOM 6650 C CA . PRO A 1 878 ? 65.129 5.899 -55.659 1.00 30.33 878 PRO A CA 1
ATOM 6651 C C . PRO A 1 878 ? 66.338 5.130 -55.105 1.00 30.33 878 PRO A C 1
ATOM 6653 O O . PRO A 1 878 ? 67.432 5.680 -54.973 1.00 30.33 878 PRO A O 1
ATOM 6656 N N . VAL A 1 879 ? 66.161 3.825 -54.877 1.00 30.59 879 VAL A N 1
ATOM 6657 C CA . VAL A 1 879 ? 67.239 2.868 -54.571 1.00 30.59 879 VAL A CA 1
ATOM 6658 C C . VAL A 1 879 ? 67.264 1.789 -55.658 1.00 30.59 879 VAL A C 1
ATOM 6660 O O . VAL A 1 879 ? 66.215 1.377 -56.148 1.00 30.59 879 VAL A O 1
ATOM 6663 N N . ALA A 1 880 ? 68.467 1.397 -56.081 1.00 27.77 880 ALA A N 1
ATOM 6664 C CA . ALA A 1 880 ? 68.699 0.566 -57.261 1.00 27.77 880 ALA A CA 1
ATOM 6665 C C . ALA A 1 880 ? 68.431 -0.936 -57.046 1.00 27.77 880 ALA A C 1
ATOM 6667 O O . ALA A 1 880 ? 68.444 -1.444 -55.926 1.00 27.77 880 ALA A O 1
ATOM 6668 N N . GLU A 1 881 ? 68.232 -1.645 -58.158 1.00 29.69 881 GLU A N 1
ATOM 6669 C CA . GLU A 1 881 ? 67.956 -3.082 -58.212 1.00 29.69 881 GLU A CA 1
ATOM 6670 C C . GLU A 1 881 ? 69.170 -3.943 -57.819 1.00 29.69 881 GLU A C 1
ATOM 6672 O O . GLU A 1 881 ? 70.317 -3.656 -58.166 1.00 29.69 881 GLU A O 1
ATOM 6677 N N . THR A 1 882 ? 68.921 -5.072 -57.153 1.00 27.81 882 THR A N 1
ATOM 6678 C CA . THR A 1 882 ? 69.874 -6.190 -57.048 1.00 27.81 882 THR A CA 1
ATOM 6679 C C . THR A 1 882 ? 69.078 -7.502 -57.098 1.00 27.81 882 THR A C 1
ATOM 6681 O O . THR A 1 882 ? 68.066 -7.605 -56.402 1.00 27.81 882 THR A O 1
ATOM 6684 N N . PRO A 1 883 ? 69.450 -8.491 -57.933 1.00 34.19 883 PRO A N 1
ATOM 6685 C CA . PRO A 1 883 ? 68.594 -9.647 -58.192 1.00 34.19 883 PRO A CA 1
ATOM 6686 C C . PRO A 1 883 ? 68.667 -10.682 -57.064 1.00 34.19 883 PRO A C 1
ATOM 6688 O O . PRO A 1 883 ? 69.751 -11.132 -56.695 1.00 34.19 883 PRO A O 1
ATOM 6691 N N . ILE A 1 884 ? 67.507 -11.117 -56.566 1.00 30.81 884 ILE A N 1
ATOM 6692 C CA . ILE A 1 884 ? 67.404 -12.203 -55.584 1.00 30.81 884 ILE A CA 1
ATOM 6693 C C . ILE A 1 884 ? 67.035 -13.499 -56.311 1.00 30.81 884 ILE A C 1
ATOM 6695 O O . ILE A 1 884 ? 65.930 -13.649 -56.830 1.00 30.81 884 ILE A O 1
ATOM 6699 N N . ALA A 1 885 ? 67.977 -14.441 -56.336 1.00 30.72 885 ALA A N 1
ATOM 6700 C CA . ALA A 1 885 ? 67.703 -15.834 -56.666 1.00 30.72 885 ALA A CA 1
ATOM 6701 C C . ALA A 1 885 ? 67.067 -16.543 -55.457 1.00 30.72 885 ALA A C 1
ATOM 6703 O O . ALA A 1 885 ? 67.389 -16.233 -54.311 1.00 30.72 885 ALA A O 1
ATOM 6704 N N . ALA A 1 886 ? 66.173 -17.497 -55.713 1.00 37.66 886 ALA A N 1
ATOM 6705 C CA . ALA A 1 886 ? 65.441 -18.202 -54.666 1.00 37.66 886 ALA A CA 1
ATOM 6706 C C . ALA A 1 886 ? 66.331 -19.149 -53.838 1.00 37.66 886 ALA A C 1
ATOM 6708 O O . ALA A 1 886 ? 67.127 -19.899 -54.410 1.00 37.66 886 ALA A O 1
ATOM 6709 N N . PRO A 1 887 ? 66.089 -19.228 -52.520 1.00 31.77 887 PRO A N 1
ATOM 6710 C CA . PRO A 1 887 ? 66.272 -20.452 -51.765 1.00 31.77 887 PRO A CA 1
ATOM 6711 C C . PRO A 1 887 ? 64.934 -21.020 -51.264 1.00 31.77 887 PRO A C 1
ATOM 6713 O O . PRO A 1 887 ? 64.024 -20.310 -50.847 1.00 31.77 887 PRO A O 1
ATOM 6716 N N . VAL A 1 888 ? 64.883 -22.345 -51.336 1.00 30.52 888 VAL A N 1
ATOM 6717 C CA . VAL A 1 888 ? 63.908 -23.294 -50.787 1.00 30.52 888 VAL A CA 1
ATOM 6718 C C . VAL A 1 888 ? 63.340 -22.883 -49.421 1.00 30.52 888 VAL A C 1
ATOM 6720 O O . VAL A 1 888 ? 64.097 -22.551 -48.512 1.00 30.52 888 VAL A O 1
ATOM 6723 N N . VAL A 1 889 ? 62.018 -23.008 -49.260 1.00 29.39 889 VAL A N 1
ATOM 6724 C CA . VAL A 1 889 ? 61.344 -22.992 -47.954 1.00 29.39 889 VAL A CA 1
ATOM 6725 C C . VAL A 1 889 ? 61.126 -24.440 -47.511 1.00 29.39 889 VAL A C 1
ATOM 6727 O O . VAL A 1 889 ? 60.381 -25.173 -48.160 1.00 29.39 889 VAL A O 1
ATOM 6730 N N . GLU A 1 890 ? 61.761 -24.856 -46.415 1.00 32.88 890 GLU A N 1
ATOM 6731 C CA . GLU A 1 890 ? 61.244 -25.960 -45.600 1.00 32.88 890 GLU A CA 1
ATOM 6732 C C . GLU A 1 890 ? 60.176 -25.371 -44.670 1.00 32.88 890 GLU A C 1
ATOM 6734 O O . GLU A 1 890 ? 60.492 -24.616 -43.751 1.00 32.88 890 GLU A O 1
ATOM 6739 N N . GLU A 1 891 ? 58.901 -25.671 -44.926 1.00 30.89 891 GLU A N 1
ATOM 6740 C CA . GLU A 1 891 ? 57.808 -25.261 -44.040 1.00 30.89 891 GLU A CA 1
ATOM 6741 C C . GLU A 1 891 ? 57.781 -26.147 -42.788 1.00 30.89 891 GLU A C 1
ATOM 6743 O O . GLU A 1 891 ? 57.188 -27.227 -42.770 1.00 30.89 891 GLU A O 1
ATOM 6748 N N . ALA A 1 892 ? 58.384 -25.658 -41.704 1.00 31.64 892 ALA A N 1
ATOM 6749 C CA . ALA A 1 892 ? 57.945 -26.030 -40.367 1.00 31.64 892 ALA A CA 1
ATOM 6750 C C . ALA A 1 892 ? 56.621 -25.298 -40.090 1.00 31.64 892 ALA A C 1
ATOM 6752 O O . ALA A 1 892 ? 56.610 -24.090 -39.860 1.00 31.64 892 ALA A O 1
ATOM 6753 N N . VAL A 1 893 ? 55.500 -26.019 -40.163 1.00 31.09 893 VAL A N 1
ATOM 6754 C CA . VAL A 1 893 ? 54.171 -25.457 -39.882 1.00 31.09 893 VAL A CA 1
ATOM 6755 C C . VAL A 1 893 ? 54.018 -25.263 -38.374 1.00 31.09 893 VAL A C 1
ATOM 6757 O O . VAL A 1 893 ? 53.873 -26.229 -37.628 1.00 31.09 893 VAL A O 1
ATOM 6760 N N . GLU A 1 894 ? 54.041 -24.010 -37.930 1.00 32.75 894 GLU A N 1
ATOM 6761 C CA . GLU A 1 894 ? 53.682 -23.625 -36.566 1.00 32.75 894 GLU A CA 1
ATOM 6762 C C . GLU A 1 894 ? 52.148 -23.517 -36.477 1.00 32.75 894 GLU A C 1
ATOM 6764 O O . GLU A 1 894 ? 51.531 -22.653 -37.105 1.00 32.75 894 GLU A O 1
ATOM 6769 N N . GLU A 1 895 ? 51.504 -24.450 -35.767 1.00 32.56 895 GLU A N 1
ATOM 6770 C CA . GLU A 1 895 ? 50.041 -24.485 -35.645 1.00 32.56 895 GLU A CA 1
ATOM 6771 C C . GLU A 1 895 ? 49.519 -23.303 -34.811 1.00 32.56 895 GLU A C 1
ATOM 6773 O O . GLU A 1 895 ? 49.933 -23.084 -33.671 1.00 32.56 895 GLU A O 1
ATOM 6778 N N . ALA A 1 896 ? 48.551 -22.563 -35.359 1.00 34.84 896 ALA A N 1
ATOM 6779 C CA . ALA A 1 896 ? 47.851 -21.514 -34.623 1.00 34.84 896 ALA A CA 1
ATOM 6780 C C . ALA A 1 896 ? 47.073 -22.104 -33.423 1.00 34.84 896 ALA A C 1
ATOM 6782 O O . ALA A 1 896 ? 46.474 -23.177 -33.550 1.00 34.84 896 ALA A O 1
ATOM 6783 N N . PRO A 1 897 ? 47.020 -21.413 -32.267 1.00 33.50 897 PRO A N 1
ATOM 6784 C CA . PRO A 1 897 ? 46.432 -21.969 -31.054 1.00 33.50 897 PRO A CA 1
ATOM 6785 C C . PRO A 1 897 ? 44.928 -22.216 -31.212 1.00 33.50 897 PRO A C 1
ATOM 6787 O O . PRO A 1 897 ? 44.132 -21.294 -31.405 1.00 33.50 897 PRO A O 1
ATOM 6790 N N . VAL A 1 898 ? 44.529 -23.481 -31.072 1.00 34.19 898 VAL A N 1
ATOM 6791 C CA . VAL A 1 898 ? 43.123 -23.887 -31.013 1.00 34.19 898 VAL A CA 1
ATOM 6792 C C . VAL A 1 898 ? 42.482 -23.279 -29.767 1.00 34.19 898 VAL A C 1
ATOM 6794 O O . VAL A 1 898 ? 42.845 -23.625 -28.643 1.00 34.19 898 VAL A O 1
ATOM 6797 N N . VAL A 1 899 ? 41.481 -22.416 -29.957 1.00 35.62 899 VAL A N 1
ATOM 6798 C CA . VAL A 1 899 ? 40.643 -21.904 -28.863 1.00 35.62 899 VAL A CA 1
ATOM 6799 C C . VAL A 1 899 ? 39.769 -23.043 -28.334 1.00 35.62 899 VAL A C 1
ATOM 6801 O O . VAL A 1 899 ? 38.643 -23.268 -28.782 1.00 35.62 899 VAL A O 1
ATOM 6804 N N . THR A 1 900 ? 40.298 -23.798 -27.374 1.00 36.12 900 THR A N 1
ATOM 6805 C CA . THR A 1 900 ? 39.519 -24.768 -26.605 1.00 36.12 900 THR A CA 1
ATOM 6806 C C . THR A 1 900 ? 38.480 -24.030 -25.773 1.00 36.12 900 THR A C 1
ATOM 6808 O O . THR A 1 900 ? 38.825 -23.118 -25.019 1.00 36.12 900 THR A O 1
ATOM 6811 N N . ARG A 1 901 ? 37.209 -24.447 -25.862 1.00 32.97 901 ARG A N 1
ATOM 6812 C CA . ARG A 1 901 ? 36.181 -24.017 -24.902 1.00 32.97 901 ARG A CA 1
ATOM 6813 C C . ARG A 1 901 ? 36.689 -24.274 -23.475 1.00 32.97 901 ARG A C 1
ATOM 6815 O O . ARG A 1 901 ? 37.285 -25.334 -23.261 1.00 32.97 901 ARG A O 1
ATOM 6822 N N . PRO A 1 902 ? 36.446 -23.368 -22.510 1.00 42.25 902 PRO A N 1
ATOM 6823 C CA . PRO A 1 902 ? 36.765 -23.649 -21.118 1.00 42.25 902 PRO A CA 1
ATOM 6824 C C . PRO A 1 902 ? 36.056 -24.938 -20.690 1.00 42.25 902 PRO A C 1
ATOM 6826 O O . PRO A 1 902 ? 34.896 -25.165 -21.049 1.00 42.25 902 PRO A O 1
ATOM 6829 N N . ALA A 1 903 ? 36.766 -25.789 -19.949 1.00 46.31 903 ALA A N 1
ATOM 6830 C CA . ALA A 1 903 ? 36.150 -26.947 -19.318 1.00 46.31 903 ALA A CA 1
ATOM 6831 C C . ALA A 1 903 ? 35.013 -26.471 -18.395 1.00 46.31 903 ALA A C 1
ATOM 6833 O O . ALA A 1 903 ? 35.153 -25.412 -17.770 1.00 46.31 903 ALA A O 1
ATOM 6834 N N . PRO A 1 904 ? 33.890 -27.206 -18.305 1.00 39.94 904 PRO A N 1
ATOM 6835 C CA . PRO A 1 904 ? 32.838 -26.841 -17.374 1.00 39.94 904 PRO A CA 1
ATOM 6836 C C . PRO A 1 904 ? 33.399 -26.840 -15.937 1.00 39.94 904 PRO A C 1
ATOM 6838 O O . PRO A 1 904 ? 34.249 -27.673 -15.607 1.00 39.94 904 PRO A O 1
ATOM 6841 N N . PRO A 1 905 ? 32.988 -25.879 -15.091 1.00 40.06 905 PRO A N 1
ATOM 6842 C CA . PRO A 1 905 ? 33.455 -25.780 -13.710 1.00 40.06 905 PRO A CA 1
ATOM 6843 C C . PRO A 1 905 ? 33.137 -27.048 -12.906 1.00 40.06 905 PRO A C 1
ATOM 6845 O O . PRO A 1 905 ? 32.124 -27.700 -13.134 1.00 40.06 905 PRO A O 1
ATOM 6848 N N . ALA A 1 906 ? 33.982 -27.360 -11.920 1.00 43.78 906 ALA A N 1
ATOM 6849 C CA . ALA A 1 906 ? 34.014 -28.658 -11.235 1.00 43.78 906 ALA A CA 1
ATOM 6850 C C . ALA A 1 906 ? 32.707 -29.108 -10.542 1.00 43.78 906 ALA A C 1
ATOM 6852 O O . ALA A 1 906 ? 32.579 -30.289 -10.243 1.00 43.78 906 ALA A O 1
ATOM 6853 N N . TRP A 1 907 ? 31.724 -28.222 -10.335 1.00 48.03 907 TRP A N 1
ATOM 6854 C CA . TRP A 1 907 ? 30.392 -28.610 -9.848 1.00 48.03 907 TRP A CA 1
ATOM 6855 C C . TRP A 1 907 ? 29.601 -29.460 -10.859 1.00 48.03 907 TRP A C 1
ATOM 6857 O O . TRP A 1 907 ? 28.689 -30.179 -10.473 1.00 48.03 907 TRP A O 1
ATOM 6867 N N . SER A 1 908 ? 29.979 -29.469 -12.145 1.00 42.12 908 SER A N 1
ATOM 6868 C CA . SER A 1 908 ? 29.421 -30.407 -13.135 1.00 42.12 908 SER A CA 1
ATOM 6869 C C . SER A 1 908 ? 29.961 -31.843 -13.002 1.00 42.12 908 SER A C 1
ATOM 6871 O O . SER A 1 908 ? 29.709 -32.669 -13.877 1.00 42.12 908 SER A O 1
ATOM 6873 N N . LEU A 1 909 ? 30.772 -32.110 -11.974 1.00 41.12 909 LEU A N 1
ATOM 6874 C CA . LEU A 1 909 ? 31.311 -33.419 -11.596 1.00 41.12 909 LEU A CA 1
ATOM 6875 C C . LEU A 1 909 ? 30.916 -33.789 -10.155 1.00 41.12 909 LEU A C 1
ATOM 6877 O O . LEU A 1 909 ? 31.578 -34.613 -9.529 1.00 41.12 909 LEU A O 1
ATOM 6881 N N . GLU A 1 910 ? 29.857 -33.182 -9.610 1.00 39.66 910 GLU A N 1
ATOM 6882 C CA . GLU A 1 910 ? 29.205 -33.738 -8.425 1.00 39.66 910 GLU A CA 1
ATOM 6883 C C . GLU A 1 910 ? 28.566 -35.078 -8.812 1.00 39.66 910 GLU A C 1
ATOM 6885 O O . GLU A 1 910 ? 27.649 -35.132 -9.632 1.00 39.66 910 GLU A O 1
ATOM 6890 N N . ASP A 1 911 ? 29.098 -36.168 -8.254 1.00 42.44 911 ASP A N 1
ATOM 6891 C CA . ASP A 1 911 ? 28.551 -37.510 -8.426 1.00 42.44 911 ASP A CA 1
ATOM 6892 C C . ASP A 1 911 ? 27.099 -37.543 -7.912 1.00 42.44 911 ASP A C 1
ATOM 6894 O O . ASP A 1 911 ? 26.861 -37.587 -6.701 1.00 42.44 911 ASP A O 1
ATOM 6898 N N . GLU A 1 912 ? 26.120 -37.588 -8.825 1.00 42.97 912 GLU A N 1
ATOM 6899 C CA . GLU A 1 912 ? 24.745 -38.004 -8.515 1.00 42.97 912 GLU A CA 1
ATOM 6900 C C . GLU A 1 912 ? 24.748 -39.484 -8.095 1.00 42.97 912 GLU A C 1
ATOM 6902 O O . GLU A 1 912 ? 24.468 -40.409 -8.864 1.00 42.97 912 GLU A O 1
ATOM 6907 N N . ALA A 1 913 ? 25.110 -39.723 -6.838 1.00 45.22 913 ALA A N 1
ATOM 6908 C CA . ALA A 1 913 ? 25.179 -41.049 -6.260 1.00 45.22 913 ALA A CA 1
ATOM 6909 C C . ALA A 1 913 ? 23.770 -41.643 -6.098 1.00 45.22 913 ALA A C 1
ATOM 6911 O O . ALA A 1 913 ? 23.057 -41.321 -5.147 1.00 45.22 913 ALA A O 1
ATOM 6912 N N . GLY A 1 914 ? 23.391 -42.582 -6.973 1.00 44.84 914 GLY A N 1
ATOM 6913 C CA . GLY A 1 914 ? 22.330 -43.540 -6.636 1.00 44.84 914 GLY A CA 1
ATOM 6914 C C . GLY A 1 914 ? 21.569 -44.227 -7.768 1.00 44.84 914 GLY A C 1
ATOM 6915 O O . GLY A 1 914 ? 20.946 -45.251 -7.497 1.00 44.84 914 GLY A O 1
ATOM 6916 N N . ILE A 1 915 ? 21.593 -43.727 -9.010 1.00 48.16 915 ILE A N 1
ATOM 6917 C CA . ILE A 1 915 ? 20.813 -44.337 -10.105 1.00 48.16 915 ILE A CA 1
ATOM 6918 C C . ILE A 1 915 ? 21.718 -45.201 -10.988 1.00 48.16 915 ILE A C 1
ATOM 6920 O O . ILE A 1 915 ? 22.456 -44.710 -11.840 1.00 48.16 915 ILE A O 1
ATOM 6924 N N . GLU A 1 916 ? 21.639 -46.519 -10.802 1.00 49.62 916 GLU A N 1
ATOM 6925 C CA . GLU A 1 916 ? 22.321 -47.497 -11.653 1.00 49.62 916 GLU A CA 1
ATOM 6926 C C . GLU A 1 916 ? 21.589 -47.606 -13.006 1.00 49.62 916 GLU A C 1
ATOM 6928 O O . GLU A 1 916 ? 20.662 -48.397 -13.180 1.00 49.62 916 GLU A O 1
ATOM 6933 N N . ILE A 1 917 ? 21.966 -46.752 -13.966 1.00 60.22 917 ILE A N 1
ATOM 6934 C CA . ILE A 1 917 ? 21.338 -46.709 -15.296 1.00 60.22 917 ILE A CA 1
ATOM 6935 C C . ILE A 1 917 ? 21.605 -48.028 -16.036 1.00 60.22 917 ILE A C 1
ATOM 6937 O O . ILE A 1 917 ? 22.749 -48.365 -16.361 1.00 60.22 917 ILE A O 1
ATOM 6941 N N . LEU A 1 918 ? 20.529 -48.765 -16.324 1.00 55.28 918 LEU A N 1
ATOM 6942 C CA . LEU A 1 918 ? 20.572 -50.050 -17.015 1.00 55.28 918 LEU A CA 1
ATOM 6943 C C . LEU A 1 918 ? 21.060 -49.858 -18.463 1.00 55.28 918 LEU A C 1
ATOM 6945 O O . LEU A 1 918 ? 20.336 -49.338 -19.304 1.00 55.28 918 LEU A O 1
ATOM 6949 N N . LYS A 1 919 ? 22.295 -50.274 -18.764 1.00 60.56 919 LYS A N 1
ATOM 6950 C CA . LYS A 1 919 ? 22.889 -50.094 -20.100 1.00 60.56 919 LYS A CA 1
ATOM 6951 C C . LYS A 1 919 ? 22.411 -51.165 -21.077 1.00 60.56 919 LYS A C 1
ATOM 6953 O O . LYS A 1 919 ? 22.845 -52.319 -20.983 1.00 60.56 919 LYS A O 1
ATOM 6958 N N . GLU A 1 920 ? 21.598 -50.785 -22.059 1.00 62.44 920 GLU A N 1
ATOM 6959 C CA . GLU A 1 920 ? 21.289 -51.661 -23.190 1.00 62.44 920 GLU A CA 1
ATOM 6960 C C . GLU A 1 920 ? 22.512 -51.796 -24.112 1.00 62.44 920 GLU A C 1
ATOM 6962 O O . GLU A 1 920 ? 23.077 -50.822 -24.605 1.00 62.44 920 GLU A O 1
ATOM 6967 N N . LYS A 1 921 ? 22.972 -53.032 -24.338 1.00 58.62 921 LYS A N 1
ATOM 6968 C CA . LYS A 1 921 ? 24.145 -53.296 -25.184 1.00 58.62 921 LYS A CA 1
ATOM 6969 C C . LYS A 1 921 ? 23.730 -53.479 -26.638 1.00 58.62 921 LYS A C 1
ATOM 6971 O O . LYS A 1 921 ? 23.355 -54.582 -27.039 1.00 58.62 921 LYS A O 1
ATOM 6976 N N . TRP A 1 922 ? 23.884 -52.431 -27.442 1.00 63.91 922 TRP A N 1
ATOM 6977 C CA . TRP A 1 922 ? 23.697 -52.528 -28.889 1.00 63.91 922 TRP A CA 1
ATOM 6978 C C . TRP A 1 922 ? 24.757 -53.447 -29.520 1.00 63.91 922 TRP A C 1
ATOM 6980 O O . TRP A 1 922 ? 25.962 -53.255 -29.348 1.00 63.91 922 TRP A O 1
ATOM 6990 N N . THR A 1 923 ? 24.320 -54.462 -30.268 1.00 67.62 923 THR A N 1
ATOM 6991 C CA . THR A 1 923 ? 25.219 -55.434 -30.926 1.00 67.62 923 THR A CA 1
ATOM 6992 C C . THR A 1 923 ? 25.725 -54.966 -32.294 1.00 67.62 923 THR A C 1
ATOM 6994 O O . THR A 1 923 ? 26.657 -55.555 -32.842 1.00 67.62 923 THR A O 1
ATOM 6997 N N . GLY A 1 924 ? 25.131 -53.906 -32.852 1.00 71.75 924 GLY A N 1
ATOM 6998 C CA . GLY A 1 924 ? 25.525 -53.306 -34.127 1.00 71.75 924 GLY A CA 1
ATOM 6999 C C . GLY A 1 924 ? 26.509 -52.143 -33.968 1.00 71.75 924 GLY A C 1
ATOM 7000 O O . GLY A 1 924 ? 26.357 -51.309 -33.080 1.00 71.75 924 GLY A O 1
ATOM 7001 N N . LYS A 1 925 ? 27.483 -52.048 -34.881 1.00 79.12 925 LYS A N 1
ATOM 7002 C CA . LYS A 1 925 ? 28.359 -50.878 -35.053 1.00 79.12 925 LYS A CA 1
ATOM 7003 C C . LYS A 1 925 ? 28.007 -50.183 -36.369 1.00 79.12 925 LYS A C 1
ATOM 7005 O O . LYS A 1 925 ? 27.997 -50.833 -37.416 1.00 79.12 925 LYS A O 1
ATOM 7010 N N . VAL A 1 926 ? 27.752 -48.877 -36.336 1.00 80.88 926 VAL A N 1
ATOM 7011 C CA . VAL A 1 926 ? 27.567 -48.056 -37.542 1.00 80.88 926 VAL A CA 1
ATOM 7012 C C . VAL A 1 926 ? 28.845 -48.127 -38.375 1.00 80.88 926 VAL A C 1
ATOM 7014 O O . VAL A 1 926 ? 29.945 -47.938 -37.854 1.00 80.88 926 VAL A O 1
ATOM 7017 N N . ARG A 1 927 ? 28.723 -48.412 -39.675 1.00 80.75 927 ARG A N 1
ATOM 7018 C CA . ARG A 1 927 ? 29.888 -48.514 -40.561 1.00 80.75 927 ARG A CA 1
ATOM 7019 C C . ARG A 1 927 ? 30.607 -47.168 -40.643 1.00 80.75 927 ARG A C 1
ATOM 7021 O O . ARG A 1 927 ? 29.987 -46.140 -40.880 1.00 80.75 927 ARG A O 1
ATOM 7028 N N . GLU A 1 928 ? 31.919 -47.207 -40.470 1.00 88.00 928 GLU A N 1
ATOM 7029 C CA . GLU A 1 928 ? 32.786 -46.042 -40.604 1.00 88.00 928 GLU A CA 1
ATOM 7030 C C . GLU A 1 928 ? 33.034 -45.721 -42.086 1.00 88.00 928 GLU A C 1
ATOM 7032 O O . GLU A 1 928 ? 33.296 -46.624 -42.889 1.00 88.00 928 GLU A O 1
ATOM 7037 N N . VAL A 1 929 ? 32.905 -44.445 -42.454 1.00 84.06 929 VAL A N 1
ATOM 7038 C CA . VAL A 1 929 ? 33.050 -43.947 -43.829 1.00 84.06 929 VAL A CA 1
ATOM 7039 C C . VAL A 1 929 ? 33.786 -42.611 -43.810 1.00 84.06 929 VAL A C 1
ATOM 7041 O O . VAL A 1 929 ? 33.350 -41.668 -43.153 1.00 84.06 929 VAL A O 1
ATOM 7044 N N . THR A 1 930 ? 34.870 -42.504 -44.577 1.00 84.06 930 THR A N 1
ATOM 7045 C CA . THR A 1 930 ? 35.538 -41.226 -44.855 1.00 84.06 930 THR A CA 1
ATOM 7046 C C . THR A 1 930 ? 34.964 -40.607 -46.125 1.00 84.06 930 THR A C 1
ATOM 7048 O O . THR A 1 930 ? 34.931 -41.239 -47.181 1.00 84.06 930 THR A O 1
ATOM 7051 N N . LEU A 1 931 ? 34.495 -39.366 -46.013 1.00 80.31 931 LEU A N 1
ATOM 7052 C CA . LEU A 1 931 ? 33.888 -38.589 -47.085 1.00 80.31 931 LEU A CA 1
ATOM 7053 C C . LEU A 1 931 ? 34.874 -37.546 -47.622 1.00 80.31 931 LEU A C 1
ATOM 7055 O O . LEU A 1 931 ? 35.508 -36.806 -46.866 1.00 80.31 931 LEU A O 1
ATOM 7059 N N . GLY A 1 932 ? 34.949 -37.466 -48.951 1.00 79.94 932 GLY A N 1
ATOM 7060 C CA . GLY A 1 932 ? 35.893 -36.613 -49.669 1.00 79.94 932 GLY A CA 1
ATOM 7061 C C . GLY A 1 932 ? 37.289 -37.227 -49.803 1.00 79.94 932 GLY A C 1
ATOM 7062 O O . GLY A 1 932 ? 37.645 -38.187 -49.128 1.00 79.94 932 GLY A O 1
ATOM 7063 N N . ALA A 1 933 ? 38.084 -36.642 -50.695 1.00 80.00 933 ALA A N 1
ATOM 7064 C CA . ALA A 1 933 ? 39.501 -36.932 -50.859 1.00 80.00 933 ALA A CA 1
ATOM 7065 C C . ALA A 1 933 ? 40.237 -35.610 -51.116 1.00 80.00 933 ALA A C 1
ATOM 7067 O O . ALA A 1 933 ? 39.775 -34.781 -51.908 1.00 80.00 933 ALA A O 1
ATOM 7068 N N . THR A 1 934 ? 41.352 -35.407 -50.418 1.00 84.88 934 THR A N 1
ATOM 7069 C CA . THR A 1 934 ? 42.263 -34.273 -50.612 1.00 84.88 934 THR A CA 1
ATOM 7070 C C . THR A 1 934 ? 43.136 -34.469 -51.847 1.00 84.88 934 THR A C 1
ATOM 7072 O O . THR A 1 934 ? 43.197 -35.572 -52.389 1.00 84.88 934 THR A O 1
ATOM 7075 N N . ALA A 1 935 ? 43.860 -33.428 -52.271 1.00 79.81 935 ALA A N 1
ATOM 7076 C CA . ALA A 1 935 ? 44.809 -33.523 -53.385 1.00 79.81 935 ALA A CA 1
ATOM 7077 C C . ALA A 1 935 ? 45.844 -34.652 -53.185 1.00 79.81 935 ALA A C 1
ATOM 7079 O O . ALA A 1 935 ? 46.122 -35.402 -54.117 1.00 79.81 935 ALA A O 1
ATOM 7080 N N . ALA A 1 936 ? 46.328 -34.844 -51.950 1.00 76.19 936 ALA A N 1
ATOM 7081 C CA . ALA A 1 936 ? 47.217 -35.950 -51.575 1.00 76.19 936 ALA A CA 1
ATOM 7082 C C . ALA A 1 936 ? 46.581 -37.346 -51.755 1.00 76.19 936 ALA A C 1
ATOM 7084 O O . ALA A 1 936 ? 47.283 -38.313 -52.030 1.00 76.19 936 ALA A O 1
ATOM 7085 N N . ASN A 1 937 ? 45.251 -37.435 -51.660 1.00 74.00 937 ASN A N 1
ATOM 7086 C CA . ASN A 1 937 ? 44.459 -38.654 -51.841 1.00 74.00 937 ASN A CA 1
ATOM 7087 C C . ASN A 1 937 ? 43.777 -38.715 -53.228 1.00 74.00 937 ASN A C 1
ATOM 7089 O O . ASN A 1 937 ? 42.812 -39.456 -53.412 1.00 74.00 937 ASN A O 1
ATOM 7093 N N . GLY A 1 938 ? 44.240 -37.919 -54.203 1.00 76.88 938 GLY A N 1
ATOM 7094 C CA . GLY A 1 938 ? 43.732 -37.915 -55.582 1.00 76.88 938 GLY A CA 1
ATOM 7095 C C . GLY A 1 938 ? 42.374 -37.229 -55.790 1.00 76.88 938 GLY A C 1
ATOM 7096 O O . GLY A 1 938 ? 41.741 -37.442 -56.823 1.00 76.88 938 GLY A O 1
ATOM 7097 N N . GLY A 1 939 ? 41.905 -36.424 -54.832 1.00 78.44 939 GLY A N 1
ATOM 7098 C CA . GLY A 1 939 ? 40.623 -35.716 -54.898 1.00 78.44 939 GLY A CA 1
ATOM 7099 C C . GLY A 1 939 ? 40.729 -34.189 -54.888 1.00 78.44 939 GLY A C 1
ATOM 7100 O O . GLY A 1 939 ? 41.800 -33.604 -54.770 1.00 78.44 939 GLY A O 1
ATOM 7101 N N . THR A 1 940 ? 39.576 -33.528 -55.018 1.00 76.69 940 THR A N 1
ATOM 7102 C CA . THR A 1 940 ? 39.449 -32.066 -55.181 1.00 76.69 940 THR A CA 1
ATOM 7103 C C . THR A 1 940 ? 38.931 -31.341 -53.933 1.00 76.69 940 THR A C 1
ATOM 7105 O O . THR A 1 940 ? 38.463 -30.206 -54.028 1.00 76.69 940 THR A O 1
ATOM 7108 N N . ARG A 1 941 ? 38.934 -31.987 -52.760 1.00 78.19 941 ARG A N 1
ATOM 7109 C CA . ARG A 1 941 ? 38.460 -31.382 -51.503 1.00 78.19 941 ARG A CA 1
ATOM 7110 C C . ARG A 1 941 ? 39.621 -30.816 -50.689 1.00 78.19 941 ARG A C 1
ATOM 7112 O O . ARG A 1 941 ? 40.732 -31.326 -50.738 1.00 78.19 941 ARG A O 1
ATOM 7119 N N . THR A 1 942 ? 39.355 -29.763 -49.925 1.00 79.56 942 THR A N 1
ATOM 7120 C CA . THR A 1 942 ? 40.334 -29.147 -49.013 1.00 79.56 942 THR A CA 1
ATOM 7121 C C . THR A 1 942 ? 40.555 -29.971 -47.743 1.00 79.56 942 THR A C 1
ATOM 7123 O O . THR A 1 942 ? 41.637 -29.921 -47.174 1.00 79.56 942 THR A O 1
ATOM 7126 N N . ALA A 1 943 ? 39.569 -30.774 -47.335 1.00 78.62 943 ALA A N 1
ATOM 7127 C CA . ALA A 1 943 ? 39.658 -31.710 -46.219 1.00 78.62 943 ALA A CA 1
ATOM 7128 C C . ALA A 1 943 ? 38.848 -32.991 -46.499 1.00 78.62 943 ALA A C 1
ATOM 7130 O O . ALA A 1 943 ? 37.978 -33.016 -47.375 1.00 78.62 943 ALA A O 1
ATOM 7131 N N . THR A 1 944 ? 39.125 -34.043 -45.730 1.00 85.00 944 THR A N 1
ATOM 7132 C CA . THR A 1 944 ? 38.311 -35.268 -45.636 1.00 85.00 944 THR A CA 1
ATOM 7133 C C . THR A 1 944 ? 37.655 -35.344 -44.265 1.00 85.00 944 THR A C 1
ATOM 7135 O O . THR A 1 944 ? 38.269 -34.917 -43.289 1.00 85.00 944 THR A O 1
ATOM 7138 N N . VAL A 1 945 ? 36.462 -35.933 -44.156 1.00 83.19 945 VAL A N 1
ATOM 7139 C CA . VAL A 1 945 ? 35.794 -36.100 -42.853 1.00 83.19 945 VAL A CA 1
ATOM 7140 C C . VAL A 1 945 ? 35.304 -37.531 -42.670 1.00 83.19 945 VAL A C 1
ATOM 7142 O O . VAL A 1 945 ? 34.626 -38.066 -43.544 1.00 83.19 945 VAL A O 1
ATOM 7145 N N . THR A 1 946 ? 35.638 -38.150 -41.540 1.00 84.50 946 THR A N 1
ATOM 7146 C CA . THR A 1 946 ? 35.205 -39.512 -41.198 1.00 84.50 946 THR A CA 1
ATOM 7147 C C . THR A 1 946 ? 33.975 -39.474 -40.299 1.00 84.50 946 THR A C 1
ATOM 7149 O O . THR A 1 946 ? 33.911 -38.689 -39.355 1.00 84.50 946 THR A O 1
ATOM 7152 N N . VAL A 1 947 ? 32.987 -40.310 -40.615 1.00 83.88 947 VAL A N 1
ATOM 7153 C CA . VAL A 1 947 ? 31.717 -40.440 -39.888 1.00 83.88 947 VAL A CA 1
ATOM 7154 C C . VAL A 1 947 ? 31.382 -41.902 -39.621 1.00 83.88 947 VAL A C 1
ATOM 7156 O O . VAL A 1 947 ? 31.879 -42.804 -40.298 1.00 83.88 947 VAL A O 1
ATOM 7159 N N . GLY A 1 948 ? 30.495 -42.133 -38.655 1.00 79.69 948 GLY A N 1
ATOM 7160 C CA . GLY A 1 948 ? 30.082 -43.468 -38.242 1.00 79.69 948 GLY A CA 1
ATOM 7161 C C . GLY A 1 948 ? 31.016 -44.054 -37.187 1.00 79.69 948 GLY A C 1
ATOM 7162 O O . GLY A 1 948 ? 31.678 -43.340 -36.437 1.00 79.69 948 GLY A O 1
ATOM 7163 N N . GLY A 1 949 ? 31.063 -45.379 -37.112 1.00 83.31 949 GLY A N 1
ATOM 7164 C CA . GLY A 1 949 ? 31.869 -46.096 -36.132 1.00 83.31 949 GLY A CA 1
ATOM 7165 C C . GLY A 1 949 ? 31.244 -46.197 -34.736 1.00 83.31 949 GLY A C 1
ATOM 7166 O O . GLY A 1 949 ? 31.758 -46.972 -33.930 1.00 83.31 949 GLY A O 1
ATOM 7167 N N . GLN A 1 950 ? 30.151 -45.487 -34.431 1.00 84.12 950 GLN A N 1
ATOM 7168 C CA . GLN A 1 950 ? 29.489 -45.616 -33.129 1.00 84.12 950 GLN A CA 1
ATOM 7169 C C . GLN A 1 950 ? 28.744 -46.945 -32.955 1.00 84.12 950 GLN A C 1
ATOM 7171 O O . GLN A 1 950 ? 28.261 -47.531 -33.925 1.00 84.12 950 GLN A O 1
ATOM 7176 N N . ASN A 1 951 ? 28.628 -47.408 -31.711 1.00 83.12 951 ASN A N 1
ATOM 7177 C CA . ASN A 1 951 ? 27.827 -48.576 -31.319 1.00 83.12 951 ASN A CA 1
ATOM 7178 C C . ASN A 1 951 ? 26.690 -48.209 -30.346 1.00 83.12 951 ASN A C 1
ATOM 7180 O O . ASN A 1 951 ? 26.300 -49.026 -29.519 1.00 83.12 951 ASN A O 1
ATOM 7184 N N . ILE A 1 952 ? 26.207 -46.968 -30.433 1.00 81.38 952 ILE A N 1
ATOM 7185 C CA . ILE A 1 952 ? 25.175 -46.365 -29.579 1.00 81.38 952 ILE A CA 1
ATOM 7186 C C . ILE A 1 952 ? 24.311 -45.392 -30.378 1.00 81.38 952 ILE A C 1
ATOM 7188 O O . ILE A 1 952 ? 24.703 -44.952 -31.466 1.00 81.38 952 ILE A O 1
ATOM 7192 N N . MET A 1 953 ? 23.159 -45.024 -29.817 1.00 71.12 953 MET A N 1
ATOM 7193 C CA . MET A 1 953 ? 22.348 -43.930 -30.345 1.00 71.12 953 MET A CA 1
ATOM 7194 C C . MET A 1 953 ? 23.027 -42.562 -30.124 1.00 71.12 953 MET A C 1
ATOM 7196 O O . MET A 1 953 ? 23.844 -42.405 -29.209 1.00 71.12 953 MET A O 1
ATOM 7200 N N . PRO A 1 954 ? 22.727 -41.547 -30.960 1.00 66.06 954 PRO A N 1
ATOM 7201 C CA . PRO A 1 954 ? 23.196 -40.183 -30.739 1.00 66.06 954 PRO A CA 1
ATOM 7202 C C . PRO A 1 954 ? 22.840 -39.674 -29.335 1.00 66.06 954 PRO A C 1
ATOM 7204 O O . PRO A 1 954 ? 21.791 -39.999 -28.793 1.00 66.06 954 PRO A O 1
ATOM 7207 N N . PHE A 1 955 ? 23.722 -38.857 -28.755 1.00 64.56 955 PHE A N 1
ATOM 7208 C CA . PHE A 1 955 ? 23.587 -38.244 -27.421 1.00 64.56 955 PHE A CA 1
ATOM 7209 C C . PHE A 1 955 ? 23.603 -39.206 -26.207 1.00 64.56 955 PHE A C 1
ATOM 7211 O O . PHE A 1 955 ? 23.858 -38.747 -25.097 1.00 64.56 955 PHE A O 1
ATOM 7218 N N . MET A 1 956 ? 23.491 -40.527 -26.390 1.00 71.06 956 MET A N 1
ATOM 7219 C CA . MET A 1 956 ? 23.558 -41.539 -25.316 1.00 71.06 956 MET A CA 1
ATOM 7220 C C . MET A 1 956 ? 25.000 -41.988 -24.996 1.00 71.06 956 MET A C 1
ATOM 7222 O O . MET A 1 956 ? 25.343 -43.169 -25.009 1.00 71.06 956 MET A O 1
ATOM 7226 N N . GLN A 1 957 ? 25.888 -41.030 -24.700 1.00 68.50 957 GLN A N 1
ATOM 7227 C CA . GLN A 1 957 ? 27.328 -41.288 -24.488 1.00 68.50 957 GLN A CA 1
ATOM 7228 C C . GLN A 1 957 ? 27.643 -42.219 -23.298 1.00 68.50 957 GLN A C 1
ATOM 7230 O O . GLN A 1 957 ? 28.736 -42.775 -23.227 1.00 68.50 957 GLN A O 1
ATOM 7235 N N . PHE A 1 958 ? 26.702 -42.419 -22.372 1.00 73.75 958 PHE A N 1
ATOM 7236 C CA . PHE A 1 958 ? 26.872 -43.315 -21.225 1.00 73.75 958 PHE A CA 1
ATOM 7237 C C . PHE A 1 958 ? 26.750 -44.809 -21.589 1.00 73.75 958 PHE A C 1
ATOM 7239 O O . PHE A 1 958 ? 27.189 -45.659 -20.807 1.00 73.75 958 PHE A O 1
ATOM 7246 N N . GLU A 1 959 ? 26.200 -45.152 -22.758 1.00 72.69 959 GLU A N 1
ATOM 7247 C CA . GLU A 1 959 ? 25.923 -46.540 -23.170 1.00 72.69 959 GLU A CA 1
ATOM 7248 C C . GLU A 1 959 ? 27.091 -47.214 -23.914 1.00 72.69 959 GLU A C 1
ATOM 7250 O O . GLU A 1 959 ? 27.171 -48.443 -23.963 1.00 72.69 959 GLU A O 1
ATOM 7255 N N . GLY A 1 960 ? 28.036 -46.441 -24.463 1.00 75.12 960 GLY A N 1
ATOM 7256 C CA . GLY A 1 960 ? 29.078 -46.963 -25.354 1.00 75.12 960 GLY A CA 1
ATOM 7257 C C . GLY A 1 960 ? 29.887 -45.878 -26.071 1.00 75.12 960 GLY A C 1
ATOM 7258 O O . GLY A 1 960 ? 30.054 -44.776 -25.558 1.00 75.12 960 GLY A O 1
ATOM 7259 N N . ALA A 1 961 ? 30.450 -46.197 -27.240 1.00 76.56 961 ALA A N 1
ATOM 7260 C CA . ALA A 1 961 ? 31.483 -45.384 -27.881 1.00 76.56 961 ALA A CA 1
ATOM 7261 C C . ALA A 1 961 ? 30.984 -44.618 -29.120 1.00 76.56 961 ALA A C 1
ATOM 7263 O O . ALA A 1 961 ? 30.419 -45.196 -30.049 1.00 76.56 961 ALA A O 1
ATOM 7264 N N . LEU A 1 962 ? 31.304 -43.322 -29.165 1.00 79.75 962 LEU A N 1
ATOM 7265 C CA . LEU A 1 962 ? 31.167 -42.421 -30.317 1.00 79.75 962 LEU A CA 1
ATOM 7266 C C . LEU A 1 962 ? 32.578 -41.985 -30.770 1.00 79.75 962 LEU A C 1
ATOM 7268 O O . LEU A 1 962 ? 33.067 -40.956 -30.308 1.00 79.75 962 LEU A O 1
ATOM 7272 N N . PRO A 1 963 ? 33.277 -42.769 -31.620 1.00 80.88 963 PRO A N 1
ATOM 7273 C CA . PRO A 1 963 ? 34.668 -42.484 -31.994 1.00 80.88 963 PRO A CA 1
ATOM 7274 C C . PRO A 1 963 ? 34.809 -41.258 -32.907 1.00 80.88 963 PRO A C 1
ATOM 7276 O O . PRO A 1 963 ? 35.844 -40.600 -32.888 1.00 80.88 963 PRO A O 1
ATOM 7279 N N . HIS A 1 964 ? 33.764 -40.940 -33.679 1.00 82.19 964 HIS A N 1
ATOM 7280 C CA . HIS A 1 964 ? 33.703 -39.781 -34.567 1.00 82.19 964 HIS A CA 1
ATOM 7281 C C . HIS A 1 964 ? 32.531 -38.884 -34.173 1.00 82.19 964 HIS A C 1
ATOM 7283 O O . HIS A 1 964 ? 31.445 -39.363 -33.841 1.00 82.19 964 HIS A O 1
ATOM 7289 N N . LYS A 1 965 ? 32.744 -37.565 -34.206 1.00 73.94 965 LYS A N 1
ATOM 7290 C CA . LYS A 1 965 ? 31.729 -36.577 -33.819 1.00 73.94 965 LYS A CA 1
ATOM 7291 C C . LYS A 1 965 ? 30.563 -36.579 -34.827 1.00 73.94 965 LYS A C 1
ATOM 7293 O O . LYS A 1 965 ? 30.823 -36.475 -36.026 1.00 73.94 965 LYS A O 1
ATOM 7298 N N . PRO A 1 966 ? 29.290 -36.610 -34.383 1.00 71.12 966 PRO A N 1
ATOM 7299 C CA . PRO A 1 966 ? 28.149 -36.395 -35.271 1.00 71.12 966 PRO A CA 1
ATOM 7300 C C . PRO A 1 966 ? 28.250 -35.037 -35.984 1.00 71.12 966 PRO A C 1
ATOM 7302 O O . PRO A 1 966 ? 28.455 -34.009 -35.338 1.00 71.12 966 PRO A O 1
ATOM 7305 N N . LEU A 1 967 ? 28.124 -35.040 -37.314 1.00 66.88 967 LEU A N 1
ATOM 7306 C CA . LEU A 1 967 ? 28.238 -33.833 -38.151 1.00 66.88 967 LEU A CA 1
ATOM 7307 C C . LEU A 1 967 ? 26.882 -33.262 -38.571 1.00 66.88 967 LEU A C 1
ATOM 7309 O O . LEU A 1 967 ? 26.761 -32.065 -38.805 1.00 66.88 967 LEU A O 1
ATOM 7313 N N . ILE A 1 968 ? 25.885 -34.136 -38.708 1.00 62.62 968 ILE A N 1
ATOM 7314 C CA . ILE A 1 968 ? 24.522 -33.830 -39.137 1.00 62.62 968 ILE A CA 1
ATOM 7315 C C . ILE A 1 968 ? 23.600 -34.676 -38.257 1.00 62.62 968 ILE A C 1
ATOM 7317 O O . ILE A 1 968 ? 23.819 -35.882 -38.128 1.00 62.62 968 ILE A O 1
ATOM 7321 N N . GLY A 1 969 ? 22.596 -34.047 -37.651 1.00 58.41 969 GLY A N 1
ATOM 7322 C CA . GLY A 1 969 ? 21.472 -34.724 -37.009 1.00 58.41 969 GLY A CA 1
ATOM 7323 C C . GLY A 1 969 ? 20.212 -34.432 -37.812 1.00 58.41 969 GLY A C 1
ATOM 7324 O O . GLY A 1 969 ? 19.872 -33.266 -37.989 1.00 58.41 969 GLY A O 1
ATOM 7325 N N . ILE A 1 970 ? 19.569 -35.475 -38.330 1.00 55.94 970 ILE A N 1
ATOM 7326 C CA . ILE A 1 970 ? 18.276 -35.412 -39.017 1.00 55.94 970 ILE A CA 1
ATOM 7327 C C . ILE A 1 970 ? 17.444 -36.574 -38.484 1.00 55.94 970 ILE A C 1
ATOM 7329 O O . ILE A 1 970 ? 17.928 -37.704 -38.419 1.00 55.94 970 ILE A O 1
ATOM 7333 N N . GLU A 1 971 ? 16.205 -36.277 -38.117 1.00 55.94 971 GLU A N 1
ATOM 7334 C CA . GLU A 1 971 ? 15.174 -37.266 -37.834 1.00 55.94 971 GLU A CA 1
ATOM 7335 C C . GLU A 1 971 ? 14.543 -37.689 -39.166 1.00 55.94 971 GLU A C 1
ATOM 7337 O O . GLU A 1 971 ? 14.150 -36.842 -39.970 1.00 55.94 971 GLU A O 1
ATOM 7342 N N . ILE A 1 972 ? 14.539 -38.993 -39.449 1.00 58.41 972 ILE A N 1
ATOM 7343 C CA . ILE A 1 972 ? 13.947 -39.561 -40.665 1.00 58.41 972 ILE A CA 1
ATOM 7344 C C . ILE A 1 972 ? 12.877 -40.543 -40.214 1.00 58.41 972 ILE A C 1
ATOM 7346 O O . ILE A 1 972 ? 13.195 -41.672 -39.841 1.00 58.41 972 ILE A O 1
ATOM 7350 N N . GLU A 1 973 ? 11.623 -40.107 -40.253 1.00 55.06 973 GLU A N 1
ATOM 7351 C CA . GLU A 1 973 ? 10.488 -41.009 -40.093 1.00 55.06 973 GLU A CA 1
ATOM 7352 C C . GLU A 1 973 ? 10.312 -41.883 -41.344 1.00 55.06 973 GLU A C 1
ATOM 7354 O O . GLU A 1 973 ? 10.501 -41.452 -42.485 1.00 55.06 973 GLU A O 1
ATOM 7359 N N . ASP A 1 974 ? 9.927 -43.136 -41.123 1.00 67.88 974 ASP A N 1
ATOM 7360 C CA . ASP A 1 974 ? 9.580 -44.128 -42.144 1.00 67.88 974 ASP A CA 1
ATOM 7361 C C . ASP A 1 974 ? 8.165 -43.924 -42.729 1.00 67.88 974 ASP A C 1
ATOM 7363 O O . ASP A 1 974 ? 7.750 -44.623 -43.658 1.00 67.88 974 ASP A O 1
ATOM 7367 N N . ARG A 1 975 ? 7.452 -42.907 -42.236 1.00 65.62 975 ARG A N 1
ATOM 7368 C CA . ARG A 1 975 ? 6.173 -42.390 -42.736 1.00 65.62 975 ARG A CA 1
ATOM 7369 C C . ARG A 1 975 ? 6.222 -40.861 -42.823 1.00 65.62 975 ARG A C 1
ATOM 7371 O O . ARG A 1 975 ? 7.097 -40.230 -42.243 1.00 65.62 975 ARG A O 1
ATOM 7378 N N . ARG A 1 976 ? 5.268 -40.253 -43.533 1.00 64.19 976 ARG A N 1
ATOM 7379 C CA . ARG A 1 976 ? 5.062 -38.799 -43.446 1.00 64.19 976 ARG A CA 1
ATOM 7380 C C . ARG A 1 976 ? 4.488 -38.491 -42.051 1.00 64.19 976 ARG A C 1
ATOM 7382 O O . ARG A 1 976 ? 3.524 -39.165 -41.686 1.00 64.19 976 ARG A O 1
ATOM 7389 N N . PRO A 1 977 ? 5.040 -37.535 -41.289 1.00 66.75 977 PRO A N 1
ATOM 7390 C CA . PRO A 1 977 ? 4.471 -37.163 -40.001 1.00 66.75 977 PRO A CA 1
ATOM 7391 C C . PRO A 1 977 ? 3.146 -36.419 -40.203 1.00 66.75 977 PRO A C 1
ATOM 7393 O O . PRO A 1 977 ? 3.100 -35.356 -40.825 1.00 66.75 977 PRO A O 1
ATOM 7396 N N . ASP A 1 978 ? 2.061 -37.000 -39.692 1.00 68.81 978 ASP A N 1
ATOM 7397 C CA . ASP A 1 978 ? 0.698 -36.452 -39.788 1.00 68.81 978 ASP A CA 1
ATOM 7398 C C . ASP A 1 978 ? 0.417 -35.358 -38.731 1.00 68.81 978 ASP A C 1
ATOM 7400 O O . ASP A 1 978 ? -0.622 -34.699 -38.772 1.00 68.81 978 ASP A O 1
ATOM 7404 N N . ASP A 1 979 ? 1.328 -35.178 -37.770 1.00 69.94 979 ASP A N 1
ATOM 7405 C CA . ASP A 1 979 ? 1.250 -34.262 -36.625 1.00 69.94 979 ASP A CA 1
ATOM 7406 C C . ASP A 1 979 ? 2.176 -33.036 -36.742 1.00 69.94 979 ASP A C 1
ATOM 7408 O O . ASP A 1 979 ? 2.121 -32.126 -35.909 1.00 69.94 979 ASP A O 1
ATOM 7412 N N . TRP A 1 980 ? 3.006 -32.968 -37.787 1.00 63.75 980 TRP A N 1
ATOM 7413 C CA . TRP A 1 980 ? 3.870 -31.818 -38.048 1.00 63.75 980 TRP A CA 1
ATOM 7414 C C . TRP A 1 980 ? 3.095 -30.638 -38.651 1.00 63.75 980 TRP A C 1
ATOM 7416 O O . TRP A 1 980 ? 2.090 -30.785 -39.347 1.00 63.75 980 TRP A O 1
ATOM 7426 N N . SER A 1 981 ? 3.601 -29.425 -38.407 1.00 58.06 981 SER A N 1
ATOM 7427 C CA . SER A 1 981 ? 3.035 -28.196 -38.977 1.00 58.06 981 SER A CA 1
ATOM 7428 C C . SER A 1 981 ? 2.992 -28.263 -40.514 1.00 58.06 981 SER A C 1
ATOM 7430 O O . SER A 1 981 ? 4.022 -28.576 -41.113 1.00 58.06 981 SER A O 1
ATOM 7432 N N . PRO A 1 982 ? 1.887 -27.861 -41.181 1.00 60.28 982 PRO A N 1
ATOM 7433 C CA . PRO A 1 982 ? 1.784 -27.838 -42.648 1.00 60.28 982 PRO A CA 1
ATOM 7434 C C . PRO A 1 982 ? 2.838 -26.984 -43.374 1.00 60.28 982 PRO A C 1
ATOM 7436 O O . PRO A 1 982 ? 2.929 -27.026 -44.595 1.00 60.28 982 PRO A O 1
ATOM 7439 N N . LEU A 1 983 ? 3.617 -26.183 -42.639 1.00 47.88 983 LEU A N 1
ATOM 7440 C CA . LEU A 1 983 ? 4.739 -25.390 -43.151 1.00 47.88 983 LEU A CA 1
ATOM 7441 C C . LEU A 1 983 ? 6.060 -26.181 -43.259 1.00 47.88 983 LEU A C 1
ATOM 7443 O O . LEU A 1 983 ? 7.041 -25.643 -43.769 1.00 47.88 983 LEU A O 1
ATOM 7447 N N . LEU A 1 984 ? 6.103 -27.421 -42.758 1.00 43.06 984 LEU A N 1
ATOM 7448 C CA . LEU A 1 984 ? 7.294 -28.281 -42.690 1.00 43.06 984 LEU A CA 1
ATOM 7449 C C . LEU A 1 984 ? 7.142 -29.601 -43.480 1.00 43.06 984 LEU A C 1
ATOM 7451 O O . LEU A 1 984 ? 8.029 -30.450 -43.398 1.00 43.06 984 LEU A O 1
ATOM 7455 N N . VAL A 1 985 ? 6.025 -29.792 -44.200 1.00 49.50 985 VAL A N 1
ATOM 7456 C CA . VAL A 1 985 ? 5.508 -31.103 -44.656 1.00 49.50 985 VAL A CA 1
ATOM 7457 C C . VAL A 1 985 ? 5.187 -31.142 -46.149 1.00 49.50 985 VAL A C 1
ATOM 7459 O O . VAL A 1 985 ? 4.672 -30.146 -46.694 1.00 49.50 985 VAL A O 1
#

Secondary structure (DSSP, 8-state):
--HHHHHHHHHHHHHHHHHHHHHHHHHHHHH-TT-B---TT-SSSSHHHHHHH-----BTTTHHHHHHHHHHT--PPPPSS-----HHHHHHHHHHHHHHHHHHHHHHHHTT--SPB-TT---BS----TTSPSS-B---SPPHHHHHHHHHHHHHSSS--EEEEEE--SSHHHHHHHHHHHHTTT-EEEEE--BTTB-HHHHHHHTT---BTTTTEEEEESSSGGGHHHHHHHHHHHHHTS-PPTT-HHHHHHHHHHH---EEEEES---HHHHHHHHHHHHTT--EEESS----B---SSSSS-SEEE--GGGS--SSHHHHHHHHHHHHHHHHT----------SS-BSGGGTT----TTTEEEEEETTTS-EEEEEEE--TTTPPTTEEEEES--GGGSPTTEEE-EEEEEEEE-TT--GGGHHHHHTHHHHHHHTBTTEEEE--TTS-EEEEEHHHHHTT--THHHHHHHHHHHHHHHTTT-SEEEEEEE--HHHHHHHHHHHHHHHHHHHHTTTT--TTT-SEEEEE-GGGGT-TT--EEEBTTB--TTSS--HHHHHHHHHH-TTSS--EEE--SEEETTTTEEHHHHHHHHHHTTTS----BSS-SSSSBPP--S--SEEEEEEGGGTEEEEEETT--SPPTTS--HHHHHHHH-TT---TTEEEE-HHHHTSTTTTTTTTGGGGEEEE-HHHHHHTHHHHHHHHHHTT-TTHHHHSB-TTT--SHHHHHHHHHHTT-GGGGS------PPP----PPP--------------------------------------------------------------PPPHHHHHHHHHHHHHHHHHHHHHHHHHHTTPPPPP-PPPPPPPPPPPP----------------PPPP-PPPPPPGGGG---TT-----------PPPEEE--BGGGTSSBS--EEE---SS-TT-TTSS---S---------SS--SSS-TT--

Foldseek 3Di:
DDLVLLLLQLVLLVVLLVVLVVLLVVLCVPPNFAQFFADPQAPCGLPLLQQAPVQRGTTSNSLVVLSVQLVVLRDDRADPPDGDPCLSSSLSSLSSLLSSLSSVVSSCVSVVCPQPQDFPADAPAARDDPPDDPGDGARAAGHPLLLLLCLLCLQVCLALAAEEEAEAAPALVLLVLLLVLCLLLNHQYEWEYYDPQDGSVVSCVVVVNHHYSLSSHGYHYHHLSSLSSVVSSLSVSCVQVVVDGTNPNVSSLVCLQPRHLYEYEYHPDQGSSNSNNLSNCLQSQHAYEYLCDDDFAQDDDSHHGGRYYYNNLVNPPDDDSSVSSNVSNVVSCVRSVRPGPNLPQPALFRFGQSQLPDDCDLVFFFEKEAAQQHWEFFFEAEDDPVPFDFLAEAEADDWCVPPGGSYYAYKYKYKYFYFPQDDRLCRLLLQVCLSSLQSRGHQKHWAAHGGRIMITGGPVRVVSPDTPSSSSSSSSSVCCSQVVVGTVGMHIYIYRDPVVSVVVSVVSVVSLVVVLVVLVPPDQVNDQKWKKACPLCNQQVLAIDTAGSLAAGQLQSGHRSSLVVNCVSPVSDRIHIQRQDDADAPLQGWGPSQQVCSCSRSVNPQRTDRQQALQPSHHAAAQNGQWKWADDQLLLAIEIEGPSDQFAAQVRDGPVRLSVVRHNRDNDRRMHRHHLSSLLGPRHNRSQPHNLRHQAYAVVSCVVCVVSVCVSCVVVVHNCQSVLRHYRVQDRHDVSSSVSCVVSVRCSVVSDHRDRDGDDDPDDDDDDDDDDDDDDDDDDDDDDDDDDDDDDDDDDDDDDDDDDDDYYDDYDDDDDDDDDDDDDDDDDDDDDVVVVVVVVVCVVVVVVVVVVVVVCVVVVHDDDDDDDDDDDDDDDDDDDDDDDDDDDDPDPDDDDDDPDDDDPPCVVVPPPPDDPDDADFQPDFWDKDKDFDDVVRVGDDPDIAIDTRWRDDPPPPVRGDDPHDDPDDDDDDPDDDPPDDPVVD

pLDDT: mean 79.68, std 21.39, range [23.83, 98.56]